Protein AF-0000000084445632 (afdb_homodimer)

Organism: NCBI:txid207340

InterPro domains:
  IPR003439 ABC transporter-like, ATP-binding domain [PF00005] (393-526)
  IPR003439 ABC transporter-like, ATP-binding domain [PS50893] (375-581)
  IPR003593 AAA+ ATPase domain [SM00382] (400-570)
  IPR011527 ABC transporter type 1, transmembrane domain [PF06472] (20-304)
  IPR011527 ABC transporter type 1, transmembrane domain [PS50929] (32-339)
  IPR017871 ABC transporter-like, conserved site [PS00211] (498-512)
  IPR027417 P-loop containing nucleoside triphosphate hydrolase [G3DSA:3.40.50.300] (355-579)
  IPR027417 P-loop containing nucleoside triphosphate hydrolase [SSF52540] (372-574)
  IPR036640 ABC transporter type 1, transmembrane domain superfamily [G3DSA:1.20.1560.10] (24-352)
  IPR036640 ABC transporter type 1, transmembrane domain superfamily [SSF90123] (25-347)
  IPR050835 ATP-binding cassette sub-family D [PTHR11384] (8-571)

Solvent-accessible surface area (backbone atoms only — not comparable to full-atom values): 59400 Å² total; per-residue (Å²): 126,82,52,74,65,54,42,51,51,48,42,46,64,68,50,46,56,58,64,68,37,96,51,19,65,63,49,51,49,50,49,52,51,35,51,49,36,51,51,47,53,49,52,51,53,54,50,47,43,54,45,49,18,53,50,42,39,23,58,72,68,62,35,62,68,58,43,54,24,36,46,47,72,28,39,76,38,91,87,77,40,75,42,69,2,48,52,52,52,47,54,51,46,37,54,42,51,30,49,32,53,41,49,46,50,50,50,42,51,53,50,38,51,52,51,42,51,50,52,52,49,54,36,50,42,85,49,18,52,41,51,46,59,72,65,47,84,75,76,78,56,65,38,47,45,55,60,47,38,43,49,47,47,46,51,43,49,49,50,51,52,51,47,49,50,51,25,51,51,42,34,55,53,41,44,52,50,36,37,71,67,31,59,64,46,61,59,94,78,44,64,40,74,20,48,56,37,53,51,50,50,51,52,30,50,50,51,35,51,52,47,46,67,51,48,60,59,47,52,61,48,50,50,51,42,50,50,36,48,48,52,39,36,49,51,38,43,49,48,64,76,36,23,65,40,36,58,62,54,67,29,50,68,58,51,49,51,52,51,51,51,41,46,48,52,37,52,55,46,48,54,53,46,44,53,46,49,33,53,40,45,41,48,52,45,48,53,55,55,48,57,66,49,48,44,51,65,70,45,40,63,45,36,72,71,64,75,41,57,68,10,54,50,56,30,47,36,53,43,49,46,51,41,38,52,29,46,40,45,62,57,71,39,42,67,56,49,53,53,44,46,51,38,38,50,52,48,49,49,49,52,47,50,41,50,51,35,58,72,44,56,79,39,17,19,39,65,40,77,33,90,51,82,40,39,37,34,44,61,32,25,34,33,43,98,86,62,54,74,47,28,68,51,33,70,45,77,43,50,70,35,38,27,36,32,39,32,60,58,91,87,46,43,67,68,57,49,54,34,31,64,70,32,72,31,53,41,42,36,37,40,28,34,33,31,68,89,59,43,73,43,63,39,49,60,69,60,66,60,61,86,40,26,48,48,46,42,42,36,50,69,50,60,57,84,81,53,55,72,65,52,54,52,49,12,30,46,71,39,68,44,55,88,49,54,90,49,27,81,42,69,47,65,54,69,75,71,39,49,71,40,51,41,30,26,44,53,49,15,26,46,62,56,67,60,36,44,32,39,37,31,40,37,38,52,68,65,40,54,70,70,57,39,49,52,45,53,53,45,46,52,67,76,39,52,62,25,16,32,43,34,36,50,86,57,68,78,62,43,62,77,33,78,41,28,32,34,37,49,96,32,33,63,41,81,42,88,42,84,72,110,126,84,51,73,67,54,43,52,52,48,41,45,66,68,49,46,56,59,62,69,37,97,52,18,66,61,49,52,50,50,48,51,51,36,50,49,37,51,51,46,51,49,50,49,52,55,50,46,44,54,43,49,19,55,48,40,41,22,58,73,67,63,36,62,68,58,43,56,25,36,47,46,72,29,39,78,38,91,88,77,41,75,40,69,3,47,51,51,52,48,52,52,47,37,54,41,52,29,48,34,51,41,49,46,50,51,50,42,51,53,51,37,52,53,52,42,52,50,54,51,48,55,35,50,42,84,48,19,52,39,52,45,60,72,67,49,83,76,76,77,55,66,38,48,45,54,57,48,37,42,49,48,46,46,52,44,48,51,50,51,50,51,48,49,51,51,24,52,52,43,34,55,55,40,45,54,50,37,37,69,68,29,60,65,46,60,58,94,76,44,64,39,74,22,47,57,37,53,50,48,49,50,51,30,50,50,51,34,51,51,48,45,66,50,48,60,59,47,54,61,48,51,50,50,44,52,50,37,48,47,50,40,35,50,51,40,42,49,48,66,76,37,24,64,40,37,59,62,54,66,27,50,69,59,50,50,51,52,52,51,52,41,46,47,52,39,52,55,47,47,54,53,46,44,53,46,49,33,54,39,44,40,50,51,44,47,53,54,56,47,57,65,49,46,43,50,66,71,46,40,63,45,36,73,71,64,76,40,58,68,10,56,50,55,30,48,35,54,44,48,46,50,41,39,50,30,46,39,44,61,56,70,39,42,66,57,49,53,52,44,46,51,37,37,52,54,48,48,49,50,52,47,50,40,52,53,36,56,71,46,56,78,39,16,19,40,66,38,76,32,90,49,81,40,41,36,33,44,60,33,24,36,32,44,98,86,63,52,73,46,27,67,52,32,72,46,78,44,48,71,35,37,26,36,32,39,32,60,59,90,87,48,43,66,68,57,51,53,33,32,66,69,34,73,31,55,42,43,35,37,40,27,34,34,30,68,89,58,42,73,43,64,39,49,60,68,58,64,60,62,84,38,24,47,49,46,41,41,35,51,70,49,60,58,83,81,52,53,71,65,51,53,52,50,13,30,46,72,39,70,43,58,87,48,54,88,48,26,82,42,70,47,64,53,69,75,71,38,50,70,37,50,41,31,27,44,51,48,16,26,47,62,56,67,60,37,45,31,39,38,31,39,39,38,53,68,65,41,55,71,67,58,41,50,51,47,54,52,45,46,51,67,77,38,53,62,25,16,32,41,34,36,50,86,57,68,78,63,42,63,77,33,79,42,28,34,32,38,50,96,34,32,61,41,81,43,88,44,83,72,111

Radius of gyration: 38.07 Å; Cα contacts (8 Å, |Δi|>4): 1724; chains: 2; bounding box: 73×116×87 Å

Nearest PDB structures (foldseek):
  7shm-assembly1_B  TM=7.613E-01  e=1.708E-22  Homo sapiens
  7vgf-assembly1_B  TM=7.224E-01  e=3.796E-18  Homo sapiens
  8rq4-assembly1_A  TM=6.550E-01  e=2.221E-14  Rattus norvegicus
  8rq3-assembly1_A  TM=6.655E-01  e=3.170E-14  Rattus norvegicus
  9dw4-assembly1_A  TM=6.126E-01  e=6.243E-13  Homo sapiens

Secondary structure (DSSP, 8-state):
---HHHHHHHHHHHHHHHHTSTTHHHHHHHHHHHHHHHHHHHHHHHHHHHHHHHHHHHHHTT-HHHHHHHHTTEEEETTTEEEE-HHHHHHHHHHHHHHHHHHHHHHHHHHHHHHHHHHHHHHHGGGHHHHHHHH--S---HHHIIIIIHHHHHHHHHHHHHHHHHHHHHHHHHHHHHHHH---EEETTEEETTHHHHHHHHHHHHHHHHHHHHHTTHHHHHHHHHHHHHHHHHHHHHHHHTHHHHHHHT-HHHHHHHHHHHHHHHHHHHHHHHHHHHHHHHHHHHHHHHHHHHHHHHHHHHHHTTSS-HHHHHHHHHHHHHHHHHHHHHHHTHHHHHHHHHHHHHHHHHHHHHHHHHHTTT-S-EEEEESSSSEEEEEEEEE-TTS-EEEEEEEEEE-TT-EEEEEE-TTSSHHHHHHHHHT---SEEEEEEEETT--EEEE-SS----SEEHHHHHHTTS-GGGS-HHHHHHHHHHTT-GGGGGGTT-EE-HHHHS-HHHHHHHHHHHHHHH--SEEEEESTTTTS-HHHHHHHHHHHHHH-TT-EEEEE-S-GGGGGG-SEEEEEETTEEEEE--TT-/---HHHHHHHHHHHHHHHHTSTTHHHHHHHHHHHHHHHHHHHHHHHHHHHHHHHHHHHHHTT-HHHHHHHHTTEEEETTTEEEE-HHHHHHHHHHHHHHHHHHHHHHHHHHHHHHHHHHHHHHHGGGHHHHHHHH--S---HHHIIIIIHHHHHHHHHHHHHHHHHHHHHHHHHHHHHHHH---EEETTEEETTHHHHHHHHHHHHHHHHHHHHHTTHHHHHHHHHHHHHHHHHHHHHHHHTHHHHHHHT-HHHHHHHHHHHHHHHHHHHHHHHHHHHHHHHHHHHHHHHHHHHHHHHHHHHHHTTSS-HHHHHHHHHHHHHHHHHHHHHHHTHHHHHHHHHHHHHHHHHHHHHHHHHHTTT-S-EEEEESSSSEEEEEEEEE-TTS-EEEEEEEEEE-TT-EEEEEE-TTSSHHHHHHHHHT---SEEEEEEEETT--EEEE-SS----SEEHHHHHHTTS-GGGS-HHHHHHHHHHTT-GGGGGGTT-EE-HHHHS-HHHHHHHHHHHHHHH--SEEEEESTTTTS-HHHHHHHHHHHHHH-TT-EEEEE-S-GGGGGG-SEEEEEETTEEEEE--TT-

Foldseek 3Di:
DPDPVVLVVLLCVLQVDVCVDPCVVVLVVLVVLLLVLLLVLLVLLLLVLVLLLQCVLCVVVVPPVSNVQQAAAWDQDPVPGTRGHPVVSVVVNVVSVVVSVVSLVVSLVSSLVVSLVVLVCLCPPLVLVVVCVQQDPPDADVVCLNPPLSSLLSVLCSCVVSLLSSLVSNQVSLLVVLQVLDDQPCDVPDRDRSVLSVVLVVLLVVLQVVLCVLCVVLVVLVVVLVVLVVVLVVLVVVCVVCVVVCVVVVVVVVSVVVSVVSVVSNVVSVVVNVVSVVVSCVSVVVSVVCLQCVLLVVCVVCVVVVNDDPSSSVSSSSSSVSNNVSSCSCSVCVNSVVVNSVSSVSNSVSVVSSVVSVVLSPAAEAEDEDADQKKKWFQHWFARPVGHTLAGGEIDIWHFLAEEEEEEDPPSCLVVVLCRLVVNRRGTYTYIYDHPPFFEDEAALQGDADFFFLLPRLQPPHDSVVDDLVLLCVLCVLLPNNVCNVRRHPTDPVSVVDDSQRRLSSSSSNCSRVLGREYEEHCSRVPPDLVSLLSNLVSCCVSNSRHYYYYYHHDLSSLLSGDWYWYRPPNYIDTDDRVVD/DPDPVVLVVLLCVLQVDVCVDPCVVVLVVLVVLLLVLLLVLLVLLLLVLVLLLQCVLCVVVVPVVSNVQQAAAWDQDPVPGTRGHPVVSVVVNVVSVVVSVVSLVVSLVSSLVVSLVVLVCLCPPLVLVVVCVQQDPPDADVVCLNPPLSSLLSVLCSCVVSLLSSLVSNQVSLLVVLQVLDDQPCDVPDRDRSVLSVVLVVLLVVLLVVLCVLCVVLVVLVVVLVVLVVVLVVLVVVCVVCVVVCVVVVVVVVSVVVSVVSVVVNVVSVVVNVVSVVVSCVSVVVSVVCLQCVLLVVCVVCVVVVNDDPSSSVSSSSSSVSNNVSSCSCSVCVNSVVVNSVSSVSNSVSVVSSVVSVVLSPAAEAEDEDADQKKKWFQHWFARPVGHTLAGGEIDIWHFLAEEEEEEDPPSCLVVVLCRLVGNRRGTYTYIYDHPPFFEDEAALQDDADFFFLLPRLQPPHDSVVDDLVLLCVLCVLLPNNVCNVRRHPTDPVSVVDDSQRRLSSSSSNCSNVLGREYEEHCSRVPPDPVSLVSNLVSCCVSNSRHYYYYYDHDLSSLLSGDWYWYRPPNYIDTDDNVVD

Sequence (1162 aa):
MRDTRGALRDAWALARPFWFSEERWSARGLLAVVVLLNLALVGMNVILTFWNRAFYNSLQDKNWEAFSQLLFLGRHDPDEGYLPGFCVVAALFILVAVFQLYLRQLLQIRWRRWMTGRITGDWLRDRAYYRIALSDTGTDNPDQRISEDVNSFVSQNLSLGLGLMNSVVTLVSFIAVLWNLSDPVNVLELPIPGYLVWVALLYSALGTWLTHLVGRRLIPVNFQQQRLEADFRYSLIRVRENAEGIALHRGEAGEERSLAGRFAAVVANWRMLMTVTKRLTFFTSAFGQLAVIFPFIVAAPAFFAGRIPLGALTQTSSVFGQVQGAMSWFVDSYGLLADWRATVQRLAGFRQAIAMSEARADEGPKLVTATGSHLVAHDIELKLPDGRVLVGDADLSLAPGEAVVVTGASGSGKSTLFRALSGIWPFGRGRVEVPAGARVLFLPQRPYIPLGTLRHAVCYPMAEGEFSKEQVLDALNSAGLDGFIPQMDESDAWERRLSGGEQQRLALARAFLQKPDWLFLDEATANLDPESEEVLYARLREKLPGTGIVSIAHRPAVARFHDRGLRLGNGHLAPVATAGAMRDTRGALRDAWALARPFWFSEERWSARGLLAVVVLLNLALVGMNVILTFWNRAFYNSLQDKNWEAFSQLLFLGRHDPDEGYLPGFCVVAALFILVAVFQLYLRQLLQIRWRRWMTGRITGDWLRDRAYYRIALSDTGTDNPDQRISEDVNSFVSQNLSLGLGLMNSVVTLVSFIAVLWNLSDPVNVLELPIPGYLVWVALLYSALGTWLTHLVGRRLIPVNFQQQRLEADFRYSLIRVRENAEGIALHRGEAGEERSLAGRFAAVVANWRMLMTVTKRLTFFTSAFGQLAVIFPFIVAAPAFFAGRIPLGALTQTSSVFGQVQGAMSWFVDSYGLLADWRATVQRLAGFRQAIAMSEARADEGPKLVTATGSHLVAHDIELKLPDGRVLVGDADLSLAPGEAVVVTGASGSGKSTLFRALSGIWPFGRGRVEVPAGARVLFLPQRPYIPLGTLRHAVCYPMAEGEFSKEQVLDALNSAGLDGFIPQMDESDAWERRLSGGEQQRLALARAFLQKPDWLFLDEATANLDPESEEVLYARLREKLPGTGIVSIAHRPAVARFHDRGLRLGNGHLAPVATAGA

Structure (mmCIF, N/CA/C/O backbone):
data_AF-0000000084445632-model_v1
#
loop_
_entity.id
_entity.type
_entity.pdbx_description
1 polymer 'ABC transporter ATP-binding protein'
#
loop_
_atom_site.group_PDB
_atom_site.id
_atom_site.type_symbol
_atom_site.label_atom_id
_atom_site.label_alt_id
_atom_site.label_comp_id
_atom_site.label_asym_id
_atom_site.label_entity_id
_atom_site.label_seq_id
_atom_site.pdbx_PDB_ins_code
_atom_site.Cartn_x
_atom_site.Cartn_y
_atom_site.Cartn_z
_atom_site.occupancy
_atom_site.B_iso_or_equiv
_atom_site.auth_seq_id
_atom_site.auth_comp_id
_atom_site.auth_asym_id
_atom_site.auth_atom_id
_atom_site.pdbx_PDB_model_num
ATOM 1 N N . MET A 1 1 ? 0.915 -14.367 21.094 1 39.12 1 MET A N 1
ATOM 2 C CA . MET A 1 1 ? 0.396 -14.82 19.812 1 39.12 1 MET A CA 1
ATOM 3 C C . MET A 1 1 ? -0.875 -15.641 19.984 1 39.12 1 MET A C 1
ATOM 5 O O . MET A 1 1 ? -0.85 -16.688 20.625 1 39.12 1 MET A O 1
ATOM 9 N N . ARG A 1 2 ? -1.938 -15.055 20.125 1 49 2 ARG A N 1
ATOM 10 C CA . ARG A 1 2 ? -3.113 -15.859 20.438 1 49 2 ARG A CA 1
ATOM 11 C C . ARG A 1 2 ? -3.131 -17.141 19.609 1 49 2 ARG A C 1
ATOM 13 O O . ARG A 1 2 ? -2.697 -17.141 18.453 1 49 2 ARG A O 1
ATOM 20 N N . ASP A 1 3 ? -3.371 -18.266 20.078 1 64.62 3 ASP A N 1
ATOM 21 C CA . ASP A 1 3 ? -3.482 -19.656 19.641 1 64.62 3 ASP A CA 1
ATOM 22 C C . ASP A 1 3 ? -4.434 -19.797 18.453 1 64.62 3 ASP A C 1
ATOM 24 O O . ASP A 1 3 ? -5.234 -18.891 18.188 1 64.62 3 ASP A O 1
ATOM 28 N N . THR A 1 4 ? -4.16 -20.641 17.531 1 72.19 4 THR A N 1
ATOM 29 C CA . THR A 1 4 ? -4.969 -21 16.375 1 72.19 4 THR A CA 1
ATOM 30 C C . THR A 1 4 ? -6.434 -21.172 16.766 1 72.19 4 THR A C 1
ATOM 32 O O . THR A 1 4 ? -7.328 -20.781 16.016 1 72.19 4 THR A O 1
ATOM 35 N N . ARG A 1 5 ? -6.668 -21.531 17.984 1 77.06 5 ARG A N 1
ATOM 36 C CA . ARG A 1 5 ? -8.039 -21.703 18.453 1 77.06 5 ARG A CA 1
ATOM 37 C C . ARG A 1 5 ? -8.719 -20.359 18.672 1 77.06 5 ARG A C 1
ATOM 39 O O . ARG A 1 5 ? -9.898 -20.188 18.344 1 77.06 5 ARG A O 1
ATOM 46 N N . GLY A 1 6 ? -7.984 -19.469 19.125 1 83.25 6 GLY A N 1
ATOM 47 C CA . GLY A 1 6 ? -8.523 -18.141 19.312 1 83.25 6 GLY A CA 1
ATOM 48 C C . GLY A 1 6 ? -8.836 -17.438 18 1 83.25 6 GLY A C 1
ATOM 49 O O . GLY A 1 6 ? -9.875 -16.781 17.875 1 83.25 6 GLY A O 1
ATOM 50 N N . ALA A 1 7 ? -8.039 -17.734 17.094 1 86.44 7 ALA A N 1
ATOM 51 C CA . ALA A 1 7 ? -8.242 -17.125 15.789 1 86.44 7 ALA A CA 1
ATOM 52 C C . ALA A 1 7 ? -9.492 -17.688 15.109 1 86.44 7 ALA A C 1
ATOM 54 O O . ALA A 1 7 ? -10.234 -16.953 14.453 1 86.44 7 ALA A O 1
ATOM 55 N N . LEU A 1 8 ? -9.727 -18.984 15.281 1 90.56 8 LEU A N 1
ATOM 56 C CA . LEU A 1 8 ? -10.906 -19.609 14.688 1 90.56 8 LEU A CA 1
ATOM 57 C C . LEU A 1 8 ? -12.18 -19.078 15.336 1 90.56 8 LEU A C 1
ATOM 59 O O . LEU A 1 8 ? -13.188 -18.875 14.656 1 90.56 8 LEU A O 1
ATOM 63 N N . ARG A 1 9 ? -12.109 -18.844 16.609 1 90.06 9 ARG A N 1
ATOM 64 C CA . ARG A 1 9 ? -13.258 -18.297 17.312 1 90.06 9 ARG A CA 1
ATOM 65 C C . ARG A 1 9 ? -13.555 -16.875 16.844 1 90.06 9 ARG A C 1
ATOM 67 O O . ARG A 1 9 ? -14.711 -16.531 16.578 1 90.06 9 ARG A O 1
ATOM 74 N N . ASP A 1 10 ? -12.547 -16.125 16.734 1 92.31 10 ASP A N 1
ATOM 75 C CA . ASP A 1 10 ? -12.703 -14.75 16.266 1 92.31 10 ASP A CA 1
ATOM 76 C C . ASP A 1 10 ? -13.195 -14.703 14.82 1 92.31 10 ASP A C 1
ATOM 78 O O . ASP A 1 10 ? -14.016 -13.859 14.469 1 92.31 10 ASP A O 1
ATOM 82 N N . ALA A 1 11 ? -12.648 -15.609 14.086 1 93.75 11 ALA A N 1
ATOM 83 C CA . ALA A 1 11 ? -13.062 -15.664 12.688 1 93.75 11 ALA A CA 1
ATOM 84 C C . ALA A 1 11 ? -14.539 -16.016 12.562 1 93.75 11 ALA A C 1
ATOM 86 O O . ALA A 1 11 ? -15.258 -15.453 11.734 1 93.75 11 ALA A O 1
ATOM 87 N N . TRP A 1 12 ? -14.938 -16.938 13.352 1 91.75 12 TRP A N 1
ATOM 88 C CA . TRP A 1 12 ? -16.344 -17.344 13.336 1 91.75 12 TRP A CA 1
ATOM 89 C C . TRP A 1 12 ? -17.234 -16.203 13.812 1 91.75 12 TRP A C 1
ATOM 91 O O . TRP A 1 12 ? -18.328 -15.992 13.273 1 91.75 12 TRP A O 1
ATOM 101 N N . ALA A 1 13 ? -16.828 -15.484 14.758 1 92.44 13 ALA A N 1
ATOM 102 C CA . ALA A 1 13 ? -17.594 -14.344 15.258 1 92.44 13 ALA A CA 1
ATOM 103 C C . ALA A 1 13 ? -17.75 -13.273 14.18 1 92.44 13 ALA A C 1
ATOM 105 O O . ALA A 1 13 ? -18.781 -12.617 14.086 1 92.44 13 ALA A O 1
ATOM 106 N N . LEU A 1 14 ? -16.734 -13.164 13.391 1 93 14 LEU A N 1
ATOM 107 C CA . LEU A 1 14 ? -16.75 -12.172 12.328 1 93 14 LEU A CA 1
ATOM 108 C C . LEU A 1 14 ? -17.609 -12.641 11.156 1 93 14 LEU A C 1
ATOM 110 O O . LEU A 1 14 ? -18.281 -11.836 10.508 1 93 14 LEU A O 1
ATOM 114 N N . ALA A 1 15 ? -17.578 -13.961 10.891 1 93.75 15 ALA A N 1
ATOM 115 C CA . ALA A 1 15 ? -18.25 -14.508 9.711 1 93.75 15 ALA A CA 1
ATOM 116 C C . ALA A 1 15 ? -19.703 -14.844 10.008 1 93.75 15 ALA A C 1
ATOM 118 O O . ALA A 1 15 ? -20.562 -14.789 9.117 1 93.75 15 ALA A O 1
ATOM 119 N N . ARG A 1 16 ? -20.094 -15.188 11.156 1 91.31 16 ARG A N 1
ATOM 120 C CA . ARG A 1 16 ? -21.391 -15.734 11.555 1 91.31 16 ARG A CA 1
ATOM 121 C C . ARG A 1 16 ? -22.516 -14.773 11.18 1 91.31 16 ARG A C 1
ATOM 123 O O . ARG A 1 16 ? -23.547 -15.195 10.648 1 91.31 16 ARG A O 1
ATOM 130 N N . PRO A 1 17 ? -22.344 -13.523 11.359 1 90.44 17 PRO A N 1
ATOM 131 C CA . PRO A 1 17 ? -23.469 -12.617 11.086 1 90.44 17 PRO A CA 1
ATOM 132 C C . PRO A 1 17 ? -23.891 -12.633 9.625 1 90.44 17 PRO A C 1
ATOM 134 O O . PRO A 1 17 ? -25.078 -12.461 9.312 1 90.44 17 PRO A O 1
ATOM 137 N N . PHE A 1 18 ? -23.062 -12.805 8.758 1 92 18 PHE A N 1
ATOM 138 C CA . PHE A 1 18 ? -23.391 -12.836 7.336 1 92 18 PHE A CA 1
ATOM 139 C C . PHE A 1 18 ? -24.25 -14.047 7 1 92 18 PHE A C 1
ATOM 141 O O . PHE A 1 18 ? -25.219 -13.945 6.234 1 92 18 PHE A O 1
ATOM 148 N N . TRP A 1 19 ? -23.922 -15.18 7.559 1 91.31 19 TRP A N 1
ATOM 149 C CA . TRP A 1 19 ? -24.609 -16.438 7.262 1 91.31 19 TRP A CA 1
ATOM 150 C C . TRP A 1 19 ? -25.984 -16.469 7.918 1 91.31 19 TRP A C 1
ATOM 152 O O . TRP A 1 19 ? -26.828 -17.281 7.543 1 91.31 19 TRP A O 1
ATOM 162 N N . PHE A 1 20 ? -26.219 -15.547 8.938 1 86.69 20 PHE A N 1
ATOM 163 C CA . PHE A 1 20 ? -27.5 -15.477 9.617 1 86.69 20 PHE A CA 1
ATOM 164 C C . PHE A 1 20 ? -28.172 -14.133 9.367 1 86.69 20 PHE A C 1
ATOM 166 O O . PHE A 1 20 ? -29.094 -13.75 10.094 1 86.69 20 PHE A O 1
ATOM 173 N N . SER A 1 21 ? -27.797 -13.57 8.344 1 87.44 21 SER A N 1
ATOM 174 C CA . SER A 1 21 ? -28.359 -12.266 8.008 1 87.44 21 SER A CA 1
ATOM 175 C C . SER A 1 21 ? -29.578 -12.391 7.102 1 87.44 21 SER A C 1
ATOM 177 O O . SER A 1 21 ? -30.109 -13.492 6.922 1 87.44 21 SER A O 1
ATOM 179 N N . GLU A 1 22 ? -30 -11.188 6.59 1 85.56 22 GLU A N 1
ATOM 180 C CA . GLU A 1 22 ? -31.156 -11.133 5.691 1 85.56 22 GLU A CA 1
ATOM 181 C C . GLU A 1 22 ? -30.859 -11.844 4.375 1 85.56 22 GLU A C 1
ATOM 183 O O . GLU A 1 22 ? -31.766 -12.32 3.703 1 85.56 22 GLU A O 1
ATOM 188 N N . GLU A 1 23 ? -29.578 -11.992 4.059 1 87.81 23 GLU A N 1
ATOM 189 C CA . GLU A 1 23 ? -29.188 -12.664 2.832 1 87.81 23 GLU A CA 1
ATOM 190 C C . GLU A 1 23 ? -28.766 -14.109 3.107 1 87.81 23 GLU A C 1
ATOM 192 O O . GLU A 1 23 ? -28.016 -14.703 2.332 1 87.81 23 GLU A O 1
ATOM 197 N N . ARG A 1 24 ? -29.359 -14.703 4.164 1 85.94 24 ARG A N 1
ATOM 198 C CA . ARG A 1 24 ? -28.891 -16.016 4.629 1 85.94 24 ARG A CA 1
ATOM 199 C C . ARG A 1 24 ? -29.172 -17.094 3.588 1 85.94 24 ARG A C 1
ATOM 201 O O . ARG A 1 24 ? -28.312 -17.938 3.316 1 85.94 24 ARG A O 1
ATOM 208 N N . TRP A 1 25 ? -30.312 -17.031 2.992 1 87.31 25 TRP A N 1
ATOM 209 C CA . TRP A 1 25 ? -30.672 -18.109 2.07 1 87.31 25 TRP A CA 1
ATOM 210 C C . TRP A 1 25 ? -29.859 -18.016 0.782 1 87.31 25 TRP A C 1
ATOM 212 O O . TRP A 1 25 ? -29.406 -19.031 0.252 1 87.31 25 TRP A O 1
ATOM 222 N N . SER A 1 26 ? -29.688 -16.828 0.367 1 90.5 26 SER A N 1
ATOM 223 C CA . SER A 1 26 ? -28.875 -16.656 -0.831 1 90.5 26 SER A CA 1
ATOM 224 C C . SER A 1 26 ? -27.406 -16.984 -0.559 1 90.5 26 SER A C 1
ATOM 226 O O . SER A 1 26 ? -26.734 -17.594 -1.392 1 90.5 26 SER A O 1
ATOM 228 N N . ALA A 1 27 ? -26.953 -16.672 0.582 1 92.06 27 ALA A N 1
ATOM 229 C CA . ALA A 1 27 ? -25.547 -16.906 0.936 1 92.06 27 ALA A CA 1
ATOM 230 C C . ALA A 1 27 ? -25.281 -18.391 1.141 1 92.06 27 ALA A C 1
ATOM 232 O O . ALA A 1 27 ? -24.328 -18.938 0.588 1 92.06 27 ALA A O 1
ATOM 233 N N . ARG A 1 28 ? -26.203 -19.062 1.866 1 93.06 28 ARG A N 1
ATOM 234 C CA . ARG A 1 28 ? -26.047 -20.484 2.123 1 93.06 28 ARG A CA 1
ATOM 235 C C . ARG A 1 28 ? -26.234 -21.297 0.848 1 93.06 28 ARG A C 1
ATOM 237 O O . ARG A 1 28 ? -25.547 -22.281 0.619 1 93.06 28 ARG A O 1
ATOM 244 N N . GLY A 1 29 ? -27.203 -20.828 0.087 1 93.75 29 GLY A N 1
ATOM 245 C CA . GLY A 1 29 ? -27.406 -21.484 -1.19 1 93.75 29 GLY A CA 1
ATOM 246 C C . GLY A 1 29 ? -26.219 -21.391 -2.121 1 93.75 29 GLY A C 1
ATOM 247 O O . GLY A 1 29 ? -25.797 -22.375 -2.725 1 93.75 29 GLY A O 1
ATOM 248 N N . LEU A 1 30 ? -25.703 -20.234 -2.184 1 93.88 30 LEU A N 1
ATOM 249 C CA . LEU A 1 30 ? -24.531 -20.016 -3.035 1 93.88 30 LEU A CA 1
ATOM 250 C C . LEU A 1 30 ? -23.344 -20.812 -2.537 1 93.88 30 LEU A C 1
ATOM 252 O O . LEU A 1 30 ? -22.594 -21.375 -3.336 1 93.88 30 LEU A O 1
ATOM 256 N N . LEU A 1 31 ? -23.156 -20.859 -1.264 1 93.81 31 LEU A N 1
ATOM 257 C CA . LEU A 1 31 ? -22.062 -21.656 -0.704 1 93.81 31 LEU A CA 1
ATOM 258 C C . LEU A 1 31 ? -22.266 -23.141 -1 1 93.81 31 LEU A C 1
ATOM 260 O O . LEU A 1 31 ? -21.312 -23.828 -1.373 1 93.81 31 LEU A O 1
ATOM 264 N N . ALA A 1 32 ? -23.438 -23.609 -0.893 1 94.81 32 ALA A N 1
ATOM 265 C CA . ALA A 1 32 ? -23.734 -25.016 -1.161 1 94.81 32 ALA A CA 1
ATOM 266 C C . ALA A 1 32 ? -23.438 -25.375 -2.613 1 94.81 32 ALA A C 1
ATOM 268 O O . ALA A 1 32 ? -22.859 -26.438 -2.891 1 94.81 32 ALA A O 1
ATOM 269 N N . VAL A 1 33 ? -23.781 -24.469 -3.471 1 95.56 33 VAL A N 1
ATOM 270 C CA . VAL A 1 33 ? -23.547 -24.719 -4.887 1 95.56 33 VAL A CA 1
ATOM 271 C C . VAL A 1 33 ? -22.047 -24.719 -5.168 1 95.56 33 VAL A C 1
ATOM 273 O O . VAL A 1 33 ? -21.547 -25.547 -5.926 1 95.56 33 VAL A O 1
ATOM 276 N N . VAL A 1 34 ? -21.359 -23.828 -4.57 1 93.81 34 VAL A N 1
ATOM 277 C CA . VAL A 1 34 ? -19.922 -23.75 -4.766 1 93.81 34 VAL A CA 1
ATOM 278 C C . VAL A 1 34 ? -19.25 -25 -4.23 1 93.81 34 VAL A C 1
ATOM 280 O O . VAL A 1 34 ? -18.359 -25.562 -4.875 1 93.81 34 VAL A O 1
ATOM 283 N N . VAL A 1 35 ? -19.703 -25.484 -3.107 1 94.19 35 VAL A N 1
ATOM 284 C CA . VAL A 1 35 ? -19.156 -26.703 -2.51 1 94.19 35 VAL A CA 1
ATOM 285 C C . VAL A 1 35 ? -19.469 -27.906 -3.402 1 94.19 35 VAL A C 1
ATOM 287 O O . VAL A 1 35 ? -18.594 -28.734 -3.66 1 94.19 35 VAL A O 1
ATOM 290 N N . LEU A 1 36 ? -20.625 -27.922 -3.904 1 94.69 36 LEU A N 1
ATOM 291 C CA . LEU A 1 36 ? -21.031 -29 -4.781 1 94.69 36 LEU A CA 1
ATOM 292 C C . LEU A 1 36 ? -20.188 -29.016 -6.059 1 94.69 36 LEU A C 1
ATOM 294 O O . LEU A 1 36 ? -19.797 -30.078 -6.531 1 94.69 36 LEU A O 1
ATOM 298 N N . LEU A 1 37 ? -20 -27.891 -6.586 1 94 37 LEU A N 1
ATOM 299 C CA . LEU A 1 37 ? -19.188 -27.797 -7.797 1 94 37 LEU A CA 1
ATOM 300 C C . LEU A 1 37 ? -17.75 -28.188 -7.516 1 94 37 LEU A C 1
ATOM 302 O O . LEU A 1 37 ? -17.094 -28.812 -8.352 1 94 37 LEU A O 1
ATOM 306 N N . ASN A 1 38 ? -17.312 -27.844 -6.367 1 90.94 38 ASN A N 1
ATOM 307 C CA . ASN A 1 38 ? -15.969 -28.25 -5.977 1 90.94 38 ASN A CA 1
ATOM 308 C C . ASN A 1 38 ? -15.867 -29.766 -5.832 1 90.94 38 ASN A C 1
ATOM 310 O O . ASN A 1 38 ? -14.883 -30.375 -6.27 1 90.94 38 ASN A O 1
ATOM 314 N N . LEU A 1 39 ? -16.859 -30.375 -5.27 1 91.94 39 LEU A N 1
ATOM 315 C CA . LEU A 1 39 ? -16.891 -31.812 -5.125 1 91.94 39 LEU A CA 1
ATOM 316 C C . LEU A 1 39 ? -17 -32.5 -6.488 1 91.94 39 LEU A C 1
ATOM 318 O O . LEU A 1 39 ? -16.391 -33.562 -6.703 1 91.94 39 LEU A O 1
ATOM 322 N N . ALA A 1 40 ? -17.688 -31.812 -7.336 1 92.38 40 ALA A N 1
ATOM 323 C CA . ALA A 1 40 ? -17.812 -32.344 -8.695 1 92.38 40 ALA A CA 1
ATOM 324 C C . ALA A 1 40 ? -16.469 -32.344 -9.406 1 92.38 40 ALA A C 1
ATOM 326 O O . ALA A 1 40 ? -16.156 -33.25 -10.164 1 92.38 40 ALA A O 1
ATOM 327 N N . LEU A 1 41 ? -15.734 -31.375 -9.172 1 90.06 41 LEU A N 1
ATOM 328 C CA . LEU A 1 41 ? -14.414 -31.297 -9.789 1 90.06 41 LEU A CA 1
ATOM 329 C C . LEU A 1 41 ? -13.508 -32.406 -9.266 1 90.06 41 LEU A C 1
ATOM 331 O O . LEU A 1 41 ? -12.758 -33.031 -10.039 1 90.06 41 LEU A O 1
ATOM 335 N N . VAL A 1 42 ? -13.609 -32.688 -7.992 1 88.06 42 VAL A N 1
ATOM 336 C CA . VAL A 1 42 ? -12.828 -33.75 -7.41 1 88.06 42 VAL A CA 1
ATOM 337 C C . VAL A 1 42 ? -13.305 -35.094 -7.977 1 88.06 42 VAL A C 1
ATOM 339 O O . VAL A 1 42 ? -12.484 -35.969 -8.32 1 88.06 42 VAL A O 1
ATOM 342 N N . GLY A 1 43 ? -14.586 -35.25 -8.094 1 88.44 43 GLY A N 1
ATOM 343 C CA . GLY A 1 43 ? -15.141 -36.469 -8.688 1 88.44 43 GLY A CA 1
ATOM 344 C C . GLY A 1 43 ? -14.695 -36.688 -10.117 1 88.44 43 GLY A C 1
ATOM 345 O O . GLY A 1 43 ? -14.398 -37.812 -10.523 1 88.44 43 GLY A O 1
ATOM 346 N N . MET A 1 44 ? -14.648 -35.594 -10.797 1 88.75 44 MET A N 1
ATOM 347 C CA . MET A 1 44 ? -14.203 -35.688 -12.188 1 88.75 44 MET A CA 1
ATOM 348 C C . MET A 1 44 ? -12.734 -36.062 -12.258 1 88.75 44 MET A C 1
ATOM 350 O O . MET A 1 44 ? -12.32 -36.781 -13.164 1 88.75 44 MET A O 1
ATOM 354 N N . ASN A 1 45 ? -11.945 -35.656 -11.367 1 87.31 45 ASN A N 1
ATOM 355 C CA . ASN A 1 45 ? -10.539 -36.062 -11.312 1 87.31 45 ASN A CA 1
ATOM 356 C C . ASN A 1 45 ? -10.391 -37.562 -11.031 1 87.31 45 ASN A C 1
ATOM 358 O O . ASN A 1 45 ? -9.516 -38.219 -11.594 1 87.31 45 ASN A O 1
ATOM 362 N N . VAL A 1 46 ? -11.25 -38.062 -10.227 1 85.38 46 VAL A N 1
ATOM 363 C CA . VAL A 1 46 ? -11.242 -39.5 -9.93 1 85.38 46 VAL A CA 1
ATOM 364 C C . VAL A 1 46 ? -11.602 -40.281 -11.18 1 85.38 46 VAL A C 1
ATOM 366 O O . VAL A 1 46 ? -10.938 -41.281 -11.516 1 85.38 46 VAL A O 1
ATOM 369 N N . ILE A 1 47 ? -12.578 -39.781 -11.867 1 85.25 47 ILE A N 1
ATOM 370 C CA . ILE A 1 47 ? -13.008 -40.438 -13.086 1 85.25 47 ILE A CA 1
ATOM 371 C C . ILE A 1 47 ? -11.867 -40.438 -14.109 1 85.25 47 ILE A C 1
ATOM 373 O O . ILE A 1 47 ? -11.664 -41.406 -14.836 1 85.25 47 ILE A O 1
ATOM 377 N N . LEU A 1 48 ? -11.148 -39.406 -14.133 1 85.69 48 LEU A N 1
ATOM 378 C CA . LEU A 1 48 ? -10.062 -39.25 -15.094 1 85.69 48 LEU A CA 1
ATOM 379 C C . LEU A 1 48 ? -8.945 -40.25 -14.797 1 85.69 48 LEU A C 1
ATOM 381 O O . LEU A 1 48 ? -8.25 -40.719 -15.711 1 85.69 48 LEU A O 1
ATOM 385 N N . THR A 1 49 ? -8.797 -40.562 -13.531 1 83.19 49 THR A N 1
ATOM 386 C CA . THR A 1 49 ? -7.789 -41.562 -13.219 1 83.19 49 THR A CA 1
ATOM 387 C C . THR A 1 49 ? -8.195 -42.938 -13.758 1 83.19 49 THR A C 1
ATOM 389 O O . THR A 1 49 ? -7.359 -43.688 -14.25 1 83.19 49 THR A O 1
ATOM 392 N N . PHE A 1 50 ? -9.469 -43.25 -13.703 1 82.06 50 PHE A N 1
ATOM 393 C CA . PHE A 1 50 ? -9.945 -44.5 -14.273 1 82.06 50 PHE A CA 1
ATOM 394 C C . PHE A 1 50 ? -9.898 -44.469 -15.797 1 82.06 50 PHE A C 1
ATOM 396 O O . PHE A 1 50 ? -9.609 -45.469 -16.438 1 82.06 50 PHE A O 1
ATOM 403 N N . TRP A 1 51 ? -10.195 -43.281 -16.219 1 81.88 51 TRP A N 1
ATOM 404 C CA . TRP A 1 51 ? -10.086 -43.094 -17.656 1 81.88 51 TRP A CA 1
ATOM 405 C C . TRP A 1 51 ? -8.648 -43.312 -18.125 1 81.88 51 TRP A C 1
ATOM 407 O O . TRP A 1 51 ? -8.414 -43.969 -19.156 1 81.88 51 TRP A O 1
ATOM 417 N N . ASN A 1 52 ? -7.758 -42.812 -17.438 1 84 52 ASN A N 1
ATOM 418 C CA . ASN A 1 52 ? -6.348 -42.938 -17.781 1 84 52 ASN A CA 1
ATOM 419 C C . ASN A 1 52 ? -5.926 -44.406 -17.781 1 84 52 ASN A C 1
ATOM 421 O O . ASN A 1 52 ? -5.16 -44.844 -18.641 1 84 52 ASN A O 1
ATOM 425 N N . ARG A 1 53 ? -6.375 -45.156 -16.891 1 81.06 53 ARG A N 1
ATOM 426 C CA . ARG A 1 53 ? -6.086 -46.594 -16.828 1 81.06 53 ARG A CA 1
ATOM 427 C C . ARG A 1 53 ? -6.594 -47.281 -18.078 1 81.06 53 ARG A C 1
ATOM 429 O O . ARG A 1 53 ? -5.852 -48.031 -18.734 1 81.06 53 ARG A O 1
ATOM 436 N N . ALA A 1 54 ? -7.852 -47.062 -18.391 1 80.31 54 ALA A N 1
ATOM 437 C CA . ALA A 1 54 ? -8.453 -47.688 -19.547 1 80.31 54 ALA A CA 1
ATOM 438 C C . ALA A 1 54 ? -7.758 -47.25 -20.844 1 80.31 54 ALA A C 1
ATOM 440 O O . ALA A 1 54 ? -7.609 -48.031 -21.781 1 80.31 54 ALA A O 1
ATOM 441 N N . PHE A 1 55 ? -7.398 -46.062 -20.812 1 83.62 55 PHE A N 1
ATOM 442 C CA . PHE A 1 55 ? -6.73 -45.469 -21.984 1 83.62 55 PHE A CA 1
ATOM 443 C C . PHE A 1 55 ? -5.395 -46.156 -22.234 1 83.62 55 PHE A C 1
ATOM 445 O O . PHE A 1 55 ? -5.129 -46.625 -23.344 1 83.62 55 PHE A O 1
ATOM 452 N N . TYR A 1 56 ? -4.598 -46.344 -21.234 1 81.62 56 TYR A N 1
ATOM 453 C CA . TYR A 1 56 ? -3.281 -46.969 -21.406 1 81.62 56 TYR A CA 1
ATOM 454 C C . TYR A 1 56 ? -3.4 -48.469 -21.625 1 81.62 56 TYR A C 1
ATOM 456 O O . TYR A 1 56 ? -2.582 -49.062 -22.328 1 81.62 56 TYR A O 1
ATOM 464 N N . ASN A 1 57 ? -4.422 -49.062 -21.016 1 80.69 57 ASN A N 1
ATOM 465 C CA . ASN A 1 57 ? -4.664 -50.469 -21.312 1 80.69 57 ASN A CA 1
ATOM 466 C C . ASN A 1 57 ? -5.004 -50.688 -22.781 1 80.69 57 ASN A C 1
ATOM 468 O O . ASN A 1 57 ? -4.559 -51.656 -23.391 1 80.69 57 ASN A O 1
ATOM 472 N N . SER A 1 58 ? -5.762 -49.75 -23.281 1 82.12 58 SER A N 1
ATOM 473 C CA . SER A 1 58 ? -6.121 -49.875 -24.688 1 82.12 58 SER A CA 1
ATOM 474 C C . SER A 1 58 ? -4.906 -49.656 -25.594 1 82.12 58 SER A C 1
ATOM 476 O O . SER A 1 58 ? -4.816 -50.281 -26.656 1 82.12 58 SER A O 1
ATOM 478 N N . LEU A 1 59 ? -4.031 -48.875 -25.172 1 80.44 59 LEU A N 1
ATOM 479 C CA . LEU A 1 59 ? -2.805 -48.656 -25.938 1 80.44 59 LEU A CA 1
ATOM 480 C C . LEU A 1 59 ? -1.908 -49.906 -25.875 1 80.44 59 LEU A C 1
ATOM 482 O O . LEU A 1 59 ? -1.308 -50.281 -26.891 1 80.44 59 LEU A O 1
ATOM 486 N N . GLN A 1 60 ? -1.86 -50.406 -24.672 1 77.31 60 GLN A N 1
ATOM 487 C CA . GLN A 1 60 ? -1.051 -51.625 -24.516 1 77.31 60 GLN A CA 1
ATOM 488 C C . GLN A 1 60 ? -1.572 -52.75 -25.375 1 77.31 60 GLN A C 1
ATOM 490 O O . GLN A 1 60 ? -0.791 -53.469 -26 1 77.31 60 GLN A O 1
ATOM 495 N N . ASP A 1 61 ? -2.873 -52.875 -25.422 1 80.5 61 ASP A N 1
ATOM 496 C CA . ASP A 1 61 ? -3.49 -53.969 -26.156 1 80.5 61 ASP A CA 1
ATOM 497 C C . ASP A 1 61 ? -3.648 -53.594 -27.641 1 80.5 61 ASP A C 1
ATOM 499 O O . ASP A 1 61 ? -4.086 -54.438 -28.438 1 80.5 61 ASP A O 1
ATOM 503 N N . LYS A 1 62 ? -3.258 -52.344 -28.094 1 83.62 62 LYS A N 1
ATOM 504 C CA . LYS A 1 62 ? -3.396 -51.844 -29.469 1 83.62 62 LYS A CA 1
ATOM 505 C C . LYS A 1 62 ? -4.84 -51.969 -29.953 1 83.62 62 LYS A C 1
ATOM 507 O O . LYS A 1 62 ? -5.09 -52.438 -31.062 1 83.62 62 LYS A O 1
ATOM 512 N N . ASN A 1 63 ? -5.738 -51.75 -29.109 1 84.12 63 ASN A N 1
ATOM 513 C CA . ASN A 1 63 ? -7.164 -51.781 -29.406 1 84.12 63 ASN A CA 1
ATOM 514 C C . ASN A 1 63 ? -7.66 -50.406 -29.875 1 84.12 63 ASN A C 1
ATOM 516 O O . ASN A 1 63 ? -7.957 -49.531 -29.062 1 84.12 63 ASN A O 1
ATOM 520 N N . TRP A 1 64 ? -7.844 -50.281 -31.172 1 83.56 64 TRP A N 1
ATOM 521 C CA . TRP A 1 64 ? -8.227 -49 -31.766 1 83.56 64 TRP A CA 1
ATOM 522 C C . TRP A 1 64 ? -9.648 -48.625 -31.375 1 83.56 64 TRP A C 1
ATOM 524 O O . TRP A 1 64 ? -9.93 -47.438 -31.125 1 83.56 64 TRP A O 1
ATOM 534 N N . GLU A 1 65 ? -10.531 -49.531 -31.359 1 82.94 65 GLU A N 1
ATOM 535 C CA . GLU A 1 65 ? -11.93 -49.25 -31.031 1 82.94 65 GLU A CA 1
ATOM 536 C C . GLU A 1 65 ? -12.062 -48.688 -29.625 1 82.94 65 GLU A C 1
ATOM 538 O O . GLU A 1 65 ? -12.742 -47.688 -29.406 1 82.94 65 GLU A O 1
ATOM 543 N N . ALA A 1 66 ? -11.375 -49.312 -28.719 1 82.75 66 ALA A N 1
ATOM 544 C CA . ALA A 1 66 ? -11.414 -48.844 -27.344 1 82.75 66 ALA A CA 1
ATOM 545 C C . ALA A 1 66 ? -10.781 -47.438 -27.203 1 82.75 66 ALA A C 1
ATOM 547 O O . ALA A 1 66 ? -11.289 -46.594 -26.484 1 82.75 66 ALA A O 1
ATOM 548 N N . PHE A 1 67 ? -9.781 -47.25 -27.953 1 85.56 67 PHE A N 1
ATOM 549 C CA . PHE A 1 67 ? -9.07 -45.969 -27.922 1 85.56 67 PHE A CA 1
ATOM 550 C C . PHE A 1 67 ? -9.961 -44.844 -28.422 1 85.56 67 PHE A C 1
ATOM 552 O O . PHE A 1 67 ? -10.07 -43.812 -27.766 1 85.56 67 PHE A O 1
ATOM 559 N N . SER A 1 68 ? -10.617 -45.031 -29.531 1 84.56 68 SER A N 1
ATOM 560 C CA . SER A 1 68 ? -11.461 -44 -30.141 1 84.56 68 SER A CA 1
ATOM 561 C C . SER A 1 68 ? -12.695 -43.75 -29.281 1 84.56 68 SER A C 1
ATOM 563 O O . SER A 1 68 ? -13.117 -42.594 -29.141 1 84.56 68 SER A O 1
ATOM 565 N N . GLN A 1 69 ? -13.234 -44.719 -28.641 1 84.38 69 GLN A N 1
ATOM 566 C CA . GLN A 1 69 ? -14.406 -44.531 -27.797 1 84.38 69 GLN A CA 1
ATOM 567 C C . GLN A 1 69 ? -14.039 -43.812 -26.516 1 84.38 69 GLN A C 1
ATOM 569 O O . GLN A 1 69 ? -14.82 -42.969 -26.031 1 84.38 69 GLN A O 1
ATOM 574 N N . LEU A 1 70 ? -12.906 -44.062 -26.047 1 85.06 70 LEU A N 1
ATOM 575 C CA . LEU A 1 70 ? -12.469 -43.438 -24.812 1 85.06 70 LEU A CA 1
ATOM 576 C C . LEU A 1 70 ? -12.133 -41.969 -25.062 1 85.06 70 LEU A C 1
ATOM 578 O O . LEU A 1 70 ? -12.234 -41.125 -24.141 1 85.06 70 LEU A O 1
ATOM 582 N N . LEU A 1 71 ? -11.805 -41.656 -26.219 1 84.19 71 LEU A N 1
ATOM 583 C CA . LEU A 1 71 ? -11.445 -40.281 -26.531 1 84.19 71 LEU A CA 1
ATOM 584 C C . LEU A 1 71 ? -12.695 -39.438 -26.734 1 84.19 71 LEU A C 1
ATOM 586 O O . LEU A 1 71 ? -12.734 -38.281 -26.297 1 84.19 71 LEU A O 1
ATOM 590 N N . PHE A 1 72 ? -13.719 -39.969 -27.359 1 81.69 72 PHE A N 1
ATOM 591 C CA . PHE A 1 72 ? -14.859 -39.125 -27.75 1 81.69 72 PHE A CA 1
ATOM 592 C C . PHE A 1 72 ? -16.047 -39.375 -26.828 1 81.69 72 PHE A C 1
ATOM 594 O O . PHE A 1 72 ? -16.297 -38.594 -25.906 1 81.69 72 PHE A O 1
ATOM 601 N N . LEU A 1 73 ? -16.781 -40.5 -26.891 1 76.31 73 LEU A N 1
ATOM 602 C CA . LEU A 1 73 ? -18.078 -40.625 -26.234 1 76.31 73 LEU A CA 1
ATOM 603 C C . LEU A 1 73 ? -18 -41.562 -25.047 1 76.31 73 LEU A C 1
ATOM 605 O O . LEU A 1 73 ? -18.766 -41.438 -24.094 1 76.31 73 LEU A O 1
ATOM 609 N N . GLY A 1 74 ? -17.188 -42.438 -24.922 1 79.12 74 GLY A N 1
ATOM 610 C CA . GLY A 1 74 ? -17.109 -43.344 -23.781 1 79.12 74 GLY A CA 1
ATOM 611 C C . GLY A 1 74 ? -17.25 -44.812 -24.156 1 79.12 74 GLY A C 1
ATOM 612 O O . GLY A 1 74 ? -17.578 -45.125 -25.297 1 79.12 74 GLY A O 1
ATOM 613 N N . ARG A 1 75 ? -16.688 -45.594 -23.25 1 77.31 75 ARG A N 1
ATOM 614 C CA . ARG A 1 75 ? -16.734 -47.031 -23.469 1 77.31 75 ARG A CA 1
ATOM 615 C C . ARG A 1 75 ? -17.234 -47.75 -22.219 1 77.31 75 ARG A C 1
ATOM 617 O O . ARG A 1 75 ? -17.047 -47.25 -21.109 1 77.31 75 ARG A O 1
ATOM 624 N N . HIS A 1 76 ? -18.016 -48.75 -22.484 1 74.56 76 HIS A N 1
ATOM 625 C CA . HIS A 1 76 ? -18.422 -49.625 -21.391 1 74.56 76 HIS A CA 1
ATOM 626 C C . HIS A 1 76 ? -17.328 -50.656 -21.094 1 74.56 76 HIS A C 1
ATOM 628 O O . HIS A 1 76 ? -16.953 -51.438 -21.953 1 74.56 76 HIS A O 1
ATOM 634 N N . ASP A 1 77 ? -16.562 -50.281 -20.078 1 65.56 77 ASP A N 1
ATOM 635 C CA . ASP A 1 77 ? -15.523 -51.219 -19.656 1 65.56 77 ASP A CA 1
ATOM 636 C C . ASP A 1 77 ? -16.109 -52.344 -18.812 1 65.56 77 ASP A C 1
ATOM 638 O O . ASP A 1 77 ? -16.969 -52.125 -17.969 1 65.56 77 ASP A O 1
ATOM 642 N N . PRO A 1 78 ? -15.852 -53.531 -19.172 1 60.78 78 PRO A N 1
ATOM 643 C CA . PRO A 1 78 ? -16.391 -54.656 -18.422 1 60.78 78 PRO A CA 1
ATOM 644 C C . PRO A 1 78 ? -16.062 -54.594 -16.938 1 60.78 78 PRO A C 1
ATOM 646 O O . PRO A 1 78 ? -16.891 -54.969 -16.094 1 60.78 78 PRO A O 1
ATOM 649 N N . ASP A 1 79 ? -14.914 -54.125 -16.531 1 57.72 79 ASP A N 1
ATOM 650 C CA . ASP A 1 79 ? -14.477 -54.156 -15.141 1 57.72 79 ASP A CA 1
ATOM 651 C C . ASP A 1 79 ? -14.898 -52.875 -14.406 1 57.72 79 ASP A C 1
ATOM 653 O O . ASP A 1 79 ? -15.258 -52.938 -13.227 1 57.72 79 ASP A O 1
ATOM 657 N N . GLU A 1 80 ? -14.914 -51.812 -15.078 1 63.62 80 GLU A N 1
ATOM 658 C CA . GLU A 1 80 ? -15.086 -50.531 -14.352 1 63.62 80 GLU A CA 1
ATOM 659 C C . GLU A 1 80 ? -16.391 -49.875 -14.727 1 63.62 80 GLU A C 1
ATOM 661 O O . GLU A 1 80 ? -16.734 -48.812 -14.188 1 63.62 80 GLU A O 1
ATOM 666 N N . GLY A 1 81 ? -17.25 -50.562 -15.453 1 67.94 81 GLY A N 1
ATOM 667 C CA . GLY A 1 81 ? -18.516 -49.969 -15.852 1 67.94 81 GLY A CA 1
ATOM 668 C C . GLY A 1 81 ? -18.375 -48.938 -16.953 1 67.94 81 GLY A C 1
ATOM 669 O O . GLY A 1 81 ? -17.484 -49.062 -17.797 1 67.94 81 GLY A O 1
ATOM 670 N N . TYR A 1 82 ? -19.25 -47.906 -17.062 1 77.5 82 TYR A N 1
ATOM 671 C CA . TYR A 1 82 ? -19.25 -46.906 -18.109 1 77.5 82 TYR A CA 1
ATOM 672 C C . TYR A 1 82 ? -18.234 -45.812 -17.812 1 77.5 82 TYR A C 1
ATOM 674 O O . TYR A 1 82 ? -18.25 -45.219 -16.719 1 77.5 82 TYR A O 1
ATOM 682 N N . LEU A 1 83 ? -17.312 -45.719 -18.609 1 83.38 83 LEU A N 1
ATOM 683 C CA . LEU A 1 83 ? -16.359 -44.625 -18.516 1 83.38 83 LEU A CA 1
ATOM 684 C C . LEU A 1 83 ? -16.609 -43.594 -19.609 1 83.38 83 LEU A C 1
ATOM 686 O O . LEU A 1 83 ? -16.578 -43.906 -20.797 1 83.38 83 LEU A O 1
ATOM 690 N N . PRO A 1 84 ? -17.016 -42.375 -19.188 1 84.69 84 PRO A N 1
ATOM 691 C CA . PRO A 1 84 ? -17.25 -41.344 -20.188 1 84.69 84 PRO A CA 1
ATOM 692 C C . PRO A 1 84 ? -15.984 -41 -20.984 1 84.69 84 PRO A C 1
ATOM 694 O O . PRO A 1 84 ? -14.875 -41.25 -20.516 1 84.69 84 PRO A O 1
ATOM 697 N N . GLY A 1 85 ? -16.219 -40.625 -22.266 1 85.56 85 GLY A N 1
ATOM 698 C CA . GLY A 1 85 ? -15.102 -40.219 -23.094 1 85.56 85 GLY A CA 1
ATOM 699 C C . GLY A 1 85 ? -14.391 -38.969 -22.578 1 85.56 85 GLY A C 1
ATOM 700 O O . GLY A 1 85 ? -14.945 -38.25 -21.766 1 85.56 85 GLY A O 1
ATOM 701 N N . PHE A 1 86 ? -13.18 -38.844 -22.922 1 86.25 86 PHE A N 1
ATOM 702 C CA . PHE A 1 86 ? -12.367 -37.719 -22.469 1 86.25 86 PHE A CA 1
ATOM 703 C C . PHE A 1 86 ? -13.016 -36.406 -22.859 1 86.25 86 PHE A C 1
ATOM 705 O O . PHE A 1 86 ? -13.047 -35.438 -22.078 1 86.25 86 PHE A O 1
ATOM 712 N N . CYS A 1 87 ? -13.562 -36.25 -24.078 1 85.88 87 CYS A N 1
ATOM 713 C CA . CYS A 1 87 ? -14.18 -35 -24.547 1 85.88 87 CYS A CA 1
ATOM 714 C C . CYS A 1 87 ? -15.375 -34.625 -23.688 1 85.88 87 CYS A C 1
ATOM 716 O O . CYS A 1 87 ? -15.594 -33.438 -23.391 1 85.88 87 CYS A O 1
ATOM 718 N N . VAL A 1 88 ? -16.094 -35.594 -23.266 1 87.19 88 VAL A N 1
ATOM 719 C CA . VAL A 1 88 ? -17.266 -35.344 -22.438 1 87.19 88 VAL A CA 1
ATOM 720 C C . VAL A 1 88 ? -16.828 -34.906 -21.047 1 87.19 88 VAL A C 1
ATOM 722 O O . VAL A 1 88 ? -17.359 -33.938 -20.5 1 87.19 88 VAL A O 1
ATOM 725 N N . VAL A 1 89 ? -15.875 -35.594 -20.484 1 87 89 VAL A N 1
ATOM 726 C CA . VAL A 1 89 ? -15.383 -35.25 -19.156 1 87 89 VAL A CA 1
ATOM 727 C C . VAL A 1 89 ? -14.727 -33.875 -19.172 1 87 89 VAL A C 1
ATOM 729 O O . VAL A 1 89 ? -14.898 -33.062 -18.25 1 87 89 VAL A O 1
ATOM 732 N N . ALA A 1 90 ? -14 -33.625 -20.234 1 86.94 90 ALA A N 1
ATOM 733 C CA . ALA A 1 90 ? -13.328 -32.344 -20.375 1 86.94 90 ALA A CA 1
ATOM 734 C C . ALA A 1 90 ? -14.344 -31.203 -20.484 1 86.94 90 ALA A C 1
ATOM 736 O O . ALA A 1 90 ? -14.172 -30.156 -19.859 1 86.94 90 ALA A O 1
ATOM 737 N N . ALA A 1 91 ? -15.391 -31.406 -21.281 1 88.56 91 ALA A N 1
ATOM 738 C CA . ALA A 1 91 ? -16.422 -30.391 -21.438 1 88.56 91 ALA A CA 1
ATOM 739 C C . ALA A 1 91 ? -17.109 -30.094 -20.109 1 88.56 91 ALA A C 1
ATOM 741 O O . ALA A 1 91 ? -17.328 -28.938 -19.75 1 88.56 91 ALA A O 1
ATOM 742 N N . LEU A 1 92 ? -17.438 -31.125 -19.422 1 89.81 92 LEU A N 1
ATOM 743 C CA . LEU A 1 92 ? -18.078 -30.953 -18.125 1 89.81 92 LEU A CA 1
ATOM 744 C C . LEU A 1 92 ? -17.125 -30.281 -17.141 1 89.81 92 LEU A C 1
ATOM 746 O O . LEU A 1 92 ? -17.562 -29.469 -16.328 1 89.81 92 LEU A O 1
ATOM 750 N N . PHE A 1 93 ? -15.883 -30.641 -17.188 1 89.06 93 PHE A N 1
ATOM 751 C CA . PHE A 1 93 ? -14.883 -30.047 -16.312 1 89.06 93 PHE A CA 1
ATOM 752 C C . PHE A 1 93 ? -14.781 -28.547 -16.547 1 89.06 93 PHE A C 1
ATOM 754 O O . PHE A 1 93 ? -14.727 -27.766 -15.586 1 89.06 93 PHE A O 1
ATOM 761 N N . ILE A 1 94 ? -14.781 -28.188 -17.797 1 89.81 94 ILE A N 1
ATOM 762 C CA . ILE A 1 94 ? -14.656 -26.781 -18.141 1 89.81 94 ILE A CA 1
ATOM 763 C C . ILE A 1 94 ? -15.867 -26.016 -17.609 1 89.81 94 ILE A C 1
ATOM 765 O O . ILE A 1 94 ? -15.711 -24.969 -16.969 1 89.81 94 ILE A O 1
ATOM 769 N N . LEU A 1 95 ? -17.016 -26.562 -17.828 1 92.81 95 LEU A N 1
ATOM 770 C CA . LEU A 1 95 ? -18.25 -25.906 -17.391 1 92.81 95 LEU A CA 1
ATOM 771 C C . LEU A 1 95 ? -18.281 -25.766 -15.875 1 92.81 95 LEU A C 1
ATOM 773 O O . LEU A 1 95 ? -18.578 -24.703 -15.352 1 92.81 95 LEU A O 1
ATOM 777 N N . VAL A 1 96 ? -17.922 -26.812 -15.195 1 92.5 96 VAL A N 1
ATOM 778 C CA . VAL A 1 96 ? -17.953 -26.797 -13.734 1 92.5 96 VAL A CA 1
ATOM 779 C C . VAL A 1 96 ? -16.875 -25.859 -13.195 1 92.5 96 VAL A C 1
ATOM 781 O O . VAL A 1 96 ? -17.125 -25.125 -12.242 1 92.5 96 VAL A O 1
ATOM 784 N N . ALA A 1 97 ? -15.758 -25.891 -13.828 1 89.94 97 ALA A N 1
ATOM 785 C CA . ALA A 1 97 ? -14.656 -25.047 -13.367 1 89.94 97 ALA A CA 1
ATOM 786 C C . ALA A 1 97 ? -15 -23.562 -13.523 1 89.94 97 ALA A C 1
ATOM 788 O O . ALA A 1 97 ? -14.742 -22.766 -12.625 1 89.94 97 ALA A O 1
ATOM 789 N N . VAL A 1 98 ? -15.602 -23.203 -14.617 1 91.44 98 VAL A N 1
ATOM 790 C CA . VAL A 1 98 ? -15.938 -21.812 -14.922 1 91.44 98 VAL A CA 1
ATOM 791 C C . VAL A 1 98 ? -17.031 -21.328 -13.961 1 91.44 98 VAL A C 1
ATOM 793 O O . VAL A 1 98 ? -16.922 -20.234 -13.391 1 91.44 98 VAL A O 1
ATOM 796 N N . PHE A 1 99 ? -17.953 -22.141 -13.773 1 93.31 99 PHE A N 1
ATOM 797 C CA . PHE A 1 99 ? -19.062 -21.719 -12.922 1 93.31 99 PHE A CA 1
ATOM 798 C C . PHE A 1 99 ? -18.656 -21.719 -11.453 1 93.31 99 PHE A C 1
ATOM 800 O O . PHE A 1 99 ? -19.141 -20.922 -10.664 1 93.31 99 PHE A O 1
ATOM 807 N N . GLN A 1 100 ? -17.797 -22.578 -11.133 1 92.62 100 GLN A N 1
ATOM 808 C CA . GLN A 1 100 ? -17.297 -22.578 -9.758 1 92.62 100 GLN A CA 1
ATOM 809 C C . GLN A 1 100 ? -16.547 -21.281 -9.453 1 92.62 100 GLN A C 1
ATOM 811 O O . GLN A 1 100 ? -16.734 -20.688 -8.383 1 92.62 100 GLN A O 1
ATOM 816 N N . LEU A 1 101 ? -15.766 -20.891 -10.383 1 90.25 101 LEU A N 1
ATOM 817 C CA . LEU A 1 101 ? -15.016 -19.656 -10.211 1 90.25 101 LEU A CA 1
ATOM 818 C C . LEU A 1 101 ? -15.945 -18.453 -10.133 1 90.25 101 LEU A C 1
ATOM 820 O O . LEU A 1 101 ? -15.812 -17.609 -9.242 1 90.25 101 LEU A O 1
ATOM 824 N N . TYR A 1 102 ? -16.891 -18.453 -11 1 93.56 102 TYR A N 1
ATOM 825 C CA . TYR A 1 102 ? -17.828 -17.328 -11.078 1 93.56 102 TYR A CA 1
ATOM 826 C C . TYR A 1 102 ? -18.656 -17.234 -9.805 1 93.56 102 TYR A C 1
ATOM 828 O O . TYR A 1 102 ? -18.797 -16.141 -9.242 1 93.56 102 TYR A O 1
ATOM 836 N N . LEU A 1 103 ? -19.172 -18.312 -9.406 1 94.69 103 LEU A N 1
ATOM 837 C CA . LEU A 1 103 ? -20.047 -18.297 -8.242 1 94.69 103 LEU A CA 1
ATOM 838 C C . LEU A 1 103 ? -19.25 -18.047 -6.965 1 94.69 103 LEU A C 1
ATOM 840 O O . LEU A 1 103 ? -19.766 -17.438 -6.023 1 94.69 103 LEU A O 1
ATOM 844 N N . ARG A 1 104 ? -18.031 -18.516 -6.91 1 93.5 104 ARG A N 1
ATOM 845 C CA . ARG A 1 104 ? -17.156 -18.219 -5.777 1 93.5 104 ARG A CA 1
ATOM 846 C C . ARG A 1 104 ? -16.891 -16.719 -5.676 1 93.5 104 ARG A C 1
ATOM 848 O O . ARG A 1 104 ? -16.953 -16.156 -4.582 1 93.5 104 ARG A O 1
ATOM 855 N N . GLN A 1 105 ? -16.688 -16.094 -6.816 1 93.81 105 GLN A N 1
ATOM 856 C CA . GLN A 1 105 ? -16.453 -14.656 -6.848 1 93.81 105 GLN A CA 1
ATOM 857 C C . GLN A 1 105 ? -17.703 -13.891 -6.441 1 93.81 105 GLN A C 1
ATOM 859 O O . GLN A 1 105 ? -17.625 -12.859 -5.773 1 93.81 105 GLN A O 1
ATOM 864 N N . LEU A 1 106 ? -18.844 -14.43 -6.883 1 94.44 106 LEU A N 1
ATOM 865 C CA . LEU A 1 106 ? -20.109 -13.812 -6.52 1 94.44 106 LEU A CA 1
ATOM 866 C C . LEU A 1 106 ? -20.328 -13.859 -5.008 1 94.44 106 LEU A C 1
ATOM 868 O O . LEU A 1 106 ? -20.766 -12.875 -4.406 1 94.44 106 LEU A O 1
ATOM 872 N N . LEU A 1 107 ? -20.016 -14.984 -4.461 1 94.44 107 LEU A N 1
ATOM 873 C CA . LEU A 1 107 ? -20.141 -15.117 -3.012 1 94.44 107 LEU A CA 1
ATOM 874 C C . LEU A 1 107 ? -19.172 -14.18 -2.297 1 94.44 107 LEU A C 1
ATOM 876 O O . LEU A 1 107 ? -19.516 -13.57 -1.285 1 94.44 107 LEU A O 1
ATOM 880 N N . GLN A 1 108 ? -18 -14.07 -2.807 1 95.12 108 GLN A N 1
ATOM 881 C CA . GLN A 1 108 ? -16.969 -13.219 -2.221 1 95.12 108 GLN A CA 1
ATOM 882 C C . GLN A 1 108 ? -17.406 -11.766 -2.186 1 95.12 108 GLN A C 1
ATOM 884 O O . GLN A 1 108 ? -17.312 -11.102 -1.15 1 95.12 108 GLN A O 1
ATOM 889 N N . ILE A 1 109 ? -17.969 -11.312 -3.299 1 94.75 109 ILE A N 1
ATOM 890 C CA . ILE A 1 109 ? -18.312 -9.898 -3.391 1 94.75 109 ILE A CA 1
ATOM 891 C C . ILE A 1 109 ? -19.562 -9.617 -2.566 1 94.75 109 ILE A C 1
ATOM 893 O O . ILE A 1 109 ? -19.703 -8.539 -1.981 1 94.75 109 ILE A O 1
ATOM 897 N N . ARG A 1 110 ? -20.5 -10.539 -2.514 1 94.38 110 ARG A N 1
ATOM 898 C CA . ARG A 1 110 ? -21.688 -10.359 -1.691 1 94.38 110 ARG A CA 1
ATOM 899 C C . ARG A 1 110 ? -21.328 -10.312 -0.21 1 94.38 110 ARG A C 1
ATOM 901 O O . ARG A 1 110 ? -21.875 -9.5 0.54 1 94.38 110 ARG A O 1
ATOM 908 N N . TRP A 1 111 ? -20.438 -11.195 0.148 1 95.12 111 TRP A N 1
ATOM 909 C CA . TRP A 1 111 ? -19.969 -11.219 1.53 1 95.12 111 TRP A CA 1
ATOM 910 C C . TRP A 1 111 ? -19.219 -9.93 1.872 1 95.12 111 TRP A C 1
ATOM 912 O O . TRP A 1 111 ? -19.453 -9.328 2.922 1 95.12 111 TRP A O 1
ATOM 922 N N . ARG A 1 112 ? -18.359 -9.492 0.996 1 95.62 112 ARG A N 1
ATOM 923 C CA . ARG A 1 112 ? -17.594 -8.273 1.22 1 95.62 112 ARG A CA 1
ATOM 924 C C . ARG A 1 112 ? -18.5 -7.059 1.313 1 95.62 112 ARG A C 1
ATOM 926 O O . ARG A 1 112 ? -18.312 -6.191 2.166 1 95.62 112 ARG A O 1
ATOM 933 N N . ARG A 1 113 ? -19.469 -7.02 0.428 1 94.81 113 ARG A N 1
ATOM 934 C CA . ARG A 1 113 ? -20.422 -5.906 0.428 1 94.81 113 ARG A CA 1
ATOM 935 C C . ARG A 1 113 ? -21.172 -5.832 1.751 1 94.81 113 ARG A C 1
ATOM 937 O O . ARG A 1 113 ? -21.297 -4.754 2.338 1 94.81 113 ARG A O 1
ATOM 944 N N . TRP A 1 114 ? -21.641 -6.926 2.162 1 94.75 114 TRP A N 1
ATOM 945 C CA . TRP A 1 114 ? -22.391 -6.984 3.41 1 94.75 114 TRP A CA 1
ATOM 946 C C . TRP A 1 114 ? -21.516 -6.59 4.594 1 94.75 114 TRP A C 1
ATOM 948 O O . TRP A 1 114 ? -21.922 -5.758 5.414 1 94.75 114 TRP A O 1
ATOM 958 N N . MET A 1 115 ? -20.359 -7.168 4.688 1 95.06 115 MET A N 1
ATOM 959 C CA . MET A 1 115 ? -19.469 -6.945 5.824 1 95.06 115 MET A CA 1
ATOM 960 C C . MET A 1 115 ? -18.953 -5.512 5.84 1 95.06 115 MET A C 1
ATOM 962 O O . MET A 1 115 ? -18.875 -4.887 6.898 1 95.06 115 MET A O 1
ATOM 966 N N . THR A 1 116 ? -18.578 -5.016 4.688 1 96 116 THR A N 1
ATOM 967 C CA . THR A 1 116 ? -18.109 -3.637 4.594 1 96 116 THR A CA 1
ATOM 968 C C . THR A 1 116 ? -19.203 -2.66 5.008 1 96 116 THR A C 1
ATOM 970 O O . THR A 1 116 ? -18.953 -1.705 5.742 1 96 116 THR A O 1
ATOM 973 N N . GLY A 1 117 ? -20.406 -2.891 4.547 1 94.56 117 GLY A N 1
ATOM 974 C CA . GLY A 1 117 ? -21.531 -2.045 4.934 1 94.56 117 GLY A CA 1
ATOM 975 C C . GLY A 1 117 ? -21.797 -2.062 6.43 1 94.56 117 GLY A C 1
ATOM 976 O O . GLY A 1 117 ? -22 -1.013 7.039 1 94.56 117 GLY A O 1
ATOM 977 N N . ARG A 1 118 ? -21.703 -3.146 6.992 1 93.62 118 ARG A N 1
ATOM 978 C CA . ARG A 1 118 ? -22 -3.299 8.414 1 93.62 118 ARG A CA 1
ATOM 979 C C . ARG A 1 118 ? -20.906 -2.645 9.266 1 93.62 118 ARG A C 1
ATOM 981 O O . ARG A 1 118 ? -21.219 -1.902 10.203 1 93.62 118 ARG A O 1
ATOM 988 N N . ILE A 1 119 ? -19.672 -2.902 8.961 1 94.38 119 ILE A N 1
ATOM 989 C CA . ILE A 1 119 ? -18.578 -2.396 9.758 1 94.38 119 ILE A CA 1
ATOM 990 C C . ILE A 1 119 ? -18.484 -0.878 9.617 1 94.38 119 ILE A C 1
ATOM 992 O O . ILE A 1 119 ? -18.219 -0.17 10.594 1 94.38 119 ILE A O 1
ATOM 996 N N . THR A 1 120 ? -18.688 -0.45 8.398 1 95.44 120 THR A N 1
ATOM 997 C CA . THR A 1 120 ? -18.688 0.992 8.18 1 95.44 120 THR A CA 1
ATOM 998 C C . THR A 1 120 ? -19.828 1.652 8.953 1 95.44 120 THR A C 1
ATOM 1000 O O . THR A 1 120 ? -19.641 2.709 9.562 1 95.44 120 THR A O 1
ATOM 1003 N N . GLY A 1 121 ? -20.969 1.068 8.922 1 94.25 121 GLY A N 1
ATOM 1004 C CA . GLY A 1 121 ? -22.094 1.573 9.695 1 94.25 121 GLY A CA 1
ATOM 1005 C C . GLY A 1 121 ? -21.828 1.603 11.188 1 94.25 121 GLY A C 1
ATOM 1006 O O . GLY A 1 121 ? -22.125 2.598 11.859 1 94.25 121 GLY A O 1
ATOM 1007 N N . ASP A 1 122 ? -21.25 0.537 11.68 1 92.94 122 ASP A N 1
ATOM 1008 C CA . ASP A 1 122 ? -20.922 0.461 13.094 1 92.94 122 ASP A CA 1
ATOM 1009 C C . ASP A 1 122 ? -19.875 1.509 13.469 1 92.94 122 ASP A C 1
ATOM 1011 O O . ASP A 1 122 ? -19.906 2.064 14.57 1 92.94 122 ASP A O 1
ATOM 1015 N N . TRP A 1 123 ? -18.922 1.726 12.594 1 93.44 123 TRP A N 1
ATOM 1016 C CA . TRP A 1 123 ? -17.828 2.674 12.797 1 93.44 123 TRP A CA 1
ATOM 1017 C C . TRP A 1 123 ? -18.359 4.102 12.867 1 93.44 123 TRP A C 1
ATOM 1019 O O . TRP A 1 123 ? -17.875 4.906 13.672 1 93.44 123 TRP A O 1
ATOM 1029 N N . LEU A 1 124 ? -19.406 4.402 12.094 1 93.25 124 LEU A N 1
ATOM 1030 C CA . LEU A 1 124 ? -19.938 5.758 12.031 1 93.25 124 LEU A CA 1
ATOM 1031 C C . LEU A 1 124 ? -21.047 5.957 13.055 1 93.25 124 LEU A C 1
ATOM 1033 O O . LEU A 1 124 ? -21.312 7.082 13.477 1 93.25 124 LEU A O 1
ATOM 1037 N N . ARG A 1 125 ? -21.547 4.855 13.469 1 88.94 125 ARG A N 1
ATOM 1038 C CA . ARG A 1 125 ? -22.641 4.934 14.422 1 88.94 125 ARG A CA 1
ATOM 1039 C C . ARG A 1 125 ? -22.156 5.414 15.789 1 88.94 125 ARG A C 1
ATOM 1041 O O . ARG A 1 125 ? -21.078 5.02 16.25 1 88.94 125 ARG A O 1
ATOM 1048 N N . ASP A 1 126 ? -22.844 6.262 16.344 1 86 126 ASP A N 1
ATOM 1049 C CA . ASP A 1 126 ? -22.609 6.777 17.688 1 86 126 ASP A CA 1
ATOM 1050 C C . ASP A 1 126 ? -21.219 7.402 17.812 1 86 126 ASP A C 1
ATOM 1052 O O . ASP A 1 126 ? -20.562 7.281 18.844 1 86 126 ASP A O 1
ATOM 1056 N N . ARG A 1 127 ? -20.672 7.805 16.766 1 88.5 127 ARG A N 1
ATOM 1057 C CA . ARG A 1 127 ? -19.422 8.547 16.703 1 88.5 127 ARG A CA 1
ATOM 1058 C C . ARG A 1 127 ? -18.25 7.699 17.188 1 88.5 127 ARG A C 1
ATOM 1060 O O . ARG A 1 127 ? -17.359 8.203 17.875 1 88.5 127 ARG A O 1
ATOM 1067 N N . ALA A 1 128 ? -18.391 6.473 16.938 1 89.88 128 ALA A N 1
ATOM 1068 C CA . ALA A 1 128 ? -17.297 5.586 17.312 1 89.88 128 ALA A CA 1
ATOM 1069 C C . ALA A 1 128 ? -16 5.98 16.609 1 89.88 128 ALA A C 1
ATOM 1071 O O . ALA A 1 128 ? -14.914 5.855 17.172 1 89.88 128 ALA A O 1
ATOM 1072 N N . TYR A 1 129 ? -16.156 6.469 15.344 1 91.19 129 TYR A N 1
ATOM 1073 C CA . TYR A 1 129 ? -14.992 6.883 14.57 1 91.19 129 TYR A CA 1
ATOM 1074 C C . TYR A 1 129 ? -14.219 7.988 15.281 1 91.19 129 TYR A C 1
ATOM 1076 O O . TYR A 1 129 ? -12.984 7.996 15.273 1 91.19 129 TYR A O 1
ATOM 1084 N N . TYR A 1 130 ? -14.906 8.836 15.961 1 90.06 130 TYR A N 1
ATOM 1085 C CA . TYR A 1 130 ? -14.289 9.938 16.688 1 90.06 130 TYR A CA 1
ATOM 1086 C C . TYR A 1 130 ? -13.656 9.453 17.984 1 90.06 130 TYR A C 1
ATOM 1088 O O . TYR A 1 130 ? -12.523 9.812 18.312 1 90.06 130 TYR A O 1
ATOM 1096 N N . ARG A 1 131 ? -14.328 8.688 18.719 1 87.75 131 ARG A N 1
ATOM 1097 C CA . ARG A 1 131 ? -13.852 8.195 20.016 1 87.75 131 ARG A CA 1
ATOM 1098 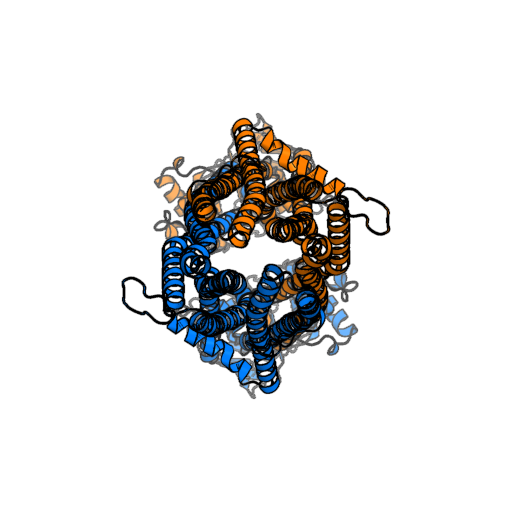C C . ARG A 1 131 ? -12.617 7.316 19.844 1 87.75 131 ARG A C 1
ATOM 1100 O O . ARG A 1 131 ? -11.695 7.359 20.656 1 87.75 131 ARG A O 1
ATOM 1107 N N . ILE A 1 132 ? -12.711 6.516 18.812 1 86.31 132 ILE A N 1
ATOM 1108 C CA . ILE A 1 132 ? -11.562 5.66 18.547 1 86.31 132 ILE A CA 1
ATOM 1109 C C . ILE A 1 132 ? -10.352 6.523 18.188 1 86.31 132 ILE A C 1
ATOM 1111 O O . ILE A 1 132 ? -9.227 6.219 18.594 1 86.31 132 ILE A O 1
ATOM 1115 N N . ALA A 1 133 ? -10.555 7.551 17.422 1 81 133 ALA A N 1
ATOM 1116 C CA . ALA A 1 133 ? -9.469 8.445 17.031 1 81 133 ALA A CA 1
ATOM 1117 C C . ALA A 1 133 ? -8.844 9.125 18.25 1 81 133 ALA A C 1
ATOM 1119 O O . ALA A 1 133 ? -7.645 9.406 18.25 1 81 133 ALA A O 1
ATOM 1120 N N . LEU A 1 134 ? -9.633 9.43 19.25 1 77.31 134 LEU A N 1
ATOM 1121 C CA . LEU A 1 134 ? -9.164 10.102 20.453 1 77.31 134 LEU A CA 1
ATOM 1122 C C . LEU A 1 134 ? -8.336 9.148 21.312 1 77.31 134 LEU A C 1
ATOM 1124 O O . LEU A 1 134 ? -7.375 9.578 21.969 1 77.31 134 LEU A O 1
ATOM 1128 N N . SER A 1 135 ? -8.836 7.953 21.375 1 67.94 135 SER A N 1
ATOM 1129 C CA . SER A 1 135 ? -8.195 6.988 22.266 1 67.94 135 SER A CA 1
ATOM 1130 C C . SER A 1 135 ? -6.926 6.422 21.641 1 67.94 135 SER A C 1
ATOM 1132 O O . SER A 1 135 ? -6.039 5.941 22.344 1 67.94 135 SER A O 1
ATOM 1134 N N . ASP A 1 136 ? -7.008 6.262 20.297 1 57.62 136 ASP A N 1
ATOM 1135 C CA . ASP A 1 136 ? -6.059 5.391 19.609 1 57.62 136 ASP A CA 1
ATOM 1136 C C . ASP A 1 136 ? -4.672 6.027 19.562 1 57.62 136 ASP A C 1
ATOM 1138 O O . ASP A 1 136 ? -4.516 7.16 19.109 1 57.62 136 ASP A O 1
ATOM 1142 N N . THR A 1 137 ? -3.893 5.621 20.516 1 49.06 137 THR A N 1
ATOM 1143 C CA . THR A 1 137 ? -2.443 5.762 20.625 1 49.06 137 THR A CA 1
ATOM 1144 C C . THR A 1 137 ? -1.775 5.414 19.297 1 49.06 137 THR A C 1
ATOM 1146 O O . THR A 1 137 ? -0.637 4.941 19.266 1 49.06 137 THR A O 1
ATOM 1149 N N . GLY A 1 138 ? -2.311 5.809 18.141 1 49.22 138 GLY A N 1
ATOM 1150 C CA . GLY A 1 138 ? -1.494 5.723 16.938 1 49.22 138 GLY A CA 1
ATOM 1151 C C . GLY A 1 138 ? -1.746 4.465 16.125 1 49.22 138 GLY A C 1
ATOM 1152 O O . GLY A 1 138 ? -1.196 4.301 15.039 1 49.22 138 GLY A O 1
ATOM 1153 N N . THR A 1 139 ? -2.219 3.344 16.719 1 48.38 139 THR A N 1
ATOM 1154 C CA . THR A 1 139 ? -1.88 2.053 16.125 1 48.38 139 THR A CA 1
ATOM 1155 C C . THR A 1 139 ? -2.957 1.606 15.141 1 48.38 139 THR A C 1
ATOM 1157 O O . THR A 1 139 ? -2.691 0.809 14.242 1 48.38 139 THR A O 1
ATOM 1160 N N . ASP A 1 140 ? -4.297 2.104 15.133 1 63.31 140 ASP A N 1
ATOM 1161 C CA . ASP A 1 140 ? -5.215 1.351 14.289 1 63.31 140 ASP A CA 1
ATOM 1162 C C . ASP A 1 140 ? -5.719 2.207 13.125 1 63.31 140 ASP A C 1
ATOM 1164 O O . ASP A 1 140 ? -5.918 3.414 13.281 1 63.31 140 ASP A O 1
ATOM 1168 N N . ASN A 1 141 ? -5.508 1.778 11.891 1 79.5 141 ASN A N 1
ATOM 1169 C CA . ASN A 1 141 ? -5.941 2.389 10.641 1 79.5 141 ASN A CA 1
ATOM 1170 C C . ASN A 1 141 ? -7.281 1.829 10.172 1 79.5 141 ASN A C 1
ATOM 1172 O O . ASN A 1 141 ? -7.328 0.903 9.359 1 79.5 141 ASN A O 1
ATOM 1176 N N . PRO A 1 142 ? -8.398 2.49 10.727 1 88.56 142 PRO A N 1
ATOM 1177 C CA . PRO A 1 142 ? -9.727 1.986 10.359 1 88.56 142 PRO A CA 1
ATOM 1178 C C . PRO A 1 142 ? -9.922 1.896 8.844 1 88.56 142 PRO A C 1
ATOM 1180 O O . PRO A 1 142 ? -10.633 1.016 8.359 1 88.56 142 PRO A O 1
ATOM 1183 N N . ASP A 1 143 ? -9.305 2.799 8.125 1 89.75 143 ASP A N 1
ATOM 1184 C CA . ASP A 1 143 ? -9.438 2.789 6.672 1 89.75 143 ASP A CA 1
ATOM 1185 C C . ASP A 1 143 ? -8.875 1.5 6.078 1 89.75 143 ASP A C 1
ATOM 1187 O O . ASP A 1 143 ? -9.461 0.93 5.152 1 89.75 143 ASP A O 1
ATOM 1191 N N . GLN A 1 144 ? -7.824 1.039 6.684 1 86.69 144 GLN A N 1
ATOM 1192 C CA . GLN A 1 144 ? -7.23 -0.207 6.211 1 86.69 144 GLN A CA 1
ATOM 1193 C C . GLN A 1 144 ? -8.062 -1.411 6.641 1 86.69 144 GLN A C 1
ATOM 1195 O O . GLN A 1 144 ? -8.188 -2.383 5.891 1 86.69 144 GLN A O 1
ATOM 1200 N N . ARG A 1 145 ? -8.578 -1.358 7.828 1 91.69 145 ARG A N 1
ATOM 1201 C CA . ARG A 1 145 ? -9.414 -2.453 8.312 1 91.69 145 ARG A CA 1
ATOM 1202 C C . ARG A 1 145 ? -10.633 -2.65 7.426 1 91.69 145 ARG A C 1
ATOM 1204 O O . ARG A 1 145 ? -10.922 -3.768 6.988 1 91.69 145 ARG A O 1
ATOM 1211 N N . ILE A 1 146 ? -11.211 -1.57 7.031 1 93.75 146 ILE A N 1
ATOM 1212 C CA . ILE A 1 146 ? -12.477 -1.624 6.309 1 93.75 146 ILE A CA 1
ATOM 1213 C C . ILE A 1 146 ? -12.219 -1.924 4.836 1 93.75 146 ILE A C 1
ATOM 1215 O O . ILE A 1 146 ? -12.93 -2.721 4.223 1 93.75 146 ILE A O 1
ATOM 1219 N N . SER A 1 147 ? -11.227 -1.336 4.301 1 91.94 147 SER A N 1
ATOM 1220 C CA . SER A 1 147 ? -11.016 -1.446 2.861 1 91.94 147 SER A CA 1
ATOM 1221 C C . SER A 1 147 ? -10.211 -2.697 2.516 1 91.94 147 SER A C 1
ATOM 1223 O O . SER A 1 147 ? -10.586 -3.447 1.61 1 91.94 147 SER A O 1
ATOM 1225 N N . GLU A 1 148 ? -9.172 -3.01 3.26 1 89.5 148 GLU A N 1
ATOM 1226 C CA . GLU A 1 148 ? -8.242 -4.066 2.865 1 89.5 148 GLU A CA 1
ATOM 1227 C C . GLU A 1 148 ? -8.477 -5.336 3.676 1 89.5 148 GLU A C 1
ATOM 1229 O O . GLU A 1 148 ? -8.602 -6.426 3.113 1 89.5 148 GLU A O 1
ATOM 1234 N N . ASP A 1 149 ? -8.57 -5.211 4.914 1 91.31 149 ASP A N 1
ATOM 1235 C CA . ASP A 1 149 ? -8.641 -6.395 5.77 1 91.31 149 ASP A CA 1
ATOM 1236 C C . ASP A 1 149 ? -9.953 -7.145 5.562 1 91.31 149 ASP A C 1
ATOM 1238 O O . ASP A 1 149 ? -9.984 -8.375 5.613 1 91.31 149 ASP A O 1
ATOM 1242 N N . VAL A 1 150 ? -11.008 -6.418 5.406 1 95.5 150 VAL A N 1
ATOM 1243 C CA . VAL A 1 150 ? -12.281 -7.074 5.141 1 95.5 150 VAL A CA 1
ATOM 1244 C C . VAL A 1 150 ? -12.188 -7.875 3.842 1 95.5 150 VAL A C 1
ATOM 1246 O O . VAL A 1 150 ? -12.633 -9.023 3.779 1 95.5 150 VAL A O 1
ATOM 1249 N N . ASN A 1 151 ? -11.633 -7.254 2.84 1 94.81 151 ASN A N 1
ATOM 1250 C CA . ASN A 1 151 ? -11.438 -7.941 1.568 1 94.81 151 ASN A CA 1
ATOM 1251 C C . ASN A 1 151 ? -10.578 -9.195 1.732 1 94.81 151 ASN A C 1
ATOM 1253 O O . ASN A 1 151 ? -10.914 -10.258 1.217 1 94.81 151 ASN A O 1
ATOM 1257 N N . SER A 1 152 ? -9.523 -9.047 2.441 1 93.25 152 SER A N 1
ATOM 1258 C CA . SER A 1 152 ? -8.609 -10.164 2.668 1 93.25 152 SER A CA 1
ATOM 1259 C C . SER A 1 152 ? -9.281 -11.266 3.48 1 93.25 152 SER A C 1
ATOM 1261 O O . SER A 1 152 ? -9.102 -12.453 3.189 1 93.25 152 SER A O 1
ATOM 1263 N N . PHE A 1 153 ? -10.039 -10.875 4.473 1 94.75 153 PHE A N 1
ATOM 1264 C CA . PHE A 1 153 ? -10.727 -11.836 5.324 1 94.75 153 PHE A CA 1
ATOM 1265 C C . PHE A 1 153 ? -11.672 -12.703 4.504 1 94.75 153 PHE A C 1
ATOM 1267 O O . PHE A 1 153 ? -11.648 -13.938 4.613 1 94.75 153 PHE A O 1
ATOM 1274 N N . VAL A 1 154 ? -12.422 -12.086 3.711 1 95.62 154 VAL A N 1
ATOM 1275 C CA . VAL A 1 154 ? -13.43 -12.797 2.928 1 95.62 154 VAL A CA 1
ATOM 1276 C C . VAL A 1 154 ? -12.734 -13.703 1.908 1 95.62 154 VAL A C 1
ATOM 1278 O O . VAL A 1 154 ? -13.055 -14.891 1.804 1 95.62 154 VAL A O 1
ATOM 1281 N N . SER A 1 155 ? -11.773 -13.164 1.201 1 94.75 155 SER A N 1
ATOM 1282 C CA . SER A 1 155 ? -11.078 -13.922 0.165 1 94.75 155 SER A CA 1
ATOM 1283 C C . SER A 1 155 ? -10.281 -15.078 0.763 1 94.75 155 SER A C 1
ATOM 1285 O O . SER A 1 155 ? -10.32 -16.203 0.248 1 94.75 155 SER A O 1
ATOM 1287 N N . GLN A 1 156 ? -9.641 -14.789 1.838 1 93.31 156 GLN A N 1
ATOM 1288 C CA . GLN A 1 156 ? -8.812 -15.812 2.461 1 93.31 156 GLN A CA 1
ATOM 1289 C C . GLN A 1 156 ? -9.672 -16.906 3.109 1 93.31 156 GLN A C 1
ATOM 1291 O O . GLN A 1 156 ? -9.328 -18.078 3.061 1 93.31 156 GLN A O 1
ATOM 1296 N N . ASN A 1 157 ? -10.75 -16.484 3.717 1 94.19 157 ASN A N 1
ATOM 1297 C CA . ASN A 1 157 ? -11.656 -17.469 4.305 1 94.19 157 ASN A CA 1
ATOM 1298 C C . ASN A 1 157 ? -12.195 -18.438 3.256 1 94.19 157 ASN A C 1
ATOM 1300 O O . ASN A 1 157 ? -12.234 -19.641 3.484 1 94.19 157 ASN A O 1
ATOM 1304 N N . LEU A 1 158 ? -12.594 -17.891 2.199 1 92.94 158 LEU A N 1
ATOM 1305 C CA . LEU A 1 158 ? -13.141 -18.734 1.144 1 92.94 158 LEU A CA 1
ATOM 1306 C C . LEU A 1 158 ? -12.055 -19.594 0.518 1 92.94 158 LEU A C 1
ATOM 1308 O O . LEU A 1 158 ? -12.258 -20.797 0.297 1 92.94 158 LEU A O 1
ATOM 1312 N N . SER A 1 159 ? -10.898 -19 0.264 1 92.94 159 SER A N 1
ATOM 1313 C CA . SER A 1 159 ? -9.805 -19.75 -0.349 1 92.94 159 SER A CA 1
ATOM 1314 C C . SER A 1 159 ? -9.32 -20.875 0.565 1 92.94 159 SER A C 1
ATOM 1316 O O . SER A 1 159 ? -9.156 -22.016 0.128 1 92.94 159 SER A O 1
ATOM 1318 N N . LEU A 1 160 ? -9.109 -20.562 1.808 1 91.31 160 LEU A N 1
ATOM 1319 C CA . LEU A 1 160 ? -8.641 -21.547 2.766 1 91.31 160 LEU A CA 1
ATOM 1320 C C . LEU A 1 160 ? -9.711 -22.594 3.041 1 91.31 160 LEU A C 1
ATOM 1322 O O . LEU A 1 160 ? -9.414 -23.797 3.109 1 91.31 160 LEU A O 1
ATOM 1326 N N . GLY A 1 161 ? -10.945 -22.156 3.219 1 92.44 161 GLY A N 1
ATOM 1327 C CA . GLY A 1 161 ? -12.039 -23.078 3.465 1 92.44 161 GLY A CA 1
ATOM 1328 C C . GLY A 1 161 ? -12.258 -24.047 2.322 1 92.44 161 GLY A C 1
ATOM 1329 O O . GLY A 1 161 ? -12.305 -25.266 2.533 1 92.44 161 GLY A O 1
ATOM 1330 N N . LEU A 1 162 ? -12.375 -23.531 1.159 1 91.69 162 LEU A N 1
ATOM 1331 C CA . LEU A 1 162 ? -12.594 -24.359 -0.011 1 91.69 162 LEU A CA 1
ATOM 1332 C C . LEU A 1 162 ? -11.352 -25.188 -0.329 1 91.69 162 LEU A C 1
ATOM 1334 O O . LEU A 1 162 ? -11.461 -26.344 -0.761 1 91.69 162 LEU A O 1
ATOM 1338 N N . GLY A 1 163 ? -10.227 -24.562 -0.138 1 90.31 163 GLY A N 1
ATOM 1339 C CA . GLY A 1 163 ? -8.992 -25.297 -0.352 1 90.31 163 GLY A CA 1
ATOM 1340 C C . GLY A 1 163 ? -8.836 -26.484 0.578 1 90.31 163 GLY A C 1
ATOM 1341 O O . GLY A 1 163 ? -8.453 -27.578 0.145 1 90.31 163 GLY A O 1
ATOM 1342 N N . LEU A 1 164 ? -9.125 -26.266 1.8 1 89.94 164 LEU A N 1
ATOM 1343 C CA . LEU A 1 164 ? -9.062 -27.344 2.777 1 89.94 164 LEU A CA 1
ATOM 1344 C C . LEU A 1 164 ? -10.07 -28.438 2.434 1 89.94 164 LEU A C 1
ATOM 1346 O O . LEU A 1 164 ? -9.734 -29.625 2.475 1 89.94 164 LEU A O 1
ATOM 1350 N N . MET A 1 165 ? -11.211 -28.031 2.146 1 91.44 165 MET A N 1
ATOM 1351 C CA . MET A 1 165 ? -12.234 -29 1.778 1 91.44 165 MET A CA 1
ATOM 1352 C C . MET A 1 165 ? -11.805 -29.812 0.561 1 91.44 165 MET A C 1
ATOM 1354 O O . MET A 1 165 ? -11.93 -31.047 0.552 1 91.44 165 MET A O 1
ATOM 1358 N N . ASN A 1 166 ? -11.305 -29.109 -0.432 1 91.56 166 ASN A N 1
ATOM 1359 C CA . ASN A 1 166 ? -10.82 -29.797 -1.63 1 91.56 166 ASN A CA 1
ATOM 1360 C C . ASN A 1 166 ? -9.711 -30.797 -1.301 1 91.56 166 ASN A C 1
ATOM 1362 O O . ASN A 1 166 ? -9.711 -31.922 -1.803 1 91.56 166 ASN A O 1
ATOM 1366 N N . SER A 1 167 ? -8.844 -30.406 -0.502 1 89.69 167 SER A N 1
ATOM 1367 C CA . SER A 1 167 ? -7.719 -31.25 -0.135 1 89.69 167 SER A CA 1
ATOM 1368 C C . SER A 1 167 ? -8.188 -32.5 0.636 1 89.69 167 SER A C 1
ATOM 1370 O O . SER A 1 167 ? -7.754 -33.594 0.351 1 89.69 167 SER A O 1
ATOM 1372 N N . VAL A 1 168 ? -9.094 -32.344 1.55 1 89.75 168 VAL A N 1
ATOM 1373 C CA . VAL A 1 168 ? -9.594 -33.438 2.369 1 89.75 168 VAL A CA 1
ATOM 1374 C C . VAL A 1 168 ? -10.391 -34.438 1.5 1 89.75 168 VAL A C 1
ATOM 1376 O O . VAL A 1 168 ? -10.188 -35.625 1.565 1 89.75 168 VAL A O 1
ATOM 1379 N N . VAL A 1 169 ? -11.211 -33.875 0.712 1 90.62 169 VAL A N 1
ATOM 1380 C CA . VAL A 1 169 ? -12.039 -34.75 -0.144 1 90.62 169 VAL A CA 1
ATOM 1381 C C . VAL A 1 169 ? -11.156 -35.469 -1.147 1 90.62 169 VAL A C 1
ATOM 1383 O O . VAL A 1 169 ? -11.383 -36.656 -1.435 1 90.62 169 VAL A O 1
ATOM 1386 N N . THR A 1 170 ? -10.211 -34.75 -1.696 1 90.12 170 THR A N 1
ATOM 1387 C CA . THR A 1 170 ? -9.273 -35.406 -2.609 1 90.12 170 THR A CA 1
ATOM 1388 C C . THR A 1 170 ? -8.508 -36.5 -1.903 1 90.12 170 THR A C 1
ATOM 1390 O O . THR A 1 170 ? -8.367 -37.594 -2.439 1 90.12 170 THR A O 1
ATOM 1393 N N . LEU A 1 171 ? -8.086 -36.219 -0.776 1 87.56 171 LEU A N 1
ATOM 1394 C CA . LEU A 1 171 ? -7.328 -37.219 -0.006 1 87.56 171 LEU A CA 1
ATOM 1395 C C . LEU A 1 171 ? -8.172 -38.438 0.264 1 87.56 171 LEU A C 1
ATOM 1397 O O . LEU A 1 171 ? -7.73 -39.562 0.013 1 87.56 171 LEU A O 1
ATOM 1401 N N . VAL A 1 172 ? -9.359 -38.281 0.716 1 87.75 172 VAL A N 1
ATOM 1402 C CA . VAL A 1 172 ? -10.234 -39.406 1.06 1 87.75 172 VAL A CA 1
ATOM 1403 C C . VAL A 1 172 ? -10.586 -40.188 -0.201 1 87.75 172 VAL A C 1
ATOM 1405 O O . VAL A 1 172 ? -10.523 -41.438 -0.207 1 87.75 172 VAL A O 1
ATOM 1408 N N . SER A 1 173 ? -10.906 -39.5 -1.23 1 88.31 173 SER A N 1
ATOM 1409 C CA . SER A 1 173 ? -11.297 -40.156 -2.477 1 88.31 173 SER A CA 1
ATOM 1410 C C . SER A 1 173 ? -10.156 -40.969 -3.061 1 88.31 173 SER A C 1
ATOM 1412 O O . SER A 1 173 ? -10.352 -42.094 -3.484 1 88.31 173 SER A O 1
ATOM 1414 N N . PHE A 1 174 ? -9.039 -40.438 -3.062 1 87.12 174 PHE A N 1
ATOM 1415 C CA . PHE A 1 174 ? -7.93 -41.094 -3.74 1 87.12 174 PHE A CA 1
ATOM 1416 C C . PHE A 1 174 ? -7.293 -42.156 -2.836 1 87.12 174 PHE A C 1
ATOM 1418 O O . PHE A 1 174 ? -6.676 -43.094 -3.32 1 87.12 174 PHE A O 1
ATOM 1425 N N . ILE A 1 175 ? -7.438 -41.969 -1.581 1 84.75 175 ILE A N 1
ATOM 1426 C CA . ILE A 1 175 ? -7.059 -43.062 -0.68 1 84.75 175 ILE A CA 1
ATOM 1427 C C . ILE A 1 175 ? -7.926 -44.281 -0.951 1 84.75 175 ILE A C 1
ATOM 1429 O O . ILE A 1 175 ? -7.43 -45.406 -0.957 1 84.75 175 ILE A O 1
ATOM 1433 N N . ALA A 1 176 ? -9.125 -44.062 -1.202 1 83 176 ALA A N 1
ATOM 1434 C CA . ALA A 1 176 ? -10.047 -45.156 -1.521 1 83 176 ALA A CA 1
ATOM 1435 C C . ALA A 1 176 ? -9.656 -45.812 -2.832 1 83 176 ALA A C 1
ATOM 1437 O O . ALA A 1 176 ? -9.688 -47.062 -2.938 1 83 176 ALA A O 1
ATOM 1438 N N . VAL A 1 177 ? -9.258 -45.062 -3.764 1 82.88 177 VAL A N 1
ATOM 1439 C CA . VAL A 1 177 ? -8.859 -45.594 -5.059 1 82.88 177 VAL A CA 1
ATOM 1440 C C . VAL A 1 177 ? -7.57 -46.406 -4.906 1 82.88 177 VAL A C 1
ATOM 1442 O O . VAL A 1 177 ? -7.441 -47.5 -5.457 1 82.88 177 VAL A O 1
ATOM 1445 N N . LEU A 1 178 ? -6.645 -45.812 -4.211 1 80.94 178 LEU A N 1
ATOM 1446 C CA . LEU A 1 178 ? -5.367 -46.469 -4 1 80.94 178 LEU A CA 1
ATOM 1447 C C . LEU A 1 178 ? -5.559 -47.781 -3.244 1 80.94 178 LEU A C 1
ATOM 1449 O O . LEU A 1 178 ? -4.852 -48.75 -3.502 1 80.94 178 LEU A O 1
ATOM 1453 N N . TRP A 1 179 ? -6.465 -47.781 -2.359 1 78.19 179 TRP A N 1
ATOM 1454 C CA . TRP A 1 179 ? -6.77 -49 -1.59 1 78.19 179 TRP A CA 1
ATOM 1455 C C . TRP A 1 179 ? -7.277 -50.094 -2.5 1 78.19 179 TRP A C 1
ATOM 1457 O O . TRP A 1 179 ? -6.926 -51.281 -2.318 1 78.19 179 TRP A O 1
ATOM 1467 N N . ASN A 1 180 ? -7.977 -49.75 -3.498 1 76.62 180 ASN A N 1
ATOM 1468 C CA . ASN A 1 180 ? -8.531 -50.719 -4.422 1 76.62 180 ASN A CA 1
ATOM 1469 C C . ASN A 1 180 ? -7.484 -51.219 -5.414 1 76.62 180 ASN A C 1
ATOM 1471 O O . ASN A 1 180 ? -7.578 -52.344 -5.918 1 76.62 180 ASN A O 1
ATOM 1475 N N . LEU A 1 181 ? -6.539 -50.406 -5.699 1 72.69 181 LEU A N 1
ATOM 1476 C CA . LEU A 1 181 ? -5.5 -50.781 -6.652 1 72.69 181 LEU A CA 1
ATOM 1477 C C . LEU A 1 181 ? -4.453 -51.688 -6 1 72.69 181 LEU A C 1
ATOM 1479 O O . LEU A 1 181 ? -3.721 -52.375 -6.695 1 72.69 181 LEU A O 1
ATOM 1483 N N . SER A 1 182 ? -4.293 -51.562 -4.711 1 69.12 182 SER A N 1
ATOM 1484 C CA . SER A 1 182 ? -3.215 -52.25 -4.016 1 69.12 182 SER A CA 1
ATOM 1485 C C . SER A 1 182 ? -3.537 -53.75 -3.84 1 69.12 182 SER A C 1
ATOM 1487 O O . SER A 1 182 ? -4.586 -54.094 -3.297 1 69.12 182 SER A O 1
ATOM 1489 N N . ASP A 1 183 ? -2.936 -54.438 -4.84 1 61.09 183 ASP A N 1
ATOM 1490 C CA . ASP A 1 183 ? -2.971 -55.875 -4.594 1 61.09 183 ASP A CA 1
ATOM 1491 C C . ASP A 1 183 ? -2.201 -56.219 -3.324 1 61.09 183 ASP A C 1
ATOM 1493 O O . ASP A 1 183 ? -1.23 -55.562 -2.971 1 61.09 183 ASP A O 1
ATOM 1497 N N . PRO A 1 184 ? -2.861 -57.062 -2.49 1 52.97 184 PRO A N 1
ATOM 1498 C CA . PRO A 1 184 ? -2.154 -57.438 -1.262 1 52.97 184 PRO A CA 1
ATOM 1499 C C . PRO A 1 184 ? -0.723 -57.906 -1.521 1 52.97 184 PRO A C 1
ATOM 1501 O O . PRO A 1 184 ? -0.492 -58.75 -2.387 1 52.97 184 PRO A O 1
ATOM 1504 N N . VAL A 1 185 ? 0.134 -56.969 -1.82 1 52.28 185 VAL A N 1
ATOM 1505 C CA . VAL A 1 185 ? 1.513 -57.406 -2.027 1 52.28 185 VAL A CA 1
ATOM 1506 C C . VAL A 1 185 ? 2.111 -57.875 -0.706 1 52.28 185 VAL A C 1
ATOM 1508 O O . VAL A 1 185 ? 1.777 -57.344 0.358 1 52.28 185 VAL A O 1
ATOM 1511 N N . ASN A 1 186 ? 2.531 -59.125 -0.678 1 46.94 186 ASN A N 1
ATOM 1512 C CA . ASN A 1 186 ? 3.252 -59.688 0.46 1 46.94 186 ASN A CA 1
ATOM 1513 C C . ASN A 1 186 ? 4.582 -58.969 0.688 1 46.94 186 ASN A C 1
ATOM 1515 O O . ASN A 1 186 ? 5.512 -59.125 -0.105 1 46.94 186 ASN A O 1
ATOM 1519 N N . VAL A 1 187 ? 4.523 -57.719 1.094 1 46.12 187 VAL A N 1
ATOM 1520 C CA . VAL A 1 187 ? 5.824 -57.188 1.445 1 46.12 187 VAL A CA 1
ATOM 1521 C C . VAL A 1 187 ? 6.316 -57.781 2.752 1 46.12 187 VAL A C 1
ATOM 1523 O O . VAL A 1 187 ? 5.66 -57.688 3.789 1 46.12 187 VAL A O 1
ATOM 1526 N N . LEU A 1 188 ? 7.516 -58.406 2.756 1 44.94 188 LEU A N 1
ATOM 1527 C CA . LEU A 1 188 ? 8.18 -59.156 3.816 1 44.94 188 LEU A CA 1
ATOM 1528 C C . LEU A 1 188 ? 7.23 -60.188 4.426 1 44.94 188 LEU A C 1
ATOM 1530 O O . LEU A 1 188 ? 7.23 -60.406 5.641 1 44.94 188 LEU A O 1
ATOM 1534 N N . GLU A 1 189 ? 6.383 -60.781 3.705 1 49.16 189 GLU A N 1
ATOM 1535 C CA . GLU A 1 189 ? 5.531 -61.906 4.062 1 49.16 189 GLU A CA 1
ATOM 1536 C C . GLU A 1 189 ? 4.262 -61.438 4.77 1 49.16 189 GLU A C 1
ATOM 1538 O O . GLU A 1 189 ? 3.445 -62.281 5.191 1 49.16 189 GLU A O 1
ATOM 1543 N N . LEU A 1 190 ? 4.227 -60.188 5.16 1 47.53 190 LEU A N 1
ATOM 1544 C CA . LEU A 1 190 ? 3 -59.75 5.828 1 47.53 190 LEU A CA 1
ATOM 1545 C C . LEU A 1 190 ? 2.047 -59.094 4.844 1 47.53 190 LEU A C 1
ATOM 1547 O O . LEU A 1 190 ? 2.434 -58.156 4.137 1 47.53 190 LEU A O 1
ATOM 1551 N N . PRO A 1 191 ? 1.009 -59.625 4.48 1 54.38 191 PRO A N 1
ATOM 1552 C CA . PRO A 1 191 ? 0.008 -59.031 3.572 1 54.38 191 PRO A CA 1
ATOM 1553 C C . PRO A 1 191 ? -0.513 -57.688 4.039 1 54.38 191 PRO A C 1
ATOM 1555 O O . PRO A 1 191 ? -1.139 -57.594 5.098 1 54.38 191 PRO A O 1
ATOM 1558 N N . ILE A 1 192 ? 0.193 -56.75 3.908 1 56.25 192 ILE A N 1
ATOM 1559 C CA . ILE A 1 192 ? -0.355 -55.469 4.324 1 56.25 192 ILE A CA 1
ATOM 1560 C C . ILE A 1 192 ? -1.315 -54.938 3.256 1 56.25 192 ILE A C 1
ATOM 1562 O O . ILE A 1 192 ? -0.892 -54.562 2.16 1 56.25 192 ILE A O 1
ATOM 1566 N N . PRO A 1 193 ? -2.691 -55.094 3.541 1 61.59 193 PRO A N 1
ATOM 1567 C CA . PRO A 1 193 ? -3.67 -54.531 2.615 1 61.59 193 PRO A CA 1
ATOM 1568 C C . PRO A 1 193 ? -3.512 -53.031 2.451 1 61.59 193 PRO A C 1
ATOM 1570 O O . PRO A 1 193 ? -3.191 -52.312 3.416 1 61.59 193 PRO A O 1
ATOM 1573 N N . GLY A 1 194 ? -3.416 -52.688 1.178 1 70.25 194 GLY A N 1
ATOM 1574 C CA . GLY A 1 194 ? -3.377 -51.25 0.871 1 70.25 194 GLY A CA 1
ATOM 1575 C C . GLY A 1 194 ? -2.01 -50.625 1.091 1 70.25 194 GLY A C 1
ATOM 1576 O O . GLY A 1 194 ? -1.904 -49.531 1.603 1 70.25 194 GLY A O 1
ATOM 1577 N N . TYR A 1 195 ? -1.007 -51.469 0.917 1 75.12 195 TYR A N 1
ATOM 1578 C CA . TYR A 1 195 ? 0.349 -51 1.217 1 75.12 195 TYR A CA 1
ATOM 1579 C C . TYR A 1 195 ? 0.653 -49.688 0.528 1 75.12 195 TYR A C 1
ATOM 1581 O O . TYR A 1 195 ? 1.329 -48.812 1.096 1 75.12 195 TYR A O 1
ATOM 1589 N N . LEU A 1 196 ? 0.027 -49.531 -0.601 1 77.62 196 LEU A N 1
ATOM 1590 C CA . LEU A 1 196 ? 0.3 -48.312 -1.335 1 77.62 196 LEU A CA 1
ATOM 1591 C C . LEU A 1 196 ? -0.275 -47.094 -0.603 1 77.62 196 LEU A C 1
ATOM 1593 O O . LEU A 1 196 ? 0.296 -46 -0.654 1 77.62 196 LEU A O 1
ATOM 1597 N N . VAL A 1 197 ? -1.321 -47.312 0.041 1 78.94 197 VAL A N 1
ATOM 1598 C CA . VAL A 1 197 ? -1.964 -46.219 0.775 1 78.94 197 VAL A CA 1
ATOM 1599 C C . VAL A 1 197 ? -1.062 -45.781 1.922 1 78.94 197 VAL A C 1
ATOM 1601 O O . VAL A 1 197 ? -0.857 -44.562 2.121 1 78.94 197 VAL A O 1
ATOM 1604 N N . TRP A 1 198 ? -0.54 -46.688 2.607 1 79.12 198 TRP A N 1
ATOM 1605 C CA . TRP A 1 198 ? 0.291 -46.344 3.764 1 79.12 198 TRP A CA 1
ATOM 1606 C C . TRP A 1 198 ? 1.595 -45.688 3.334 1 79.12 198 TRP A C 1
ATOM 1608 O O . TRP A 1 198 ? 2.072 -44.781 3.99 1 79.12 198 TRP A O 1
ATOM 1618 N N . VAL A 1 199 ? 2.066 -46.156 2.305 1 78.56 199 VAL A N 1
ATOM 1619 C CA . VAL A 1 199 ? 3.307 -45.562 1.806 1 78.56 199 VAL A CA 1
ATOM 1620 C C . VAL A 1 199 ? 3.051 -44.125 1.347 1 78.56 199 VAL A C 1
ATOM 1622 O O . VAL A 1 199 ? 3.859 -43.25 1.605 1 78.56 199 VAL A O 1
ATOM 1625 N N . ALA A 1 200 ? 1.938 -43.969 0.665 1 79.19 200 ALA A N 1
ATOM 1626 C CA . ALA A 1 200 ? 1.588 -42.625 0.197 1 79.19 200 ALA A CA 1
ATOM 1627 C C . ALA A 1 200 ? 1.367 -41.688 1.37 1 79.19 200 ALA A C 1
ATOM 1629 O O . ALA A 1 200 ? 1.818 -40.531 1.341 1 79.19 200 ALA A O 1
ATOM 1630 N N . LEU A 1 201 ? 0.749 -42.156 2.379 1 81.19 201 LEU A N 1
ATOM 1631 C CA . LEU A 1 201 ? 0.46 -41.312 3.549 1 81.19 201 LEU A CA 1
ATOM 1632 C C . LEU A 1 201 ? 1.739 -41 4.309 1 81.19 201 LEU A C 1
ATOM 1634 O O . LEU A 1 201 ? 1.923 -39.844 4.754 1 81.19 201 LEU A O 1
ATOM 1638 N N . LEU A 1 202 ? 2.57 -41.969 4.438 1 82.12 202 LEU A N 1
ATOM 1639 C CA . LEU A 1 202 ? 3.832 -41.75 5.137 1 82.12 202 LEU A CA 1
ATOM 1640 C C . LEU A 1 202 ? 4.715 -40.75 4.371 1 82.12 202 LEU A C 1
ATOM 1642 O O . LEU A 1 202 ? 5.312 -39.844 4.965 1 82.12 202 LEU A O 1
ATOM 1646 N N . TYR A 1 203 ? 4.805 -40.969 3.105 1 80.38 203 TYR A N 1
ATOM 1647 C CA . TYR A 1 203 ? 5.578 -40.062 2.26 1 80.38 203 TYR A CA 1
ATOM 1648 C C . TYR A 1 203 ? 5.051 -38.625 2.355 1 80.38 203 TYR A C 1
ATOM 1650 O O . TYR A 1 203 ? 5.824 -37.688 2.52 1 80.38 203 TYR A O 1
ATOM 1658 N N . SER A 1 204 ? 3.787 -38.531 2.246 1 80.19 204 SER A N 1
ATOM 1659 C CA . SER A 1 204 ? 3.172 -37.219 2.268 1 80.19 204 SER A CA 1
ATOM 1660 C C . SER A 1 204 ? 3.316 -36.562 3.637 1 80.19 204 SER A C 1
ATOM 1662 O O . SER A 1 204 ? 3.566 -35.344 3.732 1 80.19 204 SER A O 1
ATOM 1664 N N . ALA A 1 205 ? 3.141 -37.25 4.645 1 81.12 205 ALA A N 1
ATOM 1665 C CA . ALA A 1 205 ? 3.285 -36.75 6 1 81.12 205 ALA A CA 1
ATOM 1666 C C . ALA A 1 205 ? 4.715 -36.281 6.258 1 81.12 205 ALA A C 1
ATOM 1668 O O . ALA A 1 205 ? 4.934 -35.219 6.855 1 81.12 205 ALA A O 1
ATOM 1669 N N . LEU A 1 206 ? 5.621 -37.094 5.805 1 82.5 206 LEU A N 1
ATOM 1670 C CA . LEU A 1 206 ? 7.027 -36.75 5.973 1 82.5 206 LEU A CA 1
ATOM 1671 C C . LEU A 1 206 ? 7.375 -35.5 5.188 1 82.5 206 LEU A C 1
ATOM 1673 O O . LEU A 1 206 ? 8.07 -34.594 5.695 1 82.5 206 LEU A O 1
ATOM 1677 N N . GLY A 1 207 ? 6.906 -35.438 3.982 1 78.44 207 GLY A N 1
ATOM 1678 C CA . GLY A 1 207 ? 7.148 -34.25 3.172 1 78.44 207 GLY A CA 1
ATOM 1679 C C . GLY A 1 207 ? 6.547 -33 3.764 1 78.44 207 GLY A C 1
ATOM 1680 O O . GLY A 1 207 ? 7.195 -31.953 3.783 1 78.44 207 GLY A O 1
ATOM 1681 N N . THR A 1 208 ? 5.371 -33.125 4.262 1 76.38 208 THR A N 1
ATOM 1682 C CA . THR A 1 208 ? 4.684 -32 4.867 1 76.38 208 THR A CA 1
ATOM 1683 C C . THR A 1 208 ? 5.41 -31.531 6.129 1 76.38 208 THR A C 1
ATOM 1685 O O . THR A 1 208 ? 5.578 -30.344 6.352 1 76.38 208 THR A O 1
ATOM 1688 N N . TRP A 1 209 ? 5.816 -32.469 6.855 1 80.31 209 TRP A N 1
ATOM 1689 C CA . TRP A 1 209 ? 6.516 -32.156 8.102 1 80.31 209 TRP A CA 1
ATOM 1690 C C . TRP A 1 209 ? 7.855 -31.484 7.824 1 80.31 209 TRP A C 1
ATOM 1692 O O . TRP A 1 209 ? 8.211 -30.5 8.477 1 80.31 209 TRP A O 1
ATOM 1702 N N . LEU A 1 210 ? 8.547 -31.969 6.879 1 78.38 210 LEU A N 1
ATOM 1703 C CA . LEU A 1 210 ? 9.844 -31.406 6.516 1 78.38 210 LEU A CA 1
ATOM 1704 C C . LEU A 1 210 ? 9.68 -30 5.938 1 78.38 210 LEU A C 1
ATOM 1706 O O . LEU A 1 210 ? 10.477 -29.109 6.227 1 78.38 210 LEU A O 1
ATOM 1710 N N . THR A 1 211 ? 8.719 -29.812 5.188 1 76 211 THR A N 1
ATOM 1711 C CA . THR A 1 211 ? 8.445 -28.5 4.617 1 76 211 THR A CA 1
ATOM 1712 C C . THR A 1 211 ? 8.07 -27.516 5.711 1 76 211 THR A C 1
ATOM 1714 O O . THR A 1 211 ? 8.453 -26.344 5.652 1 76 211 THR A O 1
ATOM 1717 N N . HIS A 1 212 ? 7.402 -28.016 6.699 1 75.62 212 HIS A N 1
ATOM 1718 C CA . HIS A 1 212 ? 7.027 -27.172 7.82 1 75.62 212 HIS A CA 1
ATOM 1719 C C . HIS A 1 212 ? 8.258 -26.734 8.617 1 75.62 212 HIS A C 1
ATOM 1721 O O . HIS A 1 212 ? 8.352 -25.578 9.039 1 75.62 212 HIS A O 1
ATOM 1727 N N . LEU A 1 213 ? 9.125 -27.594 8.789 1 78.75 213 LEU A N 1
ATOM 1728 C CA . LEU A 1 213 ? 10.32 -27.312 9.578 1 78.75 213 LEU A CA 1
ATOM 1729 C C . LEU A 1 213 ? 11.172 -26.25 8.898 1 78.75 213 LEU A C 1
ATOM 1731 O O . LEU A 1 213 ? 11.727 -25.375 9.562 1 78.75 213 LEU A O 1
ATOM 1735 N N . VAL A 1 214 ? 11.281 -26.266 7.656 1 76.31 214 VAL A N 1
ATOM 1736 C CA . VAL A 1 214 ? 12.109 -25.328 6.918 1 76.31 214 VAL A CA 1
ATOM 1737 C C . VAL A 1 214 ? 11.312 -24.047 6.652 1 76.31 214 VAL A C 1
ATOM 1739 O O . VAL A 1 214 ? 11.859 -22.938 6.734 1 76.31 214 VAL A O 1
ATOM 1742 N N . GLY A 1 215 ? 10.078 -24.219 6.387 1 74.69 215 GLY A N 1
ATOM 1743 C CA . GLY A 1 215 ? 9.211 -23.094 6.023 1 74.69 215 GLY A CA 1
ATOM 1744 C C . GLY A 1 215 ? 8.859 -22.219 7.199 1 74.69 215 GLY A C 1
ATOM 1745 O O . GLY A 1 215 ? 8.609 -21.016 7.031 1 74.69 215 GLY A O 1
ATOM 1746 N N . ARG A 1 216 ? 8.961 -22.703 8.375 1 77.5 216 ARG A N 1
ATOM 1747 C CA . ARG A 1 216 ? 8.57 -21.922 9.547 1 77.5 216 ARG A CA 1
ATOM 1748 C C . ARG A 1 216 ? 9.484 -20.719 9.742 1 77.5 216 ARG A C 1
ATOM 1750 O O . ARG A 1 216 ? 9.07 -19.703 10.305 1 77.5 216 ARG A O 1
ATOM 1757 N N . ARG A 1 217 ? 10.711 -20.797 9.281 1 82.38 217 ARG A N 1
ATOM 1758 C CA . ARG A 1 217 ? 11.664 -19.703 9.438 1 82.38 217 ARG A CA 1
ATOM 1759 C C . ARG A 1 217 ? 11.445 -18.641 8.375 1 82.38 217 ARG A C 1
ATOM 1761 O O . ARG A 1 217 ? 11.906 -17.5 8.523 1 82.38 217 ARG A O 1
ATOM 1768 N N . LEU A 1 218 ? 10.766 -18.969 7.383 1 80.06 218 LEU A N 1
ATOM 1769 C CA . LEU A 1 218 ? 10.555 -18.047 6.273 1 80.06 218 LEU A CA 1
ATOM 1770 C C . LEU A 1 218 ? 9.609 -16.922 6.676 1 80.06 218 LEU A C 1
ATOM 1772 O O . LEU A 1 218 ? 9.805 -15.773 6.281 1 80.06 218 LEU A O 1
ATOM 1776 N N . ILE A 1 219 ? 8.727 -17.219 7.57 1 76.25 219 ILE A N 1
ATOM 1777 C CA . ILE A 1 219 ? 7.664 -16.281 7.902 1 76.25 219 ILE A CA 1
ATOM 1778 C C . ILE A 1 219 ? 8.234 -15.109 8.703 1 76.25 219 ILE A C 1
ATOM 1780 O O . ILE A 1 219 ? 8.078 -13.945 8.312 1 76.25 219 ILE A O 1
ATOM 1784 N N . PRO A 1 220 ? 8.969 -15.406 9.742 1 81.38 220 PRO A N 1
ATOM 1785 C CA . PRO A 1 220 ? 9.508 -14.266 10.484 1 81.38 220 PRO A CA 1
ATOM 1786 C C . PRO A 1 220 ? 10.516 -13.453 9.672 1 81.38 220 PRO A C 1
ATOM 1788 O O . PRO A 1 220 ? 10.586 -12.234 9.82 1 81.38 220 PRO A O 1
ATOM 1791 N N . VAL A 1 221 ? 11.289 -14.086 8.828 1 86.19 221 VA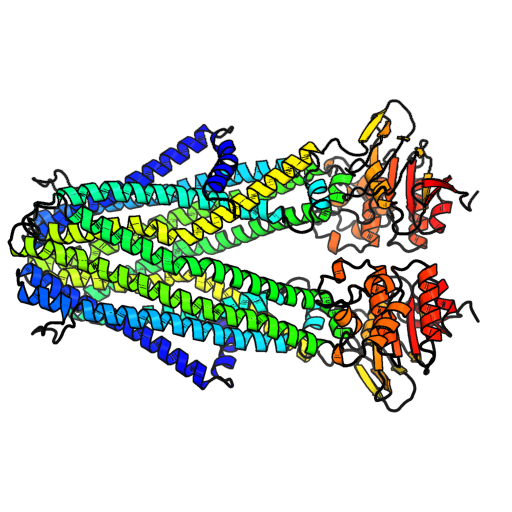L A N 1
ATOM 1792 C CA . VAL A 1 221 ? 12.273 -13.375 8.016 1 86.19 221 VAL A CA 1
ATOM 1793 C C . VAL A 1 221 ? 11.562 -12.484 7.004 1 86.19 221 VAL A C 1
ATOM 1795 O O . VAL A 1 221 ? 12.008 -11.359 6.742 1 86.19 221 VAL A O 1
ATOM 1798 N N . ASN A 1 222 ? 10.469 -12.961 6.504 1 83.88 222 ASN A N 1
ATOM 1799 C CA . ASN A 1 222 ? 9.68 -12.164 5.566 1 83.88 222 ASN A CA 1
ATOM 1800 C C . ASN A 1 222 ? 9.016 -10.977 6.258 1 83.88 222 ASN A C 1
ATOM 1802 O O . ASN A 1 222 ? 8.969 -9.875 5.699 1 83.88 222 ASN A O 1
ATOM 1806 N N . PHE A 1 223 ? 8.594 -11.266 7.461 1 79 223 PHE A N 1
ATOM 1807 C CA . PHE A 1 223 ? 7.992 -10.188 8.234 1 79 223 PHE A CA 1
ATOM 1808 C C . PHE A 1 223 ? 9.016 -9.094 8.523 1 79 223 PHE A C 1
ATOM 1810 O O . PHE A 1 223 ? 8.711 -7.906 8.445 1 79 223 PHE A O 1
ATOM 1817 N N . GLN A 1 224 ? 10.141 -9.547 8.898 1 86.88 224 GLN A N 1
ATOM 1818 C CA . GLN A 1 224 ? 11.211 -8.594 9.164 1 86.88 224 GLN A CA 1
ATOM 1819 C C . GLN A 1 224 ? 11.578 -7.82 7.898 1 86.88 224 GLN A C 1
ATOM 1821 O O . GLN A 1 224 ? 11.859 -6.621 7.961 1 86.88 224 GLN A O 1
ATOM 1826 N N . GLN A 1 225 ? 11.547 -8.469 6.805 1 89.44 225 GLN A N 1
ATOM 1827 C CA . GLN A 1 225 ? 11.836 -7.801 5.535 1 89.44 225 GLN A CA 1
ATOM 1828 C C . GLN A 1 225 ? 10.82 -6.703 5.242 1 89.44 225 GLN A C 1
ATOM 1830 O O . GLN A 1 225 ? 11.188 -5.605 4.824 1 89.44 225 GLN A O 1
ATOM 1835 N N . GLN A 1 226 ? 9.617 -6.977 5.508 1 83.19 226 GLN A N 1
ATOM 1836 C CA . GLN A 1 226 ? 8.555 -6.008 5.266 1 83.19 226 GLN A CA 1
ATOM 1837 C C . GLN A 1 226 ? 8.68 -4.809 6.199 1 83.19 226 GLN A C 1
ATOM 1839 O O . GLN A 1 226 ? 8.477 -3.666 5.781 1 83.19 226 GLN A O 1
ATOM 1844 N N . ARG A 1 227 ? 9.031 -5.148 7.383 1 84.94 227 ARG A N 1
ATOM 1845 C CA . ARG A 1 227 ? 9.211 -4.082 8.359 1 84.94 227 ARG A CA 1
ATOM 1846 C C . ARG A 1 227 ? 10.352 -3.156 7.961 1 84.94 227 ARG A C 1
ATOM 1848 O O . ARG A 1 227 ? 10.219 -1.933 8.023 1 84.94 227 ARG A O 1
ATOM 1855 N N . LEU A 1 228 ? 11.43 -3.721 7.598 1 91.81 228 LEU A N 1
ATOM 1856 C CA . LEU A 1 228 ? 12.594 -2.934 7.207 1 91.81 228 LEU A CA 1
ATOM 1857 C C . LEU A 1 228 ? 12.305 -2.125 5.945 1 91.81 228 LEU A C 1
ATOM 1859 O O . LEU A 1 228 ? 12.758 -0.984 5.816 1 91.81 228 LEU A O 1
ATOM 1863 N N . GLU A 1 229 ? 11.57 -2.705 5.051 1 91.5 229 GLU A N 1
ATOM 1864 C CA . GLU A 1 229 ? 11.164 -1.982 3.852 1 91.5 229 GLU A CA 1
ATOM 1865 C C . GLU A 1 229 ? 10.258 -0.808 4.195 1 91.5 229 GLU A C 1
ATOM 1867 O O . GLU A 1 229 ? 10.383 0.272 3.613 1 91.5 229 GLU A O 1
ATOM 1872 N N . ALA A 1 230 ? 9.414 -1.029 5.109 1 82.62 230 ALA A N 1
ATOM 1873 C CA . ALA A 1 230 ? 8.508 0.023 5.562 1 82.62 230 ALA A CA 1
ATOM 1874 C C . ALA A 1 230 ? 9.281 1.162 6.227 1 82.62 230 ALA A C 1
ATOM 1876 O O . ALA A 1 230 ? 8.969 2.336 6.016 1 82.62 230 ALA A O 1
ATOM 1877 N N . ASP A 1 231 ? 10.195 0.76 7.023 1 87.56 231 ASP A N 1
ATOM 1878 C CA . ASP A 1 231 ? 11.039 1.758 7.672 1 87.56 231 ASP A CA 1
ATOM 1879 C C . ASP A 1 231 ? 11.797 2.592 6.641 1 87.56 231 ASP A C 1
ATOM 1881 O O . ASP A 1 231 ? 11.93 3.809 6.793 1 87.56 231 ASP A O 1
ATOM 1885 N N . PHE A 1 232 ? 12.289 1.948 5.656 1 93.38 232 PHE A N 1
ATOM 1886 C CA . PHE A 1 232 ? 12.984 2.643 4.578 1 93.38 232 PHE A CA 1
ATOM 1887 C C . PHE A 1 232 ? 12.047 3.602 3.857 1 93.38 232 PHE A C 1
ATOM 1889 O O . PHE A 1 232 ? 12.398 4.758 3.617 1 93.38 232 PHE A O 1
ATOM 1896 N N . ARG A 1 233 ? 10.914 3.125 3.602 1 88.12 233 ARG A N 1
ATOM 1897 C CA . ARG A 1 233 ? 9.922 3.959 2.926 1 88.12 233 ARG A CA 1
ATOM 1898 C C . ARG A 1 233 ? 9.523 5.145 3.799 1 88.12 233 ARG A C 1
ATOM 1900 O O . ARG A 1 233 ? 9.352 6.258 3.301 1 88.12 233 ARG A O 1
ATOM 1907 N N . TYR A 1 234 ? 9.375 4.906 4.969 1 84.88 234 TYR A N 1
ATOM 1908 C CA . TYR A 1 234 ? 9.016 5.965 5.906 1 84.88 234 TYR A CA 1
ATOM 1909 C C . TYR A 1 234 ? 10.086 7.055 5.93 1 84.88 234 TYR A C 1
ATOM 1911 O O . TYR A 1 234 ? 9.758 8.242 5.98 1 84.88 234 TYR A O 1
ATOM 1919 N N . SER A 1 235 ? 11.289 6.617 5.945 1 90.44 235 SER A N 1
ATOM 1920 C CA . SER A 1 235 ? 12.391 7.574 5.953 1 90.44 235 SER A CA 1
ATOM 1921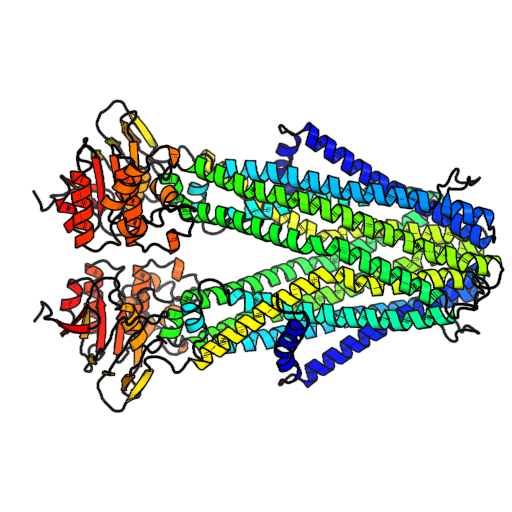 C C . SER A 1 235 ? 12.391 8.422 4.688 1 90.44 235 SER A C 1
ATOM 1923 O O . SER A 1 235 ? 12.695 9.617 4.738 1 90.44 235 SER A O 1
ATOM 1925 N N . LEU A 1 236 ? 12.102 7.809 3.602 1 92.75 236 LEU A N 1
ATOM 1926 C CA . LEU A 1 236 ? 12.023 8.547 2.346 1 92.75 236 LEU A CA 1
ATOM 1927 C C . LEU A 1 236 ? 10.883 9.555 2.379 1 92.75 236 LEU A C 1
ATOM 1929 O O . LEU A 1 236 ? 11.031 10.688 1.904 1 92.75 236 LEU A O 1
ATOM 1933 N N . ILE A 1 237 ? 9.766 9.18 2.904 1 87 237 ILE A N 1
ATOM 1934 C CA . ILE A 1 237 ? 8.609 10.07 3.023 1 87 237 ILE A CA 1
ATOM 1935 C C . ILE A 1 237 ? 8.969 11.266 3.9 1 87 237 ILE A C 1
ATOM 1937 O O . ILE A 1 237 ? 8.602 12.398 3.588 1 87 237 ILE A O 1
ATOM 1941 N N . ARG A 1 238 ? 9.688 10.992 4.926 1 86.56 238 ARG A N 1
ATOM 1942 C CA . ARG A 1 238 ? 10.102 12.062 5.832 1 86.56 238 ARG A CA 1
ATOM 1943 C C . ARG A 1 238 ? 10.984 13.078 5.113 1 86.56 238 ARG A C 1
ATOM 1945 O O . ARG A 1 238 ? 10.836 14.289 5.316 1 86.56 238 ARG A O 1
ATOM 1952 N N . VAL A 1 239 ? 11.859 12.578 4.32 1 90.69 239 VAL A N 1
ATOM 1953 C CA . VAL A 1 239 ? 12.727 13.477 3.568 1 90.69 239 VAL A CA 1
ATOM 1954 C C . VAL A 1 239 ? 11.891 14.305 2.596 1 90.69 239 VAL A C 1
ATOM 1956 O O . VAL A 1 239 ? 12.102 15.516 2.465 1 90.69 239 VAL A O 1
ATOM 1959 N N . ARG A 1 240 ? 10.953 13.672 1.965 1 88.56 240 ARG A N 1
ATOM 1960 C CA . ARG A 1 240 ? 10.102 14.375 1.01 1 88.56 240 ARG A CA 1
ATOM 1961 C C . ARG A 1 240 ? 9.242 15.422 1.711 1 88.56 240 ARG A C 1
ATOM 1963 O O . ARG A 1 240 ? 9.102 16.547 1.221 1 88.56 240 ARG A O 1
ATOM 1970 N N . GLU A 1 241 ? 8.719 15.07 2.865 1 83.12 241 GLU A N 1
ATOM 1971 C CA . GLU A 1 241 ? 7.801 15.945 3.59 1 83.12 241 GLU A CA 1
ATOM 1972 C C . GLU A 1 241 ? 8.555 17.109 4.246 1 83.12 241 GLU A C 1
ATOM 1974 O O . GLU A 1 241 ? 7.965 18.156 4.523 1 83.12 241 GLU A O 1
ATOM 1979 N N . ASN A 1 242 ? 9.828 16.875 4.496 1 89.44 242 ASN A N 1
ATOM 1980 C CA . ASN A 1 242 ? 10.625 17.891 5.156 1 89.44 242 ASN A CA 1
ATOM 1981 C C . ASN A 1 242 ? 11.734 18.422 4.246 1 89.44 242 ASN A C 1
ATOM 1983 O O . ASN A 1 242 ? 12.844 18.703 4.703 1 89.44 242 ASN A O 1
ATOM 1987 N N . ALA A 1 243 ? 11.398 18.5 2.992 1 89.75 243 ALA A N 1
ATOM 1988 C CA . ALA A 1 243 ? 12.398 18.875 1.998 1 89.75 243 ALA A CA 1
ATOM 1989 C C . ALA A 1 243 ? 12.953 20.266 2.283 1 89.75 243 ALA A C 1
ATOM 1991 O O . ALA A 1 243 ? 14.164 20.484 2.207 1 89.75 243 ALA A O 1
ATOM 1992 N N . GLU A 1 244 ? 12.094 21.203 2.662 1 89.5 244 GLU A N 1
ATOM 1993 C CA . GLU A 1 244 ? 12.523 22.562 2.906 1 89.5 244 GLU A CA 1
ATOM 1994 C C . GLU A 1 244 ? 13.477 22.641 4.102 1 89.5 244 GLU A C 1
ATOM 1996 O O . GLU A 1 244 ? 14.539 23.25 4.016 1 89.5 244 GLU A O 1
ATOM 2001 N N . GLY A 1 245 ? 13.07 22 5.152 1 90.38 245 GLY A N 1
ATOM 2002 C CA . GLY A 1 245 ? 13.906 22 6.34 1 90.38 245 GLY A CA 1
ATOM 2003 C C . GLY A 1 245 ? 15.281 21.406 6.098 1 90.38 245 GLY A C 1
ATOM 2004 O O . GLY A 1 245 ? 16.281 21.922 6.59 1 90.38 245 GLY A O 1
ATOM 2005 N N . ILE A 1 246 ? 15.352 20.438 5.352 1 92.56 246 ILE A N 1
ATOM 2006 C CA . ILE A 1 246 ? 16.609 19.75 5.059 1 92.56 246 ILE A CA 1
ATOM 2007 C C . ILE A 1 246 ? 17.469 20.641 4.152 1 92.56 246 ILE A C 1
ATOM 2009 O O . ILE A 1 246 ? 18.672 20.781 4.375 1 92.56 246 ILE A O 1
ATOM 2013 N N . ALA A 1 247 ? 16.828 21.25 3.221 1 91.25 247 ALA A N 1
ATOM 2014 C CA . ALA A 1 247 ? 17.547 22.109 2.285 1 91.25 247 ALA A CA 1
ATOM 2015 C C . ALA A 1 247 ? 18.109 23.344 2.992 1 91.25 247 ALA A C 1
ATOM 2017 O O . ALA A 1 247 ? 19.234 23.75 2.727 1 91.25 247 ALA A O 1
ATOM 2018 N N . LEU A 1 248 ? 17.328 23.875 3.848 1 91.5 248 LEU A N 1
ATOM 2019 C CA . LEU A 1 248 ? 17.75 25.078 4.566 1 91.5 248 LEU A CA 1
ATOM 2020 C C . LEU A 1 248 ? 18.984 24.797 5.43 1 91.5 248 LEU A C 1
ATOM 2022 O O . LEU A 1 248 ? 19.844 25.656 5.582 1 91.5 248 LEU A O 1
ATOM 2026 N N . HIS A 1 249 ? 19.016 23.547 5.898 1 90.75 249 HIS A N 1
ATOM 2027 C CA . HIS A 1 249 ? 20.109 23.172 6.789 1 90.75 249 HIS A CA 1
ATOM 2028 C C . HIS A 1 249 ? 21.25 22.5 6.023 1 90.75 249 HIS A C 1
ATOM 2030 O O . HIS A 1 249 ? 22.266 22.141 6.609 1 90.75 249 HIS A O 1
ATOM 2036 N N . ARG A 1 250 ? 21.125 22.328 4.742 1 87.94 250 ARG A N 1
ATOM 2037 C CA . ARG A 1 250 ? 22.109 21.609 3.93 1 87.94 250 ARG A CA 1
ATOM 2038 C C . ARG A 1 250 ? 22.453 20.266 4.547 1 87.94 250 ARG A C 1
ATOM 2040 O O . ARG A 1 250 ? 23.641 19.922 4.695 1 87.94 250 ARG A O 1
ATOM 2047 N N . GLY A 1 251 ? 21.422 19.594 4.992 1 88.12 251 GLY A N 1
ATOM 2048 C CA . GLY A 1 251 ? 21.609 18.344 5.688 1 88.12 251 GLY A CA 1
ATOM 2049 C C . GLY A 1 251 ? 21.516 17.125 4.773 1 88.12 251 GLY A C 1
ATOM 2050 O O . GLY A 1 251 ? 21.219 16.016 5.223 1 88.12 251 GLY A O 1
ATOM 2051 N N . GLU A 1 252 ? 21.859 17.219 3.449 1 91.75 252 GLU A N 1
ATOM 2052 C CA . GLU A 1 252 ? 21.688 16.141 2.469 1 91.75 252 GLU A CA 1
ATOM 2053 C C . GLU A 1 252 ? 22.625 14.977 2.764 1 91.75 252 GLU A C 1
ATOM 2055 O O . GLU A 1 252 ? 22.219 13.812 2.65 1 91.75 252 GLU A O 1
ATOM 2060 N N . ALA A 1 253 ? 23.828 15.25 3.201 1 89 253 ALA A N 1
ATOM 2061 C CA . ALA A 1 253 ? 24.797 14.195 3.455 1 89 253 ALA A CA 1
ATOM 2062 C C . ALA A 1 253 ? 24.359 13.305 4.613 1 89 253 ALA A C 1
ATOM 2064 O O . ALA A 1 253 ? 24.469 12.078 4.543 1 89 253 ALA A O 1
ATOM 2065 N N . GLY A 1 254 ? 23.859 13.945 5.641 1 87.25 254 GLY A N 1
ATOM 2066 C CA . GLY A 1 254 ? 23.359 13.18 6.77 1 87.25 254 GLY A CA 1
ATOM 2067 C C . GLY A 1 254 ? 22.156 12.328 6.43 1 87.25 254 GLY A C 1
ATOM 2068 O O . GLY A 1 254 ? 22.062 11.18 6.863 1 87.25 254 GLY A O 1
ATOM 2069 N N . GLU A 1 255 ? 21.281 12.922 5.664 1 91.62 255 GLU A N 1
ATOM 2070 C CA . GLU A 1 255 ? 20.094 12.188 5.262 1 91.62 255 GLU A CA 1
ATOM 2071 C C . GLU A 1 255 ? 20.438 11.016 4.352 1 91.62 255 GLU A C 1
ATOM 2073 O O . GLU A 1 255 ? 19.859 9.938 4.453 1 91.62 255 GLU A O 1
ATOM 2078 N N . GLU A 1 256 ? 21.406 11.227 3.457 1 93.12 256 GLU A N 1
ATOM 2079 C CA . GLU A 1 256 ? 21.844 10.164 2.553 1 93.12 256 GLU A CA 1
ATOM 2080 C C . GLU A 1 256 ? 22.438 8.992 3.326 1 93.12 256 GLU A C 1
ATOM 2082 O O . GLU A 1 256 ? 22.188 7.828 3 1 93.12 256 GLU A O 1
ATOM 2087 N N . ARG A 1 257 ? 23.203 9.258 4.316 1 90 257 ARG A N 1
ATOM 2088 C CA . ARG A 1 257 ? 23.812 8.211 5.133 1 90 257 ARG A CA 1
ATOM 2089 C C . ARG A 1 257 ? 22.75 7.426 5.891 1 90 257 ARG A C 1
ATOM 2091 O O . ARG A 1 257 ? 22.828 6.195 5.98 1 90 257 ARG A O 1
ATOM 2098 N N . SER A 1 258 ? 21.859 8.211 6.418 1 89.75 258 SER A N 1
ATOM 2099 C CA . SER A 1 258 ? 20.781 7.566 7.152 1 89.75 258 SER A CA 1
ATOM 2100 C C . SER A 1 258 ? 19.969 6.648 6.242 1 89.75 258 SER A C 1
ATOM 2102 O O . SER A 1 258 ? 19.656 5.516 6.613 1 89.75 258 SER A O 1
ATOM 2104 N N . LEU A 1 259 ? 19.672 7.121 5.062 1 94.06 259 LEU A N 1
ATOM 2105 C CA . LEU A 1 259 ? 18.906 6.332 4.102 1 94.06 259 LEU A CA 1
ATOM 2106 C C . LEU A 1 259 ? 19.688 5.109 3.648 1 94.06 259 LEU A C 1
ATOM 2108 O O . LEU A 1 259 ? 19.141 4.02 3.518 1 94.06 259 LEU A O 1
ATOM 2112 N N . ALA A 1 260 ? 20.969 5.277 3.432 1 94.56 260 ALA A N 1
ATOM 2113 C CA . ALA A 1 260 ? 21.828 4.172 3.021 1 94.56 260 ALA A CA 1
ATOM 2114 C C . ALA A 1 260 ? 21.891 3.094 4.102 1 94.56 260 ALA A C 1
ATOM 2116 O O . ALA A 1 260 ? 21.906 1.899 3.799 1 94.56 260 ALA A O 1
ATOM 2117 N N . GLY A 1 261 ? 21.938 3.582 5.312 1 93.62 261 GLY A N 1
ATOM 2118 C CA . GLY A 1 261 ? 21.953 2.639 6.422 1 93.62 261 GLY A CA 1
ATOM 2119 C C . GLY A 1 261 ? 20.672 1.838 6.535 1 93.62 261 GLY A C 1
ATOM 2120 O O . GLY A 1 261 ? 20.703 0.626 6.762 1 93.62 261 GLY A O 1
ATOM 2121 N N . ARG A 1 262 ? 19.641 2.477 6.375 1 93.25 262 ARG A N 1
ATOM 2122 C CA . ARG A 1 262 ? 18.344 1.803 6.438 1 93.25 262 ARG A CA 1
ATOM 2123 C C . ARG A 1 262 ? 18.188 0.802 5.297 1 93.25 262 ARG A C 1
ATOM 2125 O O . ARG A 1 262 ? 17.656 -0.29 5.492 1 93.25 262 ARG A O 1
ATOM 2132 N N . PHE A 1 263 ? 18.641 1.136 4.164 1 95.75 263 PHE A N 1
ATOM 2133 C CA . PHE A 1 263 ? 18.531 0.221 3.033 1 95.75 263 PHE A CA 1
ATOM 2134 C C . PHE A 1 263 ? 19.5 -0.945 3.186 1 95.75 263 PHE A C 1
ATOM 2136 O O . PHE A 1 263 ? 19.203 -2.062 2.756 1 95.75 263 PHE A O 1
ATOM 2143 N N . ALA A 1 264 ? 20.625 -0.702 3.777 1 96.06 264 ALA A N 1
ATOM 2144 C CA . ALA A 1 264 ? 21.578 -1.784 4.031 1 96.06 264 ALA A CA 1
ATOM 2145 C C . ALA A 1 264 ? 20.953 -2.863 4.91 1 96.06 264 ALA A C 1
ATOM 2147 O O . ALA A 1 264 ? 21.234 -4.051 4.742 1 96.06 264 ALA A O 1
ATOM 2148 N N . ALA A 1 265 ? 20.172 -2.41 5.816 1 95.44 265 ALA A N 1
ATOM 2149 C CA . ALA A 1 265 ? 19.453 -3.369 6.66 1 95.44 265 ALA A CA 1
ATOM 2150 C C . ALA A 1 265 ? 18.484 -4.207 5.84 1 95.44 265 ALA A C 1
ATOM 2152 O O . ALA A 1 265 ? 18.312 -5.402 6.102 1 95.44 265 ALA A O 1
ATOM 2153 N N . VAL A 1 266 ? 17.859 -3.621 4.852 1 94.88 266 VAL A N 1
ATOM 2154 C CA . VAL A 1 266 ? 16.969 -4.324 3.941 1 94.88 266 VAL A CA 1
ATOM 2155 C C . VAL A 1 266 ? 17.734 -5.391 3.17 1 94.88 266 VAL A C 1
ATOM 2157 O O . VAL A 1 266 ? 17.297 -6.531 3.057 1 94.88 266 VAL A O 1
ATOM 2160 N N . VAL A 1 267 ? 18.938 -5.07 2.732 1 96.12 267 VAL A N 1
ATOM 2161 C CA . VAL A 1 267 ? 19.75 -5.977 1.937 1 96.12 267 VAL A CA 1
ATOM 2162 C C . VAL A 1 267 ? 20.25 -7.125 2.811 1 96.12 267 VAL A C 1
ATOM 2164 O O . VAL A 1 267 ? 20.281 -8.281 2.375 1 96.12 267 VAL A O 1
ATOM 2167 N N . ALA A 1 268 ? 20.562 -6.785 4.012 1 95.69 268 ALA A N 1
ATOM 2168 C CA . ALA A 1 268 ? 21.078 -7.805 4.922 1 95.69 268 ALA A CA 1
ATOM 2169 C C . ALA A 1 268 ? 20.031 -8.859 5.227 1 95.69 268 ALA A C 1
ATOM 2171 O O . ALA A 1 268 ? 20.312 -10.055 5.223 1 95.69 268 ALA A O 1
ATOM 2172 N N . ASN A 1 269 ? 18.859 -8.414 5.465 1 94.75 269 ASN A N 1
ATOM 2173 C CA . ASN A 1 269 ? 17.781 -9.359 5.727 1 94.75 269 ASN A CA 1
ATOM 2174 C C . ASN A 1 269 ? 17.422 -10.141 4.473 1 94.75 269 ASN A C 1
ATOM 2176 O O . ASN A 1 269 ? 16.984 -11.297 4.559 1 94.75 269 ASN A O 1
ATOM 2180 N N . TRP A 1 270 ? 17.531 -9.547 3.336 1 93.88 270 TRP A N 1
ATOM 2181 C CA . TRP A 1 270 ? 17.266 -10.234 2.074 1 93.88 270 TRP A CA 1
ATOM 2182 C C . TRP A 1 270 ? 18.219 -11.422 1.895 1 93.88 270 TRP A C 1
ATOM 2184 O O . TRP A 1 270 ? 17.812 -12.461 1.355 1 93.88 270 TRP A O 1
ATOM 2194 N N . ARG A 1 271 ? 19.391 -11.336 2.35 1 93.81 271 ARG A N 1
ATOM 2195 C CA . ARG A 1 271 ? 20.359 -12.438 2.26 1 93.81 271 ARG A CA 1
ATOM 2196 C C . ARG A 1 271 ? 19.906 -13.625 3.104 1 93.81 271 ARG A C 1
ATOM 2198 O O . ARG A 1 271 ? 20.078 -14.773 2.705 1 93.81 271 ARG A O 1
ATOM 2205 N N . MET A 1 272 ? 19.344 -13.289 4.195 1 92.69 272 MET A N 1
ATOM 2206 C CA . MET A 1 272 ? 18.797 -14.359 5.023 1 92.69 272 MET A CA 1
ATOM 2207 C C . MET A 1 272 ? 17.594 -15.008 4.344 1 92.69 272 MET A C 1
ATOM 2209 O O . MET A 1 272 ? 17.438 -16.234 4.383 1 92.69 272 MET A O 1
ATOM 2213 N N . LEU A 1 273 ? 16.875 -14.18 3.752 1 89.5 273 LEU A N 1
ATOM 2214 C CA . LEU A 1 273 ? 15.719 -14.68 3.014 1 89.5 273 LEU A CA 1
ATOM 2215 C C . LEU A 1 273 ? 16.156 -15.594 1.874 1 89.5 273 LEU A C 1
ATOM 2217 O O . LEU A 1 273 ? 15.508 -16.609 1.61 1 89.5 273 LEU A O 1
ATOM 2221 N N . MET A 1 274 ? 17.25 -15.258 1.24 1 92.38 274 MET A N 1
ATOM 2222 C CA . MET A 1 274 ? 17.781 -16.062 0.149 1 92.38 274 MET A CA 1
ATOM 2223 C C . MET A 1 274 ? 18.203 -17.453 0.649 1 92.38 274 MET A C 1
ATOM 2225 O O . MET A 1 274 ? 17.938 -18.453 0.001 1 92.38 274 MET A O 1
ATOM 2229 N N . THR A 1 275 ? 18.75 -17.453 1.79 1 91.25 275 THR A N 1
ATOM 2230 C CA . THR A 1 275 ? 19.25 -18.703 2.338 1 91.25 275 THR A CA 1
ATOM 2231 C C . THR A 1 275 ? 18.109 -19.625 2.748 1 91.25 275 THR A C 1
ATOM 2233 O O . THR A 1 275 ? 18.141 -20.828 2.479 1 91.25 275 THR A O 1
ATOM 2236 N N . VAL A 1 276 ? 17.156 -19.094 3.312 1 88.12 276 VAL A N 1
ATOM 2237 C CA . VAL A 1 276 ? 16.016 -19.891 3.74 1 88.12 276 VAL A CA 1
ATOM 2238 C C . VAL A 1 276 ? 15.242 -20.375 2.52 1 88.12 276 VAL A C 1
ATOM 2240 O O . VAL A 1 276 ? 14.781 -21.516 2.484 1 88.12 276 VAL A O 1
ATOM 2243 N N . THR A 1 277 ? 15.109 -19.547 1.549 1 86.69 277 THR A N 1
ATOM 2244 C CA . THR A 1 277 ? 14.406 -19.922 0.324 1 86.69 277 THR A CA 1
ATOM 2245 C C . THR A 1 277 ? 15.164 -21.016 -0.422 1 86.69 277 THR A C 1
ATOM 2247 O O . THR A 1 277 ? 14.547 -21.922 -0.988 1 86.69 277 THR A O 1
ATOM 2250 N N . LYS A 1 278 ? 16.453 -20.891 -0.418 1 89.69 278 LYS A N 1
ATOM 2251 C CA . LYS A 1 278 ? 17.281 -21.906 -1.04 1 89.69 278 LYS A CA 1
ATOM 2252 C C . LYS A 1 278 ? 17.062 -23.266 -0.388 1 89.69 278 LYS A C 1
ATOM 2254 O O . LYS A 1 278 ? 16.875 -24.281 -1.081 1 89.69 278 LYS A O 1
ATOM 2259 N N . ARG A 1 279 ? 17.031 -23.281 0.89 1 87.81 279 ARG A N 1
ATOM 2260 C CA . ARG A 1 279 ? 16.844 -24.516 1.627 1 87.81 279 ARG A CA 1
ATOM 2261 C C . ARG A 1 279 ? 15.438 -25.078 1.387 1 87.81 279 ARG A C 1
ATOM 2263 O O . ARG A 1 279 ? 15.281 -26.297 1.191 1 87.81 279 ARG A O 1
ATOM 2270 N N . LEU A 1 280 ? 14.562 -24.25 1.399 1 82.81 280 LEU A N 1
ATOM 2271 C CA . LEU A 1 280 ? 13.188 -24.672 1.164 1 82.81 280 LEU A CA 1
ATOM 2272 C C . LEU A 1 280 ? 13.023 -25.219 -0.246 1 82.81 280 LEU A C 1
ATOM 2274 O O . LEU A 1 280 ? 12.391 -26.266 -0.438 1 82.81 280 LEU A O 1
ATOM 2278 N N . THR A 1 281 ? 13.586 -24.547 -1.213 1 83.12 281 THR A N 1
ATOM 2279 C CA . THR A 1 281 ? 13.477 -24.984 -2.598 1 83.12 281 THR A CA 1
ATOM 2280 C C . THR A 1 281 ? 14.203 -26.312 -2.801 1 83.12 281 THR A C 1
ATOM 2282 O O . THR A 1 281 ? 13.734 -27.172 -3.547 1 83.12 281 THR A O 1
ATOM 2285 N N . PHE A 1 282 ? 15.258 -26.453 -2.125 1 87 282 PHE A N 1
ATOM 2286 C CA . PHE A 1 282 ? 15.984 -27.719 -2.184 1 87 282 PHE A CA 1
ATOM 2287 C C . PHE A 1 282 ? 15.117 -28.875 -1.688 1 87 282 PHE A C 1
ATOM 2289 O O . PHE A 1 282 ? 15.008 -29.906 -2.355 1 87 282 PHE A O 1
ATOM 2296 N N . PHE A 1 283 ? 14.531 -28.656 -0.706 1 83.5 283 PHE A N 1
ATOM 2297 C CA . PHE A 1 283 ? 13.719 -29.703 -0.099 1 83.5 283 PHE A CA 1
ATOM 2298 C C . PHE A 1 283 ? 12.453 -29.953 -0.918 1 83.5 283 PHE A C 1
ATOM 2300 O O . PHE A 1 283 ? 12.102 -31.109 -1.185 1 83.5 283 PHE A O 1
ATOM 2307 N N . THR A 1 284 ? 11.82 -28.891 -1.304 1 80.12 284 THR A N 1
ATOM 2308 C CA . THR A 1 284 ? 10.562 -29.062 -2.027 1 80.12 284 THR A CA 1
ATOM 2309 C C . THR A 1 284 ? 10.805 -29.672 -3.402 1 80.12 284 THR A C 1
ATOM 2311 O O . THR A 1 284 ? 10.023 -30.516 -3.861 1 80.12 284 THR A O 1
ATOM 2314 N N . SER A 1 285 ? 11.852 -29.266 -4.035 1 82.88 285 SER A N 1
ATOM 2315 C CA . SER A 1 285 ? 12.18 -29.859 -5.332 1 82.88 285 SER A CA 1
ATOM 2316 C C . SER A 1 285 ? 12.578 -31.328 -5.195 1 82.88 285 SER A C 1
ATOM 2318 O O . SER A 1 285 ? 12.172 -32.156 -6.008 1 82.88 285 SER A O 1
ATOM 2320 N N . ALA A 1 286 ? 13.297 -31.641 -4.188 1 82.44 286 ALA A N 1
ATOM 2321 C CA . ALA A 1 286 ? 13.695 -33.031 -3.939 1 82.44 286 ALA A CA 1
ATOM 2322 C C . ALA A 1 286 ? 12.484 -33.906 -3.629 1 82.44 286 ALA A C 1
ATOM 2324 O O . ALA A 1 286 ? 12.328 -35 -4.191 1 82.44 286 ALA A O 1
ATOM 2325 N N . PHE A 1 287 ? 11.695 -33.406 -2.859 1 78.62 287 PHE A N 1
ATOM 2326 C CA . PHE A 1 287 ? 10.492 -34.125 -2.482 1 78.62 287 PHE A CA 1
ATOM 2327 C C . PHE A 1 287 ? 9.562 -34.312 -3.678 1 78.62 287 PHE A C 1
ATOM 2329 O O . PHE A 1 287 ? 8.945 -35.344 -3.852 1 78.62 287 PHE A O 1
ATOM 2336 N N . GLY A 1 288 ? 9.422 -33.281 -4.473 1 77.31 288 GLY A N 1
ATOM 2337 C CA . GLY A 1 288 ? 8.594 -33.344 -5.664 1 77.31 288 GLY A CA 1
ATOM 2338 C C . GLY A 1 288 ? 9.094 -34.312 -6.695 1 77.31 288 GLY A C 1
ATOM 2339 O O . GLY A 1 288 ? 8.312 -35.062 -7.281 1 77.31 288 GLY A O 1
ATOM 2340 N N . GLN A 1 289 ? 10.391 -34.344 -6.867 1 78.19 289 GLN A N 1
ATOM 2341 C CA . GLN A 1 289 ? 10.977 -35.25 -7.855 1 78.19 289 GLN A CA 1
ATOM 2342 C C . GLN A 1 289 ? 10.891 -36.719 -7.395 1 78.19 289 GLN A C 1
ATOM 2344 O O . GLN A 1 289 ? 10.664 -37.594 -8.203 1 78.19 289 GLN A O 1
ATOM 2349 N N . LEU A 1 290 ? 11.023 -36.938 -6.125 1 78.88 290 LEU A N 1
ATOM 2350 C CA . LEU A 1 290 ? 10.945 -38.281 -5.594 1 78.88 290 LEU A CA 1
ATOM 2351 C C . LEU A 1 290 ? 9.531 -38.812 -5.699 1 78.88 290 LEU A C 1
ATOM 2353 O O . LEU A 1 290 ? 9.328 -40.031 -5.859 1 78.88 290 LEU A O 1
ATOM 2357 N N . ALA A 1 291 ? 8.664 -37.938 -5.625 1 77.56 291 ALA A N 1
ATOM 2358 C CA . ALA A 1 291 ? 7.258 -38.344 -5.676 1 77.56 291 ALA A CA 1
ATOM 2359 C C . ALA A 1 291 ? 6.883 -38.844 -7.066 1 77.56 291 ALA A C 1
ATOM 2361 O O . ALA A 1 291 ? 5.922 -39.625 -7.219 1 77.56 291 ALA A O 1
ATOM 2362 N N . VAL A 1 292 ? 7.59 -38.469 -8.078 1 77.44 292 VAL A N 1
ATOM 2363 C CA . VAL A 1 292 ? 7.289 -38.844 -9.453 1 77.44 292 VAL A CA 1
ATOM 2364 C C . VAL A 1 292 ? 7.691 -40.312 -9.68 1 77.44 292 VAL A C 1
ATOM 2366 O O . VAL A 1 292 ? 6.957 -41.062 -10.312 1 77.44 292 VAL A O 1
ATOM 2369 N N . ILE A 1 293 ? 8.734 -40.75 -9.102 1 79.88 293 ILE A N 1
ATOM 2370 C CA . ILE A 1 293 ? 9.297 -42.031 -9.438 1 79.88 293 ILE A CA 1
ATOM 2371 C C . ILE A 1 293 ? 8.914 -43.062 -8.375 1 79.88 293 ILE A C 1
ATOM 2373 O O . ILE A 1 293 ? 8.883 -44.281 -8.648 1 79.88 293 ILE A O 1
ATOM 2377 N N . PHE A 1 294 ? 8.617 -42.594 -7.266 1 81.12 294 PHE A N 1
ATOM 2378 C CA . PHE A 1 294 ? 8.406 -43.469 -6.121 1 81.12 294 PHE A CA 1
ATOM 2379 C C . PHE A 1 294 ? 7.285 -44.469 -6.402 1 81.12 294 PHE A C 1
ATOM 2381 O O . PHE A 1 294 ? 7.441 -45.688 -6.168 1 81.12 294 PHE A O 1
ATOM 2388 N N . PRO A 1 295 ? 6.164 -44.062 -6.992 1 80.75 295 PRO A N 1
ATOM 2389 C CA . PRO A 1 295 ? 5.086 -45 -7.258 1 80.75 295 PRO A CA 1
ATOM 2390 C C . PRO A 1 295 ? 5.48 -46.062 -8.289 1 80.75 295 PRO A C 1
ATOM 2392 O O . PRO A 1 295 ? 5.031 -47.219 -8.203 1 80.75 295 PRO A O 1
ATOM 2395 N N . PHE A 1 296 ? 6.258 -45.688 -9.266 1 81.94 296 PHE A N 1
ATOM 2396 C CA . PHE A 1 296 ? 6.699 -46.656 -10.266 1 81.94 296 PHE A CA 1
ATOM 2397 C C . PHE A 1 296 ? 7.602 -47.719 -9.641 1 81.94 296 PHE A C 1
ATOM 2399 O O . PHE A 1 296 ? 7.523 -48.906 -10 1 81.94 296 PHE A O 1
ATOM 2406 N N . ILE A 1 297 ? 8.445 -47.281 -8.719 1 80.38 297 ILE A N 1
ATOM 2407 C CA . ILE A 1 297 ? 9.359 -48.219 -8.055 1 80.38 297 ILE A CA 1
ATOM 2408 C C . ILE A 1 297 ? 8.555 -49.219 -7.234 1 80.38 297 ILE A C 1
ATOM 2410 O O . ILE A 1 297 ? 8.844 -50.406 -7.258 1 80.38 297 ILE A O 1
ATOM 2414 N N . VAL A 1 298 ? 7.562 -48.812 -6.621 1 78.75 298 VAL A N 1
ATOM 2415 C CA . VAL A 1 298 ? 6.801 -49.656 -5.699 1 78.75 298 VAL A CA 1
ATOM 2416 C C . VAL A 1 298 ? 5.883 -50.562 -6.488 1 78.75 298 VAL A C 1
ATOM 2418 O O . VAL A 1 298 ? 5.668 -51.719 -6.098 1 78.75 298 VAL A O 1
ATOM 2421 N N . ALA A 1 299 ? 5.34 -50.125 -7.637 1 80.88 299 ALA A N 1
ATOM 2422 C CA . ALA A 1 299 ? 4.355 -50.906 -8.383 1 80.88 299 ALA A CA 1
ATOM 2423 C C . ALA A 1 299 ? 5.035 -51.75 -9.453 1 80.88 299 ALA A C 1
ATOM 2425 O O . ALA A 1 299 ? 4.414 -52.656 -10.016 1 80.88 299 ALA A O 1
ATOM 2426 N N . ALA A 1 300 ? 6.305 -51.531 -9.742 1 82.81 300 ALA A N 1
ATOM 2427 C CA . ALA A 1 300 ? 7.016 -52.156 -10.844 1 82.81 300 ALA A CA 1
ATOM 2428 C C . ALA A 1 300 ? 7.059 -53.688 -10.664 1 82.81 300 ALA A C 1
ATOM 2430 O O . ALA A 1 300 ? 6.812 -54.438 -11.609 1 82.81 300 ALA A O 1
ATOM 2431 N N . PRO A 1 301 ? 7.355 -54.125 -9.422 1 79.31 301 PRO A N 1
ATOM 2432 C CA . PRO A 1 301 ? 7.426 -55.594 -9.266 1 79.31 301 PRO A CA 1
ATOM 2433 C C . PRO A 1 301 ? 6.109 -56.281 -9.609 1 79.31 301 PRO A C 1
ATOM 2435 O O . PRO A 1 301 ? 6.117 -57.344 -10.234 1 79.31 301 PRO A O 1
ATOM 2438 N N . ALA A 1 302 ? 5.031 -55.719 -9.289 1 79.56 302 ALA A N 1
ATOM 2439 C CA . ALA A 1 302 ? 3.729 -56.312 -9.609 1 79.56 302 ALA A CA 1
ATOM 2440 C C . ALA A 1 302 ? 3.467 -56.25 -11.117 1 79.56 302 ALA A C 1
ATOM 2442 O O . ALA A 1 302 ? 2.865 -57.188 -11.68 1 79.56 302 ALA A O 1
ATOM 2443 N N . PHE A 1 303 ? 3.904 -55.312 -11.781 1 83.38 303 PHE A N 1
ATOM 2444 C CA . PHE A 1 303 ? 3.727 -55.156 -13.219 1 83.38 303 PHE A CA 1
ATOM 2445 C C . PHE A 1 303 ? 4.57 -56.188 -13.977 1 83.38 303 PHE A C 1
ATOM 2447 O O . PHE A 1 303 ? 4.074 -56.875 -14.875 1 83.38 303 PHE A O 1
ATOM 2454 N N . PHE A 1 304 ? 5.863 -56.281 -13.609 1 84.19 304 PHE A N 1
ATOM 2455 C CA . PHE A 1 304 ? 6.762 -57.188 -14.336 1 84.19 304 PHE A CA 1
ATOM 2456 C C . PHE A 1 304 ? 6.434 -58.656 -14.023 1 84.19 304 PHE A C 1
ATOM 2458 O O . PHE A 1 304 ? 6.742 -59.531 -14.82 1 84.19 304 PHE A O 1
ATOM 2465 N N . ALA A 1 305 ? 5.766 -58.844 -12.883 1 80.94 305 ALA A N 1
ATOM 2466 C CA . ALA A 1 305 ? 5.297 -60.188 -12.562 1 80.94 305 ALA A CA 1
ATOM 2467 C C . ALA A 1 305 ? 4.004 -60.531 -13.305 1 80.94 305 ALA A C 1
ATOM 2469 O O . ALA A 1 305 ? 3.52 -61.656 -13.258 1 80.94 305 ALA A O 1
ATOM 2470 N N . GLY A 1 306 ? 3.436 -59.469 -14.047 1 79.69 306 GLY A N 1
ATOM 2471 C CA . GLY A 1 306 ? 2.24 -59.656 -14.844 1 79.69 306 GLY A CA 1
ATOM 2472 C C . GLY A 1 306 ? 0.959 -59.594 -14.039 1 79.69 306 GLY A C 1
ATOM 2473 O O . GLY A 1 306 ? -0.105 -60 -14.508 1 79.69 306 GLY A O 1
ATOM 2474 N N . ARG A 1 307 ? 1.023 -59.156 -12.852 1 80.75 307 ARG A N 1
ATOM 2475 C CA . ARG A 1 307 ? -0.148 -59.125 -11.984 1 80.75 307 ARG A CA 1
ATOM 2476 C C . ARG A 1 307 ? -1.009 -57.906 -12.273 1 80.75 307 ARG A C 1
ATOM 2478 O O . ARG A 1 307 ? -2.225 -57.938 -12.07 1 80.75 307 ARG A O 1
ATOM 2485 N N . ILE A 1 308 ? -0.396 -56.781 -12.766 1 79.88 308 ILE A N 1
ATOM 2486 C CA . ILE A 1 308 ? -1.142 -55.562 -13.07 1 79.88 308 ILE A CA 1
ATOM 2487 C C . ILE A 1 308 ? -0.783 -55.062 -14.477 1 79.88 308 ILE A C 1
ATOM 2489 O O . ILE A 1 308 ? 0.37 -55.188 -14.898 1 79.88 308 ILE A O 1
ATOM 2493 N N . PRO A 1 309 ? -1.82 -54.594 -15.133 1 84.88 309 PRO A N 1
ATOM 2494 C CA . PRO A 1 309 ? -1.548 -54.062 -16.469 1 84.88 309 PRO A CA 1
ATOM 2495 C C . PRO A 1 309 ? -0.902 -52.656 -16.422 1 84.88 309 PRO A C 1
ATOM 2497 O O . PRO A 1 309 ? -0.713 -52.125 -15.336 1 84.88 309 PRO A O 1
ATOM 2500 N N . LEU A 1 310 ? -0.479 -52.219 -17.625 1 82.38 310 LEU A N 1
ATOM 2501 C CA . LEU A 1 310 ? 0.193 -50.938 -17.75 1 82.38 310 LEU A CA 1
ATOM 2502 C C . LEU A 1 310 ? -0.694 -49.812 -17.25 1 82.38 310 LEU A C 1
ATOM 2504 O O . LEU A 1 310 ? -0.209 -48.875 -16.594 1 82.38 310 LEU A O 1
ATOM 2508 N N . GLY A 1 311 ? -1.899 -49.844 -17.469 1 79.69 311 GLY A N 1
ATOM 2509 C CA . GLY A 1 311 ? -2.832 -48.844 -17.016 1 79.69 311 GLY A CA 1
ATOM 2510 C C . GLY A 1 311 ? -2.881 -48.688 -15.508 1 79.69 311 GLY A C 1
ATOM 2511 O O . GLY A 1 311 ? -2.961 -47.594 -14.984 1 79.69 311 GLY A O 1
ATOM 2512 N N . ALA A 1 312 ? -2.805 -49.781 -14.852 1 80.56 312 ALA A N 1
ATOM 2513 C CA . ALA A 1 312 ? -2.818 -49.781 -13.398 1 80.56 312 ALA A CA 1
ATOM 2514 C C . ALA A 1 312 ? -1.542 -49.125 -12.844 1 80.56 312 ALA A C 1
ATOM 2516 O O . ALA A 1 312 ? -1.571 -48.469 -11.812 1 80.56 312 ALA A O 1
ATOM 2517 N N . LEU A 1 313 ? -0.508 -49.375 -13.523 1 82.38 313 LEU A N 1
ATOM 2518 C CA . LEU A 1 313 ? 0.765 -48.781 -13.117 1 82.38 313 LEU A CA 1
ATOM 2519 C C . LEU A 1 313 ? 0.728 -47.281 -13.242 1 82.38 313 LEU A C 1
ATOM 2521 O O . LEU A 1 313 ? 1.104 -46.562 -12.312 1 82.38 313 LEU A O 1
ATOM 2525 N N . THR A 1 314 ? 0.283 -46.781 -14.352 1 84.44 314 THR A N 1
ATOM 2526 C CA . THR A 1 314 ? 0.23 -45.312 -14.57 1 84.44 314 THR A CA 1
ATOM 2527 C C . THR A 1 314 ? -0.829 -44.688 -13.68 1 84.44 314 THR A C 1
ATOM 2529 O O . THR A 1 314 ? -0.667 -43.531 -13.234 1 84.44 314 THR A O 1
ATOM 2532 N N . GLN A 1 315 ? -1.883 -45.406 -13.469 1 81.94 315 GLN A N 1
ATOM 2533 C CA . GLN A 1 315 ? -2.92 -44.938 -12.57 1 81.94 315 GLN A CA 1
ATOM 2534 C C . GLN A 1 315 ? -2.379 -44.75 -11.148 1 81.94 315 GLN A C 1
ATOM 2536 O O . GLN A 1 315 ? -2.689 -43.781 -10.477 1 81.94 315 GLN A O 1
ATOM 2541 N N . THR A 1 316 ? -1.615 -45.719 -10.711 1 83.06 316 THR A N 1
ATOM 2542 C CA . THR A 1 316 ? -1.021 -45.656 -9.383 1 83.06 316 THR A CA 1
ATOM 2543 C C . THR A 1 316 ? -0.157 -44.406 -9.242 1 83.06 316 THR A C 1
ATOM 2545 O O . THR A 1 316 ? -0.207 -43.719 -8.219 1 83.06 316 THR A O 1
ATOM 2548 N N . SER A 1 317 ? 0.55 -44.094 -10.234 1 84.06 317 SER A N 1
ATOM 2549 C CA . SER A 1 317 ? 1.389 -42.906 -10.211 1 84.06 317 SER A CA 1
ATOM 2550 C C . SER A 1 317 ? 0.544 -41.625 -10.133 1 84.06 317 SER A C 1
ATOM 2552 O O . SER A 1 317 ? 0.854 -40.719 -9.367 1 84.06 317 SER A O 1
ATOM 2554 N N . SER A 1 318 ? -0.468 -41.562 -10.93 1 86.44 318 SER A N 1
ATOM 2555 C CA . SER A 1 318 ? -1.352 -40.406 -10.945 1 86.44 318 SER A CA 1
ATOM 2556 C C . SER A 1 318 ? -2.041 -40.219 -9.594 1 86.44 318 SER A C 1
ATOM 2558 O O . SER A 1 318 ? -2.104 -39.094 -9.078 1 86.44 318 SER A O 1
ATOM 2560 N N . VAL A 1 319 ? -2.529 -41.312 -9.023 1 84.62 319 VAL A N 1
ATOM 2561 C CA . VAL A 1 319 ? -3.225 -41.281 -7.742 1 84.62 319 VAL A CA 1
ATOM 2562 C C . VAL A 1 319 ? -2.26 -40.812 -6.645 1 84.62 319 VAL A C 1
ATOM 2564 O O . VAL A 1 319 ? -2.619 -40.031 -5.781 1 84.62 319 VAL A O 1
ATOM 2567 N N . PHE A 1 320 ? -1.117 -41.344 -6.715 1 82.81 320 PHE A N 1
ATOM 2568 C CA . PHE A 1 320 ? -0.107 -40.969 -5.742 1 82.81 320 PHE A CA 1
ATOM 2569 C C . PHE A 1 320 ? 0.159 -39.469 -5.828 1 82.81 320 PHE A C 1
ATOM 2571 O O . PHE A 1 320 ? 0.312 -38.781 -4.801 1 82.81 320 PHE A O 1
ATOM 2578 N N . GLY A 1 321 ? 0.228 -38.969 -7.004 1 83.38 321 GLY A N 1
ATOM 2579 C CA . GLY A 1 321 ? 0.419 -37.562 -7.203 1 83.38 321 GLY A CA 1
ATOM 2580 C C . GLY A 1 321 ? -0.694 -36.719 -6.602 1 83.38 321 GLY A C 1
ATOM 2581 O O . GLY A 1 321 ? -0.438 -35.656 -6.016 1 83.38 321 GLY A O 1
ATOM 2582 N N . GLN A 1 322 ? -1.871 -37.156 -6.762 1 85.81 322 GLN A N 1
ATOM 2583 C CA . GLN A 1 322 ? -3.021 -36.438 -6.211 1 85.81 322 GLN A CA 1
ATOM 2584 C C . GLN A 1 322 ? -2.986 -36.438 -4.688 1 85.81 322 GLN A C 1
ATOM 2586 O O . GLN A 1 322 ? -3.285 -35.406 -4.055 1 85.81 322 GLN A O 1
ATOM 2591 N N . VAL A 1 323 ? -2.645 -37.594 -4.117 1 81.5 323 VAL A N 1
ATOM 2592 C CA . VAL A 1 323 ? -2.559 -37.688 -2.664 1 81.5 323 VAL A CA 1
ATOM 2593 C C . VAL A 1 323 ? -1.466 -36.75 -2.139 1 81.5 323 VAL A C 1
ATOM 2595 O O . VAL A 1 323 ? -1.673 -36.031 -1.16 1 81.5 323 VAL A O 1
ATOM 2598 N N . GLN A 1 324 ? -0.407 -36.812 -2.803 1 78.31 324 GLN A N 1
ATOM 2599 C CA . GLN A 1 324 ? 0.692 -35.938 -2.402 1 78.31 324 GLN A CA 1
ATOM 2600 C C . GLN A 1 324 ? 0.295 -34.469 -2.506 1 78.31 324 GLN A C 1
ATOM 2602 O O . GLN A 1 324 ? 0.631 -33.656 -1.634 1 78.31 324 GLN A O 1
ATOM 2607 N N . GLY A 1 325 ? -0.294 -34.094 -3.619 1 81.5 325 GLY A N 1
ATOM 2608 C CA . GLY A 1 325 ? -0.757 -32.719 -3.799 1 81.5 325 GLY A CA 1
ATOM 2609 C C . GLY A 1 325 ? -1.717 -32.281 -2.715 1 81.5 325 GLY A C 1
ATOM 2610 O O . GLY A 1 325 ? -1.606 -31.156 -2.207 1 81.5 325 GLY A O 1
ATOM 2611 N N . ALA A 1 326 ? -2.621 -33.094 -2.402 1 84.81 326 ALA A N 1
ATOM 2612 C CA . ALA A 1 326 ? -3.602 -32.812 -1.363 1 84.81 326 ALA A CA 1
ATOM 2613 C C . ALA A 1 326 ? -2.92 -32.594 -0.015 1 84.81 326 ALA A C 1
ATOM 2615 O O . ALA A 1 326 ? -3.291 -31.672 0.733 1 84.81 326 ALA A O 1
ATOM 2616 N N . MET A 1 327 ? -1.943 -33.281 0.217 1 78.94 327 MET A N 1
ATOM 2617 C CA . MET A 1 327 ? -1.244 -33.156 1.494 1 78.94 327 MET A CA 1
ATOM 2618 C C . MET A 1 327 ? -0.344 -31.938 1.511 1 78.94 327 MET A C 1
ATOM 2620 O O . MET A 1 327 ? -0.103 -31.359 2.568 1 78.94 327 MET A O 1
ATOM 2624 N N . SER A 1 328 ? 0.147 -31.594 0.374 1 77.31 328 SER A N 1
ATOM 2625 C CA . SER A 1 328 ? 1.044 -30.453 0.277 1 77.31 328 SER A CA 1
ATOM 2626 C C . SER A 1 328 ? 0.283 -29.141 0.431 1 77.31 328 SER A C 1
ATOM 2628 O O . SER A 1 328 ? 0.891 -28.078 0.577 1 77.31 328 SER A O 1
ATOM 2630 N N . TRP A 1 329 ? -1.059 -29.203 0.319 1 81.38 329 TRP A N 1
ATOM 2631 C CA . TRP A 1 329 ? -1.885 -28 0.459 1 81.38 329 TRP A CA 1
ATOM 2632 C C . TRP A 1 329 ? -1.585 -27.281 1.771 1 81.38 329 TRP A C 1
ATOM 2634 O O . TRP A 1 329 ? -1.534 -26.047 1.815 1 81.38 329 TRP A O 1
ATOM 2644 N N . PHE A 1 330 ? -1.335 -28 2.799 1 73.56 330 PHE A N 1
ATOM 2645 C CA . PHE A 1 330 ? -1.093 -27.422 4.117 1 73.56 330 PHE A CA 1
ATOM 2646 C C . PHE A 1 330 ? 0.21 -26.641 4.133 1 73.56 330 PHE A C 1
ATOM 2648 O O . PHE A 1 330 ? 0.289 -25.562 4.742 1 73.56 330 PHE A O 1
ATOM 2655 N N . VAL A 1 331 ? 1.079 -27.188 3.42 1 70.06 331 VAL A N 1
ATOM 2656 C CA . VAL A 1 331 ? 2.379 -26.531 3.359 1 70.06 331 VAL A CA 1
ATOM 2657 C C . VAL A 1 331 ? 2.287 -25.297 2.463 1 70.06 331 VAL A C 1
ATOM 2659 O O . VAL A 1 331 ? 2.832 -24.234 2.791 1 70.06 331 VAL A O 1
ATOM 2662 N N . ASP A 1 332 ? 1.558 -25.469 1.402 1 72.75 332 ASP A N 1
ATOM 2663 C CA . ASP A 1 332 ? 1.444 -24.391 0.418 1 72.75 332 ASP A CA 1
ATOM 2664 C C . ASP A 1 332 ? 0.608 -23.234 0.959 1 72.75 332 ASP A C 1
ATOM 2666 O O . ASP A 1 332 ? 0.79 -22.094 0.549 1 72.75 332 ASP A O 1
ATOM 2670 N N . SER A 1 333 ? -0.247 -23.562 1.88 1 80.31 333 SER A N 1
ATOM 2671 C CA . SER A 1 333 ? -1.192 -22.578 2.373 1 80.31 333 SER A CA 1
ATOM 2672 C C . SER A 1 333 ? -0.695 -21.922 3.664 1 80.31 333 SER A C 1
ATOM 2674 O O . SER A 1 333 ? -1.384 -21.094 4.25 1 80.31 333 SER A O 1
ATOM 2676 N N . TYR A 1 334 ? 0.481 -22.25 4.059 1 74.31 334 TYR A N 1
ATOM 2677 C CA . TYR A 1 334 ? 0.979 -21.781 5.348 1 74.31 334 TYR A CA 1
ATOM 2678 C C . TYR A 1 334 ? 1.054 -20.266 5.383 1 74.31 334 TYR A C 1
ATOM 2680 O O . TYR A 1 334 ? 0.635 -19.641 6.359 1 74.31 334 TYR A O 1
ATOM 2688 N N . GLY A 1 335 ? 1.616 -19.703 4.398 1 72.75 335 GLY A N 1
ATOM 2689 C CA . GLY A 1 335 ? 1.679 -18.25 4.336 1 72.75 335 GLY A CA 1
ATOM 2690 C C . GLY A 1 335 ? 0.312 -17.594 4.367 1 72.75 335 GLY A C 1
ATOM 2691 O O . GLY A 1 335 ? 0.113 -16.594 5.07 1 72.75 335 GLY A O 1
ATOM 2692 N N . LEU A 1 336 ? -0.553 -18.156 3.637 1 81.69 336 LEU A N 1
ATOM 2693 C CA . LEU A 1 336 ? -1.914 -17.641 3.594 1 81.69 336 LEU A CA 1
ATOM 2694 C C . LEU A 1 336 ? -2.588 -17.766 4.957 1 81.69 336 LEU A C 1
ATOM 2696 O O . LEU A 1 336 ? -3.344 -16.875 5.367 1 81.69 336 LEU A O 1
ATOM 2700 N N . LEU A 1 337 ? -2.307 -18.844 5.645 1 83.19 337 LEU A N 1
ATOM 2701 C CA . LEU A 1 337 ? -2.889 -19.062 6.965 1 83.19 337 LEU A CA 1
ATOM 2702 C C . LEU A 1 337 ? -2.377 -18.031 7.961 1 83.19 337 LEU A C 1
ATOM 2704 O O . LEU A 1 337 ? -3.141 -17.531 8.789 1 83.19 337 LEU A O 1
ATOM 2708 N N . ALA A 1 338 ? -1.169 -17.766 7.895 1 76.94 338 ALA A N 1
ATOM 2709 C CA . ALA A 1 338 ? -0.591 -16.766 8.781 1 76.94 338 ALA A CA 1
ATOM 2710 C C . ALA A 1 338 ? -1.194 -15.391 8.523 1 76.94 338 ALA A C 1
ATOM 2712 O O . ALA A 1 338 ? -1.521 -14.656 9.453 1 76.94 338 ALA A O 1
ATOM 2713 N N . ASP A 1 339 ? -1.273 -15.07 7.273 1 83.31 339 ASP A N 1
ATOM 2714 C CA . ASP A 1 339 ? -1.881 -13.797 6.898 1 83.31 339 ASP A CA 1
ATOM 2715 C C . ASP A 1 339 ? -3.338 -13.734 7.348 1 83.31 339 ASP A C 1
ATOM 2717 O O . ASP A 1 339 ? -3.816 -12.68 7.773 1 83.31 339 ASP A O 1
ATOM 2721 N N . TRP A 1 340 ? -3.998 -14.82 7.16 1 89.38 340 TRP A N 1
ATOM 2722 C CA . TRP A 1 340 ? -5.387 -14.93 7.59 1 89.38 340 TRP A CA 1
ATOM 2723 C C . TRP A 1 340 ? -5.512 -14.703 9.094 1 89.38 340 TRP A C 1
ATOM 2725 O O . TRP A 1 340 ? -6.383 -13.953 9.547 1 89.38 340 TRP A O 1
ATOM 2735 N N . ARG A 1 341 ? -4.684 -15.328 9.852 1 86.31 341 ARG A N 1
ATOM 2736 C CA . ARG A 1 341 ? -4.707 -15.156 11.297 1 86.31 341 ARG A CA 1
ATOM 2737 C C . ARG A 1 341 ? -4.469 -13.703 11.688 1 86.31 341 ARG A C 1
ATOM 2739 O O . ARG A 1 341 ? -5.137 -13.172 12.578 1 86.31 341 ARG A O 1
ATOM 2746 N N . ALA A 1 342 ? -3.566 -13.07 11.055 1 83.12 342 ALA A N 1
ATOM 2747 C CA . ALA A 1 342 ? -3.27 -11.664 11.32 1 83.12 342 ALA A CA 1
ATOM 2748 C C . ALA A 1 342 ? -4.469 -10.781 10.992 1 83.12 342 ALA A C 1
ATOM 2750 O O . ALA A 1 342 ? -4.805 -9.867 11.75 1 83.12 342 ALA A O 1
ATOM 2751 N N . THR A 1 343 ? -5.07 -11.062 9.891 1 91.12 343 THR A N 1
ATOM 2752 C CA . THR A 1 343 ? -6.23 -10.289 9.461 1 91.12 343 THR A CA 1
ATOM 2753 C C . THR A 1 343 ? -7.379 -10.438 10.453 1 91.12 343 THR A C 1
ATOM 2755 O O . THR A 1 343 ? -8.031 -9.461 10.812 1 91.12 343 THR A O 1
ATOM 2758 N N . VAL A 1 344 ? -7.555 -11.648 10.898 1 93 344 VAL A N 1
ATOM 2759 C CA . VAL A 1 344 ? -8.617 -11.922 11.859 1 93 344 VAL A CA 1
ATOM 2760 C C . VAL A 1 344 ? -8.352 -11.164 13.164 1 93 344 VAL A C 1
ATOM 2762 O O . VAL A 1 344 ? -9.258 -10.562 13.734 1 93 344 VAL A O 1
ATOM 2765 N N . GLN A 1 345 ? -7.164 -11.156 13.531 1 88.19 345 GLN A N 1
ATOM 2766 C CA . GLN A 1 345 ? -6.805 -10.461 14.766 1 88.19 345 GLN A CA 1
ATOM 2767 C C . GLN A 1 345 ? -7.023 -8.961 14.641 1 88.19 345 GLN A C 1
ATOM 2769 O O . GLN A 1 345 ? -7.555 -8.328 15.555 1 88.19 345 GLN A O 1
ATOM 2774 N N . ARG A 1 346 ? -6.621 -8.461 13.531 1 87.62 346 ARG A N 1
ATOM 2775 C CA . ARG A 1 346 ? -6.777 -7.027 13.312 1 87.62 346 ARG A CA 1
ATOM 2776 C C . ARG A 1 346 ? -8.25 -6.637 13.266 1 87.62 346 ARG A C 1
ATOM 2778 O O . ARG A 1 346 ? -8.656 -5.656 13.891 1 87.62 346 ARG A O 1
ATOM 2785 N N . LEU A 1 347 ? -8.992 -7.41 12.594 1 92.5 347 LEU A N 1
ATOM 2786 C CA . LEU A 1 347 ? -10.414 -7.098 12.461 1 92.5 347 LEU A CA 1
ATOM 2787 C C . LEU A 1 347 ? -11.141 -7.305 13.781 1 92.5 347 LEU A C 1
ATOM 2789 O O . LEU A 1 347 ? -12.047 -6.535 14.125 1 92.5 347 LEU A O 1
ATOM 2793 N N . ALA A 1 348 ? -10.781 -8.344 14.453 1 92.31 348 ALA A N 1
ATOM 2794 C CA . ALA A 1 348 ? -11.383 -8.586 15.766 1 92.31 348 ALA A CA 1
ATOM 2795 C C . ALA A 1 348 ? -11.047 -7.461 16.734 1 92.31 348 ALA A C 1
ATOM 2797 O O . ALA A 1 348 ? -11.891 -7.031 17.531 1 92.31 348 ALA A O 1
ATOM 2798 N N . GLY A 1 349 ? -9.844 -7.004 16.672 1 88.81 349 GLY A N 1
ATOM 2799 C CA . GLY A 1 349 ? -9.445 -5.871 17.484 1 88.81 349 GLY A CA 1
ATOM 2800 C C . GLY A 1 349 ? -10.195 -4.598 17.141 1 88.81 349 GLY A C 1
ATOM 2801 O O . GLY A 1 349 ? -10.594 -3.85 18.047 1 88.81 349 GLY A O 1
ATOM 2802 N N . PHE A 1 350 ? -10.383 -4.414 15.922 1 91.19 350 PHE A N 1
ATOM 2803 C CA . PHE A 1 350 ? -11.125 -3.242 15.477 1 91.19 350 PHE A CA 1
ATOM 2804 C C . PHE A 1 350 ? -12.57 -3.301 15.953 1 91.19 350 PHE A C 1
ATOM 2806 O O . PHE A 1 350 ? -13.117 -2.297 16.406 1 91.19 350 PHE A O 1
ATOM 2813 N N . ARG A 1 351 ? -13.164 -4.414 15.828 1 91.31 351 ARG A N 1
ATOM 2814 C CA . ARG A 1 351 ? -14.539 -4.605 16.281 1 91.31 351 ARG A CA 1
ATOM 2815 C C . ARG A 1 351 ? -14.641 -4.402 17.797 1 91.31 351 ARG A C 1
ATOM 2817 O O . ARG A 1 351 ? -15.625 -3.844 18.281 1 91.31 351 ARG A O 1
ATOM 2824 N N . GLN A 1 352 ? -13.688 -4.852 18.438 1 89.94 352 GLN A N 1
ATOM 2825 C CA . GLN A 1 352 ? -13.664 -4.66 19.875 1 89.94 352 GLN A CA 1
ATOM 2826 C C . GLN A 1 352 ? -13.523 -3.186 20.234 1 89.94 352 GLN A C 1
ATOM 2828 O O . GLN A 1 352 ? -14.141 -2.713 21.203 1 89.94 352 GLN A O 1
ATOM 2833 N N . ALA A 1 353 ? -12.711 -2.527 19.5 1 89 353 ALA A N 1
ATOM 2834 C CA . ALA A 1 353 ? -12.547 -1.094 19.734 1 89 353 ALA A CA 1
ATOM 2835 C C . ALA A 1 353 ? -13.859 -0.349 19.516 1 89 353 ALA A C 1
ATOM 2837 O O . ALA A 1 353 ? -14.203 0.557 20.281 1 89 353 ALA A O 1
ATOM 2838 N N . ILE A 1 354 ? -14.562 -0.734 18.531 1 90.88 354 ILE A N 1
ATOM 2839 C CA . ILE A 1 354 ? -15.852 -0.125 18.25 1 90.88 354 ILE A CA 1
ATOM 2840 C C . ILE A 1 354 ? -16.828 -0.432 19.375 1 90.88 354 ILE A C 1
ATOM 2842 O O . ILE A 1 354 ? -17.531 0.46 19.859 1 90.88 354 ILE A O 1
ATOM 2846 N N . ALA A 1 355 ? -16.797 -1.647 19.797 1 89.38 355 ALA A N 1
ATOM 2847 C CA . ALA A 1 355 ? -17.703 -2.061 20.875 1 89.38 355 ALA A CA 1
ATOM 2848 C C . ALA A 1 355 ? -17.391 -1.323 22.172 1 89.38 355 ALA A C 1
ATOM 2850 O O . ALA A 1 355 ? -18.297 -0.898 22.891 1 89.38 355 ALA A O 1
ATOM 2851 N N . MET A 1 356 ? -16.203 -1.166 22.406 1 86.94 356 MET A N 1
ATOM 2852 C CA . MET A 1 356 ? -15.789 -0.457 23.625 1 86.94 356 MET A CA 1
ATOM 2853 C C . MET A 1 356 ? -16.188 1.016 23.547 1 86.94 356 MET A C 1
ATOM 2855 O O . MET A 1 356 ? -16.578 1.606 24.547 1 86.94 356 MET A O 1
ATOM 2859 N N . SER A 1 357 ? -16.016 1.505 22.391 1 86.56 357 SER A N 1
ATOM 2860 C CA . SER A 1 357 ? -16.391 2.9 22.188 1 86.56 357 SER A CA 1
ATOM 2861 C C . SER A 1 357 ? -17.891 3.09 22.328 1 86.56 357 SER A C 1
ATOM 2863 O O . SER A 1 357 ? -18.359 4.098 22.875 1 86.56 357 SER A O 1
ATOM 2865 N N . GLU A 1 358 ? -18.625 2.15 21.859 1 85.44 358 GLU A N 1
ATOM 2866 C CA . GLU A 1 358 ? -20.078 2.199 21.984 1 85.44 358 GLU A CA 1
ATOM 2867 C C . GLU A 1 358 ? -20.516 2.092 23.438 1 85.44 358 GLU A C 1
ATOM 2869 O O . GLU A 1 358 ? -21.484 2.738 23.859 1 85.44 358 GLU A O 1
ATOM 2874 N N . ALA A 1 359 ? -19.781 1.39 24.141 1 84.44 359 ALA A N 1
ATOM 2875 C CA . ALA A 1 359 ? -20.094 1.21 25.562 1 84.44 359 ALA A CA 1
ATOM 2876 C C . ALA A 1 359 ? -19.844 2.494 26.344 1 84.44 359 ALA A C 1
ATOM 2878 O O . ALA A 1 359 ? -20.516 2.76 27.344 1 84.44 359 ALA A O 1
ATOM 2879 N N . ARG A 1 360 ? -19.016 3.299 25.828 1 80.69 360 ARG A N 1
ATOM 2880 C CA . ARG A 1 360 ? -18.656 4.535 26.516 1 80.69 360 ARG A CA 1
ATOM 2881 C C . ARG A 1 360 ? -19.344 5.738 25.875 1 80.69 360 ARG A C 1
ATOM 2883 O O . ARG A 1 360 ? -18.938 6.879 26.094 1 80.69 360 ARG A O 1
ATOM 2890 N N . ALA A 1 361 ? -20.281 5.441 25.062 1 80.44 361 ALA A N 1
ATOM 2891 C CA . ALA A 1 361 ? -20.953 6.496 24.312 1 80.44 361 ALA A CA 1
ATOM 2892 C C . ALA A 1 361 ? -21.672 7.461 25.234 1 80.44 361 ALA A C 1
ATOM 2894 O O . ALA A 1 361 ? -21.828 8.641 24.922 1 80.44 361 ALA A O 1
ATOM 2895 N N . ASP A 1 362 ? -21.984 6.965 26.422 1 79.88 362 ASP A N 1
ATOM 2896 C CA . ASP A 1 362 ? -22.797 7.781 27.312 1 79.88 362 ASP A CA 1
ATOM 2897 C C . ASP A 1 362 ? -21.906 8.531 28.312 1 79.88 362 ASP A C 1
ATOM 2899 O O . ASP A 1 362 ? -22.422 9.297 29.141 1 79.88 362 ASP A O 1
ATOM 2903 N N . GLU A 1 363 ? -20.656 8.414 28.109 1 82.88 363 GLU A N 1
ATOM 2904 C CA . GLU A 1 363 ? -19.734 9.117 29 1 82.88 363 GLU A CA 1
ATOM 2905 C C . GLU A 1 363 ? -19.422 10.516 28.484 1 82.88 363 GLU A C 1
ATOM 2907 O O . GLU A 1 363 ? -19.531 10.781 27.281 1 82.88 363 GLU A O 1
ATOM 2912 N N . GLY A 1 364 ? -19.25 11.43 29.406 1 85.75 364 GLY A N 1
ATOM 2913 C CA . GLY A 1 364 ? -18.906 12.805 29.062 1 85.75 364 GLY A CA 1
ATOM 2914 C C . GLY A 1 364 ? -20.094 13.75 29.188 1 85.75 364 GLY A C 1
ATOM 2915 O O . GLY A 1 364 ? -21.203 13.328 29.484 1 85.75 364 GLY A O 1
ATOM 2916 N N . PRO A 1 365 ? -19.766 15.008 28.938 1 90 365 PRO A N 1
ATOM 2917 C CA . PRO A 1 365 ? -20.859 15.977 28.938 1 90 365 PRO A CA 1
ATOM 2918 C C . PRO A 1 365 ? -21.875 15.734 27.828 1 90 365 PRO A C 1
ATOM 2920 O O . PRO A 1 365 ? -21.5 15.375 26.719 1 90 365 PRO A O 1
ATOM 2923 N N . LYS A 1 366 ? -23.156 15.836 28.156 1 88.5 366 LYS A N 1
ATOM 2924 C CA . LYS A 1 366 ? -24.203 15.555 27.172 1 88.5 366 LYS A CA 1
ATOM 2925 C C . LYS A 1 366 ? -24.984 16.828 26.812 1 88.5 366 LYS A C 1
ATOM 2927 O O . LYS A 1 366 ? -25.188 17.703 27.656 1 88.5 366 LYS A O 1
ATOM 2932 N N . LEU A 1 367 ? -25.219 16.844 25.547 1 86.62 367 LEU A N 1
ATOM 2933 C CA . LEU A 1 367 ? -26.109 17.891 25.062 1 86.62 367 LEU A CA 1
ATOM 2934 C C . LEU A 1 367 ? -27.578 17.453 25.172 1 86.62 367 LEU A C 1
ATOM 2936 O O . LEU A 1 367 ? -27.969 16.453 24.578 1 86.62 367 LEU A O 1
ATOM 2940 N N . VAL A 1 368 ? -28.328 18.156 26 1 89.88 368 VAL A N 1
ATOM 2941 C CA . VAL A 1 368 ? -29.703 17.766 26.234 1 89.88 368 VAL A CA 1
ATOM 2942 C C . VAL A 1 368 ? -30.641 18.922 25.875 1 89.88 368 VAL A C 1
ATOM 2944 O O . VAL A 1 368 ? -30.234 20.094 25.938 1 89.88 368 VAL A O 1
ATOM 2947 N N . THR A 1 369 ? -31.781 18.531 25.422 1 91.19 369 THR A N 1
ATOM 2948 C CA . THR A 1 369 ? -32.812 19.531 25.109 1 91.19 369 THR A CA 1
ATOM 2949 C C . THR A 1 369 ? -33.562 19.938 26.375 1 91.19 369 THR A C 1
ATOM 2951 O O . THR A 1 369 ? -33.906 19.078 27.203 1 91.19 369 THR A O 1
ATOM 2954 N N . ALA A 1 370 ? -33.688 21.234 26.469 1 90.75 370 ALA A N 1
ATOM 2955 C CA . ALA A 1 370 ? -34.406 21.734 27.609 1 90.75 370 ALA A CA 1
ATOM 2956 C C . ALA A 1 370 ? -35.469 22.75 27.188 1 90.75 370 ALA A C 1
ATOM 2958 O O . ALA A 1 370 ? -35.5 23.156 26.031 1 90.75 370 ALA A O 1
ATOM 2959 N N . THR A 1 371 ? -36.375 23.109 28.078 1 88.38 371 THR A N 1
ATOM 2960 C CA . THR A 1 371 ? -37.5 24 27.812 1 88.38 371 THR A CA 1
ATOM 2961 C C . THR A 1 371 ? -37.094 25.453 28 1 88.38 371 THR A C 1
ATOM 2963 O O . THR A 1 371 ? -37.781 26.359 27.516 1 88.38 371 THR A O 1
ATOM 2966 N N . GLY A 1 372 ? -36 25.703 28.391 1 88.06 372 GLY A N 1
ATOM 2967 C CA . GLY A 1 372 ? -35.625 27.078 28.641 1 88.06 372 GLY A CA 1
ATOM 2968 C C . GLY A 1 372 ? -35.188 27.812 27.375 1 88.06 372 GLY A C 1
ATOM 2969 O O . GLY A 1 372 ? -35.125 27.219 26.297 1 88.06 372 GLY A O 1
ATOM 2970 N N . SER A 1 373 ? -35 29.203 27.5 1 90.25 373 SER A N 1
ATOM 2971 C CA . SER A 1 373 ? -34.625 30.031 26.359 1 90.25 373 SER A CA 1
ATOM 2972 C C . SER A 1 373 ? -33.125 30.234 26.312 1 90.25 373 SER A C 1
ATOM 2974 O O . SER A 1 373 ? -32.562 30.656 25.297 1 90.25 373 SER A O 1
ATOM 2976 N N . HIS A 1 374 ? -32.5 29.812 27.438 1 93.06 374 HIS A N 1
ATOM 2977 C CA . HIS A 1 374 ? -31.062 30.047 27.516 1 93.06 374 HIS A CA 1
ATOM 2978 C C . HIS A 1 374 ? -30.297 28.766 27.234 1 93.06 374 HIS A C 1
ATOM 2980 O O . HIS A 1 374 ? -30.844 27.672 27.359 1 93.06 374 HIS A O 1
ATOM 2986 N N . LEU A 1 375 ? -29.141 28.922 26.703 1 93.62 375 LEU A N 1
ATOM 2987 C CA . LEU A 1 375 ? -28.172 27.828 26.703 1 93.62 375 LEU A CA 1
ATOM 2988 C C . LEU A 1 375 ? -27.406 27.781 28.016 1 93.62 375 LEU A C 1
ATOM 2990 O O . LEU A 1 375 ? -26.828 28.797 28.453 1 93.62 375 LEU A O 1
ATOM 2994 N N . VAL A 1 376 ? -27.5 26.672 28.703 1 94.19 376 VAL A N 1
ATOM 2995 C CA . VAL A 1 376 ? -26.891 26.578 30.031 1 94.19 376 VAL A CA 1
ATOM 2996 C C . VAL A 1 376 ? -26 25.344 30.109 1 94.19 376 VAL A C 1
ATOM 2998 O O . VAL A 1 376 ? -26.422 24.234 29.781 1 94.19 376 VAL A O 1
ATOM 3001 N N . ALA A 1 377 ? -24.797 25.547 30.422 1 93.5 377 ALA A N 1
ATOM 3002 C CA . ALA A 1 377 ? -23.875 24.469 30.766 1 93.5 377 ALA A CA 1
ATOM 3003 C C . ALA A 1 377 ? -23.672 24.391 32.281 1 93.5 377 ALA A C 1
ATOM 3005 O O . ALA A 1 377 ? -23.297 25.375 32.906 1 93.5 377 ALA A O 1
ATOM 3006 N N . HIS A 1 378 ? -23.969 23.219 32.781 1 91.06 378 HIS A N 1
ATOM 3007 C CA . HIS A 1 378 ? -23.953 23.047 34.219 1 91.06 378 HIS A CA 1
ATOM 3008 C C . HIS A 1 378 ? -22.922 22 34.656 1 91.06 378 HIS A C 1
ATOM 3010 O O . HIS A 1 378 ? -22.906 20.891 34.125 1 91.06 378 HIS A O 1
ATOM 3016 N N . ASP A 1 379 ? -22.094 22.391 35.594 1 90 379 ASP A N 1
ATOM 3017 C CA . ASP A 1 379 ? -21.188 21.469 36.281 1 90 379 ASP A CA 1
ATOM 3018 C C . ASP A 1 379 ? -20.328 20.703 35.25 1 90 379 ASP A C 1
ATOM 3020 O O . ASP A 1 379 ? -20.281 19.484 35.281 1 90 379 ASP A O 1
ATOM 3024 N N . ILE A 1 380 ? -19.812 21.453 34.344 1 92.19 380 ILE A N 1
ATOM 3025 C CA . ILE A 1 380 ? -18.969 20.828 33.312 1 92.19 380 ILE A CA 1
ATOM 3026 C C . ILE A 1 380 ? -17.609 20.484 33.906 1 92.19 380 ILE A C 1
ATOM 3028 O O . ILE A 1 380 ? -16.875 21.375 34.375 1 92.19 380 ILE A O 1
ATOM 3032 N N . GLU A 1 381 ? -17.297 19.25 33.969 1 93.25 381 GLU A N 1
ATOM 3033 C CA . GLU A 1 381 ? -15.984 18.734 34.344 1 93.25 381 GLU A CA 1
ATOM 3034 C C . GLU A 1 381 ? -15.297 18.094 33.125 1 93.25 381 GLU A C 1
ATOM 3036 O O . GLU A 1 381 ? -15.883 17.234 32.469 1 93.25 381 GLU A O 1
ATOM 3041 N N . LEU A 1 382 ? -14.156 18.547 32.875 1 91.88 382 LEU A N 1
ATOM 3042 C CA . LEU A 1 382 ? -13.414 18.016 31.734 1 91.88 382 LEU A CA 1
ATOM 3043 C C . LEU A 1 382 ? -12.188 17.234 32.188 1 91.88 382 LEU A C 1
ATOM 3045 O O . LEU A 1 382 ? -11.43 17.703 33.031 1 91.88 382 LEU A O 1
ATOM 3049 N N . LYS A 1 383 ? -12.039 16.047 31.672 1 89.19 383 LYS A N 1
ATOM 3050 C CA . LYS A 1 383 ? -10.875 15.211 31.922 1 89.19 383 LYS A CA 1
ATOM 3051 C C . LYS A 1 383 ? -10.156 14.859 30.625 1 89.19 383 LYS A C 1
ATOM 3053 O O . LYS A 1 383 ? -10.758 14.883 29.547 1 89.19 383 LYS A O 1
ATOM 3058 N N . LEU A 1 384 ? -8.914 14.695 30.719 1 83.75 384 LEU A N 1
ATOM 3059 C CA . LEU A 1 384 ? -8.141 14.18 29.594 1 83.75 384 LEU A CA 1
ATOM 3060 C C . LEU A 1 384 ? -8.258 12.664 29.516 1 83.75 384 LEU A C 1
ATOM 3062 O O . LEU A 1 384 ? -8.727 12.016 30.453 1 83.75 384 LEU A O 1
ATOM 3066 N N . PRO A 1 385 ? -7.906 12.062 28.375 1 75.5 385 PRO A N 1
ATOM 3067 C CA . PRO A 1 385 ? -8 10.609 28.219 1 75.5 385 PRO A CA 1
ATOM 3068 C C . PRO A 1 385 ? -7.223 9.852 29.297 1 75.5 385 PRO A C 1
ATOM 3070 O O . PRO A 1 385 ? -7.59 8.734 29.656 1 75.5 385 PRO A O 1
ATOM 3073 N N . ASP A 1 386 ? -6.195 10.547 29.828 1 76.56 386 ASP A N 1
ATOM 3074 C CA . ASP A 1 386 ? -5.375 9.891 30.844 1 76.56 386 ASP A CA 1
ATOM 3075 C C . ASP A 1 386 ? -5.977 10.062 32.25 1 76.56 386 ASP A C 1
ATOM 3077 O O . ASP A 1 386 ? -5.426 9.562 33.219 1 76.56 386 ASP A O 1
ATOM 3081 N N . GLY A 1 387 ? -6.988 10.742 32.406 1 81.12 387 GLY A N 1
ATOM 3082 C CA . GLY A 1 387 ? -7.699 10.859 33.656 1 81.12 387 GLY A CA 1
ATOM 3083 C C . GLY A 1 387 ? -7.449 12.18 34.375 1 81.12 387 GLY A C 1
ATOM 3084 O O . GLY A 1 387 ? -8.164 12.531 35.312 1 81.12 387 GLY A O 1
ATOM 3085 N N . ARG A 1 388 ? -6.5 12.945 34 1 83.44 388 ARG A N 1
ATOM 3086 C CA . ARG A 1 388 ? -6.195 14.227 34.625 1 83.44 388 ARG A CA 1
ATOM 3087 C C . ARG A 1 388 ? -7.324 15.227 34.406 1 83.44 388 ARG A C 1
ATOM 3089 O O . ARG A 1 388 ? -7.855 15.328 33.281 1 83.44 388 ARG A O 1
ATOM 3096 N N . VAL A 1 389 ? -7.645 16 35.344 1 87.12 389 VAL A N 1
ATOM 3097 C CA . VAL A 1 389 ? -8.727 16.984 35.25 1 87.12 389 VAL A CA 1
ATOM 3098 C C . VAL A 1 389 ? -8.203 18.281 34.656 1 87.12 389 VAL A C 1
ATOM 3100 O O . VAL A 1 389 ? -7.23 18.859 35.156 1 87.12 389 VAL A O 1
ATOM 3103 N N . LEU A 1 390 ? -8.773 18.656 33.594 1 86.19 390 LEU A N 1
ATOM 3104 C CA . LEU A 1 390 ? -8.398 19.875 32.906 1 86.19 390 LEU A CA 1
ATOM 3105 C C . LEU A 1 390 ? -9.211 21.062 33.438 1 86.19 390 LEU A C 1
ATOM 3107 O O . LEU A 1 390 ? -8.672 22.141 33.625 1 86.19 390 LEU A O 1
ATOM 3111 N N . VAL A 1 391 ? -10.516 20.844 33.531 1 88.44 391 VAL A N 1
ATOM 3112 C CA . VAL A 1 391 ? -11.445 21.828 34.062 1 88.44 391 VAL A CA 1
ATOM 3113 C C . VAL A 1 391 ? -12.32 21.172 35.156 1 88.44 391 VAL A C 1
ATOM 3115 O O . VAL A 1 391 ? -12.953 20.141 34.906 1 88.44 391 VAL A O 1
ATOM 3118 N N . GLY A 1 392 ? -12.305 21.734 36.312 1 86.88 392 GLY A N 1
ATOM 3119 C CA . GLY A 1 392 ? -13.008 21.109 37.438 1 86.88 392 GLY A CA 1
ATOM 3120 C C . GLY A 1 392 ? -14.492 21.391 37.438 1 86.88 392 GLY A C 1
ATOM 3121 O O . GLY A 1 392 ? -15.297 20.516 37.75 1 86.88 392 GLY A O 1
ATOM 3122 N N . ASP A 1 393 ? -14.797 22.594 37.344 1 85.94 393 ASP A N 1
ATOM 3123 C CA . ASP A 1 393 ? -16.188 23.031 37.344 1 85.94 393 ASP A CA 1
ATOM 3124 C C . ASP A 1 393 ? -16.375 24.312 36.531 1 85.94 393 ASP A C 1
ATOM 3126 O O . ASP A 1 393 ? -15.805 25.344 36.875 1 85.94 393 ASP A O 1
ATOM 3130 N N . ALA A 1 394 ? -17.109 24.109 35.469 1 89.31 394 ALA A N 1
ATOM 3131 C CA . ALA A 1 394 ? -17.391 25.281 34.656 1 89.31 394 ALA A CA 1
ATOM 3132 C C . ALA A 1 394 ? -18.875 25.422 34.375 1 89.31 394 ALA A C 1
ATOM 3134 O O . ALA A 1 394 ? -19.562 24.438 34.125 1 89.31 394 ALA A O 1
ATOM 3135 N N . ASP A 1 395 ? -19.344 26.609 34.656 1 91.56 395 ASP A N 1
ATOM 3136 C CA . ASP A 1 395 ? -20.719 26.953 34.344 1 91.56 395 ASP A CA 1
ATOM 3137 C C . ASP A 1 395 ? -20.797 28.094 33.344 1 91.56 395 ASP A C 1
ATOM 3139 O O . ASP A 1 395 ? -19.969 29 33.344 1 91.56 395 ASP A O 1
ATOM 3143 N N . LEU A 1 396 ? -21.703 27.906 32.438 1 91.75 396 LEU A N 1
ATOM 3144 C CA . LEU A 1 396 ? -21.891 28.922 31.422 1 91.75 396 LEU A CA 1
ATOM 3145 C C . LEU A 1 396 ? -23.375 29.094 31.094 1 91.75 396 LEU A C 1
ATOM 3147 O O . LEU A 1 396 ? -24.109 28.109 31 1 91.75 396 LEU A O 1
ATOM 3151 N N . SER A 1 397 ? -23.797 30.328 31.141 1 92.62 397 SER A N 1
ATOM 3152 C CA . SER A 1 397 ? -25.141 30.656 30.703 1 92.62 397 SER A CA 1
ATOM 3153 C C . SER A 1 397 ? -25.125 31.734 29.625 1 92.62 397 SER A C 1
ATOM 3155 O O . SER A 1 397 ? -24.438 32.75 29.766 1 92.62 397 SER A O 1
ATOM 3157 N N . LEU A 1 398 ? -25.828 31.484 28.594 1 94 398 LEU A N 1
ATOM 3158 C CA . LEU A 1 398 ? -25.891 32.406 27.469 1 94 398 LEU A CA 1
ATOM 3159 C C . LEU A 1 398 ? -27.344 32.719 27.109 1 94 398 LEU A C 1
ATOM 3161 O O . LEU A 1 398 ? -28.141 31.812 26.891 1 94 398 LEU A O 1
ATOM 3165 N N . ALA A 1 399 ? -27.625 34.062 27.016 1 94.81 399 ALA A N 1
ATOM 3166 C CA . ALA A 1 399 ? -28.953 34.5 26.562 1 94.81 399 ALA A CA 1
ATOM 3167 C C . ALA A 1 399 ? -29.016 34.562 25.047 1 94.81 399 ALA A C 1
ATOM 3169 O O . ALA A 1 399 ? -27.969 34.688 24.391 1 94.81 399 ALA A O 1
ATOM 3170 N N . PRO A 1 400 ? -30.266 34.469 24.516 1 94.94 400 PRO A N 1
ATOM 3171 C CA . PRO A 1 400 ? -30.375 34.656 23.062 1 94.94 400 PRO A CA 1
ATOM 3172 C C . PRO A 1 400 ? -29.797 36 22.625 1 94.94 400 PRO A C 1
ATOM 3174 O O . PRO A 1 400 ? -30.031 37.031 23.266 1 94.94 400 PRO A O 1
ATOM 3177 N N . GLY A 1 401 ? -28.938 35.938 21.609 1 94.94 401 GLY A N 1
ATOM 3178 C CA . GLY A 1 401 ? -28.391 37.156 21.047 1 94.94 401 GLY A CA 1
ATOM 3179 C C . GLY A 1 401 ? -27.141 37.625 21.766 1 94.94 401 GLY A C 1
ATOM 3180 O O . GLY A 1 401 ? -26.469 38.562 21.312 1 94.94 401 GLY A O 1
ATOM 3181 N N . GLU A 1 402 ? -26.875 37 22.891 1 95.44 402 GLU A N 1
ATOM 3182 C CA . GLU A 1 402 ? -25.703 37.406 23.672 1 95.44 402 GLU A CA 1
ATOM 3183 C C . GLU A 1 402 ? -24.422 36.844 23.047 1 95.44 402 GLU A C 1
ATOM 3185 O O . GLU A 1 402 ? -24.406 35.719 22.547 1 95.44 402 GLU A O 1
ATOM 3190 N N . ALA A 1 403 ? -23.422 37.656 23.047 1 95.75 403 ALA A N 1
ATOM 3191 C CA . ALA A 1 403 ? -22.109 37.25 22.562 1 95.75 403 ALA A CA 1
ATOM 3192 C C . ALA A 1 403 ? -21.094 37.219 23.703 1 95.75 403 ALA A C 1
ATOM 3194 O O . ALA A 1 403 ? -20.922 38.188 24.422 1 95.75 403 ALA A O 1
ATOM 3195 N N . VAL A 1 404 ? -20.516 36.062 23.906 1 94.62 404 VAL A N 1
ATOM 3196 C CA . VAL A 1 404 ? -19.547 35.875 24.969 1 94.62 404 VAL A CA 1
ATOM 3197 C C . VAL A 1 404 ? -18.203 35.438 24.391 1 94.62 404 VAL A C 1
ATOM 3199 O O . VAL A 1 404 ? -18.156 34.594 23.469 1 94.62 404 VAL A O 1
ATOM 3202 N N . VAL A 1 405 ? -17.156 36.031 24.828 1 93.81 405 VAL A N 1
ATOM 3203 C CA . VAL A 1 405 ? -15.812 35.656 24.391 1 93.81 405 VAL A CA 1
ATOM 3204 C C . VAL A 1 405 ? -15.078 34.938 25.531 1 93.81 405 VAL A C 1
ATOM 3206 O O . VAL A 1 405 ? -15.156 35.344 26.688 1 93.81 405 VAL A O 1
ATOM 3209 N N . VAL A 1 406 ? -14.516 33.844 25.25 1 90.62 406 VAL A N 1
ATOM 3210 C CA . VAL A 1 406 ? -13.734 33.062 26.203 1 90.62 406 VAL A CA 1
ATOM 3211 C C . VAL A 1 406 ? -12.25 33.156 25.859 1 90.62 406 VAL A C 1
ATOM 3213 O O . VAL A 1 406 ? -11.836 32.875 24.734 1 90.62 406 VAL A O 1
ATOM 3216 N N . THR A 1 407 ? -11.445 33.594 26.75 1 86.38 407 THR A N 1
ATOM 3217 C CA . THR A 1 407 ? -10.008 33.719 26.578 1 86.38 407 THR A CA 1
ATOM 3218 C C . THR A 1 407 ? -9.25 32.875 27.594 1 86.38 407 THR A C 1
ATOM 3220 O O . THR A 1 407 ? -9.844 32.375 28.562 1 86.38 407 THR A O 1
ATOM 3223 N N . GLY A 1 408 ? -8.023 32.594 27.344 1 80.12 408 GLY A N 1
ATOM 3224 C CA . GLY A 1 408 ? -7.176 31.812 28.219 1 80.12 408 GLY A CA 1
ATOM 3225 C C . GLY A 1 408 ? -5.824 31.484 27.609 1 80.12 408 GLY A C 1
ATOM 3226 O O . GLY A 1 408 ? -5.625 31.656 26.406 1 80.12 408 GLY A O 1
ATOM 3227 N N . ALA A 1 409 ? -5.004 31.016 28.453 1 71.75 409 ALA A N 1
ATOM 3228 C CA . ALA A 1 409 ? -3.656 30.656 28.016 1 71.75 409 ALA A CA 1
ATOM 3229 C C . ALA A 1 409 ? -3.68 29.422 27.125 1 71.75 409 ALA A C 1
ATOM 3231 O O . ALA A 1 409 ? -4.656 28.672 27.109 1 71.75 409 ALA A O 1
ATOM 3232 N N . SER A 1 410 ? -2.635 29.328 26.281 1 68 410 SER A N 1
ATOM 3233 C CA . SER A 1 410 ? -2.512 28.125 25.469 1 68 410 SER A CA 1
ATOM 3234 C C . SER A 1 410 ? -2.451 26.875 26.328 1 68 410 SER A C 1
ATOM 3236 O O . SER A 1 410 ? -1.771 26.844 27.359 1 68 410 SER A O 1
ATOM 3238 N N . GLY A 1 411 ? -3.213 25.859 26 1 70.81 411 GLY A N 1
ATOM 3239 C CA . GLY A 1 411 ? -3.209 24.609 26.734 1 70.81 411 GLY A CA 1
ATOM 3240 C C . GLY A 1 411 ? -4.148 24.609 27.938 1 70.81 411 GLY A C 1
ATOM 3241 O O . GLY A 1 411 ? -4.234 23.625 28.672 1 70.81 411 GLY A O 1
ATOM 3242 N N . SER A 1 412 ? -4.82 25.734 28.062 1 75.25 412 SER A N 1
ATOM 3243 C CA . SER A 1 412 ? -5.688 25.859 29.234 1 75.25 412 SER A CA 1
ATOM 3244 C C . SER A 1 412 ? -6.922 24.969 29.109 1 75.25 412 SER A C 1
ATOM 3246 O O . SER A 1 412 ? -7.625 24.734 30.094 1 75.25 412 SER A O 1
ATOM 3248 N N . GLY A 1 413 ? -7.195 24.422 27.891 1 81.94 413 GLY A N 1
ATOM 3249 C CA . GLY A 1 413 ? -8.336 23.531 27.703 1 81.94 413 GLY A CA 1
ATOM 3250 C C . GLY A 1 413 ? -9.477 24.188 26.938 1 81.94 413 GLY A C 1
ATOM 3251 O O . GLY A 1 413 ? -10.586 23.641 26.906 1 81.94 413 GLY A O 1
ATOM 3252 N N . LYS A 1 414 ? -9.336 25.297 26.344 1 85.31 414 LYS A N 1
ATOM 3253 C CA . LYS A 1 414 ? -10.367 26.031 25.625 1 85.31 414 LYS A CA 1
ATOM 3254 C C . LYS A 1 414 ? -11 25.172 24.531 1 85.31 414 LYS A C 1
ATOM 3256 O O . LYS A 1 414 ? -12.227 25.078 24.438 1 85.31 414 LYS A O 1
ATOM 3261 N N . SER A 1 415 ? -10.164 24.453 23.766 1 85.12 415 SER A N 1
ATOM 3262 C CA . SER A 1 415 ? -10.664 23.625 22.688 1 85.12 415 SER A CA 1
ATOM 3263 C C . SER A 1 415 ? -11.406 22.406 23.219 1 85.12 415 SER A C 1
ATOM 3265 O O . SER A 1 415 ? -12.391 21.953 22.625 1 85.12 415 SER A O 1
ATOM 3267 N N . THR A 1 416 ? -10.938 21.891 24.359 1 87.44 416 THR A N 1
ATOM 3268 C CA . THR A 1 416 ? -11.633 20.781 25 1 87.44 416 THR A CA 1
ATOM 3269 C C . THR A 1 416 ? -13 21.203 25.516 1 87.44 416 THR A C 1
ATOM 3271 O O . THR A 1 416 ? -13.977 20.453 25.422 1 87.44 416 THR A O 1
ATOM 3274 N N . LEU A 1 417 ? -12.984 22.422 26.062 1 89.25 417 LEU A N 1
ATOM 3275 C CA . LEU A 1 417 ? -14.266 22.984 26.5 1 89.25 417 LEU A CA 1
ATOM 3276 C C . LEU A 1 417 ? -15.219 23.125 25.312 1 89.25 417 LEU A C 1
ATOM 3278 O O . LEU A 1 417 ? -16.406 22.781 25.422 1 89.25 417 LEU A O 1
ATOM 3282 N N . PHE A 1 418 ? -14.719 23.578 24.25 1 91 418 PHE A N 1
ATOM 3283 C CA . PHE A 1 418 ? -15.477 23.703 23.016 1 91 418 PHE A CA 1
ATOM 3284 C C . PHE A 1 418 ? -16.062 22.359 22.609 1 91 418 PHE A C 1
ATOM 3286 O O . PHE A 1 418 ? -17.25 22.266 22.297 1 91 418 PHE A O 1
ATOM 3293 N N . ARG A 1 419 ? -15.32 21.312 22.719 1 91.12 419 ARG 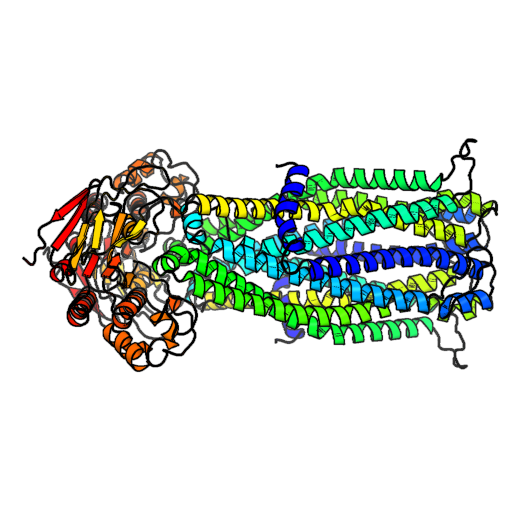A N 1
ATOM 3294 C CA . ARG A 1 419 ? -15.758 19.969 22.375 1 91.12 419 ARG A CA 1
ATOM 3295 C C . ARG A 1 419 ? -16.797 19.453 23.375 1 91.12 419 ARG A C 1
ATOM 3297 O O . ARG A 1 419 ? -17.75 18.781 22.984 1 91.12 419 ARG A O 1
ATOM 3304 N N . ALA A 1 420 ? -16.594 19.766 24.562 1 90.38 420 ALA A N 1
ATOM 3305 C CA . ALA A 1 420 ? -17.516 19.344 25.594 1 90.38 420 ALA A CA 1
ATOM 3306 C C . ALA A 1 420 ? -18.891 20.016 25.422 1 90.38 420 ALA A C 1
ATOM 3308 O O . ALA A 1 420 ? -19.922 19.359 25.594 1 90.38 420 ALA A O 1
ATOM 3309 N N . LEU A 1 421 ? -18.828 21.25 25.078 1 91.38 421 LEU A N 1
ATOM 3310 C CA . LEU A 1 421 ? -20.062 21.984 24.875 1 91.38 421 LEU A CA 1
ATOM 3311 C C . LEU A 1 421 ? -20.859 21.391 23.703 1 91.38 421 LEU A C 1
ATOM 3313 O O . LEU A 1 421 ? -22.094 21.469 23.688 1 91.38 421 LEU A O 1
ATOM 3317 N N . SER A 1 422 ? -20.125 20.844 22.781 1 91.62 422 SER A N 1
ATOM 3318 C CA . SER A 1 422 ? -20.766 20.25 21.609 1 91.62 422 SER A CA 1
ATOM 3319 C C . SER A 1 422 ? -21.281 18.844 21.906 1 91.62 422 SER A C 1
ATOM 3321 O O . SER A 1 422 ? -22.062 18.281 21.125 1 91.62 422 SER A O 1
ATOM 3323 N N . GLY A 1 423 ? -20.781 18.25 22.953 1 89.56 423 GLY A N 1
ATOM 3324 C CA . GLY A 1 423 ? -21.219 16.922 23.359 1 89.56 423 GLY A CA 1
ATOM 3325 C C . GLY A 1 423 ? -20.375 15.805 22.781 1 89.56 423 GLY A C 1
ATOM 3326 O O . GLY A 1 423 ? -20.703 14.633 22.938 1 89.56 423 GLY A O 1
ATOM 3327 N N . ILE A 1 424 ? -19.281 16.141 22.156 1 89.62 424 ILE A N 1
ATOM 3328 C CA . ILE A 1 424 ? -18.547 15.07 21.484 1 89.62 424 ILE A CA 1
ATOM 3329 C C . ILE A 1 424 ? -17.359 14.633 22.344 1 89.62 424 ILE A C 1
ATOM 3331 O O . ILE A 1 424 ? -16.734 13.609 22.078 1 89.62 424 ILE A O 1
ATOM 3335 N N . TRP A 1 425 ? -17.047 15.406 23.422 1 90.19 425 TRP A N 1
ATOM 3336 C CA . TRP A 1 425 ? -15.938 15.023 24.297 1 90.19 425 TRP A CA 1
ATOM 3337 C C . TRP A 1 425 ? -16.359 13.938 25.281 1 90.19 425 TRP A C 1
ATOM 3339 O O . TRP A 1 425 ? -17.25 14.156 26.109 1 90.19 425 TRP A O 1
ATOM 3349 N N . PRO A 1 426 ? -15.68 12.797 25.266 1 88.69 426 PRO A N 1
ATOM 3350 C CA . PRO A 1 426 ? -16.203 11.664 26.031 1 88.69 426 PRO A CA 1
ATOM 3351 C C . PRO A 1 426 ? -15.641 11.609 27.453 1 88.69 426 PRO A C 1
ATOM 3353 O O . PRO A 1 426 ? -16.031 10.75 28.234 1 88.69 426 PRO A O 1
ATOM 3356 N N . PHE A 1 427 ? -14.797 12.508 27.891 1 88.62 427 PHE A N 1
ATOM 3357 C CA . PHE A 1 427 ? -14.148 12.391 29.188 1 88.62 427 PHE A CA 1
ATOM 3358 C C . PHE A 1 427 ? -14.594 13.508 30.125 1 88.62 427 PHE A C 1
ATOM 3360 O O . PHE A 1 427 ? -14.188 14.664 29.969 1 88.62 427 PHE A O 1
ATOM 3367 N N . GLY A 1 428 ? -15.352 13.125 31.047 1 89.75 428 GLY A N 1
ATOM 3368 C CA . GLY A 1 428 ? -15.852 14.109 31.984 1 89.75 428 GLY A CA 1
ATOM 3369 C C . GLY A 1 428 ? -17.312 13.93 32.312 1 89.75 428 GLY A C 1
ATOM 3370 O O . GLY A 1 428 ? -17.844 12.82 32.219 1 89.75 428 GLY A O 1
ATOM 3371 N N . ARG A 1 429 ? -17.859 14.961 32.969 1 91.38 429 ARG A N 1
ATOM 3372 C CA . ARG A 1 429 ? -19.266 14.961 33.312 1 91.38 429 ARG A CA 1
ATOM 3373 C C . ARG A 1 429 ? -19.859 16.359 33.188 1 91.38 429 ARG A C 1
ATOM 3375 O O . ARG A 1 429 ? -19.125 17.344 33.062 1 91.38 429 ARG A O 1
ATOM 3382 N N . GLY A 1 430 ? -21.172 16.359 33.125 1 92.31 430 GLY A N 1
ATOM 3383 C CA . GLY A 1 430 ? -21.906 17.609 33.031 1 92.31 430 GLY A CA 1
ATOM 3384 C C . GLY A 1 430 ? -23.016 17.562 31.984 1 92.31 430 GLY A C 1
ATOM 3385 O O . GLY A 1 430 ? -23.281 16.516 31.406 1 92.31 430 GLY A O 1
ATOM 3386 N N . ARG A 1 431 ? -23.688 18.688 31.969 1 92.62 431 ARG A N 1
ATOM 3387 C CA . ARG A 1 431 ? -24.797 18.766 31.016 1 92.62 431 ARG A CA 1
ATOM 3388 C C . ARG A 1 431 ? -24.859 20.125 30.344 1 92.62 431 ARG A C 1
ATOM 3390 O O . ARG A 1 431 ? -24.625 21.156 31 1 92.62 431 ARG A O 1
ATOM 3397 N N . VAL A 1 432 ? -25.078 20.078 29.125 1 92.88 432 VAL A N 1
ATOM 3398 C CA . VAL A 1 432 ? -25.344 21.281 28.344 1 92.88 432 VAL A CA 1
ATOM 3399 C C . VAL A 1 432 ? -26.781 21.297 27.875 1 92.88 432 VAL A C 1
ATOM 3401 O O . VAL A 1 432 ? -27.188 20.438 27.078 1 92.88 432 VAL A O 1
ATOM 3404 N N . GLU A 1 433 ? -27.484 22.25 28.344 1 94.69 433 GLU A N 1
ATOM 3405 C CA . GLU A 1 433 ? -28.906 22.344 28 1 94.69 433 GLU A CA 1
ATOM 3406 C C . GLU A 1 433 ? -29.125 23.375 26.891 1 94.69 433 GLU A C 1
ATOM 3408 O O . GLU A 1 433 ? -28.734 24.531 27.016 1 94.69 433 GLU A O 1
ATOM 3413 N N . VAL A 1 434 ? -29.734 22.859 25.844 1 93.5 434 VAL A N 1
ATOM 3414 C CA . VAL A 1 434 ? -30.094 23.719 24.719 1 93.5 434 VAL A CA 1
ATOM 3415 C C . VAL A 1 434 ? -31.609 23.75 24.562 1 93.5 434 VAL A C 1
ATOM 3417 O O . VAL A 1 434 ? -32.281 22.734 24.75 1 93.5 434 VAL A O 1
ATOM 3420 N N . PRO A 1 435 ? -32.094 24.906 24.203 1 92.94 435 PRO A N 1
ATOM 3421 C CA . PRO A 1 435 ? -33.562 24.984 24 1 92.94 435 PRO A CA 1
ATOM 3422 C C . PRO A 1 435 ? -34.062 24.031 22.922 1 92.94 435 PRO A C 1
ATOM 3424 O O . PRO A 1 435 ? -33.375 23.812 21.922 1 92.94 435 PRO A O 1
ATOM 3427 N N . ALA A 1 436 ? -35.25 23.547 23.078 1 91.31 436 ALA A N 1
ATOM 3428 C CA . ALA A 1 436 ? -35.844 22.578 22.156 1 91.31 436 ALA A CA 1
ATOM 3429 C C . ALA A 1 436 ? -36 23.172 20.766 1 91.31 436 ALA A C 1
ATOM 3431 O O . ALA A 1 436 ? -36.5 24.297 20.625 1 91.31 436 ALA A O 1
ATOM 3432 N N . GLY A 1 437 ? -35.531 22.484 19.797 1 88.75 437 GLY A N 1
ATOM 3433 C CA . GLY A 1 437 ? -35.688 22.906 18.406 1 88.75 437 GLY A CA 1
ATOM 3434 C C . GLY A 1 437 ? -34.656 23.906 17.953 1 88.75 437 GLY A C 1
ATOM 3435 O O . GLY A 1 437 ? -34.656 24.344 16.812 1 88.75 437 GLY A O 1
ATOM 3436 N N . ALA A 1 438 ? -33.812 24.281 18.891 1 91.94 438 ALA A N 1
ATOM 3437 C CA . ALA A 1 438 ? -32.812 25.266 18.547 1 91.94 438 ALA A CA 1
ATOM 3438 C C . ALA A 1 438 ? -31.75 24.672 17.625 1 91.94 438 ALA A C 1
ATOM 3440 O O . ALA A 1 438 ? -31.406 23.484 17.75 1 91.94 438 ALA A O 1
ATOM 3441 N N . ARG A 1 439 ? -31.281 25.422 16.672 1 91.06 439 ARG A N 1
ATOM 3442 C CA . ARG A 1 439 ? -30.188 25.047 15.781 1 91.06 439 ARG A CA 1
ATOM 3443 C C . ARG A 1 439 ? -28.844 25.5 16.344 1 91.06 439 ARG A C 1
ATOM 3445 O O . ARG A 1 439 ? -28.641 26.688 16.594 1 91.06 439 ARG A O 1
ATOM 3452 N N . VAL A 1 440 ? -28.047 24.562 16.594 1 93.62 440 VAL A N 1
ATOM 3453 C CA . VAL A 1 440 ? -26.734 24.859 17.141 1 93.62 440 VAL A CA 1
ATOM 3454 C C . VAL A 1 440 ? -25.656 24.562 16.094 1 93.62 440 VAL A C 1
ATOM 3456 O O . VAL A 1 440 ? -25.703 23.531 15.414 1 93.62 440 VAL A O 1
ATOM 3459 N N . LEU A 1 441 ? -24.75 25.5 15.906 1 95.25 441 LEU A N 1
ATOM 3460 C CA . LEU A 1 441 ? -23.656 25.312 14.953 1 95.25 441 LEU A CA 1
ATOM 3461 C C . LEU A 1 441 ? -22.297 25.5 15.633 1 95.25 441 LEU A C 1
ATOM 3463 O O . LEU A 1 441 ? -22.109 26.453 16.406 1 95.25 441 LEU A O 1
ATOM 3467 N N . PHE A 1 442 ? -21.453 24.531 15.461 1 95.31 442 PHE A N 1
ATOM 3468 C CA . PHE A 1 442 ? -20.094 24.578 16 1 95.31 442 PHE A CA 1
ATOM 3469 C C . PHE A 1 442 ? -19.078 24.75 14.883 1 95.31 442 PHE A C 1
ATOM 3471 O O . PHE A 1 442 ? -19.047 23.953 13.938 1 95.31 442 PHE A O 1
ATOM 3478 N N . LEU A 1 443 ? -18.25 25.734 14.953 1 95.25 443 LEU A N 1
ATOM 3479 C CA . LEU A 1 443 ? -17.188 25.969 13.977 1 95.25 443 LEU A CA 1
ATOM 3480 C C . LEU A 1 443 ? -15.812 25.828 14.617 1 95.25 443 LEU A C 1
ATOM 3482 O O . LEU A 1 443 ? -15.367 26.719 15.344 1 95.25 443 LEU A O 1
ATOM 3486 N N . PRO A 1 444 ? -15.086 24.75 14.266 1 92.06 444 PRO A N 1
ATOM 3487 C CA . PRO A 1 444 ? -13.773 24.516 14.859 1 92.06 444 PRO A CA 1
ATOM 3488 C C . PRO A 1 444 ? -12.672 25.344 14.203 1 92.06 444 PRO A C 1
ATOM 3490 O O . PRO A 1 444 ? -12.93 26.062 13.227 1 92.06 444 PRO A O 1
ATOM 3493 N N . GLN A 1 445 ? -11.547 25.219 14.828 1 82.44 445 GLN A N 1
ATOM 3494 C CA . GLN A 1 445 ? -10.375 25.938 14.328 1 82.44 445 GLN A CA 1
ATOM 3495 C C . GLN A 1 445 ? -10.016 25.484 12.914 1 82.44 445 GLN A C 1
ATOM 3497 O O . GLN A 1 445 ? -9.703 26.312 12.055 1 82.44 445 GLN A O 1
ATOM 3502 N N . ARG A 1 446 ? -10.109 24.172 12.734 1 83.5 446 ARG A N 1
ATOM 3503 C CA . ARG A 1 446 ? -9.914 23.594 11.406 1 83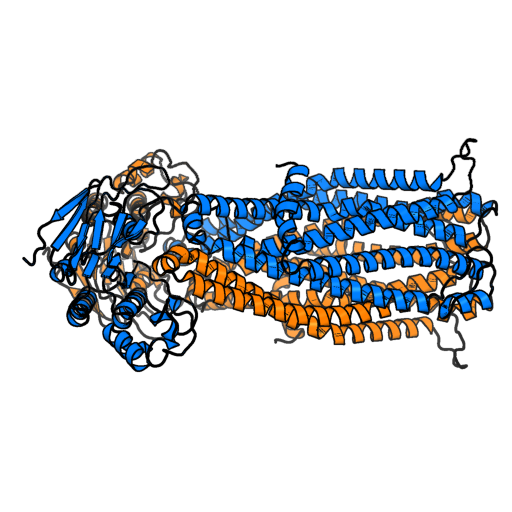.5 446 ARG A CA 1
ATOM 3504 C C . ARG A 1 446 ? -11.227 23.078 10.836 1 83.5 446 ARG A C 1
ATOM 3506 O O . ARG A 1 446 ? -11.648 21.969 11.156 1 83.5 446 ARG A O 1
ATOM 3513 N N . PRO A 1 447 ? -11.75 23.875 9.898 1 90.88 447 PRO A N 1
ATOM 3514 C CA . PRO A 1 447 ? -13.055 23.469 9.375 1 90.88 447 PRO A CA 1
ATOM 3515 C C . PRO A 1 447 ? -12.977 22.203 8.508 1 90.88 447 PRO A C 1
ATOM 3517 O O . PRO A 1 447 ? -11.977 22 7.812 1 90.88 447 PRO A O 1
ATOM 3520 N N . TYR A 1 448 ? -14.023 21.438 8.633 1 92.12 448 TYR A N 1
ATOM 3521 C CA . TYR A 1 448 ? -14.148 20.281 7.758 1 92.12 448 TYR A CA 1
ATOM 3522 C C . TYR A 1 448 ? -14.758 20.672 6.418 1 92.12 448 TYR A C 1
ATOM 3524 O O . TYR A 1 448 ? -15.836 21.281 6.371 1 92.12 448 TYR A O 1
ATOM 3532 N N . ILE A 1 449 ? -14.086 20.359 5.34 1 92.06 449 ILE A N 1
ATOM 3533 C CA . ILE A 1 449 ? -14.586 20.609 3.994 1 92.06 449 ILE A CA 1
ATOM 3534 C C . ILE A 1 449 ? -14.781 19.297 3.256 1 92.06 449 ILE A C 1
ATOM 3536 O O . ILE A 1 449 ? -13.805 18.641 2.879 1 92.06 449 ILE A O 1
ATOM 3540 N N . PRO A 1 450 ? -16.016 18.906 3.014 1 89.25 450 PRO A N 1
ATOM 3541 C CA . PRO A 1 450 ? -16.281 17.625 2.338 1 89.25 450 PRO A CA 1
ATOM 3542 C C . PRO A 1 450 ? -15.867 17.641 0.867 1 89.25 450 PRO A C 1
ATOM 3544 O O . PRO A 1 450 ? -15.68 18.719 0.288 1 89.25 450 PRO A O 1
ATOM 3547 N N . LEU A 1 451 ? -15.758 16.5 0.324 1 84.12 451 LEU A N 1
ATOM 3548 C CA . LEU A 1 451 ? -15.492 16.406 -1.107 1 84.12 451 LEU A CA 1
ATOM 3549 C C . LEU A 1 451 ? -16.734 16.781 -1.916 1 84.12 451 LEU A C 1
ATOM 3551 O O . LEU A 1 451 ? -17.859 16.562 -1.468 1 84.12 451 LEU A O 1
ATOM 3555 N N . GLY A 1 452 ? -16.391 17.328 -3.08 1 87.25 452 GLY A N 1
ATOM 3556 C CA . GLY A 1 452 ? -17.516 17.719 -3.938 1 87.25 452 GLY A CA 1
ATOM 3557 C C . GLY A 1 452 ? -17.438 19.156 -4.41 1 87.25 452 GLY A C 1
ATOM 3558 O O . GLY A 1 452 ? -16.344 19.672 -4.668 1 87.25 452 GLY A O 1
ATOM 3559 N N . THR A 1 453 ? -18.672 19.734 -4.543 1 93.12 453 THR A N 1
ATOM 3560 C CA . THR A 1 453 ? -18.75 21.109 -5.027 1 93.12 453 THR A CA 1
ATOM 3561 C C . THR A 1 453 ? -18.609 22.109 -3.873 1 93.12 453 THR A C 1
ATOM 3563 O O . THR A 1 453 ? -18.734 21.734 -2.707 1 93.12 453 THR A O 1
ATOM 3566 N N . LEU A 1 454 ? -18.312 23.281 -4.242 1 94.5 454 LEU A N 1
ATOM 3567 C CA . LEU A 1 454 ? -18.266 24.344 -3.236 1 94.5 454 LEU A CA 1
ATOM 3568 C C . LEU A 1 454 ? -19.641 24.547 -2.6 1 94.5 454 LEU A C 1
ATOM 3570 O O . LEU A 1 454 ? -19.734 24.812 -1.399 1 94.5 454 LEU A O 1
ATOM 3574 N N . ARG A 1 455 ? -20.641 24.406 -3.449 1 94.94 455 ARG A N 1
ATOM 3575 C CA . ARG A 1 455 ? -22.016 24.5 -2.953 1 94.94 455 ARG A CA 1
ATOM 3576 C C . ARG A 1 455 ? -22.297 23.453 -1.881 1 94.94 455 ARG A C 1
ATOM 3578 O O . ARG A 1 455 ? -22.875 23.766 -0.835 1 94.94 455 ARG A O 1
ATOM 3585 N N . HIS A 1 456 ? -21.844 22.297 -2.135 1 92.44 456 HIS A N 1
ATOM 3586 C CA . HIS A 1 456 ? -22 21.219 -1.164 1 92.44 456 HIS A CA 1
ATOM 3587 C C . HIS A 1 456 ? -21.25 21.531 0.125 1 92.44 456 HIS A C 1
ATOM 3589 O O . HIS A 1 456 ? -21.75 21.25 1.22 1 92.44 456 HIS A O 1
ATOM 3595 N N . ALA A 1 457 ? -20.109 22.109 -0.025 1 93.88 457 ALA A N 1
ATOM 3596 C CA . ALA A 1 457 ? -19.266 22.422 1.13 1 93.88 457 ALA A CA 1
ATOM 3597 C C . ALA A 1 457 ? -19.922 23.484 2.014 1 93.88 457 ALA A C 1
ATOM 3599 O O . ALA A 1 457 ? -19.844 23.406 3.242 1 93.88 457 ALA A O 1
ATOM 3600 N N . VAL A 1 458 ? -20.594 24.422 1.415 1 95 458 VAL A N 1
ATOM 3601 C CA . VAL A 1 458 ? -21.234 25.5 2.146 1 95 458 VAL A CA 1
ATOM 3602 C C . VAL A 1 458 ? -22.516 25 2.814 1 95 458 VAL A C 1
ATOM 3604 O O . VAL A 1 458 ? -22.875 25.438 3.91 1 95 458 VAL A O 1
ATOM 3607 N N . CYS A 1 459 ? -23.156 24.078 2.182 1 93.75 459 CYS A N 1
ATOM 3608 C CA . CYS A 1 459 ? -24.438 23.578 2.68 1 93.75 459 CYS A CA 1
ATOM 3609 C C . CYS A 1 459 ? -24.219 22.484 3.73 1 93.75 459 CYS A C 1
ATOM 3611 O O . CYS A 1 459 ? -25.156 22.141 4.461 1 93.75 459 CYS A O 1
ATOM 3613 N N . TYR A 1 460 ? -23.062 22.062 3.822 1 91.69 460 TYR A N 1
ATOM 3614 C CA . TYR A 1 460 ? -22.766 20.969 4.73 1 91.69 460 TYR A CA 1
ATOM 3615 C C . TYR A 1 460 ? -23.141 21.328 6.164 1 91.69 460 TYR A C 1
ATOM 3617 O O . TYR A 1 460 ? -22.875 22.438 6.617 1 91.69 460 TYR A O 1
ATOM 3625 N N . PRO A 1 461 ? -23.766 20.375 6.887 1 88.31 461 PRO A N 1
ATOM 3626 C CA . PRO A 1 461 ? -24.047 18.953 6.648 1 88.31 461 PRO A CA 1
ATOM 3627 C C . PRO A 1 461 ? -25.406 18.734 6.004 1 88.31 461 PRO A C 1
ATOM 3629 O O . PRO A 1 461 ? -25.828 17.578 5.805 1 88.31 461 PRO A O 1
ATOM 3632 N N . MET A 1 462 ? -26.047 19.844 5.754 1 87.06 462 MET A N 1
ATOM 3633 C CA . MET A 1 462 ? -27.359 19.734 5.137 1 87.06 462 MET A CA 1
ATOM 3634 C C . MET A 1 462 ? -27.25 19.469 3.641 1 87.06 462 MET A C 1
ATOM 3636 O O . MET A 1 462 ? -26.172 19.656 3.053 1 87.06 462 MET A O 1
ATOM 3640 N N . ALA A 1 463 ? -28.328 19.047 3.082 1 87.56 463 ALA A N 1
ATOM 3641 C CA . ALA A 1 463 ? -28.344 18.766 1.648 1 87.56 463 ALA A CA 1
ATOM 3642 C C . ALA A 1 463 ? -28.391 20.047 0.836 1 87.56 463 ALA A C 1
ATOM 3644 O O . ALA A 1 463 ? -28.969 21.047 1.275 1 87.56 463 ALA A O 1
ATOM 3645 N N . GLU A 1 464 ? -27.844 20 -0.305 1 87.06 464 GLU A N 1
ATOM 3646 C CA . GLU A 1 464 ? -27.812 21.156 -1.192 1 87.06 464 GLU A CA 1
ATOM 3647 C C . GLU A 1 464 ? -29.219 21.641 -1.534 1 87.06 464 GLU A C 1
ATOM 3649 O O . GLU A 1 464 ? -29.438 22.844 -1.68 1 87.06 464 GLU A O 1
ATOM 3654 N N . GLY A 1 465 ? -30.094 20.688 -1.609 1 86.94 465 GLY A N 1
ATOM 3655 C CA . GLY A 1 465 ? -31.453 21 -2.037 1 86.94 465 GLY A CA 1
ATOM 3656 C C . GLY A 1 465 ? -32.25 21.766 -0.993 1 86.94 465 GLY A C 1
ATOM 3657 O O . GLY A 1 465 ? -33.281 22.344 -1.299 1 86.94 465 GLY A O 1
ATOM 3658 N N . GLU A 1 466 ? -31.734 21.859 0.166 1 91.19 466 GLU A N 1
ATOM 3659 C CA . GLU A 1 466 ? -32.469 22.531 1.247 1 91.19 466 GLU A CA 1
ATOM 3660 C C . GLU A 1 466 ? -32.344 24.047 1.131 1 91.19 466 GLU A C 1
ATOM 3662 O O . GLU A 1 466 ? -33.094 24.797 1.765 1 91.19 466 GLU A O 1
ATOM 3667 N N . PHE A 1 467 ? -31.406 24.547 0.35 1 94.5 467 PHE A N 1
ATOM 3668 C CA . PHE A 1 467 ? -31.172 25.969 0.217 1 94.5 467 PHE A CA 1
ATOM 3669 C C . PHE A 1 467 ? -31.312 26.406 -1.238 1 94.5 467 PHE A C 1
ATOM 3671 O O . PHE A 1 467 ? -30.984 25.641 -2.15 1 94.5 467 PHE A O 1
ATOM 3678 N N . SER A 1 468 ? -31.797 27.609 -1.45 1 94.75 468 SER A N 1
ATOM 3679 C CA . SER A 1 468 ? -31.844 28.188 -2.791 1 94.75 468 SER A CA 1
ATOM 3680 C C . SER A 1 468 ? -30.469 28.688 -3.232 1 94.75 468 SER A C 1
ATOM 3682 O O . SER A 1 468 ? -29.594 28.891 -2.404 1 94.75 468 SER A O 1
ATOM 3684 N N . LYS A 1 469 ? -30.344 28.812 -4.492 1 94.38 469 LYS A N 1
ATOM 3685 C CA . LYS A 1 469 ? -29.094 29.312 -5.043 1 94.38 469 LYS A CA 1
ATOM 3686 C C . LYS A 1 469 ? -28.797 30.719 -4.516 1 94.38 469 LYS A C 1
ATOM 3688 O O . LYS A 1 469 ? -27.641 31.047 -4.234 1 94.38 469 LYS A O 1
ATOM 3693 N N . GLU A 1 470 ? -29.797 31.453 -4.344 1 95 470 GLU A N 1
ATOM 3694 C CA . GLU A 1 470 ? -29.641 32.844 -3.873 1 95 470 GLU A CA 1
ATOM 3695 C C . GLU A 1 470 ? -29.141 32.875 -2.432 1 95 470 GLU A C 1
ATOM 3697 O O . GLU A 1 470 ? -28.328 33.719 -2.072 1 95 470 GLU A O 1
ATOM 3702 N N . GLN A 1 471 ? -29.625 32 -1.671 1 96 471 GLN A N 1
ATOM 3703 C CA . GLN A 1 471 ? -29.188 31.938 -0.277 1 96 471 GLN A CA 1
ATOM 3704 C C . GLN A 1 471 ? -27.703 31.578 -0.17 1 96 471 GLN A C 1
ATOM 3706 O O . GLN A 1 471 ? -26.984 32.156 0.653 1 96 471 GLN A O 1
ATOM 3711 N N . VAL A 1 472 ? -27.344 30.672 -1.004 1 96.62 472 VAL A N 1
ATOM 3712 C CA . VAL A 1 472 ? -25.953 30.234 -0.997 1 96.62 472 VAL A CA 1
ATOM 3713 C C . VAL A 1 472 ? -25.047 31.375 -1.475 1 96.62 472 VAL A C 1
ATOM 3715 O O . VAL A 1 472 ? -23.984 31.609 -0.908 1 96.62 472 VAL A O 1
ATOM 3718 N N . LEU A 1 473 ? -25.5 32.125 -2.473 1 96.56 473 LEU A N 1
ATOM 3719 C CA . LEU A 1 473 ? -24.75 33.281 -2.99 1 96.56 473 LEU A CA 1
ATOM 3720 C C . LEU A 1 473 ? -24.578 34.344 -1.919 1 96.56 473 LEU A C 1
ATOM 3722 O O . LEU A 1 473 ? -23.484 34.906 -1.755 1 96.56 473 LEU A O 1
ATOM 3726 N N . ASP A 1 474 ? -25.609 34.562 -1.241 1 96.19 474 ASP A N 1
ATOM 3727 C CA . ASP A 1 474 ? -25.594 35.562 -0.184 1 96.19 474 ASP A CA 1
ATOM 3728 C C . ASP A 1 474 ? -24.641 35.156 0.937 1 96.19 474 ASP A C 1
ATOM 3730 O O . ASP A 1 474 ? -23.922 36 1.479 1 96.19 474 ASP A O 1
ATOM 3734 N N . ALA A 1 475 ? -24.672 33.938 1.315 1 96.88 475 ALA A N 1
ATOM 3735 C CA . ALA A 1 475 ? -23.797 33.438 2.375 1 96.88 475 ALA A CA 1
ATOM 3736 C C . ALA A 1 475 ? -22.328 33.594 1.981 1 96.88 475 ALA A C 1
ATOM 3738 O O . ALA A 1 475 ? -21.5 34.031 2.785 1 96.88 475 ALA A O 1
ATOM 3739 N N . LEU A 1 476 ? -22.016 33.25 0.717 1 96.94 476 LEU A N 1
ATOM 3740 C CA . LEU A 1 476 ? -20.641 33.375 0.226 1 96.94 476 LEU A CA 1
ATOM 3741 C C . LEU A 1 476 ? -20.188 34.812 0.179 1 96.94 476 LEU A C 1
ATOM 3743 O O . LEU A 1 476 ? -19.062 35.125 0.545 1 96.94 476 LEU A O 1
ATOM 3747 N N . ASN A 1 477 ? -21.047 35.625 -0.184 1 96.19 477 ASN A N 1
ATOM 3748 C CA . ASN A 1 477 ? -20.75 37.062 -0.219 1 96.19 477 ASN A CA 1
ATOM 3749 C C . ASN A 1 477 ? -20.516 37.625 1.182 1 96.19 477 ASN A C 1
ATOM 3751 O O . ASN A 1 477 ? -19.578 38.406 1.396 1 96.19 477 ASN A O 1
ATOM 3755 N N . SER A 1 478 ? -21.344 37.219 2.045 1 96.06 478 SER A N 1
ATOM 3756 C CA . SER A 1 478 ? -21.25 37.719 3.418 1 96.06 478 SER A CA 1
ATOM 3757 C C . SER A 1 478 ? -19.938 37.25 4.066 1 96.06 478 SER A C 1
ATOM 3759 O O . SER A 1 478 ? -19.391 37.969 4.926 1 96.06 478 SER A O 1
ATOM 3761 N N . ALA A 1 479 ? -19.484 36.094 3.668 1 95.88 479 ALA A N 1
ATOM 3762 C CA . ALA A 1 479 ? -18.25 35.562 4.254 1 95.88 479 ALA A CA 1
ATOM 3763 C C . ALA A 1 479 ? -17.031 36.062 3.5 1 95.88 479 ALA A C 1
ATOM 3765 O O . ALA A 1 479 ? -15.891 35.75 3.871 1 95.88 479 ALA A O 1
ATOM 3766 N N . GLY A 1 480 ? -17.219 36.812 2.451 1 93.44 480 GLY A N 1
ATOM 3767 C CA . GLY A 1 480 ? -16.109 37.344 1.683 1 93.44 480 GLY A CA 1
ATOM 3768 C C . GLY A 1 480 ? -15.516 36.344 0.706 1 93.44 480 GLY A C 1
ATOM 3769 O O . GLY A 1 480 ? -14.305 36.344 0.475 1 93.44 480 GLY A O 1
ATOM 3770 N N . LEU A 1 481 ? -16.328 35.438 0.209 1 94.81 481 LEU A N 1
ATOM 3771 C CA . LEU A 1 481 ? -15.867 34.406 -0.735 1 94.81 481 LEU A CA 1
ATOM 3772 C C . LEU A 1 481 ? -16.5 34.625 -2.105 1 94.81 481 LEU A C 1
ATOM 3774 O O . LEU A 1 481 ? -16.797 33.656 -2.807 1 94.81 481 LEU A O 1
ATOM 3778 N N . ASP A 1 482 ? -16.719 35.844 -2.41 1 92.94 482 ASP A N 1
ATOM 3779 C CA . ASP A 1 482 ? -17.391 36.188 -3.658 1 92.94 482 ASP A CA 1
ATOM 3780 C C . ASP A 1 482 ? -16.562 35.75 -4.867 1 92.94 482 ASP A C 1
ATOM 3782 O O . ASP A 1 482 ? -17.125 35.406 -5.91 1 92.94 482 ASP A O 1
ATOM 3786 N N . GLY A 1 483 ? -15.352 35.688 -4.82 1 91.5 483 GLY A N 1
ATOM 3787 C CA . GLY A 1 483 ? -14.469 35.281 -5.906 1 91.5 483 GLY A CA 1
ATOM 3788 C C . GLY A 1 483 ? -14.633 33.844 -6.328 1 91.5 483 GLY A C 1
ATOM 3789 O O . GLY A 1 483 ? -14.266 33.469 -7.441 1 91.5 483 GLY A O 1
ATOM 3790 N N . PHE A 1 484 ? -15.211 33.031 -5.477 1 93.62 484 PHE A N 1
ATOM 3791 C CA . PHE A 1 484 ? -15.312 31.609 -5.758 1 93.62 484 PHE A CA 1
ATOM 3792 C C . PHE A 1 484 ? -16.703 31.266 -6.266 1 93.62 484 PHE A C 1
ATOM 3794 O O . PHE A 1 484 ? -16.984 30.109 -6.602 1 93.62 484 PHE A O 1
ATOM 3801 N N . ILE A 1 485 ? -17.547 32.25 -6.363 1 94.19 485 ILE A N 1
ATOM 3802 C CA . ILE A 1 485 ? -18.938 32.031 -6.715 1 94.19 485 ILE A CA 1
ATOM 3803 C C . ILE A 1 485 ? -19.031 31.422 -8.109 1 94.19 485 ILE A C 1
ATOM 3805 O O . ILE A 1 485 ? -19.812 30.484 -8.336 1 94.19 485 ILE A O 1
ATOM 3809 N N . PRO A 1 486 ? -18.219 31.812 -9.102 1 93.06 486 PRO A N 1
ATOM 3810 C CA . PRO A 1 486 ? -18.312 31.203 -10.438 1 93.06 486 PRO A CA 1
ATOM 3811 C C . PRO A 1 486 ? -17.953 29.719 -10.43 1 93.06 486 PRO A C 1
ATOM 3813 O O . PRO A 1 486 ? -18.391 28.984 -11.312 1 93.06 486 PRO A O 1
ATOM 3816 N N . GLN A 1 487 ? -17.297 29.328 -9.445 1 93.56 487 GLN A N 1
ATOM 3817 C CA . GLN A 1 487 ? -16.859 27.938 -9.367 1 93.56 487 GLN A CA 1
ATOM 3818 C C . GLN A 1 487 ? -17.672 27.156 -8.336 1 93.56 487 GLN A C 1
ATOM 3820 O O . GLN A 1 487 ? -17.266 26.078 -7.91 1 93.56 487 GLN A O 1
ATOM 3825 N N . MET A 1 488 ? -18.766 27.688 -7.965 1 93.12 488 MET A N 1
ATOM 3826 C CA . MET A 1 488 ? -19.5 27.125 -6.836 1 93.12 488 MET A CA 1
ATOM 3827 C C . MET A 1 488 ? -20.016 25.734 -7.164 1 93.12 488 MET A C 1
ATOM 3829 O O . MET A 1 488 ? -20.125 24.875 -6.281 1 93.12 488 MET A O 1
ATOM 3833 N N . ASP A 1 489 ? -20.172 25.422 -8.461 1 93.12 489 ASP A N 1
ATOM 3834 C CA . ASP A 1 489 ? -20.75 24.141 -8.852 1 93.12 489 ASP A CA 1
ATOM 3835 C C . ASP A 1 489 ? -19.688 23.188 -9.375 1 93.12 489 ASP A C 1
ATOM 3837 O O . ASP A 1 489 ? -20 22.109 -9.875 1 93.12 489 ASP A O 1
ATOM 3841 N N . GLU A 1 490 ? -18.547 23.562 -9.188 1 92 490 GLU A N 1
ATOM 3842 C CA . GLU A 1 490 ? -17.438 22.719 -9.617 1 92 490 GLU A CA 1
ATOM 3843 C C . GLU A 1 490 ? -17 21.781 -8.5 1 92 490 GLU A C 1
ATOM 3845 O O . GLU A 1 490 ? -16.938 22.188 -7.336 1 92 490 GLU A O 1
ATOM 3850 N N . SER A 1 491 ? -16.797 20.547 -8.883 1 89.56 491 SER A N 1
ATOM 3851 C CA . SER A 1 491 ? -16.234 19.594 -7.938 1 89.56 491 SER A CA 1
ATOM 3852 C C . SER A 1 491 ? -14.711 19.672 -7.922 1 89.56 491 SER A C 1
ATOM 3854 O O . SER A 1 491 ? -14.07 19.562 -8.969 1 89.56 491 SER A O 1
ATOM 3856 N N . ASP A 1 492 ? -14.133 19.938 -6.723 1 82.5 492 ASP A N 1
ATOM 3857 C CA . ASP A 1 492 ? -12.688 20.062 -6.555 1 82.5 492 ASP A CA 1
ATOM 3858 C C . ASP A 1 492 ? -12.273 19.703 -5.133 1 82.5 492 ASP A C 1
ATOM 3860 O O . ASP A 1 492 ? -13.117 19.453 -4.273 1 82.5 492 ASP A O 1
ATOM 3864 N N . ALA A 1 493 ? -10.969 19.641 -4.953 1 80.12 493 ALA A N 1
ATOM 3865 C CA . ALA A 1 493 ? -10.43 19.484 -3.605 1 80.12 493 ALA A CA 1
ATOM 3866 C C . ALA A 1 493 ? -10.32 20.844 -2.906 1 80.12 493 ALA A C 1
ATOM 3868 O O . ALA A 1 493 ? -9.219 21.344 -2.689 1 80.12 493 ALA A O 1
ATOM 3869 N N . TRP A 1 494 ? -11.406 21.297 -2.486 1 86.5 494 TRP A N 1
ATOM 3870 C CA . TRP A 1 494 ? -11.516 22.656 -1.968 1 86.5 494 TRP A CA 1
ATOM 3871 C C . TRP A 1 494 ? -10.656 22.828 -0.722 1 86.5 494 TRP A C 1
ATOM 3873 O O . TRP A 1 494 ? -10.172 23.938 -0.444 1 86.5 494 TRP A O 1
ATOM 3883 N N . GLU A 1 495 ? -10.445 21.719 0.093 1 84.75 495 GLU A N 1
ATOM 3884 C CA . GLU A 1 495 ? -9.578 21.797 1.267 1 84.75 495 GLU A CA 1
ATOM 3885 C C . GLU A 1 495 ? -8.156 22.188 0.879 1 84.75 495 GLU A C 1
ATOM 3887 O O . GLU A 1 495 ? -7.477 22.906 1.625 1 84.75 495 GLU A O 1
ATOM 3892 N N . ARG A 1 496 ? -7.777 21.797 -0.268 1 72.19 496 ARG A N 1
ATOM 3893 C CA . ARG A 1 496 ? -6.43 22.094 -0.743 1 72.19 496 ARG A CA 1
ATOM 3894 C C . ARG A 1 496 ? -6.395 23.422 -1.507 1 72.19 496 ARG A C 1
ATOM 3896 O O . ARG A 1 496 ? -5.387 24.125 -1.486 1 72.19 496 ARG A O 1
ATOM 3903 N N . ARG A 1 497 ? -7.469 23.734 -2.135 1 77 497 ARG A N 1
ATOM 3904 C CA . ARG A 1 497 ? -7.547 24.906 -2.99 1 77 497 ARG A CA 1
ATOM 3905 C C . ARG A 1 497 ? -7.676 26.188 -2.158 1 77 497 ARG A C 1
ATOM 3907 O O . ARG A 1 497 ? -7.125 27.219 -2.52 1 77 497 ARG A O 1
ATOM 3914 N N . LEU A 1 498 ? -8.391 26.047 -1.063 1 82.44 498 LEU A N 1
ATOM 3915 C CA . LEU A 1 498 ? -8.648 27.219 -0.224 1 82.44 498 LEU A CA 1
ATOM 3916 C C . LEU A 1 498 ? -7.52 27.422 0.786 1 82.44 498 LEU A C 1
ATOM 3918 O O . LEU A 1 498 ? -6.996 26.453 1.338 1 82.44 498 LEU A O 1
ATOM 3922 N N . SER A 1 499 ? -7.172 28.656 0.968 1 73.94 499 SER A N 1
ATOM 3923 C CA . SER A 1 499 ? -6.23 28.984 2.033 1 73.94 499 SER A CA 1
ATOM 3924 C C . SER A 1 499 ? -6.859 28.781 3.408 1 73.94 499 SER A C 1
ATOM 3926 O O . SER A 1 499 ? -8.07 28.562 3.518 1 73.94 499 SER A O 1
ATOM 3928 N N . GLY A 1 500 ? -6.055 28.766 4.406 1 77.94 500 GLY A N 1
ATOM 3929 C CA . GLY A 1 500 ? -6.562 28.625 5.762 1 77.94 500 GLY A CA 1
ATOM 3930 C C . GLY A 1 500 ? -7.637 29.656 6.098 1 77.94 500 GLY A C 1
ATOM 3931 O O . GLY A 1 500 ? -8.672 29.297 6.676 1 77.94 500 GLY A O 1
ATOM 3932 N N . GLY A 1 501 ? -7.348 30.891 5.754 1 82.25 501 GLY A N 1
ATOM 3933 C CA . GLY A 1 501 ? -8.336 31.922 5.977 1 82.25 501 GLY A CA 1
ATOM 3934 C C . GLY A 1 501 ? -9.609 31.719 5.176 1 82.25 501 GLY A C 1
ATOM 3935 O O . GLY A 1 501 ? -10.703 31.969 5.68 1 82.25 501 GLY A O 1
ATOM 3936 N N . GLU A 1 502 ? -9.43 31.281 3.965 1 86.12 502 GLU A N 1
ATOM 3937 C CA . GLU A 1 502 ? -10.586 31.031 3.107 1 86.12 502 GLU A CA 1
ATOM 3938 C C . GLU A 1 502 ? -11.422 29.859 3.629 1 86.12 502 GLU A C 1
ATOM 3940 O O . GLU A 1 502 ? -12.648 29.875 3.51 1 86.12 502 GLU A O 1
ATOM 3945 N N . GLN A 1 503 ? -10.781 28.906 4.172 1 91.44 503 GLN A N 1
ATOM 3946 C CA . GLN A 1 503 ? -11.492 27.797 4.781 1 91.44 503 GLN A CA 1
ATOM 3947 C C . GLN A 1 503 ? -12.328 28.25 5.973 1 91.44 503 GLN A C 1
ATOM 3949 O O . GLN A 1 503 ? -13.461 27.797 6.156 1 91.44 503 GLN A O 1
ATOM 3954 N N . GLN A 1 504 ? -11.75 29.125 6.746 1 90.88 504 GLN A N 1
ATOM 3955 C CA . GLN A 1 504 ? -12.477 29.688 7.887 1 90.88 504 GLN A CA 1
ATOM 3956 C C . GLN A 1 504 ? -13.648 30.531 7.43 1 90.88 504 GLN A C 1
ATOM 3958 O O . GLN A 1 504 ? -14.727 30.5 8.031 1 90.88 504 GLN A O 1
ATOM 3963 N N . ARG A 1 505 ? -13.445 31.266 6.352 1 94.44 505 ARG A N 1
ATOM 3964 C CA . ARG A 1 505 ? -14.539 32.031 5.773 1 94.44 505 ARG A CA 1
ATOM 3965 C C . ARG A 1 505 ? -15.664 31.125 5.301 1 94.44 505 ARG A C 1
ATOM 3967 O O . ARG A 1 505 ? -16.844 31.453 5.457 1 94.44 505 ARG A O 1
ATOM 3974 N N . LEU A 1 506 ? -15.266 30.062 4.734 1 95.19 506 LEU A N 1
ATOM 3975 C CA . LEU A 1 506 ? -16.266 29.109 4.277 1 95.19 506 LEU A CA 1
ATOM 3976 C C . LEU A 1 506 ? -17.078 28.578 5.453 1 95.19 506 LEU A C 1
ATOM 3978 O O . LEU A 1 506 ? -18.297 28.391 5.34 1 95.19 506 LEU A O 1
ATOM 3982 N N . ALA A 1 507 ? -16.422 28.25 6.504 1 95.44 507 ALA A N 1
ATOM 3983 C CA . ALA A 1 507 ? -17.109 27.812 7.711 1 95.44 507 ALA A CA 1
ATOM 3984 C C . ALA A 1 507 ? -18.094 28.859 8.195 1 95.44 507 ALA A C 1
ATOM 3986 O O . ALA A 1 507 ? -19.219 28.531 8.602 1 95.44 507 ALA A O 1
ATOM 3987 N N . LEU A 1 508 ? -17.688 30.078 8.141 1 96.44 508 LEU A N 1
ATOM 3988 C CA . LEU A 1 508 ? -18.562 31.172 8.57 1 96.44 508 LEU A CA 1
ATOM 3989 C C . LEU A 1 508 ? -19.734 31.344 7.602 1 96.44 508 LEU A C 1
ATOM 3991 O O . LEU A 1 508 ? -20.828 31.734 8.008 1 96.44 508 LEU A O 1
ATOM 3995 N N . ALA A 1 509 ? -19.484 31.062 6.34 1 96.94 509 ALA A N 1
ATOM 3996 C CA . ALA A 1 509 ? -20.578 31.078 5.367 1 96.94 509 ALA A CA 1
ATOM 3997 C C . ALA A 1 509 ? -21.688 30.125 5.773 1 96.94 509 ALA A C 1
ATOM 3999 O O . ALA A 1 509 ? -22.875 30.391 5.531 1 96.94 509 ALA A O 1
ATOM 4000 N N . ARG A 1 510 ? -21.344 29.078 6.387 1 96.5 510 ARG A N 1
ATOM 4001 C CA . ARG A 1 510 ? -22.328 28.125 6.883 1 96.5 510 ARG A CA 1
ATOM 4002 C C . ARG A 1 510 ? -23.234 28.781 7.934 1 96.5 510 ARG A C 1
ATOM 4004 O O . ARG A 1 510 ? -24.438 28.5 7.984 1 96.5 510 ARG A O 1
ATOM 4011 N N . ALA A 1 511 ? -22.594 29.531 8.758 1 96.69 511 ALA A N 1
ATOM 4012 C CA . ALA A 1 511 ? -23.359 30.234 9.781 1 96.69 511 ALA A CA 1
ATOM 4013 C C . ALA A 1 511 ? -24.344 31.219 9.156 1 96.69 511 ALA A C 1
ATOM 4015 O O . ALA A 1 511 ? -25.516 31.281 9.57 1 96.69 511 ALA A O 1
ATOM 4016 N N . PHE A 1 512 ? -23.875 31.953 8.156 1 97.31 512 PHE A N 1
ATOM 4017 C CA . PHE A 1 512 ? -24.75 32.906 7.469 1 97.31 512 PHE A CA 1
ATOM 4018 C C . PHE A 1 512 ? -25.891 32.188 6.762 1 97.31 512 PHE A C 1
ATOM 4020 O O . PHE A 1 512 ? -26.984 32.75 6.645 1 97.31 512 PHE A O 1
ATOM 4027 N N . LEU A 1 513 ? -25.594 31.016 6.309 1 96.62 513 LEU A N 1
ATOM 4028 C CA . LEU A 1 513 ? -26.578 30.25 5.547 1 96.62 513 LEU A CA 1
ATOM 4029 C C . LEU A 1 513 ? -27.594 29.594 6.473 1 96.62 513 LEU A C 1
ATOM 4031 O O . LEU A 1 513 ? -28.812 29.688 6.238 1 96.62 513 LEU A O 1
ATOM 4035 N N . GLN A 1 514 ? -27.188 28.953 7.527 1 94.94 514 GLN A N 1
ATOM 4036 C CA . GLN A 1 514 ? -28.031 28.141 8.398 1 94.94 514 GLN A CA 1
ATOM 4037 C C . GLN A 1 514 ? -28.75 29 9.43 1 94.94 514 GLN A C 1
ATOM 4039 O O . GLN A 1 514 ? -29.781 28.609 9.969 1 94.94 514 GLN A O 1
ATOM 4044 N N . LYS A 1 515 ? -28.188 30.156 9.766 1 95.38 515 LYS A N 1
ATOM 4045 C CA . LYS A 1 515 ? -28.75 31.094 10.734 1 95.38 515 LYS A CA 1
ATOM 4046 C C . LYS A 1 515 ? -29.078 30.391 12.047 1 95.38 515 LYS A C 1
ATOM 4048 O O . LYS A 1 515 ? -30.219 30.391 12.484 1 95.38 515 LYS A O 1
ATOM 4053 N N . PRO A 1 516 ? -28.047 29.859 12.695 1 96.19 516 PRO A N 1
ATOM 4054 C CA . PRO A 1 516 ? -28.266 29.109 13.938 1 96.19 516 PRO A CA 1
ATOM 4055 C C . PRO A 1 516 ? -28.75 30 15.086 1 96.19 516 PRO A C 1
ATOM 4057 O O . PRO A 1 516 ? -28.547 31.219 15.055 1 96.19 516 PRO A O 1
ATOM 4060 N N . ASP A 1 517 ? -29.359 29.375 16.078 1 96.19 517 ASP A N 1
ATOM 4061 C CA . ASP A 1 517 ? -29.734 30.062 17.312 1 96.19 517 ASP A CA 1
ATOM 4062 C C . ASP A 1 517 ? -28.531 30.266 18.219 1 96.19 517 ASP A C 1
ATOM 4064 O O . ASP A 1 517 ? -28.453 31.25 18.953 1 96.19 517 ASP A O 1
ATOM 4068 N N . TRP A 1 518 ? -27.688 29.328 18.141 1 96.12 518 TRP A N 1
ATOM 4069 C CA . TRP A 1 518 ? -26.469 29.359 18.938 1 96.12 518 TRP A CA 1
ATOM 4070 C C . TRP A 1 518 ? -25.25 29.031 18.078 1 96.12 518 TRP A C 1
ATOM 4072 O O . TRP A 1 518 ? -25.25 28.031 17.359 1 96.12 518 TRP A O 1
ATOM 4082 N N . LEU A 1 519 ? -24.234 29.859 18.141 1 96.94 519 LEU A N 1
ATOM 4083 C CA . LEU A 1 519 ? -23.031 29.719 17.328 1 96.94 519 LEU A CA 1
ATOM 4084 C C . LEU A 1 519 ? -21.797 29.672 18.203 1 96.94 519 LEU A C 1
ATOM 4086 O O . LEU A 1 519 ? -21.562 30.578 19 1 96.94 519 LEU A O 1
ATOM 4090 N N . PHE A 1 520 ? -21.078 28.578 18.125 1 96.06 520 PHE A N 1
ATOM 4091 C CA . PHE A 1 520 ? -19.844 28.406 18.859 1 96.06 520 PHE A CA 1
ATOM 4092 C C . PHE A 1 520 ? -18.641 28.516 17.922 1 96.06 520 PHE A C 1
ATOM 4094 O O . PHE A 1 520 ? -18.594 27.812 16.906 1 96.06 520 PHE A O 1
ATOM 4101 N N . LEU A 1 521 ? -17.688 29.344 18.266 1 95.31 521 LEU A N 1
ATOM 4102 C CA . LEU A 1 521 ? -16.5 29.562 17.422 1 95.31 521 LEU A CA 1
ATOM 4103 C C . LEU A 1 521 ? -15.227 29.234 18.203 1 95.31 521 LEU A C 1
ATOM 4105 O O . LEU A 1 521 ? -14.93 29.875 19.203 1 95.31 521 LEU A O 1
ATOM 4109 N N . ASP A 1 522 ? -14.508 28.25 17.766 1 92.62 522 ASP A N 1
ATOM 4110 C CA . ASP A 1 522 ? -13.211 27.922 18.344 1 92.62 522 ASP A CA 1
ATOM 4111 C C . ASP A 1 522 ? -12.078 28.422 17.453 1 92.62 522 ASP A C 1
ATOM 4113 O O . ASP A 1 522 ? -11.602 27.703 16.578 1 92.62 522 ASP A O 1
ATOM 4117 N N . GLU A 1 523 ? -11.609 29.562 17.688 1 85.88 523 GLU A N 1
ATOM 4118 C CA . GLU A 1 523 ? -10.555 30.203 16.906 1 85.88 523 GLU A CA 1
ATOM 4119 C C . GLU A 1 523 ? -10.875 30.141 15.406 1 85.88 523 GLU A C 1
ATOM 4121 O O . GLU A 1 523 ? -10.016 29.797 14.602 1 85.88 523 GLU A O 1
ATOM 4126 N N . ALA A 1 524 ? -12.102 30.406 15.141 1 89.12 524 ALA A N 1
ATOM 4127 C CA . ALA A 1 524 ? -12.641 30.219 13.797 1 89.12 524 ALA A CA 1
ATOM 4128 C C . ALA A 1 524 ? -12.164 31.328 12.852 1 89.12 524 ALA A C 1
ATOM 4130 O O . ALA A 1 524 ? -12.438 31.281 11.648 1 89.12 524 ALA A O 1
ATOM 4131 N N . THR A 1 525 ? -11.445 32.344 13.367 1 86.94 525 THR A N 1
ATOM 4132 C CA . THR A 1 525 ? -10.938 33.438 12.539 1 86.94 525 THR A CA 1
ATOM 4133 C C . THR A 1 525 ? -9.445 33.625 12.789 1 86.94 525 THR A C 1
ATOM 4135 O O . THR A 1 525 ? -8.914 34.719 12.547 1 86.94 525 THR A O 1
ATOM 4138 N N . ALA A 1 526 ? -8.859 32.625 13.328 1 75.12 526 ALA A N 1
ATOM 4139 C CA . ALA A 1 526 ? -7.465 32.75 13.766 1 75.12 526 ALA A CA 1
ATOM 4140 C C . ALA A 1 526 ? -6.535 32.938 12.57 1 75.12 526 ALA A C 1
ATOM 4142 O O . ALA A 1 526 ? -5.449 33.5 12.703 1 75.12 526 ALA A O 1
ATOM 4143 N N . ASN A 1 527 ? -6.934 32.469 11.414 1 73.56 527 ASN A N 1
ATOM 4144 C CA . ASN A 1 527 ? -6.074 32.531 10.234 1 73.56 527 ASN A CA 1
ATOM 4145 C C . ASN A 1 527 ? -6.363 33.75 9.398 1 73.56 527 ASN A C 1
ATOM 4147 O O . ASN A 1 527 ? -5.754 33.969 8.352 1 73.56 527 ASN A O 1
ATOM 4151 N N . LEU A 1 528 ? -7.223 34.625 9.906 1 77.31 528 LEU A N 1
ATOM 4152 C CA . LEU A 1 528 ? -7.551 35.844 9.195 1 77.31 528 LEU A CA 1
ATOM 4153 C C . LEU A 1 528 ? -6.707 37 9.711 1 77.31 528 LEU A C 1
ATOM 4155 O O . LEU A 1 528 ? -6.246 37 10.859 1 77.31 528 LEU A O 1
ATOM 4159 N N . ASP A 1 529 ? -6.496 37.969 8.836 1 72.44 529 ASP A N 1
ATOM 4160 C CA . ASP A 1 529 ? -5.883 39.219 9.297 1 72.44 529 ASP A CA 1
ATOM 4161 C C . ASP A 1 529 ? -6.836 40 10.195 1 72.44 529 ASP A C 1
ATOM 4163 O O . ASP A 1 529 ? -8.055 39.812 10.117 1 72.44 529 ASP A O 1
ATOM 4167 N N . PRO A 1 530 ? -6.305 40.844 11.039 1 76.88 530 PRO A N 1
ATOM 4168 C CA . PRO A 1 530 ? -7.117 41.562 12.023 1 76.88 530 PRO A CA 1
ATOM 4169 C C . PRO A 1 530 ? -8.266 42.344 11.383 1 76.88 530 PRO A C 1
ATOM 4171 O O . PRO A 1 530 ? -9.375 42.344 11.914 1 76.88 530 PRO A O 1
ATOM 4174 N N . GLU A 1 531 ? -7.957 42.969 10.281 1 80 531 GLU A N 1
ATOM 4175 C CA . GLU A 1 531 ? -8.992 43.75 9.617 1 80 531 GLU A CA 1
ATOM 4176 C C . GLU A 1 531 ? -10.141 42.844 9.141 1 80 531 GLU A C 1
ATOM 4178 O O . GLU A 1 531 ? -11.312 43.188 9.344 1 80 531 GLU A O 1
ATOM 4183 N N . SER A 1 532 ? -9.836 41.812 8.547 1 84.62 532 SER A N 1
ATOM 4184 C CA . SER A 1 532 ? -10.844 40.875 8.047 1 84.62 532 SER A CA 1
ATOM 4185 C C . SER A 1 532 ? -11.641 40.25 9.188 1 84.62 532 SER A C 1
ATOM 4187 O O . SER A 1 532 ? -12.844 40.031 9.062 1 84.62 532 SER A O 1
ATOM 4189 N N . GLU A 1 533 ? -10.93 39.969 10.203 1 88.06 533 GLU A N 1
ATOM 4190 C CA . GLU A 1 533 ? -11.578 39.406 11.383 1 88.06 533 GLU A CA 1
ATOM 4191 C C . GLU A 1 533 ? -12.641 40.344 11.93 1 88.06 533 GLU A C 1
ATOM 4193 O O . GLU A 1 533 ? -13.75 39.938 12.258 1 88.06 533 GLU A O 1
ATOM 4198 N N . GLU A 1 534 ? -12.281 41.594 11.977 1 88.44 534 GLU A N 1
ATOM 4199 C CA . GLU A 1 534 ? -13.211 42.594 12.492 1 88.44 534 GLU A CA 1
ATOM 4200 C C . GLU A 1 534 ? -14.438 42.719 11.602 1 88.44 534 GLU A C 1
ATOM 4202 O O . GLU A 1 534 ? -15.562 42.812 12.094 1 88.44 534 GLU A O 1
ATOM 4207 N N . VAL A 1 535 ? -14.195 42.719 10.367 1 91 535 VAL A N 1
ATOM 4208 C CA . VAL A 1 535 ? -15.281 42.844 9.406 1 91 535 VAL A CA 1
ATOM 4209 C C . VAL A 1 535 ? -16.234 41.656 9.547 1 91 535 VAL A C 1
ATOM 4211 O O . VAL A 1 535 ? -17.453 41.844 9.516 1 91 535 VAL A O 1
ATOM 4214 N N . LEU A 1 536 ? -15.773 40.562 9.672 1 93.62 536 LEU A N 1
ATOM 4215 C CA . LEU A 1 536 ? -16.594 39.344 9.727 1 93.62 536 LEU A CA 1
ATOM 4216 C C . LEU A 1 536 ? -17.391 39.281 11.023 1 93.62 536 LEU A C 1
ATOM 4218 O O . LEU A 1 536 ? -18.562 38.906 11.023 1 93.62 536 LEU A O 1
ATOM 4222 N N . TYR A 1 537 ? -16.797 39.625 12.109 1 94.06 537 TYR A N 1
ATOM 4223 C CA . TYR A 1 537 ? -17.531 39.656 13.375 1 94.06 537 TYR A CA 1
ATOM 4224 C C . TYR A 1 537 ? -18.625 40.719 13.344 1 94.06 537 TYR A C 1
ATOM 4226 O O . TYR A 1 537 ? -19.719 40.5 13.859 1 94.06 537 TYR A O 1
ATOM 4234 N N . ALA A 1 538 ? -18.25 41.844 12.766 1 94.38 538 ALA A N 1
ATOM 4235 C CA . ALA A 1 538 ? -19.266 42.906 12.625 1 94.38 538 ALA A CA 1
ATOM 4236 C C . ALA A 1 538 ? -20.438 42.406 11.797 1 94.38 538 ALA A C 1
ATOM 4238 O O . ALA A 1 538 ? -21.594 42.625 12.148 1 94.38 538 ALA A O 1
ATOM 4239 N N . ARG A 1 539 ? -20.141 41.75 10.789 1 95.31 539 ARG A N 1
ATOM 4240 C CA . ARG A 1 539 ? -21.172 41.188 9.914 1 95.31 539 ARG A CA 1
ATOM 4241 C C . ARG A 1 539 ? -22 40.125 10.633 1 95.31 539 ARG A C 1
ATOM 4243 O O . ARG A 1 539 ? -23.203 40.031 10.438 1 95.31 539 ARG A O 1
ATOM 4250 N N . LEU A 1 540 ? -21.406 39.312 11.359 1 95.56 540 LEU A N 1
ATOM 4251 C CA . LEU A 1 540 ? -22.094 38.281 12.125 1 95.56 540 LEU A CA 1
ATOM 4252 C C . LEU A 1 540 ? -23.125 38.875 13.055 1 95.56 540 LEU A C 1
ATOM 4254 O O . LEU A 1 540 ? -24.266 38.406 13.125 1 95.56 540 LEU A O 1
ATOM 4258 N N . ARG A 1 541 ? -22.703 39.938 13.727 1 95.31 541 ARG A N 1
ATOM 4259 C CA . ARG A 1 541 ? -23.594 40.594 14.68 1 95.31 541 ARG A CA 1
ATOM 4260 C C . ARG A 1 541 ? -24.734 41.312 13.953 1 95.31 541 ARG A C 1
ATOM 4262 O O . ARG A 1 541 ? -25.844 41.375 14.469 1 95.31 541 ARG A O 1
ATOM 4269 N N . GLU A 1 542 ? -24.406 41.781 12.773 1 95.5 542 GLU A N 1
ATOM 4270 C CA . GLU A 1 542 ? -25.391 42.531 11.984 1 95.5 542 GLU A CA 1
ATOM 4271 C C . GLU A 1 542 ? -26.406 41.562 11.352 1 95.5 542 GLU A C 1
ATOM 4273 O O . GLU A 1 542 ? -27.625 41.812 11.422 1 95.5 542 GLU A O 1
ATOM 4278 N N . LYS A 1 543 ? -25.938 40.531 10.828 1 95.94 543 LYS A N 1
ATOM 4279 C CA . LYS A 1 543 ? -26.797 39.656 10.039 1 95.94 543 LYS A CA 1
ATOM 4280 C C . LYS A 1 543 ? -27.469 38.625 10.922 1 95.94 543 LYS A C 1
ATOM 4282 O O . LYS A 1 543 ? -28.531 38.094 10.562 1 95.94 543 LYS A O 1
ATOM 4287 N N . LEU A 1 544 ? -26.891 38.312 12.039 1 96.44 544 LEU A N 1
ATOM 4288 C CA . LEU A 1 544 ? -27.438 37.344 12.953 1 96.44 544 LEU A CA 1
ATOM 4289 C C . LEU A 1 544 ? -27.641 37.906 14.344 1 96.44 544 LEU A C 1
ATOM 4291 O O . LEU A 1 544 ? -27.094 37.406 15.328 1 96.44 544 LEU A O 1
ATOM 4295 N N . PRO A 1 545 ? -28.438 38.875 14.445 1 94.5 545 PRO A N 1
ATOM 4296 C CA . PRO A 1 545 ? -28.594 39.562 15.727 1 94.5 545 PRO A CA 1
ATOM 4297 C C . PRO A 1 545 ? -29.219 38.656 16.797 1 94.5 545 PRO A C 1
ATOM 4299 O O . PRO A 1 545 ? -28.984 38.875 18 1 94.5 545 PRO A O 1
ATOM 4302 N N . GLY A 1 546 ? -29.969 37.719 16.453 1 94.94 546 GLY A N 1
ATOM 4303 C CA . GLY A 1 546 ? -30.625 36.875 17.422 1 94.94 546 GLY A CA 1
ATOM 4304 C C . GLY A 1 546 ? -29.797 35.656 17.812 1 94.94 546 GLY A C 1
ATOM 4305 O O . GLY A 1 546 ? -30.188 34.875 18.703 1 94.94 546 GLY A O 1
ATOM 4306 N N . THR A 1 547 ? -28.719 35.438 17.234 1 96.5 547 THR A N 1
ATOM 4307 C CA . THR A 1 547 ? -27.875 34.281 17.484 1 96.5 547 THR A CA 1
ATOM 4308 C C . THR A 1 547 ? -27 34.5 18.719 1 96.5 547 THR A C 1
ATOM 4310 O O . THR A 1 547 ? -26.328 35.531 18.828 1 96.5 547 THR A O 1
ATOM 4313 N N . GLY A 1 548 ? -27.094 33.594 19.719 1 96.5 548 GLY A N 1
ATOM 4314 C CA . GLY A 1 548 ? -26.094 33.562 20.781 1 96.5 548 GLY A CA 1
ATOM 4315 C C . GLY A 1 548 ? -24.734 33.094 20.312 1 96.5 548 GLY A C 1
ATOM 4316 O O . GLY A 1 548 ? -24.625 32.094 19.594 1 96.5 548 GLY A O 1
ATOM 4317 N N . ILE A 1 549 ? -23.719 33.875 20.656 1 96.56 549 ILE A N 1
ATOM 4318 C CA . ILE A 1 549 ? -22.391 33.562 20.125 1 96.56 549 ILE A CA 1
ATOM 4319 C C . ILE A 1 549 ? -21.422 33.344 21.281 1 96.56 549 ILE A C 1
ATOM 4321 O O . ILE A 1 549 ? -21.359 34.125 22.219 1 96.56 549 ILE A O 1
ATOM 4325 N N . VAL A 1 550 ? -20.766 32.219 21.25 1 95.06 550 VAL A N 1
ATOM 4326 C CA . VAL A 1 550 ? -19.625 31.969 22.125 1 95.06 550 VAL A CA 1
ATOM 4327 C C . VAL A 1 550 ? -18.344 31.859 21.297 1 95.06 550 VAL A C 1
ATOM 4329 O O . VAL A 1 550 ? -18.219 30.938 20.484 1 95.06 550 VAL A O 1
ATOM 4332 N N . SER A 1 551 ? -17.438 32.719 21.516 1 94.31 551 SER A N 1
ATOM 4333 C CA . SER A 1 551 ? -16.188 32.719 20.75 1 94.31 551 SER A CA 1
ATOM 4334 C C . SER A 1 551 ? -14.984 32.469 21.656 1 94.31 551 SER A C 1
ATOM 4336 O O . SER A 1 551 ? -14.844 33.062 22.719 1 94.31 551 SER A O 1
ATOM 4338 N N . ILE A 1 552 ? -14.203 31.484 21.25 1 89.19 552 ILE A N 1
ATOM 4339 C CA . ILE A 1 552 ? -12.883 31.312 21.828 1 89.19 552 ILE A CA 1
ATOM 4340 C C . ILE A 1 552 ? -11.844 32.031 20.969 1 89.19 552 ILE A C 1
ATOM 4342 O O . ILE A 1 552 ? -11.68 31.719 19.781 1 89.19 552 ILE A O 1
ATOM 4346 N N . ALA A 1 553 ? -11.172 33.062 21.469 1 81.56 553 ALA A N 1
ATOM 4347 C CA . ALA A 1 553 ? -10.227 33.844 20.672 1 81.56 553 ALA A CA 1
ATOM 4348 C C . ALA A 1 553 ? -9.031 34.281 21.516 1 81.56 553 ALA A C 1
ATOM 4350 O O . ALA A 1 553 ? -9.117 34.344 22.75 1 81.56 553 ALA A O 1
ATOM 4351 N N . HIS A 1 554 ? -7.953 34.5 20.875 1 69.44 554 HIS A N 1
ATOM 4352 C CA . HIS A 1 554 ? -6.742 35 21.531 1 69.44 554 HIS A CA 1
ATOM 4353 C C . HIS A 1 554 ? -6.582 36.5 21.359 1 69.44 554 HIS A C 1
ATOM 4355 O O . HIS A 1 554 ? -5.953 37.156 22.172 1 69.44 554 HIS A O 1
ATOM 4361 N N . ARG A 1 555 ? -7.141 37 20.297 1 68.44 555 ARG A N 1
ATOM 4362 C CA . ARG A 1 555 ? -6.898 38.375 19.953 1 68.44 555 ARG A CA 1
ATOM 4363 C C . ARG A 1 555 ? -7.848 39.312 20.703 1 68.44 555 ARG A C 1
ATOM 4365 O O . ARG A 1 555 ? -9.062 39.125 20.641 1 68.44 555 ARG A O 1
ATOM 4372 N N . PRO A 1 556 ? -7.352 40.281 21.25 1 69.44 556 PRO A N 1
ATOM 4373 C CA . PRO A 1 556 ? -8.18 41.25 22.016 1 69.44 556 PRO A CA 1
ATOM 4374 C C . PRO A 1 556 ? -9.18 41.969 21.141 1 69.44 556 PRO A C 1
ATOM 4376 O O . PRO A 1 556 ? -10.273 42.312 21.594 1 69.44 556 PRO A O 1
ATOM 4379 N N . ALA A 1 557 ? -8.828 42.156 19.906 1 70.56 557 ALA A N 1
ATOM 4380 C CA . ALA A 1 557 ? -9.688 42.938 19.016 1 70.56 557 ALA A CA 1
ATOM 4381 C C . ALA A 1 557 ? -11.047 42.281 18.844 1 70.56 557 ALA A C 1
ATOM 4383 O O . ALA A 1 557 ? -12.047 42.938 18.578 1 70.56 557 ALA A O 1
ATOM 4384 N N . VAL A 1 558 ? -11.133 41.062 19.062 1 81.31 558 VAL A N 1
ATOM 4385 C CA . VAL A 1 558 ? -12.359 40.281 18.906 1 81.31 558 VAL A CA 1
ATOM 4386 C C . VAL A 1 558 ? -13.297 40.562 20.078 1 81.31 558 VAL A C 1
ATOM 4388 O O . VAL A 1 558 ? -14.523 40.438 19.938 1 81.31 558 VAL A O 1
ATOM 4391 N N . ALA A 1 559 ? -12.742 40.969 21.125 1 84.88 559 ALA A N 1
ATOM 4392 C CA . ALA A 1 559 ? -13.5 41.156 22.359 1 84.88 559 ALA A CA 1
ATOM 4393 C C . ALA A 1 559 ? -14.516 42.281 22.203 1 84.88 559 ALA A C 1
ATOM 4395 O O . ALA A 1 559 ? -15.586 42.25 22.812 1 84.88 559 ALA A O 1
ATOM 4396 N N . ARG A 1 560 ? -14.242 43.281 21.391 1 87.38 560 ARG A N 1
ATOM 4397 C CA . ARG A 1 560 ? -15.109 44.438 21.25 1 87.38 560 ARG A CA 1
ATOM 4398 C C . ARG A 1 560 ? -16.453 44.062 20.656 1 87.38 560 ARG A C 1
ATOM 4400 O O . ARG A 1 560 ? -17.438 44.781 20.812 1 87.38 560 ARG A O 1
ATOM 4407 N N . PHE A 1 561 ? -16.562 42.906 20.078 1 92 561 PHE A N 1
ATOM 4408 C CA . PHE A 1 561 ? -17.797 42.469 19.438 1 92 561 PHE A CA 1
ATOM 4409 C C . PHE A 1 561 ? -18.578 41.531 20.359 1 92 561 PHE A C 1
ATOM 4411 O O . PHE A 1 561 ? -19.5 40.844 19.922 1 92 561 PHE A O 1
ATOM 4418 N N . HIS A 1 562 ? -18.219 41.469 21.562 1 94.19 562 HIS A N 1
ATOM 4419 C CA . HIS A 1 562 ? -18.875 40.594 22.547 1 94.19 562 HIS A CA 1
ATOM 4420 C C . HIS A 1 562 ? -19.375 41.406 23.75 1 94.19 562 HIS A C 1
ATOM 4422 O O . HIS A 1 562 ? -18.828 42.469 24.062 1 94.19 562 HIS A O 1
ATOM 4428 N N . ASP A 1 563 ? -20.344 40.875 24.406 1 92.94 563 ASP A N 1
ATOM 4429 C CA . ASP A 1 563 ? -21 41.562 25.516 1 92.94 563 ASP A CA 1
ATOM 4430 C C . ASP A 1 563 ? -20.312 41.25 26.844 1 92.94 563 ASP A C 1
ATOM 4432 O O . ASP A 1 563 ? -20.312 42.062 27.766 1 92.94 563 ASP A O 1
ATOM 4436 N N . ARG A 1 564 ? -19.844 40.094 26.875 1 91.94 564 ARG A N 1
ATOM 4437 C CA . ARG A 1 564 ? -19.203 39.625 28.109 1 91.94 564 ARG A CA 1
ATOM 4438 C C . ARG A 1 564 ? -17.969 38.781 27.797 1 91.94 564 ARG A C 1
ATOM 4440 O O . ARG A 1 564 ? -17.875 38.188 26.719 1 91.94 564 ARG A O 1
ATOM 4447 N N . GLY A 1 565 ? -17.078 38.812 28.797 1 92.06 565 GLY A N 1
ATOM 4448 C CA . GLY A 1 565 ? -15.859 38 28.672 1 92.06 565 GLY A CA 1
ATOM 4449 C C . GLY A 1 565 ? -15.68 37 29.781 1 92.06 565 GLY A C 1
ATOM 4450 O O . GLY A 1 565 ? -16.062 37.25 30.938 1 92.06 565 GLY A O 1
ATOM 4451 N N . LEU A 1 566 ? -15.188 35.875 29.344 1 91.81 566 LEU A N 1
ATOM 4452 C CA . LEU A 1 566 ? -14.812 34.844 30.297 1 91.81 566 LEU A CA 1
ATOM 4453 C C . LEU A 1 566 ? -13.359 34.438 30.094 1 91.81 566 LEU A C 1
ATOM 4455 O O . LEU A 1 566 ? -12.836 34.5 28.984 1 91.81 566 LEU A O 1
ATOM 4459 N N . ARG A 1 567 ? -12.742 34.062 31.188 1 90.31 567 ARG A N 1
ATOM 4460 C CA . ARG A 1 567 ? -11.367 33.594 31.109 1 90.31 567 ARG A CA 1
ATOM 4461 C C . ARG A 1 567 ? -11.227 32.188 31.719 1 90.31 567 ARG A C 1
ATOM 4463 O O . ARG A 1 567 ? -11.703 31.953 32.844 1 90.31 567 ARG A O 1
ATOM 4470 N N . LEU A 1 568 ? -10.68 31.312 30.906 1 88.31 568 LEU A N 1
ATOM 4471 C CA . LEU A 1 568 ? -10.367 29.984 31.391 1 88.31 568 LEU A CA 1
ATOM 4472 C C . LEU A 1 568 ? -8.938 29.906 31.922 1 88.31 568 LEU A C 1
ATOM 4474 O O . LEU A 1 568 ? -7.98 30.078 31.156 1 88.31 568 LEU A O 1
ATOM 4478 N N . GLY A 1 569 ? -8.812 29.734 33.156 1 83.31 569 GLY A N 1
ATOM 4479 C CA . GLY A 1 569 ? -7.512 29.641 33.812 1 83.31 569 GLY A CA 1
ATOM 4480 C C . GLY A 1 569 ? -7.52 28.766 35.031 1 83.31 569 GLY A C 1
ATOM 4481 O O . GLY A 1 569 ? -8.5 28.75 35.781 1 83.31 569 GLY A O 1
ATOM 4482 N N . ASN A 1 570 ? -6.422 28.062 35.188 1 81.75 570 ASN A N 1
ATOM 4483 C CA . ASN A 1 570 ? -6.215 27.219 36.344 1 81.75 570 ASN A CA 1
ATOM 4484 C C . ASN A 1 570 ? -7.398 26.281 36.594 1 81.75 570 ASN A C 1
ATOM 4486 O O . ASN A 1 570 ? -7.859 26.125 37.719 1 81.75 570 ASN A O 1
ATOM 4490 N N . GLY A 1 571 ? -8.062 25.859 35.562 1 84.38 571 GLY A N 1
ATOM 4491 C CA . GLY A 1 571 ? -9.117 24.875 35.625 1 84.38 571 GLY A CA 1
ATOM 4492 C C . GLY A 1 571 ? -10.477 25.469 35.938 1 84.38 571 GLY A C 1
ATOM 4493 O O . GLY A 1 571 ? -11.438 24.75 36.219 1 84.38 571 GLY A O 1
ATOM 4494 N N . HIS A 1 572 ? -10.508 26.828 36 1 89.25 572 HIS A N 1
ATOM 4495 C CA . HIS A 1 572 ? -11.766 27.5 36.312 1 89.25 572 HIS A CA 1
ATOM 4496 C C . HIS A 1 572 ? -12.125 28.531 35.219 1 89.25 572 HIS A C 1
ATOM 4498 O O . HIS A 1 572 ? -11.242 29.094 34.594 1 89.25 572 HIS A O 1
ATOM 4504 N N . LEU A 1 573 ? -13.398 28.656 35.094 1 90.06 573 LEU A N 1
ATOM 4505 C CA . LEU A 1 573 ? -13.93 29.672 34.188 1 90.06 573 LEU A CA 1
ATOM 4506 C C . LEU A 1 573 ? -14.469 30.859 35 1 90.06 573 LEU A C 1
ATOM 4508 O O . LEU A 1 573 ? -15.406 30.719 35.781 1 90.06 573 LEU A O 1
ATOM 4512 N N . ALA A 1 574 ? -13.828 32.031 34.781 1 89.81 574 ALA A N 1
ATOM 4513 C CA . ALA A 1 574 ? -14.203 33.188 35.594 1 89.81 574 ALA A CA 1
ATOM 4514 C C . ALA A 1 574 ? -14.531 34.375 34.688 1 89.81 574 ALA A C 1
ATOM 4516 O O . ALA A 1 574 ? -13.984 34.5 33.594 1 89.81 574 ALA A O 1
ATOM 4517 N N . PRO A 1 575 ? -15.438 35.25 35.094 1 89.62 575 PRO A N 1
ATOM 4518 C CA . PRO A 1 575 ? -15.766 36.438 34.312 1 89.62 575 PRO A CA 1
ATOM 4519 C C . PRO A 1 575 ? -14.633 37.469 34.312 1 89.62 575 PRO A C 1
ATOM 4521 O O . PRO A 1 575 ? -13.922 37.594 35.312 1 89.62 575 PRO A O 1
ATOM 4524 N N . VAL A 1 576 ? -14.453 38.031 33.125 1 82.94 576 VAL A N 1
ATOM 4525 C CA . VAL A 1 576 ? -13.477 39.094 33.031 1 82.94 576 VAL A CA 1
ATOM 4526 C C . VAL A 1 576 ? -14.109 40.312 32.344 1 82.94 576 VAL A C 1
ATOM 4528 O O . VAL A 1 576 ? -15.086 40.188 31.609 1 82.94 576 VAL A O 1
ATOM 4531 N N . ALA A 1 577 ? -13.562 41.562 32.719 1 73.31 577 ALA A N 1
ATOM 4532 C CA . ALA A 1 577 ? -14.062 42.812 32.125 1 73.31 577 ALA A CA 1
ATOM 4533 C C . ALA A 1 577 ? -13.664 42.906 30.641 1 73.31 577 ALA A C 1
ATOM 4535 O O . ALA A 1 577 ? -12.547 42.562 30.266 1 73.31 577 ALA A O 1
ATOM 4536 N N . THR A 1 578 ? -14.562 42.938 29.734 1 65.12 578 THR A N 1
ATOM 4537 C CA . THR A 1 578 ? -14.25 43.156 28.328 1 65.12 578 THR A CA 1
ATOM 4538 C C . THR A 1 578 ? -13.938 44.625 28.047 1 65.12 578 THR A C 1
ATOM 4540 O O . THR A 1 578 ? -14.438 45.5 28.734 1 65.12 578 THR A O 1
ATOM 4543 N N . ALA A 1 579 ? -12.734 45.125 27.562 1 53.5 579 ALA A N 1
ATOM 4544 C CA . ALA A 1 579 ? -12.453 46.531 27.297 1 53.5 579 ALA A CA 1
ATOM 4545 C C . ALA A 1 579 ? -13.656 47.219 26.672 1 53.5 579 ALA A C 1
ATOM 4547 O O . ALA A 1 579 ? -13.719 48.438 26.625 1 53.5 579 ALA A O 1
ATOM 4548 N N . GLY A 1 580 ? -14.539 46.812 25.875 1 42.88 580 GLY A N 1
ATOM 4549 C CA . GLY A 1 580 ? -15.562 47.75 25.438 1 42.88 580 GLY A CA 1
ATOM 4550 C C . GLY A 1 580 ? -16.578 48.062 26.516 1 42.88 580 GLY A C 1
ATOM 4551 O O . GLY A 1 580 ? -17.547 48.781 26.266 1 42.88 580 GLY A O 1
ATOM 4552 N N . ALA A 1 581 ? -16.672 47.625 27.625 1 36.94 581 ALA A N 1
ATOM 4553 C CA . ALA A 1 581 ? -17.688 48.25 28.453 1 36.94 581 ALA A CA 1
ATOM 4554 C C . ALA A 1 581 ? -17.141 49.5 29.156 1 36.94 581 ALA A C 1
ATOM 4556 O O . ALA A 1 581 ? -15.953 49.531 29.516 1 36.94 581 ALA A O 1
ATOM 4557 N N . MET B 1 1 ? -0.206 6.664 -24.734 1 38.75 1 MET B N 1
ATOM 4558 C CA . MET B 1 1 ? 0.363 5.418 -24.234 1 38.75 1 MET B CA 1
ATOM 4559 C C . MET B 1 1 ? 1.687 5.105 -24.922 1 38.75 1 MET B C 1
ATOM 4561 O O . MET B 1 1 ? 1.728 4.91 -26.141 1 38.75 1 MET B O 1
ATOM 4565 N N . ARG B 1 2 ? 2.703 5.676 -24.516 1 48.91 2 ARG B N 1
ATOM 4566 C CA . ARG B 1 2 ? 3.93 5.473 -25.281 1 48.91 2 ARG B CA 1
ATOM 4567 C C . ARG B 1 2 ? 4.074 4.012 -25.719 1 48.91 2 ARG B C 1
ATOM 4569 O O . ARG B 1 2 ? 3.682 3.105 -24.969 1 48.91 2 ARG B O 1
ATOM 4576 N N . ASP B 1 3 ? 4.375 3.648 -26.859 1 64.56 3 ASP B N 1
ATOM 4577 C CA . ASP B 1 3 ? 4.602 2.432 -27.625 1 64.56 3 ASP B CA 1
ATOM 4578 C C . ASP B 1 3 ? 5.598 1.513 -26.922 1 64.56 3 ASP B C 1
ATOM 4580 O O . ASP B 1 3 ? 6.348 1.953 -26.047 1 64.56 3 ASP B O 1
ATOM 4584 N N . THR B 1 4 ? 5.426 0.235 -26.984 1 71.94 4 THR B N 1
ATOM 4585 C CA . THR B 1 4 ? 6.297 -0.818 -26.484 1 71.94 4 THR B CA 1
ATOM 4586 C C . THR B 1 4 ? 7.758 -0.526 -26.812 1 71.94 4 THR B C 1
ATOM 4588 O O . THR B 1 4 ? 8.648 -0.786 -26 1 71.94 4 THR B O 1
ATOM 4591 N N . ARG B 1 5 ? 7.977 0.176 -27.891 1 76.62 5 ARG B N 1
ATOM 4592 C CA . ARG B 1 5 ? 9.336 0.524 -28.281 1 76.62 5 ARG B CA 1
ATOM 4593 C C . ARG B 1 5 ? 9.914 1.608 -27.375 1 76.62 5 ARG B C 1
ATOM 4595 O O . ARG B 1 5 ? 11.086 1.555 -27 1 76.62 5 ARG B O 1
ATOM 4602 N N . GLY B 1 6 ? 9.094 2.475 -27.031 1 82.88 6 GLY B N 1
ATOM 4603 C CA . GLY B 1 6 ? 9.523 3.52 -26.109 1 82.88 6 GLY B CA 1
ATOM 4604 C C . GLY B 1 6 ? 9.828 3.006 -24.719 1 82.88 6 GLY B C 1
ATOM 4605 O O . GLY B 1 6 ? 10.82 3.406 -24.109 1 82.88 6 GLY B O 1
ATOM 4606 N N . ALA B 1 7 ? 9.102 2.068 -24.391 1 86.38 7 ALA B N 1
ATOM 4607 C CA . ALA B 1 7 ? 9.297 1.48 -23.062 1 86.38 7 ALA B CA 1
ATOM 4608 C C . ALA B 1 7 ? 10.602 0.695 -23 1 86.38 7 ALA B C 1
ATOM 4610 O O . ALA B 1 7 ? 11.312 0.732 -22 1 86.38 7 ALA B O 1
ATOM 4611 N N . LEU B 1 8 ? 10.922 0.01 -24.094 1 90.44 8 LEU B N 1
ATOM 4612 C CA . LEU B 1 8 ? 12.164 -0.759 -24.141 1 90.44 8 LEU B CA 1
ATOM 4613 C C . LEU B 1 8 ? 13.375 0.165 -24.125 1 90.44 8 LEU B C 1
ATOM 4615 O O . LEU B 1 8 ? 14.383 -0.141 -23.484 1 90.44 8 LEU B O 1
ATOM 4619 N N . ARG B 1 9 ? 13.242 1.26 -24.781 1 89.94 9 ARG B N 1
ATOM 4620 C CA . ARG B 1 9 ? 14.32 2.238 -24.781 1 89.94 9 ARG B CA 1
ATOM 4621 C C . ARG B 1 9 ? 14.531 2.828 -23.391 1 89.94 9 ARG B C 1
ATOM 4623 O O . ARG B 1 9 ? 15.664 2.945 -22.922 1 89.94 9 ARG B O 1
ATOM 4630 N N . ASP B 1 10 ? 13.477 3.156 -22.781 1 92.12 10 ASP B N 1
ATOM 4631 C CA . ASP B 1 10 ? 13.555 3.713 -21.422 1 92.12 10 ASP B CA 1
ATOM 4632 C C . ASP B 1 10 ? 14.086 2.682 -20.438 1 92.12 10 ASP B C 1
ATOM 4634 O O . ASP B 1 10 ? 14.852 3.02 -19.531 1 92.12 10 ASP B O 1
ATOM 4638 N N . ALA B 1 11 ? 13.633 1.501 -20.656 1 93.62 11 ALA B N 1
ATOM 4639 C CA . ALA B 1 11 ? 14.094 0.43 -19.766 1 93.62 11 ALA B CA 1
ATOM 4640 C C . ALA B 1 11 ? 15.594 0.215 -19.922 1 93.62 11 ALA B C 1
ATOM 4642 O O . ALA B 1 11 ? 16.297 0.002 -18.922 1 93.62 11 ALA B O 1
ATOM 4643 N N . TRP B 1 12 ? 16.031 0.244 -21.109 1 91.56 12 TRP B N 1
ATOM 4644 C CA . TRP B 1 12 ? 17.453 0.077 -21.359 1 91.56 12 TRP B CA 1
ATOM 4645 C C . TRP B 1 12 ? 18.25 1.238 -20.766 1 91.56 12 TRP B C 1
ATOM 4647 O O . TRP B 1 12 ? 19.344 1.041 -20.234 1 91.56 12 TRP B O 1
ATOM 4657 N N . ALA B 1 13 ? 17.766 2.393 -20.859 1 92.31 13 ALA B N 1
ATOM 4658 C CA . ALA B 1 13 ? 18.422 3.561 -20.297 1 92.31 13 ALA B CA 1
ATOM 4659 C C . ALA B 1 13 ? 18.531 3.447 -18.781 1 92.31 13 ALA B C 1
ATOM 4661 O O . ALA B 1 13 ? 19.531 3.879 -18.188 1 92.31 13 ALA B O 1
ATOM 4662 N N . LEU B 1 14 ? 17.547 2.846 -18.219 1 92.94 14 LEU B N 1
ATOM 4663 C CA . LEU B 1 14 ? 17.531 2.68 -16.766 1 92.94 14 LEU B CA 1
ATOM 4664 C C . LEU B 1 14 ? 18.453 1.55 -16.328 1 92.94 14 LEU B C 1
ATOM 4666 O O . LEU B 1 14 ? 19.078 1.624 -15.273 1 92.94 14 LEU B O 1
ATOM 4670 N N . ALA B 1 15 ? 18.531 0.5 -17.156 1 93.62 15 ALA B N 1
ATOM 4671 C CA . ALA B 1 15 ? 19.266 -0.706 -16.781 1 93.62 15 ALA B CA 1
ATOM 4672 C C . ALA B 1 15 ? 20.734 -0.597 -17.188 1 93.62 15 ALA B C 1
ATOM 4674 O O . ALA B 1 15 ? 21.609 -1.176 -16.531 1 93.62 15 ALA B O 1
ATOM 4675 N N . ARG B 1 16 ? 21.094 0.081 -18.188 1 91.31 16 ARG B N 1
ATOM 4676 C CA . ARG B 1 16 ? 22.406 0.119 -18.812 1 91.31 16 ARG B CA 1
ATOM 4677 C C . ARG B 1 16 ? 23.484 0.54 -17.812 1 91.31 16 ARG B C 1
ATOM 4679 O O . ARG B 1 16 ? 24.547 -0.064 -17.734 1 91.31 16 ARG B O 1
ATOM 4686 N N . PRO B 1 17 ? 23.219 1.478 -16.984 1 90.25 17 PRO B N 1
ATOM 4687 C CA . PRO B 1 17 ? 24.281 1.937 -16.078 1 90.25 17 PRO B CA 1
ATOM 4688 C C . PRO B 1 17 ? 24.75 0.849 -15.117 1 90.25 17 PRO B C 1
ATOM 4690 O O . PRO B 1 17 ? 25.922 0.807 -14.75 1 90.25 17 PRO B O 1
ATOM 4693 N N . PHE B 1 18 ? 23.969 0.02 -14.719 1 91.88 18 PHE B N 1
ATOM 4694 C CA . PHE B 1 18 ? 24.344 -1.051 -13.797 1 91.88 18 PHE B CA 1
ATOM 4695 C C . PHE B 1 18 ? 25.297 -2.033 -14.477 1 91.88 18 PHE B C 1
ATOM 4697 O O . PHE B 1 18 ? 26.266 -2.482 -13.859 1 91.88 18 PHE B O 1
ATOM 4704 N N . TRP B 1 19 ? 25.031 -2.371 -15.703 1 91.19 19 TRP B N 1
ATOM 4705 C CA . TRP B 1 19 ? 25.812 -3.361 -16.438 1 91.19 19 TRP B CA 1
ATOM 4706 C C . TRP B 1 19 ? 27.156 -2.791 -16.844 1 91.19 19 TRP B C 1
ATOM 4708 O O . TRP B 1 19 ? 28.078 -3.539 -17.203 1 91.19 19 TRP B O 1
ATOM 4718 N N . PHE B 1 20 ? 27.297 -1.408 -16.812 1 86.62 20 PHE B N 1
ATOM 4719 C CA . PHE B 1 20 ? 28.547 -0.756 -17.156 1 86.62 20 PHE B CA 1
ATOM 4720 C C . PHE B 1 20 ? 29.125 -0.019 -15.961 1 86.62 20 PHE B C 1
ATOM 4722 O O . PHE B 1 20 ? 29.984 0.85 -16.109 1 86.62 20 PHE B O 1
ATOM 4729 N N . SER B 1 21 ? 28.75 -0.443 -14.867 1 87.12 21 SER B N 1
ATOM 4730 C CA . SER B 1 21 ? 29.203 0.195 -13.641 1 87.12 21 SER B CA 1
ATOM 4731 C C . SER B 1 21 ? 30.469 -0.485 -13.102 1 87.12 21 SER B C 1
ATOM 4733 O O . SER B 1 21 ? 31.078 -1.293 -13.797 1 87.12 21 SER B O 1
ATOM 4735 N N . GLU B 1 22 ? 30.812 -0.053 -11.844 1 85.5 22 GLU B N 1
ATOM 4736 C CA . GLU B 1 22 ? 31.984 -0.615 -11.18 1 85.5 22 GLU B CA 1
ATOM 4737 C C . GLU B 1 22 ? 31.781 -2.096 -10.867 1 85.5 22 GLU B C 1
ATOM 4739 O O . GLU B 1 22 ? 32.75 -2.848 -10.75 1 85.5 22 GLU B O 1
ATOM 4744 N N . GLU B 1 23 ? 30.547 -2.523 -10.82 1 87.75 23 GLU B N 1
ATOM 4745 C CA . GLU B 1 23 ? 30.234 -3.924 -10.547 1 87.75 23 GLU B CA 1
ATOM 4746 C C . GLU B 1 23 ? 29.922 -4.688 -11.836 1 87.75 23 GLU B C 1
ATOM 4748 O O . GLU B 1 23 ? 29.25 -5.719 -11.805 1 87.75 23 GLU B O 1
ATOM 4753 N N . ARG B 1 24 ? 30.516 -4.223 -12.961 1 85.88 24 ARG B N 1
ATOM 4754 C CA . ARG B 1 24 ? 30.141 -4.754 -14.266 1 85.88 24 ARG B CA 1
ATOM 4755 C C . ARG B 1 24 ? 30.531 -6.223 -14.391 1 85.88 24 ARG B C 1
ATOM 4757 O O . ARG B 1 24 ? 29.75 -7.039 -14.883 1 85.88 24 ARG B O 1
ATOM 4764 N N . TRP B 1 25 ? 31.688 -6.562 -13.922 1 87.31 25 TRP B N 1
ATOM 4765 C CA . TRP B 1 25 ? 32.156 -7.93 -14.125 1 87.31 25 TRP B CA 1
ATOM 4766 C C . TRP B 1 25 ? 31.391 -8.906 -13.234 1 87.31 25 TRP B C 1
ATOM 4768 O O . TRP B 1 25 ? 31.031 -10 -13.672 1 87.31 25 TRP B O 1
ATOM 4778 N N . SER B 1 26 ? 31.141 -8.461 -12.07 1 90.5 26 SER B N 1
ATOM 4779 C CA . SER B 1 26 ? 30.359 -9.305 -11.172 1 90.5 26 SER B CA 1
ATOM 4780 C C . SER B 1 26 ? 28.922 -9.422 -11.641 1 90.5 26 SER B C 1
ATOM 4782 O O . SER B 1 26 ? 28.312 -10.5 -11.578 1 90.5 26 SER B O 1
ATOM 4784 N N . ALA B 1 27 ? 28.406 -8.383 -12.164 1 91.94 27 ALA B N 1
ATOM 4785 C CA . ALA B 1 27 ? 27.016 -8.375 -12.617 1 91.94 27 ALA B CA 1
ATOM 4786 C C . ALA B 1 27 ? 26.844 -9.211 -13.891 1 91.94 27 ALA B C 1
ATOM 4788 O O . ALA B 1 27 ? 25.953 -10.055 -13.969 1 91.94 27 ALA B O 1
ATOM 4789 N N . ARG B 1 28 ? 27.781 -9.023 -14.844 1 93.12 28 ARG B N 1
ATOM 4790 C CA . ARG B 1 28 ? 27.703 -9.766 -16.094 1 93.12 28 ARG B CA 1
ATOM 4791 C C . ARG B 1 28 ? 28.016 -11.242 -15.867 1 93.12 28 ARG B C 1
ATOM 4793 O O . ARG B 1 28 ? 27.391 -12.109 -16.484 1 93.12 28 ARG B O 1
ATOM 4800 N N . GLY B 1 29 ? 28.953 -11.453 -14.984 1 93.81 29 GLY B N 1
ATOM 4801 C CA . GLY B 1 29 ? 29.266 -12.836 -14.648 1 93.81 29 GLY B CA 1
ATOM 4802 C C . GLY B 1 29 ? 28.094 -13.555 -14 1 93.81 29 GLY B C 1
ATOM 4803 O O . GLY B 1 29 ? 27.766 -14.688 -14.367 1 93.81 29 GLY B O 1
ATOM 4804 N N . LEU B 1 30 ? 27.5 -12.891 -13.102 1 93.88 30 LEU B N 1
ATOM 4805 C CA . LEU B 1 30 ? 26.359 -13.477 -12.414 1 93.88 30 LEU B CA 1
ATOM 4806 C C . LEU B 1 30 ? 25.203 -13.703 -13.391 1 93.88 30 LEU B C 1
ATOM 4808 O O . LEU B 1 30 ? 24.516 -14.734 -13.32 1 93.88 30 LEU B O 1
ATOM 4812 N N . LEU B 1 31 ? 24.984 -12.789 -14.266 1 93.88 31 LEU B N 1
ATOM 4813 C CA . LEU B 1 31 ? 23.938 -12.953 -15.266 1 93.88 31 LEU B CA 1
ATOM 4814 C C . LEU B 1 31 ? 24.25 -14.133 -16.188 1 93.88 31 LEU B C 1
ATOM 4816 O O . LEU B 1 31 ? 23.359 -14.93 -16.5 1 93.88 31 LEU B O 1
ATOM 4820 N N . ALA B 1 32 ? 25.453 -14.273 -16.578 1 94.88 32 ALA B N 1
ATOM 4821 C CA . ALA B 1 32 ? 25.859 -15.367 -17.453 1 94.88 32 ALA B CA 1
ATOM 4822 C C . ALA B 1 32 ? 25.641 -16.719 -16.797 1 94.88 32 ALA B C 1
ATOM 4824 O O . ALA B 1 32 ? 25.141 -17.656 -17.422 1 94.88 32 ALA B O 1
ATOM 4825 N N . VAL B 1 33 ? 25.938 -16.75 -15.531 1 95.62 33 VAL B N 1
ATOM 4826 C CA . VAL B 1 33 ? 25.766 -18.016 -14.805 1 95.62 33 VAL B CA 1
ATOM 4827 C C . VAL B 1 33 ? 24.281 -18.328 -14.672 1 95.62 33 VAL B C 1
ATOM 4829 O O . VAL B 1 33 ? 23.875 -19.484 -14.82 1 95.62 33 VAL B O 1
ATOM 4832 N N . VAL B 1 34 ? 23.516 -17.344 -14.414 1 93.88 34 VAL B N 1
ATOM 4833 C CA . VAL B 1 34 ? 22.078 -17.531 -14.266 1 93.88 34 VAL B CA 1
ATOM 4834 C C . VAL B 1 34 ? 21.484 -18 -15.594 1 93.88 34 VAL B C 1
ATOM 4836 O O . VAL B 1 34 ? 20.656 -18.922 -15.633 1 93.88 34 VAL B O 1
ATOM 4839 N N . VAL B 1 35 ? 21.922 -17.438 -16.672 1 94.19 35 VAL B N 1
ATOM 4840 C CA . VAL B 1 35 ? 21.453 -17.812 -18 1 94.19 35 VAL B CA 1
ATOM 4841 C C . VAL B 1 35 ? 21.891 -19.25 -18.312 1 94.19 35 VAL B C 1
ATOM 4843 O O . VAL B 1 35 ? 21.078 -20.047 -18.812 1 94.19 35 VAL B O 1
ATOM 4846 N N . LEU B 1 36 ? 23.047 -19.547 -17.969 1 94.81 36 LEU B N 1
ATOM 4847 C CA . LEU B 1 36 ? 23.562 -20.891 -18.203 1 94.81 36 LEU B CA 1
ATOM 4848 C C . LEU B 1 36 ? 22.781 -21.922 -17.406 1 94.81 36 LEU B C 1
ATOM 4850 O O . LEU B 1 36 ? 22.469 -23 -17.922 1 94.81 36 LEU B O 1
ATOM 4854 N N . LEU B 1 37 ? 22.516 -21.609 -16.219 1 94.06 37 LEU B N 1
ATOM 4855 C CA . LEU B 1 37 ? 21.75 -22.516 -15.383 1 94.06 37 LEU B CA 1
ATOM 4856 C C . LEU B 1 37 ? 20.312 -22.656 -15.914 1 94.06 37 LEU B C 1
ATOM 4858 O O . LEU B 1 37 ? 19.75 -23.75 -15.867 1 94.06 37 LEU B O 1
ATOM 4862 N N . ASN B 1 38 ? 19.828 -21.609 -16.406 1 91.06 38 ASN B N 1
ATOM 4863 C CA . ASN B 1 38 ? 18.516 -21.672 -17.016 1 91.06 38 ASN B CA 1
ATOM 4864 C C . ASN B 1 38 ? 18.516 -22.547 -18.266 1 91.06 38 ASN B C 1
ATOM 4866 O O . ASN B 1 38 ? 17.594 -23.344 -18.469 1 91.06 38 ASN B O 1
ATOM 4870 N N . LEU B 1 39 ? 19.516 -22.438 -19.062 1 92.19 39 LEU B N 1
ATOM 4871 C CA . LEU B 1 39 ? 19.656 -23.266 -20.25 1 92.19 39 LEU B CA 1
ATOM 4872 C C . LEU B 1 39 ? 19.844 -24.734 -19.875 1 92.19 39 LEU B C 1
ATOM 4874 O O . LEU B 1 39 ? 19.344 -25.625 -20.562 1 92.19 39 LEU B O 1
ATOM 4878 N N . ALA B 1 40 ? 20.516 -24.891 -18.781 1 92.5 40 ALA B N 1
ATOM 4879 C CA . ALA B 1 40 ? 20.719 -26.25 -18.281 1 92.5 40 ALA B CA 1
ATOM 4880 C C . ALA B 1 40 ? 19.406 -26.875 -17.875 1 92.5 40 ALA B C 1
ATOM 4882 O O . ALA B 1 40 ? 19.188 -28.078 -18.078 1 92.5 40 ALA B O 1
ATOM 4883 N N . LEU B 1 41 ? 18.594 -26.141 -17.312 1 90.25 41 LEU B N 1
ATOM 4884 C CA . LEU B 1 41 ? 17.297 -26.641 -16.906 1 90.25 41 LEU B CA 1
ATOM 4885 C C . LEU B 1 41 ? 16.469 -27.047 -18.125 1 90.25 41 LEU B C 1
ATOM 4887 O O . LEU B 1 41 ? 15.789 -28.078 -18.109 1 90.25 41 LEU B O 1
ATOM 4891 N N . VAL B 1 42 ? 16.531 -26.234 -19.156 1 88.31 42 VAL B N 1
ATOM 4892 C CA . VAL B 1 42 ? 15.82 -26.562 -20.375 1 88.31 42 VAL B CA 1
ATOM 4893 C C . VAL B 1 42 ? 16.406 -27.828 -21 1 88.31 42 VAL B C 1
ATOM 4895 O O . VAL B 1 42 ? 15.672 -28.703 -21.453 1 88.31 42 VAL B O 1
ATOM 4898 N N . GLY B 1 43 ? 17.703 -27.922 -21 1 88.56 43 GLY B N 1
ATOM 4899 C CA . GLY B 1 43 ? 18.359 -29.109 -21.516 1 88.56 43 GLY B CA 1
ATOM 4900 C C . GLY B 1 43 ? 17.984 -30.375 -20.75 1 88.56 43 GLY B C 1
ATOM 4901 O O . GLY B 1 43 ? 17.781 -31.422 -21.359 1 88.56 43 GLY B O 1
ATOM 4902 N N . MET B 1 44 ? 17.891 -30.172 -19.484 1 88.81 44 MET B N 1
ATOM 4903 C CA . MET B 1 44 ? 17.484 -31.312 -18.672 1 88.81 44 MET B CA 1
ATOM 4904 C C . MET B 1 44 ? 16.047 -31.734 -18.969 1 88.81 44 MET B C 1
ATOM 4906 O O . MET B 1 44 ? 15.719 -32.906 -18.938 1 88.81 44 MET B O 1
ATOM 4910 N N . ASN B 1 45 ? 15.195 -30.859 -19.25 1 87.38 45 ASN B N 1
ATOM 4911 C CA . ASN B 1 45 ? 13.828 -31.172 -19.641 1 87.38 45 ASN B CA 1
ATOM 4912 C C . ASN B 1 45 ? 13.789 -31.938 -20.969 1 87.38 45 ASN B C 1
ATOM 4914 O O . ASN B 1 45 ? 12.977 -32.844 -21.125 1 87.38 45 ASN B O 1
ATOM 4918 N N . VAL B 1 46 ? 14.648 -31.594 -21.859 1 85.5 46 VAL B N 1
ATOM 4919 C CA . VAL B 1 46 ? 14.734 -32.312 -23.141 1 85.5 46 VAL B CA 1
ATOM 4920 C C . VAL B 1 46 ? 15.195 -33.75 -22.906 1 85.5 46 VAL B C 1
ATOM 4922 O O . VAL B 1 46 ? 14.609 -34.688 -23.453 1 85.5 46 VAL B O 1
ATOM 4925 N N . ILE B 1 47 ? 16.156 -33.875 -22.031 1 85.44 47 ILE B N 1
ATOM 4926 C CA . ILE B 1 47 ? 16.672 -35.188 -21.719 1 85.44 47 ILE B CA 1
ATOM 4927 C C . ILE B 1 47 ? 15.562 -36.031 -21.078 1 85.44 47 ILE B C 1
ATOM 4929 O O . ILE B 1 47 ? 15.445 -37.219 -21.359 1 85.44 47 ILE B O 1
ATOM 4933 N N . LEU B 1 48 ? 14.766 -35.438 -20.312 1 85.81 48 LEU B N 1
ATOM 4934 C CA . LEU B 1 48 ? 13.703 -36.156 -19.625 1 85.81 48 LEU B CA 1
ATOM 4935 C C . LEU B 1 48 ? 12.656 -36.656 -20.609 1 85.81 48 LEU B C 1
ATOM 4937 O O . LEU B 1 48 ? 12.023 -37.688 -20.359 1 85.81 48 LEU B O 1
ATOM 4941 N N . THR B 1 49 ? 12.492 -35.906 -21.672 1 83.44 49 THR B N 1
ATOM 4942 C CA . THR B 1 49 ? 11.547 -36.406 -22.672 1 83.44 49 THR B CA 1
ATOM 4943 C C . THR B 1 49 ? 12.07 -37.656 -23.328 1 83.44 49 THR B C 1
ATOM 4945 O O . THR B 1 49 ? 11.305 -38.594 -23.609 1 83.44 49 THR B O 1
ATOM 4948 N N . PHE B 1 50 ? 13.359 -37.75 -23.562 1 82.19 50 PHE B N 1
ATOM 4949 C CA . PHE B 1 50 ? 13.945 -38.969 -24.125 1 82.19 50 PHE B CA 1
ATOM 4950 C C . PHE B 1 50 ? 13.945 -40.094 -23.109 1 82.19 50 PHE B C 1
ATOM 4952 O O . PHE B 1 50 ? 13.75 -41.25 -23.453 1 82.19 50 PHE B O 1
ATOM 4959 N N . TRP B 1 51 ? 14.172 -39.625 -21.922 1 82.31 51 TRP B N 1
ATOM 4960 C CA . TRP B 1 51 ? 14.094 -40.594 -20.844 1 82.31 51 TRP B CA 1
ATOM 4961 C C . TRP B 1 51 ? 12.695 -41.188 -20.75 1 82.31 51 TRP B C 1
ATOM 4963 O O . TRP B 1 51 ? 12.539 -42.406 -20.578 1 82.31 51 TRP B O 1
ATOM 4973 N N . ASN B 1 52 ? 11.742 -40.375 -20.844 1 84.06 52 ASN B N 1
ATOM 4974 C CA . ASN B 1 52 ? 10.359 -40.844 -20.781 1 84.06 52 ASN B CA 1
ATOM 4975 C C . ASN B 1 52 ? 10.047 -41.844 -21.906 1 84.06 52 ASN B C 1
ATOM 4977 O O . ASN B 1 52 ? 9.344 -42.812 -21.688 1 84.06 52 ASN B O 1
ATOM 4981 N N . ARG B 1 53 ? 10.516 -41.594 -23.031 1 81.44 53 ARG B N 1
ATOM 4982 C CA . ARG B 1 53 ? 10.328 -42.5 -24.156 1 81.44 53 ARG B CA 1
ATOM 4983 C C . ARG B 1 53 ? 10.93 -43.875 -23.859 1 81.44 53 ARG B C 1
ATOM 4985 O O . ARG B 1 53 ? 10.258 -44.906 -24.016 1 81.44 53 ARG B O 1
ATOM 4992 N N . ALA B 1 54 ? 12.172 -43.875 -23.438 1 80.38 54 ALA B N 1
ATOM 4993 C CA . ALA B 1 54 ? 12.852 -45.125 -23.141 1 80.38 54 ALA B CA 1
ATOM 4994 C C . ALA B 1 54 ? 12.172 -45.844 -21.984 1 80.38 54 ALA B C 1
ATOM 4996 O O . ALA B 1 54 ? 12.109 -47.094 -21.969 1 80.38 54 ALA B O 1
ATOM 4997 N N . PHE B 1 55 ? 11.727 -45.094 -21.109 1 83.69 55 PHE B N 1
ATOM 4998 C CA . PHE B 1 55 ? 11.055 -45.656 -19.938 1 83.69 55 PHE B CA 1
ATOM 4999 C C . PHE B 1 55 ? 9.781 -46.375 -20.344 1 83.69 55 PHE B C 1
ATOM 5001 O O . PHE B 1 55 ? 9.586 -47.531 -19.984 1 83.69 55 PHE B O 1
ATOM 5008 N N . TYR B 1 56 ? 8.969 -45.812 -21.172 1 82 56 TYR B N 1
ATOM 5009 C CA . TYR B 1 56 ? 7.707 -46.438 -21.562 1 82 56 TYR B CA 1
ATOM 5010 C C . TYR B 1 56 ? 7.941 -47.562 -22.547 1 82 56 TYR B C 1
ATOM 5012 O O . TYR B 1 56 ? 7.195 -48.531 -22.562 1 82 56 TYR B O 1
ATOM 5020 N N . ASN B 1 57 ? 8.977 -47.406 -23.375 1 80.81 57 ASN B N 1
ATOM 5021 C CA . ASN B 1 57 ? 9.336 -48.531 -24.234 1 80.81 57 ASN B CA 1
ATOM 5022 C C . ASN B 1 57 ? 9.734 -49.75 -23.422 1 80.81 57 ASN B C 1
ATOM 5024 O O . ASN B 1 57 ? 9.375 -50.875 -23.781 1 80.81 57 ASN B O 1
ATOM 5028 N N . SER B 1 58 ? 10.438 -49.469 -22.375 1 82.25 58 SER B N 1
ATOM 5029 C CA . SER B 1 58 ? 10.852 -50.594 -21.516 1 82.25 58 SER B CA 1
ATOM 5030 C C . SER B 1 58 ? 9.656 -51.219 -20.828 1 82.25 58 SER B C 1
ATOM 5032 O O . SER B 1 58 ? 9.641 -52.438 -20.594 1 82.25 58 SER B O 1
ATOM 5034 N N . LEU B 1 59 ? 8.703 -50.469 -20.516 1 80.62 59 LEU B N 1
ATOM 5035 C CA . LEU B 1 59 ? 7.492 -51 -19.906 1 80.62 59 LEU B CA 1
ATOM 5036 C C . LEU B 1 59 ? 6.684 -51.812 -20.906 1 80.62 59 LEU B C 1
ATOM 5038 O O . LEU B 1 59 ? 6.148 -52.875 -20.562 1 80.62 59 LEU B O 1
ATOM 5042 N N . GLN B 1 60 ? 6.637 -51.25 -22.078 1 77.62 60 GLN B N 1
ATOM 5043 C CA . GLN B 1 60 ? 5.91 -51.969 -23.125 1 77.62 60 GLN B CA 1
ATOM 5044 C C . GLN B 1 60 ? 6.539 -53.312 -23.406 1 77.62 60 GLN B C 1
ATOM 5046 O O . GLN B 1 60 ? 5.832 -54.312 -23.562 1 77.62 60 GLN B O 1
ATOM 5051 N N . ASP B 1 61 ? 7.848 -53.312 -23.422 1 80.75 61 ASP B N 1
ATOM 5052 C CA . ASP B 1 61 ? 8.562 -54.562 -23.75 1 80.75 61 ASP B CA 1
ATOM 5053 C C . ASP B 1 61 ? 8.742 -55.438 -22.516 1 80.75 61 ASP B C 1
ATOM 5055 O O . ASP B 1 61 ? 9.258 -56.531 -22.609 1 80.75 61 ASP B O 1
ATOM 5059 N N . LYS B 1 62 ? 8.281 -55 -21.281 1 83.81 62 LYS B N 1
ATOM 5060 C CA . LYS B 1 62 ? 8.422 -55.688 -20 1 83.81 62 LYS B CA 1
ATOM 5061 C C . LYS B 1 62 ? 9.891 -56.031 -19.734 1 83.81 62 LYS B C 1
ATOM 5063 O O . LYS B 1 62 ? 10.203 -57.156 -19.359 1 83.81 62 LYS B O 1
ATOM 5068 N N . ASN B 1 63 ? 10.75 -55.188 -20.078 1 84.5 63 ASN B N 1
ATOM 5069 C CA . ASN B 1 63 ? 12.188 -55.344 -19.859 1 84.5 63 ASN B CA 1
ATOM 5070 C C . ASN B 1 63 ? 12.594 -54.781 -18.5 1 84.5 63 ASN B C 1
ATOM 5072 O O . ASN B 1 63 ? 12.797 -53.562 -18.359 1 84.5 63 ASN B O 1
ATOM 5076 N N . TRP B 1 64 ? 12.805 -55.625 -17.531 1 83.69 64 TRP B N 1
ATOM 5077 C CA . TRP B 1 64 ? 13.117 -55.219 -16.156 1 83.69 64 TRP B CA 1
ATOM 5078 C C . TRP B 1 64 ? 14.492 -54.562 -16.094 1 83.69 64 TRP B C 1
ATOM 5080 O O . TRP B 1 64 ? 14.68 -53.594 -15.352 1 83.69 64 TRP B O 1
ATOM 5090 N N . GLU B 1 65 ? 15.445 -55.094 -16.75 1 83 65 GLU B N 1
ATOM 5091 C CA . GLU B 1 65 ? 16.797 -54.562 -16.719 1 83 65 GLU B CA 1
ATOM 5092 C C . GLU B 1 65 ? 16.844 -53.125 -17.219 1 83 65 GLU B C 1
ATOM 5094 O O . GLU B 1 65 ? 17.453 -52.281 -16.578 1 83 65 GLU B O 1
ATOM 5099 N N . ALA B 1 66 ? 16.172 -52.906 -18.297 1 82.94 66 ALA B N 1
ATOM 5100 C CA . ALA B 1 66 ? 16.141 -51.531 -18.844 1 82.94 66 ALA B CA 1
ATOM 5101 C C . ALA B 1 66 ? 15.398 -50.594 -17.891 1 82.94 66 ALA B C 1
ATOM 5103 O O . ALA B 1 66 ? 15.82 -49.438 -17.703 1 82.94 66 ALA B O 1
ATOM 5104 N N . PHE B 1 67 ? 14.414 -51.094 -17.297 1 85.69 67 PHE B N 1
ATOM 5105 C CA . PHE B 1 67 ? 13.617 -50.312 -16.359 1 85.69 67 PHE B CA 1
ATOM 5106 C C . PHE B 1 67 ? 14.445 -49.875 -15.156 1 85.69 67 PHE B C 1
ATOM 5108 O O . PHE B 1 67 ? 14.453 -48.719 -14.789 1 85.69 67 PHE B O 1
ATOM 5115 N N . SER B 1 68 ? 15.133 -50.812 -14.547 1 84.56 68 SER B N 1
ATOM 5116 C CA . SER B 1 68 ? 15.922 -50.531 -13.352 1 84.56 68 SER B CA 1
ATOM 5117 C C . SER B 1 68 ? 17.094 -49.625 -13.664 1 84.56 68 SER B C 1
ATOM 5119 O O . SER B 1 68 ? 17.438 -48.719 -12.867 1 84.56 68 SER B O 1
ATOM 5121 N N . GLN B 1 69 ? 17.688 -49.75 -14.805 1 84.38 69 GLN B N 1
ATOM 5122 C CA . GLN B 1 69 ? 18.812 -48.906 -15.188 1 84.38 69 GLN B CA 1
ATOM 5123 C C . GLN B 1 69 ? 18.359 -47.469 -15.469 1 84.38 69 GLN B C 1
ATOM 5125 O O . GLN B 1 69 ? 19.062 -46.5 -15.133 1 84.38 69 GLN B O 1
ATOM 5130 N N . LEU B 1 70 ? 17.234 -47.375 -16.031 1 85.25 70 LEU B N 1
ATOM 5131 C CA . LEU B 1 70 ? 16.719 -46.031 -16.359 1 85.25 70 LEU B CA 1
ATOM 5132 C C . LEU B 1 70 ? 16.266 -45.312 -15.094 1 85.25 70 LEU B C 1
ATOM 5134 O O . LEU B 1 70 ? 16.281 -44.062 -15.055 1 85.25 70 LEU B O 1
ATOM 5138 N N . LEU B 1 71 ? 15.977 -46.031 -14.125 1 84.31 71 LEU B N 1
ATOM 5139 C CA . LEU B 1 71 ? 15.531 -45.406 -12.883 1 84.31 71 LEU B CA 1
ATOM 5140 C C . LEU B 1 71 ? 16.719 -44.906 -12.07 1 84.31 71 LEU B C 1
ATOM 5142 O O . LEU B 1 71 ? 16.656 -43.812 -11.477 1 84.31 71 LEU B O 1
ATOM 5146 N N . PHE B 1 72 ? 17.797 -45.625 -12.031 1 81.69 72 PHE B N 1
ATOM 5147 C CA . PHE B 1 72 ? 18.891 -45.312 -11.117 1 81.69 72 PHE B CA 1
ATOM 5148 C C . PHE B 1 72 ? 20.062 -44.688 -11.875 1 81.69 72 PHE B C 1
ATOM 5150 O O . PHE B 1 72 ? 20.234 -43.469 -11.859 1 81.69 72 PHE B O 1
ATOM 5157 N N . LEU B 1 73 ? 20.875 -45.406 -12.641 1 76.25 73 LEU B N 1
ATOM 5158 C CA . LEU B 1 73 ? 22.156 -44.875 -13.125 1 76.25 73 LEU B CA 1
ATOM 5159 C C . LEU B 1 73 ? 22.109 -44.594 -14.617 1 76.25 73 LEU B C 1
ATOM 5161 O O . LEU B 1 73 ? 22.828 -43.75 -15.117 1 76.25 73 LEU B O 1
ATOM 5165 N N . GLY B 1 74 ? 21.375 -45.156 -15.391 1 79.19 74 GLY B N 1
ATOM 5166 C CA . GLY B 1 74 ? 21.312 -44.875 -16.812 1 79.19 74 GLY B CA 1
ATOM 5167 C C . GLY B 1 74 ? 21.562 -46.094 -17.672 1 79.19 74 GLY B C 1
ATOM 5168 O O . GLY B 1 74 ? 21.953 -47.156 -17.172 1 79.19 74 GLY B O 1
ATOM 5169 N N . ARG B 1 75 ? 21.031 -45.938 -18.875 1 77.69 75 ARG B N 1
ATOM 5170 C CA . ARG B 1 75 ? 21.203 -47.062 -19.812 1 77.69 75 ARG B CA 1
ATOM 5171 C C . ARG B 1 75 ? 21.703 -46.531 -21.172 1 77.69 75 ARG B C 1
ATOM 5173 O O . ARG B 1 75 ? 21.438 -45.375 -21.531 1 77.69 75 ARG B O 1
ATOM 5180 N N . HIS B 1 76 ? 22.562 -47.344 -21.734 1 75.12 76 HIS B N 1
ATOM 5181 C CA . HIS B 1 76 ? 22.984 -47.062 -23.109 1 75.12 76 HIS B CA 1
ATOM 5182 C C . HIS B 1 76 ? 21.953 -47.562 -24.109 1 75.12 76 HIS B C 1
ATOM 5184 O O . HIS B 1 76 ? 21.672 -48.781 -24.156 1 75.12 76 HIS B O 1
ATOM 5190 N N . ASP B 1 77 ? 21.156 -46.625 -24.516 1 65.88 77 ASP B N 1
ATOM 5191 C CA . ASP B 1 77 ? 20.172 -46.969 -25.531 1 65.88 77 ASP B CA 1
ATOM 5192 C C . ASP B 1 77 ? 20.812 -47.031 -26.922 1 65.88 77 ASP B C 1
ATOM 5194 O O . ASP B 1 77 ? 21.625 -46.188 -27.266 1 65.88 77 ASP B O 1
ATOM 5198 N N . PRO B 1 78 ? 20.656 -48.062 -27.578 1 60.91 78 PRO B N 1
ATOM 5199 C CA . PRO B 1 78 ? 21.266 -48.188 -28.906 1 60.91 78 PRO B CA 1
ATOM 5200 C C . PRO B 1 78 ? 20.875 -47.062 -29.844 1 60.91 78 PRO B C 1
ATOM 5202 O O . PRO B 1 78 ? 21.688 -46.594 -30.641 1 60.91 78 PRO B O 1
ATOM 5205 N N . ASP B 1 79 ? 19.672 -46.531 -29.781 1 57.88 79 ASP B N 1
ATOM 5206 C CA . ASP B 1 79 ? 19.188 -45.531 -30.719 1 57.88 79 ASP B CA 1
ATOM 5207 C C . ASP B 1 79 ? 19.484 -44.125 -30.219 1 57.88 79 ASP B C 1
ATOM 5209 O O . ASP B 1 79 ? 19.812 -43.219 -31.016 1 57.88 79 ASP B O 1
ATOM 5213 N N . GLU B 1 80 ? 19.453 -43.938 -28.953 1 64.06 80 GLU B N 1
ATOM 5214 C CA . GLU B 1 80 ? 19.516 -42.562 -28.469 1 64.06 80 GLU B CA 1
ATOM 5215 C C . GLU B 1 80 ? 20.781 -42.312 -27.672 1 64.06 80 GLU B C 1
ATOM 5217 O O . GLU B 1 80 ? 21.031 -41.188 -27.219 1 64.06 80 GLU B O 1
ATOM 5222 N N . GLY B 1 81 ? 21.703 -43.25 -27.703 1 68.38 81 GLY B N 1
ATOM 5223 C CA . GLY B 1 81 ? 22.938 -43.062 -26.953 1 68.38 81 GLY B CA 1
ATOM 5224 C C . GLY B 1 81 ? 22.766 -43.25 -25.469 1 68.38 81 GLY B C 1
ATOM 5225 O O . GLY B 1 81 ? 21.906 -44.031 -25.016 1 68.38 81 GLY B O 1
ATOM 5226 N N . TYR B 1 82 ? 23.547 -42.594 -24.578 1 77.88 82 TYR B N 1
ATOM 5227 C CA . TYR B 1 82 ? 23.516 -42.75 -23.141 1 77.88 82 TYR B CA 1
ATOM 5228 C C . TYR B 1 82 ? 22.422 -41.875 -22.531 1 77.88 82 TYR B C 1
ATOM 5230 O O . TYR B 1 82 ? 22.359 -40.688 -22.797 1 77.88 82 TYR B O 1
ATOM 5238 N N . LEU B 1 83 ? 21.531 -42.5 -21.984 1 83.62 83 LEU B N 1
ATOM 5239 C CA . LEU B 1 83 ? 20.484 -41.781 -21.25 1 83.62 83 LEU B CA 1
ATOM 5240 C C . LEU B 1 83 ? 20.703 -41.938 -19.734 1 83.62 83 LEU B C 1
ATOM 5242 O O . LEU B 1 83 ? 20.734 -43.031 -19.203 1 83.62 83 LEU B O 1
ATOM 5246 N N . PRO B 1 84 ? 21 -40.781 -19.078 1 85 84 PRO B N 1
ATOM 5247 C CA . PRO B 1 84 ? 21.188 -40.844 -17.625 1 85 84 PRO B CA 1
ATOM 5248 C C . PRO B 1 84 ? 19.938 -41.344 -16.891 1 85 84 PRO B C 1
ATOM 5250 O O . PRO B 1 84 ? 18.828 -41.188 -17.422 1 85 84 PRO B O 1
ATOM 5253 N N . GLY B 1 85 ? 20.172 -42.031 -15.773 1 85.56 85 GLY B N 1
ATOM 5254 C CA . GLY B 1 85 ? 19.062 -42.469 -14.945 1 85.56 85 GLY B CA 1
ATOM 5255 C C . GLY B 1 85 ? 18.25 -41.312 -14.383 1 85.56 85 GLY B C 1
ATOM 5256 O O . GLY B 1 85 ? 18.719 -40.188 -14.328 1 85.56 85 GLY B O 1
ATOM 5257 N N . PHE B 1 86 ? 17.047 -41.594 -14.094 1 86.31 86 PHE B N 1
ATOM 5258 C CA . PHE B 1 86 ? 16.141 -40.594 -13.562 1 86.31 86 PHE B CA 1
ATOM 5259 C C . PHE B 1 86 ? 16.703 -39.969 -12.281 1 86.31 86 PHE B C 1
ATOM 5261 O O . PHE B 1 86 ? 16.641 -38.75 -12.078 1 86.31 86 PHE B O 1
ATOM 5268 N N . CYS B 1 87 ? 17.281 -40.75 -11.352 1 85.88 87 CYS B N 1
ATOM 5269 C CA . CYS B 1 87 ? 17.828 -40.25 -10.086 1 85.88 87 CYS B CA 1
ATOM 5270 C C . CYS B 1 87 ? 18.969 -39.281 -10.32 1 85.88 87 CYS B C 1
ATOM 5272 O O . CYS B 1 87 ? 19.078 -38.25 -9.617 1 85.88 87 CYS B O 1
ATOM 5274 N N . VAL B 1 88 ? 19.734 -39.531 -11.305 1 87.25 88 VAL B N 1
ATOM 5275 C CA . VAL B 1 88 ? 20.859 -38.656 -11.625 1 87.25 88 VAL B CA 1
ATOM 5276 C C . VAL B 1 88 ? 20.344 -37.344 -12.211 1 87.25 88 VAL B C 1
ATOM 5278 O O . VAL B 1 88 ? 20.781 -36.281 -11.812 1 87.25 88 VAL B O 1
ATOM 5281 N N . VAL B 1 89 ? 19.406 -37.438 -13.117 1 87.12 89 VAL B N 1
ATOM 5282 C CA . VAL B 1 89 ? 18.859 -36.25 -13.758 1 87.12 89 VAL B CA 1
ATOM 5283 C C . VAL B 1 89 ? 18.094 -35.406 -12.727 1 87.12 89 VAL B C 1
ATOM 5285 O O . VAL B 1 89 ? 18.188 -34.188 -12.727 1 87.12 89 VAL B O 1
ATOM 5288 N N . ALA B 1 90 ? 17.391 -36.125 -11.867 1 87 90 ALA B N 1
ATOM 5289 C CA . ALA B 1 90 ? 16.641 -35.438 -10.82 1 87 90 ALA B CA 1
ATOM 5290 C C . ALA B 1 90 ? 17.562 -34.688 -9.859 1 87 90 ALA B C 1
ATOM 5292 O O . ALA B 1 90 ? 17.297 -33.562 -9.477 1 87 90 ALA B O 1
ATOM 5293 N N . ALA B 1 91 ? 18.656 -35.344 -9.453 1 88.62 91 ALA B N 1
ATOM 5294 C CA . ALA B 1 91 ? 19.625 -34.75 -8.547 1 88.62 91 ALA B CA 1
ATOM 5295 C C . ALA B 1 91 ? 20.25 -33.5 -9.172 1 88.62 91 ALA B C 1
ATOM 5297 O O . ALA B 1 91 ? 20.375 -32.469 -8.516 1 88.62 91 ALA B O 1
ATOM 5298 N N . LEU B 1 92 ? 20.609 -33.625 -10.383 1 89.88 92 LEU B N 1
ATOM 5299 C CA . LEU B 1 92 ? 21.203 -32.469 -11.078 1 89.88 92 LEU B CA 1
ATOM 5300 C C . LEU B 1 92 ? 20.172 -31.359 -11.25 1 89.88 92 LEU B C 1
ATOM 5302 O O . LEU B 1 92 ? 20.516 -30.188 -11.148 1 89.88 92 LEU B O 1
ATOM 5306 N N . PHE B 1 93 ? 18.953 -31.734 -11.523 1 89.06 93 PHE B N 1
ATOM 5307 C CA . PHE B 1 93 ? 17.891 -30.75 -11.688 1 89.06 93 PHE B CA 1
ATOM 5308 C C . PHE B 1 93 ? 17.688 -29.953 -10.398 1 89.06 93 PHE B C 1
ATOM 5310 O O . PHE B 1 93 ? 17.547 -28.734 -10.438 1 89.06 93 PHE B O 1
ATOM 5317 N N . ILE B 1 94 ? 17.703 -30.672 -9.312 1 89.88 94 ILE B N 1
ATOM 5318 C CA . ILE B 1 94 ? 17.5 -30.031 -8.016 1 89.88 94 ILE B CA 1
ATOM 5319 C C . ILE B 1 94 ? 18.625 -29.031 -7.742 1 89.88 94 ILE B C 1
ATOM 5321 O O . ILE B 1 94 ? 18.375 -27.891 -7.375 1 89.88 94 ILE B O 1
ATOM 5325 N N . LEU B 1 95 ? 19.812 -29.484 -7.969 1 93 95 LEU B N 1
ATOM 5326 C CA . LEU B 1 95 ? 20.984 -28.641 -7.723 1 93 95 LEU B CA 1
ATOM 5327 C C . LEU B 1 95 ? 20.953 -27.391 -8.609 1 93 95 LEU B C 1
ATOM 5329 O O . LEU B 1 95 ? 21.156 -26.281 -8.125 1 93 95 LEU B O 1
ATOM 5333 N N . VAL B 1 96 ? 20.641 -27.578 -9.852 1 92.56 96 VAL B N 1
ATOM 5334 C CA . VAL B 1 96 ? 20.641 -26.453 -10.797 1 92.56 96 VAL B CA 1
ATOM 5335 C C . VAL B 1 96 ? 19.469 -25.516 -10.477 1 92.56 96 VAL B C 1
ATOM 5337 O O . VAL B 1 96 ? 19.625 -24.297 -10.531 1 92.56 96 VAL B O 1
ATOM 5340 N N . ALA B 1 97 ? 18.375 -26.094 -10.125 1 89.94 97 ALA B N 1
ATOM 5341 C CA . ALA B 1 97 ? 17.203 -25.281 -9.82 1 89.94 97 ALA B CA 1
ATOM 5342 C C . ALA B 1 97 ? 17.438 -24.422 -8.586 1 89.94 97 ALA B C 1
ATOM 5344 O O . ALA B 1 97 ? 17.094 -23.234 -8.578 1 89.94 97 ALA B O 1
ATOM 5345 N N . VAL B 1 98 ? 18.047 -24.969 -7.578 1 91.5 98 VAL B N 1
ATOM 5346 C CA . VAL B 1 98 ? 18.297 -24.266 -6.32 1 91.5 98 VAL B CA 1
ATOM 5347 C C . VAL B 1 98 ? 19.312 -23.156 -6.535 1 91.5 98 VAL B C 1
ATOM 5349 O O . VAL B 1 98 ? 19.109 -22.016 -6.094 1 91.5 98 VAL B O 1
ATOM 5352 N N . PHE B 1 99 ? 20.281 -23.453 -7.246 1 93.44 99 PHE B N 1
ATOM 5353 C CA . PHE B 1 99 ? 21.328 -22.453 -7.441 1 93.44 99 PHE B CA 1
ATOM 5354 C C . PHE B 1 99 ? 20.875 -21.375 -8.414 1 93.44 99 PHE B C 1
ATOM 5356 O O . PHE B 1 99 ? 21.297 -20.219 -8.305 1 93.44 99 PHE B O 1
ATOM 5363 N N . GLN B 1 100 ? 20.094 -21.766 -9.312 1 92.69 100 GLN B N 1
ATOM 5364 C CA . GLN B 1 100 ? 19.547 -20.75 -10.219 1 92.69 100 GLN B CA 1
ATOM 5365 C C . GLN B 1 100 ? 18.688 -19.734 -9.469 1 92.69 100 GLN B C 1
ATOM 5367 O O . GLN B 1 100 ? 18.797 -18.531 -9.711 1 92.69 100 GLN B O 1
ATOM 5372 N N . LEU B 1 101 ? 17.906 -20.25 -8.594 1 90.31 101 LEU B N 1
ATOM 5373 C CA . LEU B 1 101 ? 17.062 -19.359 -7.797 1 90.31 101 LEU B CA 1
ATOM 5374 C C . LEU B 1 101 ? 17.906 -18.453 -6.902 1 90.31 101 LEU B C 1
ATOM 5376 O O . LEU B 1 101 ? 17.672 -17.25 -6.852 1 90.31 101 LEU B O 1
ATOM 5380 N N . TYR B 1 102 ? 18.859 -19.047 -6.301 1 93.56 102 TYR B N 1
ATOM 5381 C CA . TYR B 1 102 ? 19.719 -18.312 -5.371 1 93.56 102 TYR B CA 1
ATOM 5382 C C . TYR B 1 102 ? 20.484 -17.219 -6.09 1 93.56 102 TYR B C 1
ATOM 5384 O O . TYR B 1 102 ? 20.531 -16.062 -5.633 1 93.56 102 TYR B O 1
ATOM 5392 N N . LEU B 1 103 ? 21.094 -17.578 -7.148 1 94.75 103 LEU B N 1
ATOM 5393 C CA . LEU B 1 103 ? 21.922 -16.625 -7.871 1 94.75 103 LEU B CA 1
ATOM 5394 C C . LEU B 1 103 ? 21.078 -15.555 -8.547 1 94.75 103 LEU B C 1
ATOM 5396 O O . LEU B 1 103 ? 21.5 -14.398 -8.68 1 94.75 103 LEU B O 1
ATOM 5400 N N . ARG B 1 104 ? 19.891 -15.914 -8.977 1 93.5 104 ARG B N 1
ATOM 5401 C CA . ARG B 1 104 ? 18.953 -14.922 -9.523 1 93.5 104 ARG B CA 1
ATOM 5402 C C . ARG B 1 104 ? 18.578 -13.891 -8.469 1 93.5 104 ARG B C 1
ATOM 5404 O O . ARG B 1 104 ? 18.547 -12.695 -8.75 1 93.5 104 ARG B O 1
ATOM 5411 N N . GLN B 1 105 ? 18.359 -14.367 -7.25 1 93.81 105 GLN B N 1
ATOM 5412 C CA . GLN B 1 105 ? 18.016 -13.469 -6.152 1 93.81 105 GLN B CA 1
ATOM 5413 C C . GLN B 1 105 ? 19.203 -12.578 -5.789 1 93.81 105 GLN B C 1
ATOM 5415 O O . GLN B 1 105 ? 19.016 -11.406 -5.441 1 93.81 105 GLN B O 1
ATOM 5420 N N . LEU B 1 106 ? 20.391 -13.172 -5.871 1 94.38 106 LEU B N 1
ATOM 5421 C CA . LEU B 1 106 ? 21.594 -12.398 -5.598 1 94.38 106 LEU B CA 1
ATOM 5422 C C . LEU B 1 106 ? 21.766 -11.273 -6.613 1 94.38 106 LEU B C 1
ATOM 5424 O O . LEU B 1 106 ? 22.109 -10.148 -6.25 1 94.38 106 LEU B O 1
ATOM 5428 N N . LEU B 1 107 ? 21.516 -11.609 -7.832 1 94.44 107 LEU B N 1
ATOM 5429 C CA . LEU B 1 107 ? 21.594 -10.594 -8.875 1 94.44 107 LEU B CA 1
ATOM 5430 C C . LEU B 1 107 ? 20.547 -9.516 -8.664 1 94.44 107 LEU B C 1
ATOM 5432 O O . LEU B 1 107 ? 20.828 -8.328 -8.859 1 94.44 107 LEU B O 1
ATOM 5436 N N . GLN B 1 108 ? 19.391 -9.922 -8.289 1 95.19 108 GLN B N 1
ATOM 5437 C CA . GLN B 1 108 ? 18.281 -9 -8.062 1 95.19 108 GLN B CA 1
ATOM 5438 C C . GLN B 1 108 ? 18.609 -7.992 -6.969 1 95.19 108 GLN B C 1
ATOM 5440 O O . GLN B 1 108 ? 18.422 -6.785 -7.148 1 95.19 108 GLN B O 1
ATOM 5445 N N . ILE B 1 109 ? 19.156 -8.492 -5.875 1 94.75 109 ILE B N 1
ATOM 5446 C CA . ILE B 1 109 ? 19.406 -7.621 -4.734 1 94.75 109 ILE B CA 1
ATOM 5447 C C . ILE B 1 109 ? 20.609 -6.727 -5.02 1 94.75 109 ILE B C 1
ATOM 5449 O O . ILE B 1 109 ? 20.656 -5.574 -4.578 1 94.75 109 ILE B O 1
ATOM 5453 N N . ARG B 1 110 ? 21.609 -7.215 -5.715 1 94.38 110 ARG B N 1
ATOM 5454 C CA . ARG B 1 110 ? 22.75 -6.391 -6.074 1 94.38 110 ARG B CA 1
ATOM 5455 C C . ARG B 1 110 ? 22.344 -5.266 -7.02 1 94.38 110 ARG B C 1
ATOM 5457 O O . ARG B 1 110 ? 22.812 -4.129 -6.875 1 94.38 110 ARG B O 1
ATOM 5464 N N . TRP B 1 111 ? 21.5 -5.633 -7.957 1 95.12 111 TRP B N 1
ATOM 5465 C CA . TRP B 1 111 ? 21 -4.637 -8.891 1 95.12 111 TRP B CA 1
ATOM 5466 C C . TRP B 1 111 ? 20.141 -3.598 -8.172 1 95.12 111 TRP B C 1
ATOM 5468 O O . TRP B 1 111 ? 20.297 -2.395 -8.391 1 95.12 111 TRP B O 1
ATOM 5478 N N . ARG B 1 112 ? 19.297 -4.043 -7.289 1 95.62 112 ARG B N 1
ATOM 5479 C CA . ARG B 1 112 ? 18.422 -3.135 -6.539 1 95.62 112 ARG B CA 1
ATOM 5480 C C . ARG B 1 112 ? 19.25 -2.207 -5.652 1 95.62 112 ARG B C 1
ATOM 5482 O O . ARG B 1 112 ? 18.969 -1.013 -5.555 1 95.62 112 ARG B O 1
ATOM 5489 N N . ARG B 1 113 ? 20.25 -2.775 -5.016 1 94.81 113 ARG B N 1
ATOM 5490 C CA . ARG B 1 113 ? 21.109 -1.983 -4.141 1 94.81 113 ARG B CA 1
ATOM 5491 C C . ARG B 1 113 ? 21.812 -0.879 -4.922 1 94.81 113 ARG B C 1
ATOM 5493 O O . ARG B 1 113 ? 21.844 0.273 -4.484 1 94.81 113 ARG B O 1
ATOM 5500 N N . TRP B 1 114 ? 22.328 -1.252 -6.008 1 94.75 114 TRP B N 1
ATOM 5501 C CA . TRP B 1 114 ? 23.047 -0.29 -6.84 1 94.75 114 TRP B CA 1
ATOM 5502 C C . TRP B 1 114 ? 22.109 0.8 -7.344 1 94.75 114 TRP B C 1
ATOM 5504 O O . TRP B 1 114 ? 22.422 1.99 -7.242 1 94.75 114 TRP B O 1
ATOM 5514 N N . MET B 1 115 ? 21 0.416 -7.879 1 95.06 115 MET B N 1
ATOM 5515 C CA . MET B 1 115 ? 20.062 1.356 -8.477 1 95.06 115 MET B CA 1
ATOM 5516 C C . MET B 1 115 ? 19.438 2.264 -7.422 1 95.06 115 MET B C 1
ATOM 5518 O O . MET B 1 115 ? 19.281 3.465 -7.645 1 95.06 115 MET B O 1
ATOM 5522 N N . THR B 1 116 ? 19.062 1.692 -6.301 1 96 116 THR B N 1
ATOM 5523 C CA . THR B 1 116 ? 18.5 2.482 -5.215 1 96 116 THR B CA 1
ATOM 5524 C C . THR B 1 116 ? 19.5 3.508 -4.707 1 96 116 THR B C 1
ATOM 5526 O O . THR B 1 116 ? 19.156 4.668 -4.473 1 96 116 THR B O 1
ATOM 5529 N N . GLY B 1 117 ? 20.734 3.084 -4.555 1 94.56 117 GLY B N 1
ATOM 5530 C CA . GLY B 1 117 ? 21.781 4.008 -4.129 1 94.56 117 GLY B CA 1
ATOM 5531 C C . GLY B 1 117 ? 22 5.145 -5.109 1 94.56 117 GLY B C 1
ATOM 5532 O O . GLY B 1 117 ? 22.109 6.305 -4.707 1 94.56 117 GLY B O 1
ATOM 5533 N N . ARG B 1 118 ? 21.984 4.867 -6.301 1 93.62 118 ARG B N 1
ATOM 5534 C CA . ARG B 1 118 ? 22.234 5.867 -7.332 1 93.62 118 ARG B CA 1
ATOM 5535 C C . ARG B 1 118 ? 21.078 6.859 -7.426 1 93.62 118 ARG B C 1
ATOM 5537 O O . ARG B 1 118 ? 21.297 8.07 -7.465 1 93.62 118 ARG B O 1
ATOM 5544 N N . ILE B 1 119 ? 19.875 6.371 -7.461 1 94.44 119 ILE B N 1
ATOM 5545 C CA . ILE B 1 119 ? 18.703 7.227 -7.637 1 94.44 119 ILE B CA 1
ATOM 5546 C C . ILE B 1 119 ? 18.516 8.094 -6.398 1 94.44 119 ILE B C 1
ATOM 5548 O O . ILE B 1 119 ? 18.172 9.273 -6.504 1 94.44 119 ILE B O 1
ATOM 5552 N N . THR B 1 120 ? 18.719 7.469 -5.27 1 95.44 120 THR B N 1
ATOM 5553 C CA . THR B 1 120 ? 18.625 8.242 -4.039 1 95.44 120 THR B CA 1
ATOM 5554 C C . THR B 1 120 ? 19.688 9.336 -4.004 1 95.44 120 THR B C 1
ATOM 5556 O O . THR B 1 120 ? 19.406 10.469 -3.604 1 95.44 120 THR B O 1
ATOM 5559 N N . GLY B 1 121 ? 20.875 9.016 -4.395 1 94.25 121 GLY B N 1
ATOM 5560 C CA . GLY B 1 121 ? 21.938 10.008 -4.48 1 94.25 121 GLY B CA 1
ATOM 5561 C C . GLY B 1 121 ? 21.625 11.141 -5.438 1 94.25 121 GLY B C 1
ATOM 5562 O O . GLY B 1 121 ? 21.828 12.312 -5.109 1 94.25 121 GLY B O 1
ATOM 5563 N N . ASP B 1 122 ? 21.109 10.781 -6.586 1 93 122 ASP B N 1
ATOM 5564 C CA . ASP B 1 122 ? 20.734 11.781 -7.578 1 93 122 ASP B CA 1
ATOM 5565 C C . ASP B 1 122 ? 19.594 12.672 -7.062 1 93 122 ASP B C 1
ATOM 5567 O O . ASP B 1 122 ? 19.562 13.867 -7.352 1 93 122 ASP B O 1
ATOM 5571 N N . TRP B 1 123 ? 18.672 12.078 -6.344 1 93.44 123 TRP B N 1
ATOM 5572 C CA . TRP B 1 123 ? 17.5 12.773 -5.801 1 93.44 123 TRP B CA 1
ATOM 5573 C C . TRP B 1 123 ? 17.922 13.789 -4.746 1 93.44 123 TRP B C 1
ATOM 5575 O O . TRP B 1 123 ? 17.359 14.883 -4.676 1 93.44 123 TRP B O 1
ATOM 5585 N N . LEU B 1 124 ? 18.969 13.461 -3.988 1 93.25 124 LEU B N 1
ATOM 5586 C CA . LEU B 1 124 ? 19.406 14.336 -2.9 1 93.25 124 LEU B CA 1
ATOM 5587 C C . LEU B 1 124 ? 20.469 15.32 -3.381 1 93.25 124 LEU B C 1
ATOM 5589 O O . LEU B 1 124 ? 20.641 16.391 -2.793 1 93.25 124 LEU B O 1
ATOM 5593 N N . ARG B 1 125 ? 21.016 14.961 -4.461 1 89 125 ARG B N 1
ATOM 5594 C CA . ARG B 1 125 ? 22.078 15.805 -4.984 1 89 125 ARG B CA 1
ATOM 5595 C C . ARG B 1 125 ? 21.531 17.125 -5.523 1 89 125 ARG B C 1
ATOM 5597 O O . ARG B 1 125 ? 20.469 17.141 -6.152 1 89 125 ARG B O 1
ATOM 5604 N N . ASP B 1 126 ? 22.125 18.141 -5.227 1 85.94 126 ASP B N 1
ATOM 5605 C CA . ASP B 1 126 ? 21.828 19.484 -5.715 1 85.94 126 ASP B CA 1
ATOM 5606 C C . ASP B 1 126 ? 20.391 19.891 -5.367 1 85.94 126 ASP B C 1
ATOM 5608 O O . ASP B 1 126 ? 19.719 20.547 -6.16 1 85.94 126 ASP B O 1
ATOM 5612 N N . ARG B 1 127 ? 19.844 19.312 -4.398 1 88.38 127 ARG B N 1
ATOM 5613 C CA . ARG B 1 127 ? 18.531 19.656 -3.836 1 88.38 127 ARG B CA 1
ATOM 5614 C C . ARG B 1 127 ? 17.422 19.391 -4.84 1 88.38 127 ARG B C 1
ATOM 5616 O O . ARG B 1 127 ? 16.469 20.172 -4.941 1 88.38 127 ARG B O 1
ATOM 5623 N N . ALA B 1 128 ? 17.656 18.422 -5.605 1 89.81 128 ALA B N 1
ATOM 5624 C CA . ALA B 1 128 ? 16.625 18.047 -6.562 1 89.81 128 ALA B CA 1
ATOM 5625 C C . ALA B 1 128 ? 15.328 17.672 -5.844 1 89.81 128 ALA B C 1
ATOM 5627 O O . ALA B 1 128 ? 14.234 17.938 -6.344 1 89.81 128 ALA B O 1
ATOM 5628 N N . TYR B 1 129 ? 15.477 17.047 -4.645 1 91.12 129 TYR B N 1
ATOM 5629 C CA . TYR B 1 129 ? 14.312 16.641 -3.863 1 91.12 129 TYR B CA 1
ATOM 5630 C C . TYR B 1 129 ? 13.445 17.844 -3.521 1 91.12 129 TYR B C 1
ATOM 5632 O O . TYR B 1 129 ? 12.211 17.75 -3.551 1 91.12 129 TYR B O 1
ATOM 5640 N N . TYR B 1 130 ? 14.039 18.953 -3.295 1 90 130 TYR B N 1
ATOM 5641 C CA . TYR B 1 130 ? 13.312 20.172 -2.957 1 90 130 TYR B CA 1
ATOM 5642 C C . TYR B 1 130 ? 12.68 20.797 -4.195 1 90 130 TYR B C 1
ATOM 5644 O O . TYR B 1 130 ? 11.516 21.188 -4.176 1 90 130 TYR B O 1
ATOM 5652 N N . ARG B 1 131 ? 13.383 20.906 -5.234 1 87.75 131 ARG B N 1
ATOM 5653 C CA . ARG B 1 131 ? 12.898 21.531 -6.461 1 87.75 131 ARG B CA 1
ATOM 5654 C C . ARG B 1 131 ? 11.742 20.734 -7.062 1 87.75 131 ARG B C 1
ATOM 5656 O O . ARG B 1 131 ? 10.797 21.312 -7.594 1 87.75 131 ARG B O 1
ATOM 5663 N N . ILE B 1 132 ? 11.938 19.453 -6.992 1 86.25 132 ILE B N 1
ATOM 5664 C CA . ILE B 1 132 ? 10.859 18.609 -7.5 1 86.25 132 ILE B CA 1
ATOM 5665 C C . ILE B 1 132 ? 9.602 18.812 -6.664 1 86.25 132 ILE B C 1
ATOM 5667 O O . ILE B 1 132 ? 8.492 18.844 -7.199 1 86.25 132 ILE B O 1
ATOM 5671 N N . ALA B 1 133 ? 9.742 18.906 -5.387 1 80.75 133 ALA B N 1
ATOM 5672 C CA . ALA B 1 133 ? 8.609 19.109 -4.484 1 80.75 133 ALA B CA 1
ATOM 5673 C C . ALA B 1 133 ? 7.895 20.422 -4.785 1 80.75 133 ALA B C 1
ATOM 5675 O O . ALA B 1 133 ? 6.676 20.531 -4.613 1 80.75 133 ALA B O 1
ATOM 5676 N N . LEU B 1 134 ? 8.633 21.438 -5.184 1 77.31 134 LEU B N 1
ATOM 5677 C CA . LEU B 1 134 ? 8.07 22.75 -5.477 1 77.31 134 LEU B CA 1
ATOM 5678 C C . LEU B 1 134 ? 7.285 22.734 -6.785 1 77.31 134 LEU B C 1
ATOM 5680 O O . LEU B 1 134 ? 6.273 23.422 -6.918 1 77.31 134 LEU B O 1
ATOM 5684 N N . SER B 1 135 ? 7.875 22.031 -7.715 1 67.94 135 SER B N 1
ATOM 5685 C CA . SER B 1 135 ? 7.281 22.031 -9.047 1 67.94 135 SER B CA 1
ATOM 5686 C C . SER B 1 135 ? 6.078 21.109 -9.117 1 67.94 135 SER B C 1
ATOM 5688 O O . SER B 1 135 ? 5.211 21.266 -9.977 1 67.94 135 SER B O 1
ATOM 5690 N N . ASP B 1 136 ? 6.215 19.984 -8.359 1 57.59 136 ASP B N 1
ATOM 5691 C CA . ASP B 1 136 ? 5.355 18.828 -8.609 1 57.59 136 ASP B CA 1
ATOM 5692 C C . ASP B 1 136 ? 3.932 19.094 -8.125 1 57.59 136 ASP B C 1
ATOM 5694 O O . ASP B 1 136 ? 3.717 19.453 -6.969 1 57.59 136 ASP B O 1
ATOM 5698 N N . THR B 1 137 ? 3.141 19.516 -9.07 1 48.91 137 THR B N 1
ATOM 5699 C CA . THR B 1 137 ? 1.683 19.562 -9.062 1 48.91 137 THR B CA 1
ATOM 5700 C C . THR B 1 137 ? 1.093 18.281 -8.492 1 48.91 137 THR B C 1
ATOM 5702 O O . THR B 1 137 ? -0.003 17.875 -8.875 1 48.91 137 THR B O 1
ATOM 5705 N N . GLY B 1 138 ? 1.636 17.703 -7.41 1 49.22 138 GLY B N 1
ATOM 5706 C CA . GLY B 1 138 ? 0.86 16.688 -6.715 1 49.22 138 GLY B CA 1
ATOM 5707 C C . GLY B 1 138 ? 1.229 15.281 -7.121 1 49.22 138 GLY B C 1
ATOM 5708 O O . GLY B 1 138 ? 0.73 14.312 -6.543 1 49.22 138 GLY B O 1
ATOM 5709 N N . THR B 1 139 ? 1.738 15.016 -8.344 1 48.31 139 THR B N 1
ATOM 5710 C CA . THR B 1 139 ? 1.514 13.703 -8.938 1 48.31 139 THR B CA 1
ATOM 5711 C C . THR B 1 139 ? 2.66 12.758 -8.594 1 48.31 139 THR B C 1
ATOM 5713 O O . THR B 1 139 ? 2.488 11.531 -8.609 1 48.31 139 THR B O 1
ATOM 5716 N N . ASP B 1 140 ? 3.969 13.18 -8.203 1 63.16 140 ASP B N 1
ATOM 5717 C CA . ASP B 1 140 ? 4.973 12.125 -8.195 1 63.16 140 ASP B CA 1
ATOM 5718 C C . ASP B 1 140 ? 5.457 11.836 -6.773 1 63.16 140 ASP B C 1
ATOM 5720 O O . ASP B 1 140 ? 5.59 12.75 -5.961 1 63.16 140 ASP B O 1
ATOM 5724 N N . ASN B 1 141 ? 5.312 10.602 -6.301 1 79.5 141 ASN B N 1
ATOM 5725 C CA . ASN B 1 141 ? 5.738 10.078 -5.004 1 79.5 141 ASN B CA 1
ATOM 5726 C C . ASN B 1 141 ? 7.133 9.461 -5.082 1 79.5 141 ASN B C 1
ATOM 5728 O O . ASN B 1 141 ? 7.27 8.25 -5.246 1 79.5 141 ASN B O 1
ATOM 5732 N N . PRO B 1 142 ? 8.188 10.398 -4.902 1 88.38 142 PRO B N 1
ATOM 5733 C CA . PRO B 1 142 ? 9.555 9.883 -4.996 1 88.38 142 PRO B CA 1
ATOM 5734 C C . PRO B 1 142 ? 9.805 8.695 -4.07 1 88.38 142 PRO B C 1
ATOM 5736 O O . PRO B 1 142 ? 10.594 7.809 -4.402 1 88.38 142 PRO B O 1
ATOM 5739 N N . ASP B 1 143 ? 9.141 8.703 -2.941 1 89.69 143 ASP B N 1
ATOM 5740 C CA . ASP B 1 143 ? 9.32 7.602 -1.996 1 89.69 143 ASP B CA 1
ATOM 5741 C C . ASP B 1 143 ? 8.875 6.277 -2.604 1 89.69 143 ASP B C 1
ATOM 5743 O O . ASP B 1 143 ? 9.523 5.246 -2.41 1 89.69 143 ASP B O 1
ATOM 5747 N N . GLN B 1 144 ? 7.848 6.355 -3.385 1 86.88 144 GLN B N 1
ATOM 5748 C CA . GLN B 1 144 ? 7.355 5.148 -4.043 1 86.88 144 GLN B CA 1
ATOM 5749 C C . GLN B 1 144 ? 8.258 4.75 -5.207 1 86.88 144 GLN B C 1
ATOM 5751 O O . GLN B 1 144 ? 8.477 3.561 -5.449 1 86.88 144 GLN B O 1
ATOM 5756 N N . ARG B 1 145 ? 8.734 5.719 -5.926 1 91.75 145 ARG B N 1
ATOM 5757 C CA . ARG B 1 145 ? 9.633 5.434 -7.047 1 91.75 145 ARG B CA 1
ATOM 5758 C C . ARG B 1 145 ? 10.891 4.719 -6.57 1 91.75 145 ARG B C 1
ATOM 5760 O O . ARG B 1 145 ? 11.266 3.682 -7.121 1 91.75 145 ARG B O 1
ATOM 5767 N N . ILE B 1 146 ? 11.398 5.16 -5.469 1 93.69 146 ILE B N 1
ATOM 5768 C CA . ILE B 1 146 ? 12.688 4.668 -4.996 1 93.69 146 ILE B CA 1
ATOM 5769 C C . ILE B 1 146 ? 12.492 3.338 -4.27 1 93.69 146 ILE B C 1
ATOM 5771 O O . ILE B 1 146 ? 13.281 2.408 -4.449 1 93.69 146 ILE B O 1
ATOM 5775 N N . SER B 1 147 ? 11.477 3.246 -3.514 1 91.88 147 SER B N 1
ATOM 5776 C CA . SER B 1 147 ? 11.32 2.07 -2.662 1 91.88 147 SER B CA 1
ATOM 5777 C C . SER B 1 147 ? 10.617 0.939 -3.408 1 91.88 147 SER B C 1
ATOM 5779 O O . SER B 1 147 ? 11.062 -0.21 -3.359 1 91.88 147 SER B O 1
ATOM 5781 N N . GLU B 1 148 ? 9.586 1.224 -4.176 1 89.5 148 GLU B N 1
ATOM 5782 C CA . GLU B 1 148 ? 8.75 0.173 -4.75 1 89.5 148 GLU B CA 1
ATOM 5783 C C . GLU B 1 148 ? 9.055 -0.024 -6.23 1 89.5 148 GLU B C 1
ATOM 5785 O O . GLU B 1 148 ? 9.273 -1.15 -6.68 1 89.5 148 GLU B O 1
ATOM 5790 N N . ASP B 1 149 ? 9.102 1.004 -6.945 1 91.38 149 ASP B N 1
ATOM 5791 C CA . ASP B 1 149 ? 9.227 0.886 -8.398 1 91.38 149 ASP B CA 1
ATOM 5792 C C . ASP B 1 149 ? 10.594 0.336 -8.781 1 91.38 149 ASP B C 1
ATOM 5794 O O . ASP B 1 149 ? 10.719 -0.421 -9.75 1 91.38 149 ASP B O 1
ATOM 5798 N N . VAL B 1 150 ? 11.594 0.768 -8.086 1 95.5 150 VAL B N 1
ATOM 5799 C CA . VAL B 1 150 ? 12.922 0.232 -8.367 1 95.5 150 VAL B CA 1
ATOM 5800 C C . VAL B 1 150 ? 12.938 -1.276 -8.133 1 95.5 150 VAL B C 1
ATOM 5802 O O . VAL B 1 150 ? 13.469 -2.035 -8.945 1 95.5 150 VAL B O 1
ATOM 5805 N N . ASN B 1 151 ? 12.359 -1.68 -7.031 1 94.69 151 ASN B N 1
ATOM 5806 C CA . ASN B 1 151 ? 12.258 -3.104 -6.734 1 94.69 151 ASN B CA 1
ATOM 5807 C C . ASN B 1 151 ? 11.484 -3.85 -7.816 1 94.69 151 ASN B C 1
ATOM 5809 O O . ASN B 1 151 ? 11.914 -4.91 -8.273 1 94.69 151 ASN B O 1
ATOM 5813 N N . SER B 1 152 ? 10.406 -3.293 -8.203 1 93.25 152 SER B N 1
ATOM 5814 C CA . SER B 1 152 ? 9.57 -3.91 -9.227 1 93.25 152 SER B CA 1
ATOM 5815 C C . SER B 1 152 ? 10.297 -3.963 -10.57 1 93.25 152 SER B C 1
ATOM 5817 O O . SER B 1 152 ? 10.219 -4.965 -11.281 1 93.25 152 SER B O 1
ATOM 5819 N N . PHE B 1 153 ? 10.992 -2.904 -10.891 1 94.75 153 PHE B N 1
ATOM 5820 C CA . PHE B 1 153 ? 11.719 -2.836 -12.148 1 94.75 153 PHE B CA 1
ATOM 5821 C C . PHE B 1 153 ? 12.75 -3.951 -12.242 1 94.75 153 PHE B C 1
ATOM 5823 O O . PHE B 1 153 ? 12.812 -4.672 -13.242 1 94.75 153 PHE B O 1
ATOM 5830 N N . VAL B 1 154 ? 13.477 -4.094 -11.227 1 95.62 154 VAL B N 1
ATOM 5831 C CA . VAL B 1 154 ? 14.555 -5.078 -11.219 1 95.62 154 VAL B CA 1
ATOM 5832 C C . VAL B 1 154 ? 13.969 -6.488 -11.266 1 95.62 154 VAL B C 1
ATOM 5834 O O . VAL B 1 154 ? 14.383 -7.312 -12.086 1 95.62 154 VAL B O 1
ATOM 5837 N N . SER B 1 155 ? 12.977 -6.742 -10.438 1 94.75 155 SER B N 1
ATOM 5838 C CA . SER B 1 155 ? 12.375 -8.07 -10.359 1 94.75 155 SER B CA 1
ATOM 5839 C C . SER B 1 155 ? 11.648 -8.43 -11.656 1 94.75 155 SER B C 1
ATOM 5841 O O . SER B 1 155 ? 11.789 -9.539 -12.164 1 94.75 155 SER B O 1
ATOM 5843 N N . GLN B 1 156 ? 10.969 -7.473 -12.156 1 93.19 156 GLN B N 1
ATOM 5844 C CA . GLN B 1 156 ? 10.195 -7.727 -13.367 1 93.19 156 GLN B CA 1
ATOM 5845 C C . GLN B 1 156 ? 11.109 -7.875 -14.586 1 93.19 156 GLN B C 1
ATOM 5847 O O . GLN B 1 156 ? 10.852 -8.703 -15.461 1 93.19 156 GLN B O 1
ATOM 5852 N N . ASN B 1 157 ? 12.133 -7.07 -14.633 1 94.19 157 ASN B N 1
ATOM 5853 C CA . ASN B 1 157 ? 13.094 -7.191 -15.727 1 94.19 157 ASN B CA 1
ATOM 5854 C C . ASN B 1 157 ? 13.734 -8.57 -15.758 1 94.19 157 ASN B C 1
ATOM 5856 O O . ASN B 1 157 ? 13.867 -9.18 -16.828 1 94.19 157 ASN B O 1
ATOM 5860 N N . LEU B 1 158 ? 14.117 -8.984 -14.641 1 92.88 158 LEU B N 1
ATOM 5861 C CA . LEU B 1 158 ? 14.766 -10.297 -14.57 1 92.88 158 LEU B CA 1
ATOM 5862 C C . LEU B 1 158 ? 13.766 -11.406 -14.859 1 92.88 158 LEU B C 1
ATOM 5864 O O . LEU B 1 158 ? 14.062 -12.336 -15.617 1 92.88 158 LEU B O 1
ATOM 5868 N N . SER B 1 159 ? 12.578 -11.312 -14.281 1 92.88 159 SER B N 1
ATOM 5869 C CA . SER B 1 159 ? 11.562 -12.336 -14.484 1 92.88 159 SER B CA 1
ATOM 5870 C C . SER B 1 159 ? 11.133 -12.406 -15.945 1 92.88 159 SER B C 1
ATOM 5872 O O . SER B 1 159 ? 11.062 -13.484 -16.531 1 92.88 159 SER B O 1
ATOM 5874 N N . LEU B 1 160 ? 10.867 -11.273 -16.531 1 91.31 160 LEU B N 1
ATOM 5875 C CA . LEU B 1 160 ? 10.438 -11.227 -17.922 1 91.31 160 LEU B CA 1
ATOM 5876 C C . LEU B 1 160 ? 11.578 -11.625 -18.859 1 91.31 160 LEU B C 1
ATOM 5878 O O . LEU B 1 160 ? 11.367 -12.367 -19.828 1 91.31 160 LEU B O 1
ATOM 5882 N N . GLY B 1 161 ? 12.773 -11.102 -18.594 1 92.5 161 GLY B N 1
ATOM 5883 C CA . GLY B 1 161 ? 13.914 -11.445 -19.422 1 92.5 161 GLY B CA 1
ATOM 5884 C C . GLY B 1 161 ? 14.25 -12.922 -19.406 1 92.5 161 GLY B C 1
ATOM 5885 O O . GLY B 1 161 ? 14.375 -13.547 -20.453 1 92.5 161 GLY B O 1
ATOM 5886 N N . LEU B 1 162 ? 14.359 -13.445 -18.25 1 91.75 162 LEU B N 1
ATOM 5887 C CA . LEU B 1 162 ? 14.68 -14.867 -18.109 1 91.75 162 LEU B CA 1
ATOM 5888 C C . LEU B 1 162 ? 13.508 -15.727 -18.578 1 91.75 162 LEU B C 1
ATOM 5890 O O . LEU B 1 162 ? 13.711 -16.797 -19.156 1 91.75 162 LEU B O 1
ATOM 5894 N N . GLY B 1 163 ? 12.336 -15.258 -18.25 1 90.38 163 GLY B N 1
ATOM 5895 C CA . GLY B 1 163 ? 11.164 -15.992 -18.703 1 90.38 163 GLY B CA 1
ATOM 5896 C C . GLY B 1 163 ? 11.062 -16.062 -20.219 1 90.38 163 GLY B C 1
ATOM 5897 O O . GLY B 1 163 ? 10.766 -17.125 -20.781 1 90.38 163 GLY B O 1
ATOM 5898 N N . LEU B 1 164 ? 11.297 -14.984 -20.844 1 90 164 LEU B N 1
ATOM 5899 C CA . LEU B 1 164 ? 11.289 -14.945 -22.312 1 90 164 LEU B CA 1
ATOM 5900 C C . LEU B 1 164 ? 12.375 -15.852 -22.875 1 90 164 LEU B C 1
ATOM 5902 O O . LEU B 1 164 ? 12.125 -16.609 -23.812 1 90 164 LEU B O 1
ATOM 5906 N N . MET B 1 165 ? 13.492 -15.719 -22.344 1 91.62 165 MET B N 1
ATOM 5907 C CA . MET B 1 165 ? 14.602 -16.562 -22.797 1 91.62 165 MET B CA 1
ATOM 5908 C C . MET B 1 165 ? 14.266 -18.031 -22.625 1 91.62 165 MET B C 1
ATOM 5910 O O . MET B 1 165 ? 14.469 -18.828 -23.547 1 91.62 165 MET B O 1
ATOM 5914 N N . ASN B 1 166 ? 13.742 -18.375 -21.469 1 91.69 166 ASN B N 1
ATOM 5915 C CA . ASN B 1 166 ? 13.344 -19.75 -21.219 1 91.69 166 ASN B CA 1
ATOM 5916 C C . ASN B 1 166 ? 12.297 -20.234 -22.219 1 91.69 166 ASN B C 1
ATOM 5918 O O . ASN B 1 166 ? 12.391 -21.344 -22.734 1 91.69 166 ASN B O 1
ATOM 5922 N N . SER B 1 167 ? 11.391 -19.438 -22.484 1 89.94 167 SER B N 1
ATOM 5923 C CA . SER B 1 167 ? 10.312 -19.797 -23.406 1 89.94 167 SER B CA 1
ATOM 5924 C C . SER B 1 167 ? 10.844 -19.969 -24.828 1 89.94 167 SER B C 1
ATOM 5926 O O . SER B 1 167 ? 10.5 -20.953 -25.5 1 89.94 167 SER B O 1
ATOM 5928 N N . VAL B 1 168 ? 11.711 -19.125 -25.297 1 90.06 168 VAL B N 1
ATOM 5929 C CA . VAL B 1 168 ? 12.266 -19.188 -26.641 1 90.06 168 VAL B CA 1
ATOM 5930 C C . VAL B 1 168 ? 13.156 -20.422 -26.781 1 90.06 168 VAL B C 1
ATOM 5932 O O . VAL B 1 168 ? 13.039 -21.172 -27.75 1 90.06 168 VAL B O 1
ATOM 5935 N N . VAL B 1 169 ? 13.961 -20.609 -25.828 1 90.88 169 VAL B N 1
ATOM 5936 C CA . VAL B 1 169 ? 14.875 -21.75 -25.891 1 90.88 169 VAL B CA 1
ATOM 5937 C C . VAL B 1 169 ? 14.078 -23.047 -25.812 1 90.88 169 VAL B C 1
ATOM 5939 O O . VAL B 1 169 ? 14.398 -24.016 -26.516 1 90.88 169 VAL B O 1
ATOM 5942 N N . THR B 1 170 ? 13.102 -23.062 -24.953 1 90.19 170 THR B N 1
ATOM 5943 C CA . THR B 1 170 ? 12.242 -24.234 -24.875 1 90.19 170 THR B CA 1
ATOM 5944 C C . THR B 1 170 ? 11.531 -24.469 -26.203 1 90.19 170 THR B C 1
ATOM 5946 O O . THR B 1 170 ? 11.492 -25.609 -26.688 1 90.19 170 THR B O 1
ATOM 5949 N N . LEU B 1 171 ? 11.062 -23.469 -26.734 1 87.69 171 LEU B N 1
ATOM 5950 C CA . LEU B 1 171 ? 10.352 -23.578 -28.016 1 87.69 171 LEU B CA 1
ATOM 5951 C C . LEU B 1 171 ? 11.273 -24.125 -29.094 1 87.69 171 LEU B C 1
ATOM 5953 O O . LEU B 1 171 ? 10.922 -25.078 -29.797 1 87.69 171 LEU B O 1
ATOM 5957 N N . VAL B 1 172 ? 12.43 -23.594 -29.234 1 87.88 172 VAL B N 1
ATOM 5958 C CA . VAL B 1 172 ? 13.367 -24 -30.266 1 87.88 172 VAL B CA 1
ATOM 5959 C C . VAL B 1 172 ? 13.812 -25.453 -30.031 1 87.88 172 VAL B C 1
ATOM 5961 O O . VAL B 1 172 ? 13.844 -26.25 -30.969 1 87.88 172 VAL B O 1
ATOM 5964 N N . SER B 1 173 ? 14.117 -25.75 -28.828 1 88.5 173 SER B N 1
ATOM 5965 C CA . SER B 1 173 ? 14.594 -27.094 -28.484 1 88.5 173 SER B CA 1
ATOM 5966 C C . SER B 1 173 ? 13.531 -28.141 -28.766 1 88.5 173 SER B C 1
ATOM 5968 O O . SER B 1 173 ? 13.82 -29.188 -29.344 1 88.5 173 SER B O 1
ATOM 5970 N N . PHE B 1 174 ? 12.383 -27.875 -28.406 1 87.38 174 PHE B N 1
ATOM 5971 C CA . PHE B 1 174 ? 11.344 -28.906 -28.5 1 87.38 174 PHE B CA 1
ATOM 5972 C C . PHE B 1 174 ? 10.758 -28.938 -29.906 1 87.38 174 PHE B C 1
ATOM 5974 O O . PHE B 1 174 ? 10.227 -29.969 -30.328 1 87.38 174 PHE B O 1
ATOM 5981 N N . ILE B 1 175 ? 10.852 -27.859 -30.578 1 85.06 175 ILE B N 1
ATOM 5982 C CA . ILE B 1 175 ? 10.516 -27.906 -31.984 1 85.06 175 ILE B CA 1
ATOM 5983 C C . ILE B 1 175 ? 11.477 -28.844 -32.719 1 85.06 175 ILE B C 1
ATOM 5985 O O . ILE B 1 175 ? 11.062 -29.625 -33.594 1 85.06 175 ILE B O 1
ATOM 5989 N N . ALA B 1 176 ? 12.656 -28.797 -32.344 1 83.31 176 ALA B N 1
ATOM 5990 C CA . ALA B 1 176 ? 13.664 -29.688 -32.938 1 83.31 176 ALA B CA 1
ATOM 5991 C C . ALA B 1 176 ? 13.367 -31.141 -32.594 1 83.31 176 ALA B C 1
ATOM 5993 O O . ALA B 1 176 ? 13.492 -32.031 -33.469 1 83.31 176 ALA B O 1
ATOM 5994 N N . VAL B 1 177 ? 12.945 -31.375 -31.422 1 82.81 177 VAL B N 1
ATOM 5995 C CA . VAL B 1 177 ? 12.633 -32.75 -31.016 1 82.81 177 VAL B CA 1
ATOM 5996 C C . VAL B 1 177 ? 11.391 -33.25 -31.75 1 82.81 177 VAL B C 1
ATOM 5998 O O . VAL B 1 177 ? 11.367 -34.375 -32.219 1 82.81 177 VAL B O 1
ATOM 6001 N N . LEU B 1 178 ? 10.414 -32.375 -31.781 1 81.12 178 LEU B N 1
ATOM 6002 C CA . LEU B 1 178 ? 9.172 -32.75 -32.469 1 81.12 178 LEU B CA 1
ATOM 6003 C C . LEU B 1 178 ? 9.43 -33.031 -33.938 1 81.12 178 LEU B C 1
ATOM 6005 O O . LEU B 1 178 ? 8.805 -33.906 -34.531 1 81.12 178 LEU B O 1
ATOM 6009 N N . TRP B 1 179 ? 10.312 -32.281 -34.5 1 78.88 179 TRP B N 1
ATOM 6010 C CA . TRP B 1 179 ? 10.68 -32.469 -35.906 1 78.88 179 TRP B CA 1
ATOM 6011 C C . TRP B 1 179 ? 11.289 -33.844 -36.125 1 78.88 179 TRP B C 1
ATOM 6013 O O . TRP B 1 179 ? 11.016 -34.5 -37.156 1 78.88 179 TRP B O 1
ATOM 6023 N N . ASN B 1 180 ? 11.992 -34.312 -35.188 1 76.88 180 ASN B N 1
ATOM 6024 C CA . ASN B 1 180 ? 12.648 -35.625 -35.312 1 76.88 180 ASN B CA 1
ATOM 6025 C C . ASN B 1 180 ? 11.664 -36.781 -35.062 1 76.88 180 ASN B C 1
ATOM 6027 O O . ASN B 1 180 ? 11.859 -37.875 -35.594 1 76.88 180 ASN B O 1
ATOM 6031 N N . LEU B 1 181 ? 10.688 -36.531 -34.312 1 72.75 181 LEU B N 1
ATOM 6032 C CA . LEU B 1 181 ? 9.703 -37.562 -34 1 72.75 181 LEU B CA 1
ATOM 6033 C C . LEU B 1 181 ? 8.695 -37.719 -35.125 1 72.75 181 LEU B C 1
ATOM 6035 O O . LEU B 1 181 ? 8.039 -38.75 -35.25 1 72.75 181 LEU B O 1
ATOM 6039 N N . SER B 1 182 ? 8.484 -36.688 -35.875 1 68.94 182 SER B N 1
ATOM 6040 C CA . SER B 1 182 ? 7.441 -36.688 -36.906 1 68.94 182 SER B CA 1
ATOM 6041 C C . SER B 1 182 ? 7.859 -37.5 -38.125 1 68.94 182 SER B C 1
ATOM 6043 O O . SER B 1 182 ? 8.914 -37.25 -38.719 1 68.94 182 SER B O 1
ATOM 6045 N N . ASP B 1 183 ? 7.352 -38.719 -38 1 61 183 ASP B N 1
ATOM 6046 C CA . ASP B 1 183 ? 7.484 -39.469 -39.25 1 61 183 ASP B CA 1
ATOM 6047 C C . ASP B 1 183 ? 6.695 -38.812 -40.375 1 61 183 ASP B C 1
ATOM 6049 O O . ASP B 1 183 ? 5.664 -38.188 -40.125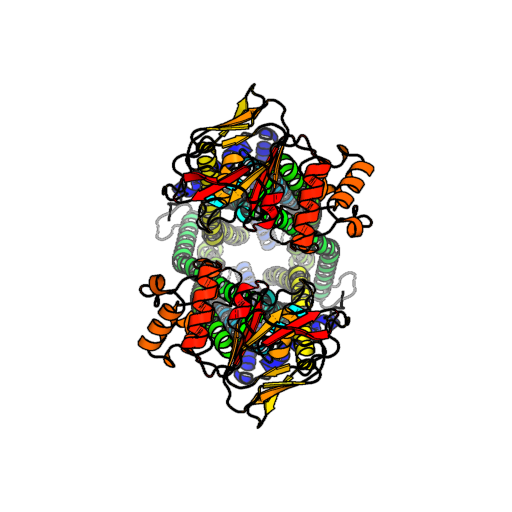 1 61 183 ASP B O 1
ATOM 6053 N N . PRO B 1 184 ? 7.375 -38.688 -41.531 1 52.78 184 PRO B N 1
ATOM 6054 C CA . PRO B 1 184 ? 6.648 -38.062 -42.656 1 52.78 184 PRO B CA 1
ATOM 6055 C C . PRO B 1 184 ? 5.262 -38.656 -42.875 1 52.78 184 PRO B C 1
ATOM 6057 O O . PRO B 1 184 ? 5.125 -39.875 -42.938 1 52.78 184 PRO B O 1
ATOM 6060 N N . VAL B 1 185 ? 4.371 -38.344 -42 1 52.28 185 VAL B N 1
ATOM 6061 C CA . VAL B 1 185 ? 3.031 -38.875 -42.219 1 52.28 185 VAL B CA 1
ATOM 6062 C C . VAL B 1 185 ? 2.416 -38.25 -43.469 1 52.28 185 VAL B C 1
ATOM 6064 O O . VAL B 1 185 ? 2.678 -37.062 -43.75 1 52.28 185 VAL B O 1
ATOM 6067 N N . ASN B 1 186 ? 2.078 -39.031 -44.438 1 46.72 186 ASN B N 1
ATOM 6068 C CA . ASN B 1 186 ? 1.354 -38.594 -45.625 1 46.72 186 ASN B CA 1
ATOM 6069 C C . ASN B 1 186 ? -0.027 -38.062 -45.25 1 46.72 186 ASN B C 1
ATOM 6071 O O . ASN B 1 186 ? -0.915 -38.812 -44.875 1 46.72 186 ASN B O 1
ATOM 6075 N N . VAL B 1 187 ? -0.047 -36.938 -44.594 1 45.88 187 VAL B N 1
ATOM 6076 C CA . VAL B 1 187 ? -1.394 -36.406 -44.438 1 45.88 187 VAL B CA 1
ATOM 6077 C C . VAL B 1 187 ? -1.894 -35.844 -45.781 1 45.88 187 VAL B C 1
ATOM 6079 O O . VAL B 1 187 ? -1.281 -34.969 -46.344 1 45.88 187 VAL B O 1
ATOM 6082 N N . LEU B 1 188 ? -3.061 -36.344 -46.25 1 45 188 LEU B N 1
ATOM 6083 C CA . LEU B 1 188 ? -3.709 -36.094 -47.531 1 45 188 LEU B CA 1
ATOM 6084 C C . LEU B 1 188 ? -2.717 -36.219 -48.688 1 45 188 LEU B C 1
ATOM 6086 O O . LEU B 1 188 ? -2.744 -35.438 -49.625 1 45 188 LEU B O 1
ATOM 6090 N N . GLU B 1 189 ? -1.809 -37.094 -48.625 1 48.88 189 GLU B N 1
ATOM 6091 C CA . GLU B 1 189 ? -0.897 -37.5 -49.688 1 48.88 189 GLU B CA 1
ATOM 6092 C C . GLU B 1 189 ? 0.308 -36.562 -49.781 1 48.88 189 GLU B C 1
ATOM 6094 O O . GLU B 1 189 ? 1.165 -36.719 -50.656 1 48.88 189 GLU B O 1
ATOM 6099 N N . LEU B 1 190 ? 0.234 -35.438 -49.062 1 47.38 190 LEU B N 1
ATOM 6100 C CA . LEU B 1 190 ? 1.399 -34.562 -49.156 1 47.38 190 LEU B CA 1
ATOM 6101 C C . LEU B 1 190 ? 2.344 -34.812 -47.969 1 47.38 190 LEU B C 1
ATOM 6103 O O . LEU B 1 190 ? 1.926 -34.781 -46.812 1 47.38 190 LEU B O 1
ATOM 6107 N N . PRO B 1 191 ? 3.43 -35.344 -48.094 1 54.47 191 PRO B N 1
ATOM 6108 C CA . PRO B 1 191 ? 4.426 -35.594 -47.062 1 54.47 191 PRO B CA 1
ATOM 6109 C C . PRO B 1 191 ? 4.836 -34.312 -46.312 1 54.47 191 PRO B C 1
ATOM 6111 O O . PRO B 1 191 ? 5.406 -33.406 -46.938 1 54.47 191 PRO B O 1
ATOM 6114 N N . ILE B 1 192 ? 4.078 -33.844 -45.562 1 56.41 192 ILE B N 1
ATOM 6115 C CA . ILE B 1 192 ? 4.523 -32.656 -44.844 1 56.41 192 ILE B CA 1
ATOM 6116 C C . ILE B 1 192 ? 5.484 -33.062 -43.719 1 56.41 192 ILE B C 1
ATOM 6118 O O . ILE B 1 192 ? 5.074 -33.656 -42.75 1 56.41 192 ILE B O 1
ATOM 6122 N N . PRO B 1 193 ? 6.852 -32.844 -44 1 61.62 193 PRO B N 1
ATOM 6123 C CA . PRO B 1 193 ? 7.824 -33.094 -42.938 1 61.62 193 PRO B CA 1
ATOM 6124 C C . PRO B 1 193 ? 7.562 -32.25 -41.688 1 61.62 193 PRO B C 1
ATOM 6126 O O . PRO B 1 193 ? 7.156 -31.094 -41.781 1 61.62 193 PRO B O 1
ATOM 6129 N N . GLY B 1 194 ? 7.492 -33 -40.625 1 70.69 194 GLY B N 1
ATOM 6130 C CA . GLY B 1 194 ? 7.363 -32.312 -39.344 1 70.69 194 GLY B CA 1
ATOM 6131 C C . GLY B 1 194 ? 5.949 -31.844 -39.062 1 70.69 194 GLY B C 1
ATOM 6132 O O . GLY B 1 194 ? 5.746 -30.734 -38.531 1 70.69 194 GLY B O 1
ATOM 6133 N N . TYR B 1 195 ? 5.012 -32.594 -39.594 1 75.25 195 TYR B N 1
ATOM 6134 C CA . TYR B 1 195 ? 3.615 -32.156 -39.5 1 75.25 195 TYR B CA 1
ATOM 6135 C C . TYR B 1 195 ? 3.242 -31.844 -38.062 1 75.25 195 TYR B C 1
ATOM 6137 O O . TYR B 1 195 ? 2.488 -30.906 -37.781 1 75.25 195 TYR B O 1
ATOM 6145 N N . LEU B 1 196 ? 3.889 -32.562 -37.156 1 77.75 196 LEU B N 1
ATOM 6146 C CA . LEU B 1 196 ? 3.553 -32.344 -35.75 1 77.75 196 LEU B CA 1
ATOM 6147 C C . LEU B 1 196 ? 4.016 -30.953 -35.312 1 77.75 196 LEU B C 1
ATOM 6149 O O . LEU B 1 196 ? 3.373 -30.328 -34.469 1 77.75 196 LEU B O 1
ATOM 6153 N N . VAL B 1 197 ? 5.059 -30.531 -35.875 1 79.38 197 VAL B N 1
ATOM 6154 C CA . VAL B 1 197 ? 5.598 -29.234 -35.5 1 79.38 197 VAL B CA 1
ATOM 6155 C C . VAL B 1 197 ? 4.629 -28.125 -35.938 1 79.38 197 VAL B C 1
ATOM 6157 O O . VAL B 1 197 ? 4.332 -27.219 -35.156 1 79.38 197 VAL B O 1
ATOM 6160 N N . TRP B 1 198 ? 4.145 -28.234 -37.062 1 79.5 198 TRP B N 1
ATOM 6161 C CA . TRP B 1 198 ? 3.252 -27.203 -37.625 1 79.5 198 TRP B CA 1
ATOM 6162 C C . TRP B 1 198 ? 1.922 -27.188 -36.875 1 79.5 198 TRP B C 1
ATOM 6164 O O . TRP B 1 198 ? 1.359 -26.125 -36.594 1 79.5 198 TRP B O 1
ATOM 6174 N N . VAL B 1 199 ? 1.528 -28.312 -36.562 1 78.88 199 VAL B N 1
ATOM 6175 C CA . VAL B 1 199 ? 0.267 -28.406 -35.844 1 78.88 199 VAL B CA 1
ATOM 6176 C C . VAL B 1 199 ? 0.434 -27.797 -34.438 1 78.88 199 VAL B C 1
ATOM 6178 O O . VAL B 1 199 ? -0.447 -27.078 -33.969 1 78.88 199 VAL B O 1
ATOM 6181 N N . ALA B 1 200 ? 1.552 -28.141 -33.844 1 79.75 200 ALA B N 1
ATOM 6182 C CA . ALA B 1 200 ? 1.818 -27.594 -32.5 1 79.75 200 ALA B CA 1
ATOM 6183 C C . ALA B 1 200 ? 1.932 -26.062 -32.562 1 79.75 200 ALA B C 1
ATOM 6185 O O . ALA B 1 200 ? 1.401 -25.375 -31.672 1 79.75 200 ALA B O 1
ATOM 6186 N N . LEU B 1 201 ? 2.559 -25.562 -33.531 1 81.56 201 LEU B N 1
ATOM 6187 C CA . LEU B 1 201 ? 2.748 -24.109 -33.656 1 81.56 201 LEU B CA 1
ATOM 6188 C C . LEU B 1 201 ? 1.423 -23.422 -33.938 1 81.56 201 LEU B C 1
ATOM 6190 O O . LEU B 1 201 ? 1.144 -22.359 -33.406 1 81.56 201 LEU B O 1
ATOM 6194 N N . LEU B 1 202 ? 0.657 -24.016 -34.812 1 82.44 202 LEU B N 1
ATOM 6195 C CA . LEU B 1 202 ? -0.638 -23.422 -35.125 1 82.44 202 LEU B CA 1
ATOM 6196 C C . LEU B 1 202 ? -1.567 -23.438 -33.938 1 82.44 202 LEU B C 1
ATOM 6198 O O . LEU B 1 202 ? -2.25 -22.438 -33.656 1 82.44 202 LEU B O 1
ATOM 6202 N N . TYR B 1 203 ? -1.593 -24.531 -33.25 1 80.62 203 TYR B N 1
ATOM 6203 C CA . TYR B 1 203 ? -2.404 -24.641 -32.062 1 80.62 203 TYR B CA 1
ATOM 6204 C C . TYR B 1 203 ? -1.984 -23.609 -31.016 1 80.62 203 TYR B C 1
ATOM 6206 O O . TYR B 1 203 ? -2.83 -22.922 -30.438 1 80.62 203 TYR B O 1
ATOM 6214 N N . SER B 1 204 ? -0.737 -23.531 -30.828 1 80.56 204 SER B N 1
ATOM 6215 C CA . SER B 1 204 ? -0.221 -22.609 -29.828 1 80.56 204 SER B CA 1
ATOM 6216 C C . SER B 1 204 ? -0.457 -21.156 -30.234 1 80.56 204 SER B C 1
ATOM 6218 O O . SER B 1 204 ? -0.802 -20.328 -29.391 1 80.56 204 SER B O 1
ATOM 6220 N N . ALA B 1 205 ? -0.253 -20.844 -31.422 1 81.5 205 ALA B N 1
ATOM 6221 C CA . ALA B 1 205 ? -0.479 -19.484 -31.906 1 81.5 205 ALA B CA 1
ATOM 6222 C C . ALA B 1 205 ? -1.947 -19.094 -31.781 1 81.5 205 ALA B C 1
ATOM 6224 O O . ALA B 1 205 ? -2.262 -17.969 -31.375 1 81.5 205 ALA B O 1
ATOM 6225 N N . LEU B 1 206 ? -2.77 -20.031 -32.125 1 82.62 206 LEU B N 1
ATOM 6226 C CA . LEU B 1 206 ? -4.203 -19.781 -32.031 1 82.62 206 LEU B CA 1
ATOM 6227 C C . LEU B 1 206 ? -4.613 -19.578 -30.578 1 82.62 206 LEU B C 1
ATOM 6229 O O . LEU B 1 206 ? -5.395 -18.688 -30.266 1 82.62 206 LEU B O 1
ATOM 6233 N N . GLY B 1 207 ? -4.113 -20.438 -29.734 1 78.69 207 GLY B N 1
ATOM 6234 C CA . GLY B 1 207 ? -4.414 -20.312 -28.328 1 78.69 207 GLY B CA 1
ATOM 6235 C C . GLY B 1 207 ? -3.928 -19 -27.734 1 78.69 207 GLY B C 1
ATOM 6236 O O . GLY B 1 207 ? -4.648 -18.344 -26.969 1 78.69 207 GLY B O 1
ATOM 6237 N N . THR B 1 208 ? -2.762 -18.625 -28.125 1 76.69 208 THR B N 1
ATOM 6238 C CA . THR B 1 208 ? -2.18 -17.375 -27.641 1 76.69 208 THR B CA 1
ATOM 6239 C C . THR B 1 208 ? -2.979 -16.188 -28.141 1 76.69 208 THR B C 1
ATOM 6241 O O . THR B 1 208 ? -3.24 -15.242 -27.391 1 76.69 208 THR B O 1
ATOM 6244 N N . TRP B 1 209 ? -3.338 -16.25 -29.328 1 80.75 209 TRP B N 1
ATOM 6245 C CA . TRP B 1 209 ? -4.098 -15.172 -29.938 1 80.75 209 TRP B CA 1
ATOM 6246 C C . TRP B 1 209 ? -5.473 -15.039 -29.297 1 80.75 209 TRP B C 1
ATOM 6248 O O . TRP B 1 209 ? -5.926 -13.938 -28.984 1 80.75 209 TRP B O 1
ATOM 6258 N N . LEU B 1 210 ? -6.094 -16.125 -29.062 1 78.81 210 LEU B N 1
ATOM 6259 C CA . LEU B 1 210 ? -7.41 -16.125 -28.438 1 78.81 210 LEU B CA 1
ATOM 6260 C C . LEU B 1 210 ? -7.332 -15.641 -26.984 1 78.81 210 LEU B C 1
ATOM 6262 O O . LEU B 1 210 ? -8.203 -14.898 -26.531 1 78.81 210 LEU B O 1
ATOM 6266 N N . THR B 1 211 ? -6.367 -16.031 -26.328 1 76.25 211 THR B N 1
ATOM 6267 C CA . THR B 1 211 ? -6.168 -15.586 -24.953 1 76.25 211 THR B CA 1
ATOM 6268 C C . THR B 1 211 ? -5.906 -14.086 -24.906 1 76.25 211 THR B C 1
ATOM 6270 O O . THR B 1 211 ? -6.379 -13.406 -23.984 1 76.25 211 THR B O 1
ATOM 6273 N N . HIS B 1 212 ? -5.234 -13.625 -25.906 1 75.75 212 HIS B N 1
ATOM 6274 C CA . HIS B 1 212 ? -4.965 -12.195 -25.969 1 75.75 212 HIS B CA 1
ATOM 6275 C C . HIS B 1 212 ? -6.242 -11.398 -26.219 1 75.75 212 HIS B C 1
ATOM 6277 O O . HIS B 1 212 ? -6.445 -10.344 -25.609 1 75.75 212 HIS B O 1
ATOM 6283 N N . LEU B 1 213 ? -7.059 -11.891 -27 1 78.94 213 LEU B N 1
ATOM 6284 C CA . LEU B 1 213 ? -8.297 -11.195 -27.344 1 78.94 213 LEU B CA 1
ATOM 6285 C C . LEU B 1 213 ? -9.211 -11.086 -26.125 1 78.94 213 LEU B C 1
ATOM 6287 O O . LEU B 1 213 ? -9.844 -10.047 -25.922 1 78.94 213 LEU B O 1
ATOM 6291 N N . VAL B 1 214 ? -9.266 -12.055 -25.344 1 76.62 214 VAL B N 1
ATOM 6292 C CA . VAL B 1 214 ? -10.133 -12.062 -24.172 1 76.62 214 VAL B CA 1
ATOM 6293 C C . VAL B 1 214 ? -9.43 -11.375 -23 1 76.62 214 VAL B C 1
ATOM 6295 O O . VAL B 1 214 ? -10.062 -10.633 -22.234 1 76.62 214 VAL B O 1
ATOM 6298 N N . GLY B 1 215 ? -8.18 -11.586 -22.906 1 75.06 215 GLY B N 1
ATOM 6299 C CA . GLY B 1 215 ? -7.391 -11.07 -21.797 1 75.06 215 GLY B CA 1
ATOM 6300 C C . GLY B 1 215 ? -7.137 -9.578 -21.875 1 75.06 215 GLY B C 1
ATOM 6301 O O . GLY B 1 215 ? -6.973 -8.914 -20.859 1 75.06 215 GLY B O 1
ATOM 6302 N N . ARG B 1 216 ? -7.246 -9.008 -23.016 1 77.62 216 ARG B N 1
ATOM 6303 C CA . ARG B 1 216 ? -6.945 -7.594 -23.188 1 77.62 216 ARG B CA 1
ATOM 6304 C C . ARG B 1 216 ? -7.941 -6.727 -22.422 1 77.62 216 ARG B C 1
ATOM 6306 O O . ARG B 1 216 ? -7.605 -5.621 -22 1 77.62 216 ARG B O 1
ATOM 6313 N N . ARG B 1 217 ? -9.141 -7.203 -22.203 1 82.56 217 ARG B N 1
ATOM 6314 C CA . ARG B 1 217 ? -10.164 -6.441 -21.516 1 82.56 217 ARG B CA 1
ATOM 6315 C C . ARG B 1 217 ? -9.984 -6.535 -20 1 82.56 217 ARG B C 1
ATOM 6317 O O . ARG B 1 217 ? -10.516 -5.711 -19.25 1 82.56 217 ARG B O 1
ATOM 6324 N N . LEU B 1 218 ? -9.258 -7.465 -19.594 1 80 218 LEU B N 1
ATOM 6325 C CA . LEU B 1 218 ? -9.07 -7.691 -18.156 1 80 218 LEU B CA 1
ATOM 6326 C C . LEU B 1 218 ? -8.219 -6.586 -17.547 1 80 218 LEU B C 1
ATOM 6328 O O . LEU B 1 218 ? -8.484 -6.148 -16.422 1 80 218 LEU B O 1
ATOM 6332 N N . ILE B 1 219 ? -7.352 -6.047 -18.328 1 76.12 219 ILE B N 1
ATOM 6333 C CA . ILE B 1 219 ? -6.367 -5.105 -17.797 1 76.12 219 ILE B CA 1
ATOM 6334 C C . ILE B 1 219 ? -7.051 -3.785 -17.453 1 76.12 219 ILE B C 1
ATOM 6336 O O . ILE B 1 219 ? -6.969 -3.312 -16.312 1 76.12 219 ILE B O 1
ATOM 6340 N N . PRO B 1 220 ? -7.809 -3.234 -18.391 1 81.38 220 PRO B N 1
ATOM 6341 C CA . PRO B 1 220 ? -8.453 -1.968 -18.031 1 81.38 220 PRO B CA 1
ATOM 6342 C C . PRO B 1 220 ? -9.492 -2.127 -16.922 1 81.38 220 PRO B C 1
ATOM 6344 O O . PRO B 1 220 ? -9.656 -1.23 -16.094 1 81.38 220 PRO B O 1
ATOM 6347 N N . VAL B 1 221 ? -10.18 -3.236 -16.859 1 86.38 221 VAL B N 1
ATOM 6348 C CA . VAL B 1 221 ? -11.188 -3.457 -15.836 1 86.38 221 VAL B CA 1
ATOM 6349 C C . VAL B 1 221 ? -10.508 -3.59 -14.469 1 86.38 221 VAL B C 1
ATOM 6351 O O . VAL B 1 221 ? -11.023 -3.092 -13.469 1 86.38 221 VAL B O 1
ATOM 6354 N N . ASN B 1 222 ? -9.375 -4.203 -14.469 1 83.88 222 ASN B N 1
ATOM 6355 C CA . ASN B 1 222 ? -8.617 -4.336 -13.227 1 83.88 222 ASN B CA 1
ATOM 6356 C C . ASN B 1 222 ? -8.062 -2.994 -12.766 1 83.88 222 ASN B C 1
ATOM 6358 O O . ASN B 1 222 ? -8.078 -2.695 -11.562 1 83.88 222 ASN B O 1
ATOM 6362 N N . PHE B 1 223 ? -7.656 -2.234 -13.75 1 79.12 223 PHE B N 1
ATOM 6363 C CA . PHE B 1 223 ? -7.164 -0.905 -13.414 1 79.12 223 PHE B CA 1
ATOM 6364 C C . PHE B 1 223 ? -8.273 -0.05 -12.82 1 79.12 223 PHE B C 1
ATOM 6366 O O . PHE B 1 223 ? -8.047 0.677 -11.844 1 79.12 223 PHE B O 1
ATOM 6373 N N . GLN B 1 224 ? -9.375 -0.14 -13.438 1 87 224 GLN B N 1
ATOM 6374 C CA . GLN B 1 224 ? -10.516 0.6 -12.922 1 87 224 GLN B CA 1
ATOM 6375 C C . GLN B 1 224 ? -10.898 0.121 -11.523 1 87 224 GLN B C 1
ATOM 6377 O O . GLN B 1 224 ? -11.266 0.926 -10.664 1 87 224 GLN B O 1
ATOM 6382 N N . GLN B 1 225 ? -10.781 -1.127 -11.297 1 89.44 225 GLN B N 1
ATOM 6383 C CA . GLN B 1 225 ? -11.086 -1.677 -9.977 1 89.44 225 GLN B CA 1
ATOM 6384 C C . GLN B 1 225 ? -10.133 -1.114 -8.922 1 89.44 225 GLN B C 1
ATOM 6386 O O . GLN B 1 225 ? -10.57 -0.741 -7.828 1 89.44 225 GLN B O 1
ATOM 6391 N N . GLN B 1 226 ? -8.93 -1.012 -9.25 1 83.12 226 GLN B N 1
ATOM 6392 C CA . GLN B 1 226 ? -7.926 -0.489 -8.32 1 83.12 226 GLN B CA 1
ATOM 6393 C C . GLN B 1 226 ? -8.172 0.989 -8.031 1 83.12 226 GLN B C 1
ATOM 6395 O O . GLN B 1 226 ? -8.047 1.428 -6.883 1 83.12 226 GLN B O 1
ATOM 6400 N N . ARG B 1 227 ? -8.531 1.644 -9.078 1 84.94 227 ARG B N 1
ATOM 6401 C CA . ARG B 1 227 ? -8.82 3.064 -8.914 1 84.94 227 ARG B CA 1
ATOM 6402 C C . ARG B 1 227 ? -10.016 3.277 -7.992 1 84.94 227 ARG B C 1
ATOM 6404 O O . ARG B 1 227 ? -9.969 4.129 -7.102 1 84.94 227 ARG B O 1
ATOM 6411 N N . LEU B 1 228 ? -11.039 2.559 -8.219 1 91.88 228 LEU B N 1
ATOM 6412 C CA . LEU B 1 228 ? -12.242 2.689 -7.402 1 91.88 228 LEU B CA 1
ATOM 6413 C C . LEU B 1 228 ? -11.977 2.281 -5.961 1 91.88 228 LEU B C 1
ATOM 6415 O O . LEU B 1 228 ? -12.5 2.895 -5.027 1 91.88 228 LEU B O 1
ATOM 6419 N N . GLU B 1 229 ? -11.172 1.275 -5.797 1 91.5 229 GLU B N 1
ATOM 6420 C CA . GLU B 1 229 ? -10.781 0.864 -4.449 1 91.5 229 GLU B CA 1
ATOM 6421 C C . GLU B 1 229 ? -9.969 1.952 -3.756 1 91.5 229 GLU B C 1
ATOM 6423 O O . GLU B 1 229 ? -10.156 2.211 -2.564 1 91.5 229 GLU B O 1
ATOM 6428 N N . ALA B 1 230 ? -9.141 2.561 -4.484 1 83 230 ALA B N 1
ATOM 6429 C CA . ALA B 1 230 ? -8.328 3.65 -3.951 1 83 230 ALA B CA 1
ATOM 6430 C C . ALA B 1 230 ? -9.195 4.84 -3.549 1 83 230 ALA B C 1
ATOM 6432 O O . ALA B 1 230 ? -8.961 5.461 -2.512 1 83 230 ALA B O 1
ATOM 6433 N N . ASP B 1 231 ? -10.109 5.109 -4.402 1 87.62 231 ASP B N 1
ATOM 6434 C CA . ASP B 1 231 ? -11.039 6.188 -4.102 1 87.62 231 ASP B CA 1
ATOM 6435 C C . ASP B 1 231 ? -11.82 5.895 -2.82 1 87.62 231 ASP B C 1
ATOM 6437 O O . ASP B 1 231 ? -12.047 6.793 -2.004 1 87.62 231 ASP B O 1
ATOM 6441 N N . PHE B 1 232 ? -12.242 4.707 -2.686 1 93.5 232 PHE B N 1
ATOM 6442 C CA . PHE B 1 232 ? -12.953 4.293 -1.48 1 93.5 232 PHE B CA 1
ATOM 6443 C C . PHE B 1 232 ? -12.062 4.438 -0.252 1 93.5 232 PHE B C 1
ATOM 6445 O O . PHE B 1 232 ? -12.484 4.98 0.77 1 93.5 232 PHE B O 1
ATOM 6452 N N . ARG B 1 233 ? -10.875 4.02 -0.403 1 88.19 233 ARG B N 1
ATOM 6453 C CA . ARG B 1 233 ? -9.93 4.121 0.705 1 88.19 233 ARG B CA 1
ATOM 6454 C C . ARG B 1 233 ? -9.641 5.578 1.044 1 88.19 233 ARG B C 1
ATOM 6456 O O . ARG B 1 233 ? -9.531 5.938 2.217 1 88.19 233 ARG B O 1
ATOM 6463 N N . TYR B 1 234 ? -9.523 6.324 0.09 1 84.69 234 TYR B N 1
ATOM 6464 C CA . TYR B 1 234 ? -9.273 7.746 0.29 1 84.69 234 TYR B CA 1
ATOM 6465 C C . TYR B 1 234 ? -10.414 8.398 1.067 1 84.69 234 TYR B C 1
ATOM 6467 O O . TYR B 1 234 ? -10.172 9.227 1.948 1 84.69 234 TYR B O 1
ATOM 6475 N N . SER B 1 235 ? -11.586 8.031 0.695 1 90.5 235 SER B N 1
ATOM 6476 C CA . SER B 1 235 ? -12.75 8.578 1.38 1 90.5 235 SER B CA 1
ATOM 6477 C C . SER B 1 235 ? -12.773 8.172 2.848 1 90.5 235 SER B C 1
ATOM 6479 O O . SER B 1 235 ? -13.148 8.961 3.713 1 90.5 235 SER B O 1
ATOM 6481 N N . LEU B 1 236 ? -12.398 6.977 3.1 1 92.81 236 LEU B N 1
ATOM 6482 C CA . LEU B 1 236 ? -12.336 6.508 4.48 1 92.81 236 LEU B CA 1
ATOM 6483 C C . LEU B 1 236 ? -11.266 7.273 5.262 1 92.81 236 LEU B C 1
ATOM 6485 O O . LEU B 1 236 ? -11.484 7.637 6.422 1 92.81 236 LEU B O 1
ATOM 6489 N N . ILE B 1 237 ? -10.148 7.496 4.672 1 87.19 237 ILE B N 1
ATOM 6490 C CA . ILE B 1 237 ? -9.062 8.242 5.301 1 87.19 237 ILE B CA 1
ATOM 6491 C C . ILE B 1 237 ? -9.531 9.656 5.629 1 87.19 237 ILE B C 1
ATOM 6493 O O . ILE B 1 237 ? -9.242 10.18 6.703 1 87.19 237 ILE B O 1
ATOM 6497 N N . ARG B 1 238 ? -10.266 10.203 4.73 1 86.62 238 ARG B N 1
ATOM 6498 C CA . ARG B 1 238 ? -10.789 11.555 4.934 1 86.62 238 ARG B CA 1
ATOM 6499 C C . ARG B 1 238 ? -11.711 11.609 6.148 1 86.62 238 ARG B C 1
ATOM 6501 O O . ARG B 1 238 ? -11.648 12.555 6.934 1 86.62 238 ARG B O 1
ATOM 6508 N N . VAL B 1 239 ? -12.523 10.625 6.25 1 90.75 239 VAL B N 1
ATOM 6509 C CA . VAL B 1 239 ? -13.43 10.578 7.391 1 90.75 239 VAL B CA 1
ATOM 6510 C C . VAL B 1 239 ? -12.625 10.438 8.68 1 90.75 239 VAL B C 1
ATOM 6512 O O . VAL B 1 239 ? -12.914 11.109 9.68 1 90.75 239 VAL B O 1
ATOM 6515 N N . ARG B 1 240 ? -11.625 9.617 8.641 1 88.69 240 ARG B N 1
ATOM 6516 C CA . ARG B 1 240 ? -10.789 9.406 9.82 1 88.69 240 ARG B CA 1
ATOM 6517 C C . ARG B 1 240 ? -10.031 10.68 10.18 1 88.69 240 ARG B C 1
ATOM 6519 O O . ARG B 1 240 ? -9.953 11.055 11.359 1 88.69 240 ARG B O 1
ATOM 6526 N N . GLU B 1 241 ? -9.523 11.367 9.18 1 83.19 241 GLU B N 1
ATOM 6527 C CA . GLU B 1 241 ? -8.703 12.555 9.406 1 83.19 241 GLU B CA 1
ATOM 6528 C C . GLU B 1 241 ? -9.555 13.742 9.828 1 83.19 241 GLU B C 1
ATOM 6530 O O . GLU B 1 241 ? -9.055 14.672 10.469 1 83.19 241 GLU B O 1
ATOM 6535 N N . ASN B 1 242 ? -10.812 13.688 9.445 1 89.62 242 ASN B N 1
ATOM 6536 C CA . ASN B 1 242 ? -11.711 14.797 9.766 1 89.62 242 ASN B CA 1
ATOM 6537 C C . ASN B 1 242 ? -12.82 14.367 10.719 1 89.62 242 ASN B C 1
ATOM 6539 O O . ASN B 1 242 ? -13.961 14.82 10.594 1 89.62 242 ASN B O 1
ATOM 6543 N N . ALA B 1 243 ? -12.453 13.5 11.602 1 89.94 243 ALA B N 1
ATOM 6544 C CA . ALA B 1 243 ? -13.445 12.922 12.5 1 89.94 243 ALA B CA 1
ATOM 6545 C C . ALA B 1 243 ? -14.109 14 13.352 1 89.94 243 ALA B C 1
ATOM 6547 O O . ALA B 1 243 ? -15.336 14 13.523 1 89.94 243 ALA B O 1
ATOM 6548 N N . GLU B 1 244 ? -13.328 14.945 13.836 1 89.69 244 GLU B N 1
ATOM 6549 C CA . GLU B 1 244 ? -13.867 15.992 14.695 1 89.69 244 GLU B CA 1
ATOM 6550 C C . GLU B 1 244 ? -14.859 16.875 13.945 1 89.69 244 GLU B C 1
ATOM 6552 O O . GLU B 1 244 ? -15.969 17.125 14.43 1 89.69 244 GLU B O 1
ATOM 6557 N N . GLY B 1 245 ? -14.445 17.281 12.781 1 90.56 245 GLY B N 1
ATOM 6558 C CA . GLY B 1 245 ? -15.328 18.125 11.977 1 90.56 245 GLY B CA 1
ATOM 6559 C C . GLY B 1 245 ? -16.641 17.453 11.641 1 90.56 245 GLY B C 1
ATOM 6560 O O . GLY B 1 245 ? -17.703 18.094 11.68 1 90.56 245 GLY B O 1
ATOM 6561 N N . ILE B 1 246 ? -16.609 16.25 11.383 1 92.69 246 ILE B N 1
ATOM 6562 C CA . ILE B 1 246 ? -17.812 15.5 11.023 1 92.69 246 ILE B CA 1
ATOM 6563 C C . ILE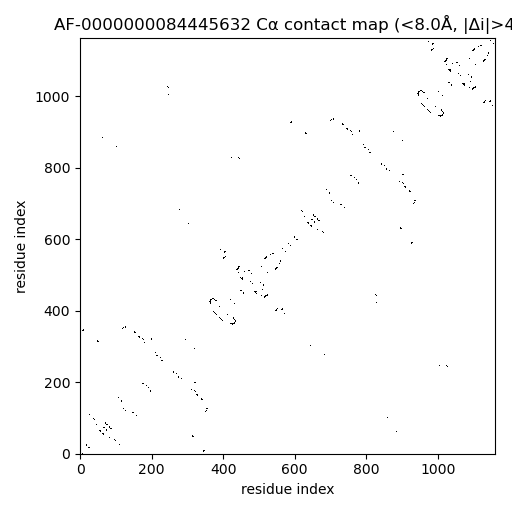 B 1 246 ? -18.703 15.328 12.258 1 92.69 246 ILE B C 1
ATOM 6565 O O . ILE B 1 246 ? -19.922 15.5 12.18 1 92.69 246 ILE B O 1
ATOM 6569 N N . ALA B 1 247 ? -18.078 15.07 13.352 1 91.31 247 ALA B N 1
ATOM 6570 C CA . ALA B 1 247 ? -18.828 14.859 14.594 1 91.31 247 ALA B CA 1
ATOM 6571 C C . ALA B 1 247 ? -19.5 16.156 15.047 1 91.31 247 ALA B C 1
ATOM 6573 O O . ALA B 1 247 ? -20.641 16.141 15.492 1 91.31 247 ALA B O 1
ATOM 6574 N N . LEU B 1 248 ? -18.797 17.219 14.922 1 91.62 248 LEU B N 1
ATOM 6575 C CA . LEU B 1 248 ? -19.312 18.516 15.344 1 91.62 248 LEU B CA 1
ATOM 6576 C C . LEU B 1 248 ? -20.547 18.891 14.531 1 91.62 248 LEU B C 1
ATOM 6578 O O . LEU B 1 248 ? -21.484 19.5 15.047 1 91.62 248 LEU B O 1
ATOM 6582 N N . HIS B 1 249 ? -20.516 18.438 13.273 1 90.94 249 HIS B N 1
ATOM 6583 C CA . HIS B 1 249 ? -21.609 18.781 12.375 1 90.94 249 HIS B CA 1
ATOM 6584 C C . HIS B 1 249 ? -22.656 17.688 12.336 1 90.94 249 HIS B C 1
ATOM 6586 O O . HIS B 1 249 ? -23.672 17.828 11.641 1 90.94 249 HIS B O 1
ATOM 6592 N N . ARG B 1 250 ? -22.484 16.594 13.039 1 88 250 ARG B N 1
ATOM 6593 C CA . ARG B 1 250 ? -23.391 15.445 13 1 88 250 ARG B CA 1
ATOM 6594 C C . ARG B 1 250 ? -23.656 15.016 11.562 1 88 250 ARG B C 1
ATOM 6596 O O . ARG B 1 250 ? -24.812 14.82 11.172 1 88 250 ARG B O 1
ATOM 6603 N N . GLY B 1 251 ? -22.594 15 10.805 1 88.31 251 GLY B N 1
ATOM 6604 C CA . GLY B 1 251 ? -22.703 14.695 9.391 1 88.31 251 GLY B CA 1
ATOM 6605 C C . GLY B 1 251 ? -22.5 13.227 9.078 1 88.31 251 GLY B C 1
ATOM 6606 O O . GLY B 1 251 ? -22.141 12.875 7.949 1 88.31 251 GLY B O 1
ATOM 6607 N N . GLU B 1 252 ? -22.797 12.258 10 1 91.88 252 GLU B N 1
ATOM 6608 C CA . GLU B 1 252 ? -22.516 10.836 9.836 1 91.88 252 GLU B CA 1
ATOM 6609 C C . GLU B 1 252 ? -23.375 10.227 8.727 1 91.88 252 GLU B C 1
ATOM 6611 O O . GLU B 1 252 ? -22.891 9.422 7.93 1 91.88 252 GLU B O 1
ATOM 6616 N N . ALA B 1 253 ? -24.625 10.648 8.609 1 89.31 253 ALA B N 1
ATOM 6617 C CA . ALA B 1 253 ? -25.516 10.086 7.609 1 89.31 253 ALA B CA 1
ATOM 6618 C C . ALA B 1 253 ? -25.047 10.414 6.195 1 89.31 253 ALA B C 1
ATOM 6620 O O . ALA B 1 253 ? -25.078 9.555 5.309 1 89.31 253 ALA B O 1
ATOM 6621 N N . GLY B 1 254 ? -24.641 11.641 6.031 1 87.56 254 GLY B N 1
ATOM 6622 C CA . GLY B 1 254 ? -24.125 12.039 4.727 1 87.56 254 GLY B CA 1
ATOM 6623 C C . GLY B 1 254 ? -22.859 11.312 4.344 1 87.56 254 GLY B C 1
ATOM 6624 O O . GLY B 1 254 ? -22.688 10.898 3.193 1 87.56 254 GLY B O 1
ATOM 6625 N N . GLU B 1 255 ? -22 11.195 5.32 1 91.75 255 GLU B N 1
ATOM 6626 C CA . GLU B 1 255 ? -20.734 10.492 5.066 1 91.75 255 GLU B CA 1
ATOM 6627 C C . GLU B 1 255 ? -20.969 9.016 4.762 1 91.75 255 GLU B C 1
ATOM 6629 O O . GLU B 1 255 ? -20.312 8.445 3.898 1 91.75 255 GLU B O 1
ATOM 6634 N N . GLU B 1 256 ? -21.922 8.406 5.465 1 93.12 256 GLU B N 1
ATOM 6635 C CA . GLU B 1 256 ? -22.25 7.004 5.234 1 93.12 256 GLU B CA 1
ATOM 6636 C C . GLU B 1 256 ? -22.797 6.785 3.824 1 93.12 256 GLU B C 1
ATOM 6638 O O . GLU B 1 256 ? -22.438 5.809 3.164 1 93.12 256 GLU B O 1
ATOM 6643 N N . ARG B 1 257 ? -23.609 7.652 3.359 1 90.19 257 ARG B N 1
ATOM 6644 C CA . ARG B 1 257 ? -24.172 7.547 2.016 1 90.19 257 ARG B CA 1
ATOM 6645 C C . ARG B 1 257 ? -23.078 7.688 0.957 1 90.19 257 ARG B C 1
ATOM 6647 O O . ARG B 1 257 ? -23.078 6.953 -0.033 1 90.19 257 ARG B O 1
ATOM 6654 N N . SER B 1 258 ? -22.25 8.656 1.245 1 90.06 258 SER B N 1
ATOM 6655 C CA . SER B 1 258 ? -21.156 8.867 0.309 1 90.06 258 SER B CA 1
ATOM 6656 C C . SER B 1 258 ? -20.25 7.645 0.235 1 90.06 258 SER B C 1
ATOM 6658 O O . SER B 1 258 ? -19.875 7.211 -0.855 1 90.06 258 SER B O 1
ATOM 6660 N N . LEU B 1 259 ? -19.938 7.082 1.373 1 94.19 259 LEU B N 1
ATOM 6661 C CA . LEU B 1 259 ? -19.094 5.898 1.426 1 94.19 259 LEU B CA 1
ATOM 6662 C C . LEU B 1 259 ? -19.781 4.707 0.772 1 94.19 259 LEU B C 1
ATOM 6664 O O . LEU B 1 259 ? -19.141 3.936 0.048 1 94.19 259 LEU B O 1
ATOM 6668 N N . ALA B 1 260 ? -21.062 4.566 0.995 1 94.62 260 ALA B N 1
ATOM 6669 C CA . ALA B 1 260 ? -21.828 3.477 0.395 1 94.62 260 ALA B CA 1
ATOM 6670 C C . ALA B 1 260 ? -21.844 3.594 -1.127 1 94.62 260 ALA B C 1
ATOM 6672 O O . ALA B 1 260 ? -21.766 2.588 -1.834 1 94.62 260 ALA B O 1
ATOM 6673 N N . GLY B 1 261 ? -21.969 4.82 -1.551 1 93.81 261 GLY B N 1
ATOM 6674 C CA . GLY B 1 261 ? -21.953 5.047 -2.986 1 93.81 261 GLY B CA 1
ATOM 6675 C C . GLY B 1 261 ? -20.609 4.707 -3.627 1 93.81 261 GLY B C 1
ATOM 6676 O O . GLY B 1 261 ? -20.578 4.086 -4.691 1 93.81 261 GLY B O 1
ATOM 6677 N N . ARG B 1 262 ? -19.625 5.07 -2.998 1 93.31 262 ARG B N 1
ATOM 6678 C CA . ARG B 1 262 ? -18.297 4.773 -3.506 1 93.31 262 ARG B CA 1
ATOM 6679 C C . ARG B 1 262 ? -18.031 3.271 -3.516 1 93.31 262 ARG B C 1
ATOM 6681 O O . ARG B 1 262 ? -17.422 2.748 -4.449 1 93.31 262 ARG B O 1
ATOM 6688 N N . PHE B 1 263 ? -18.469 2.594 -2.533 1 95.81 263 PHE B N 1
ATOM 6689 C CA . PHE B 1 263 ? -18.266 1.151 -2.486 1 95.81 263 PHE B CA 1
ATOM 6690 C C . PHE B 1 263 ? -19.156 0.44 -3.5 1 95.81 263 PHE B C 1
ATOM 6692 O O . PHE B 1 263 ? -18.766 -0.59 -4.055 1 95.81 263 PHE B O 1
ATOM 6699 N N . ALA B 1 264 ? -20.297 0.969 -3.744 1 96.06 264 ALA B N 1
ATOM 6700 C CA . ALA B 1 264 ? -21.172 0.39 -4.762 1 96.06 264 ALA B CA 1
ATOM 6701 C C . ALA B 1 264 ? -20.5 0.399 -6.133 1 96.06 264 ALA B C 1
ATOM 6703 O O . ALA B 1 264 ? -20.688 -0.521 -6.93 1 96.06 264 ALA B O 1
ATOM 6704 N N . ALA B 1 265 ? -19.797 1.435 -6.363 1 95.5 265 ALA B N 1
ATOM 6705 C CA . ALA B 1 265 ? -19.047 1.5 -7.617 1 95.5 265 ALA B CA 1
ATOM 6706 C C . ALA B 1 265 ? -17.984 0.404 -7.684 1 95.5 265 ALA B C 1
ATOM 6708 O O . ALA B 1 265 ? -17.734 -0.158 -8.75 1 95.5 265 ALA B O 1
ATOM 6709 N N . VAL B 1 266 ? -17.375 0.081 -6.559 1 95 266 VAL B N 1
ATOM 6710 C CA . VAL B 1 266 ? -16.406 -0.998 -6.469 1 95 266 VAL B CA 1
ATOM 6711 C C . VAL B 1 266 ? -17.078 -2.33 -6.797 1 95 266 VAL B C 1
ATOM 6713 O O . VAL B 1 266 ? -16.531 -3.125 -7.574 1 95 266 VAL B O 1
ATOM 6716 N N . VAL B 1 267 ? -18.266 -2.545 -6.324 1 96.19 267 VAL B N 1
ATOM 6717 C CA . VAL B 1 267 ? -18.984 -3.795 -6.516 1 96.19 267 VAL B CA 1
ATOM 6718 C C . VAL B 1 267 ? -19.438 -3.918 -7.973 1 96.19 267 VAL B C 1
ATOM 6720 O O . VAL B 1 267 ? -19.359 -4.996 -8.562 1 96.19 267 VAL B O 1
ATOM 6723 N N . ALA B 1 268 ? -19.812 -2.811 -8.508 1 95.75 268 ALA B N 1
ATOM 6724 C CA . ALA B 1 268 ? -20.297 -2.824 -9.891 1 95.75 268 ALA B CA 1
ATOM 6725 C C . ALA B 1 268 ? -19.172 -3.199 -10.852 1 95.75 268 ALA B C 1
ATOM 6727 O O . ALA B 1 268 ? -19.359 -4.004 -11.766 1 95.75 268 ALA B O 1
ATOM 6728 N N . ASN B 1 269 ? -18.047 -2.643 -10.625 1 94.88 269 ASN B N 1
ATOM 6729 C CA . ASN B 1 269 ? -16.922 -2.982 -11.477 1 94.88 269 ASN B CA 1
ATOM 6730 C C . ASN B 1 269 ? -16.453 -4.414 -11.242 1 94.88 269 ASN B C 1
ATOM 6732 O O . ASN B 1 269 ? -15.945 -5.066 -12.156 1 94.88 269 ASN B O 1
ATOM 6736 N N . TRP B 1 270 ? -16.578 -4.902 -10.055 1 94 270 TRP B N 1
ATOM 6737 C CA . TRP B 1 270 ? -16.219 -6.285 -9.742 1 94 270 TRP B CA 1
ATOM 6738 C C . TRP B 1 270 ? -17.062 -7.262 -10.555 1 94 270 TRP B C 1
ATOM 6740 O O . TRP B 1 270 ? -16.578 -8.312 -10.977 1 94 270 TRP B O 1
ATOM 6750 N N . ARG B 1 271 ? -18.266 -6.941 -10.836 1 93.81 271 ARG B N 1
ATOM 6751 C CA . ARG B 1 271 ? -19.125 -7.793 -11.641 1 93.81 271 ARG B CA 1
ATOM 6752 C C . ARG B 1 271 ? -18.609 -7.895 -13.078 1 93.81 271 ARG B C 1
ATOM 6754 O O . ARG B 1 271 ? -18.688 -8.961 -13.695 1 93.81 271 ARG B O 1
ATOM 6761 N N . MET B 1 272 ? -18.125 -6.812 -13.523 1 92.75 272 MET B N 1
ATOM 6762 C CA . MET B 1 272 ? -17.531 -6.84 -14.852 1 92.75 272 MET B CA 1
ATOM 6763 C C . MET B 1 272 ? -16.266 -7.688 -14.852 1 92.75 272 MET B C 1
ATOM 6765 O O . MET B 1 272 ? -16.016 -8.445 -15.797 1 92.75 272 MET B O 1
ATOM 6769 N N . LEU B 1 273 ? -15.57 -7.547 -13.805 1 89.5 273 LEU B N 1
ATOM 6770 C CA . LEU B 1 273 ? -14.359 -8.344 -13.664 1 89.5 273 LEU B CA 1
ATOM 6771 C C . LEU B 1 273 ? -14.688 -9.828 -13.625 1 89.5 273 LEU B C 1
ATOM 6773 O O . LEU B 1 273 ? -13.961 -10.641 -14.195 1 89.5 273 LEU B O 1
ATOM 6777 N N . MET B 1 274 ? -15.789 -10.172 -13.008 1 92.38 274 MET B N 1
ATOM 6778 C CA . MET B 1 274 ? -16.219 -11.562 -12.922 1 92.38 274 MET B CA 1
ATOM 6779 C C . MET B 1 274 ? -16.562 -12.109 -14.305 1 92.38 274 MET B C 1
ATOM 6781 O O . MET B 1 274 ? -16.188 -13.234 -14.641 1 92.38 274 MET B O 1
ATOM 6785 N N . THR B 1 275 ? -17.141 -11.297 -15.07 1 91.19 275 THR B N 1
ATOM 6786 C CA . THR B 1 275 ? -17.562 -11.734 -16.391 1 91.19 275 THR B CA 1
ATOM 6787 C C . THR B 1 275 ? -16.375 -11.93 -17.312 1 91.19 275 THR B C 1
ATOM 6789 O O . THR B 1 275 ? -16.297 -12.922 -18.047 1 91.19 275 THR B O 1
ATOM 6792 N N . VAL B 1 276 ? -15.484 -11.078 -17.25 1 88.12 276 VAL B N 1
ATOM 6793 C CA . VAL B 1 276 ? -14.305 -11.188 -18.094 1 88.12 276 VAL B CA 1
ATOM 6794 C C . VAL B 1 276 ? -13.453 -12.375 -17.641 1 88.12 276 VAL B C 1
ATOM 6796 O O . VAL B 1 276 ? -12.906 -13.109 -18.469 1 88.12 276 VAL B O 1
ATOM 6799 N N . THR B 1 277 ? -13.344 -12.562 -16.359 1 86.81 277 THR B N 1
ATOM 6800 C CA . THR B 1 277 ? -12.578 -13.68 -15.82 1 86.81 277 THR B CA 1
ATOM 6801 C C . THR B 1 277 ? -13.227 -15.016 -16.188 1 86.81 277 THR B C 1
ATOM 6803 O O . THR B 1 277 ? -12.531 -15.984 -16.484 1 86.81 277 THR B O 1
ATOM 6806 N N . LYS B 1 278 ? -14.523 -15.023 -16.141 1 89.69 278 LYS B N 1
ATOM 6807 C CA . LYS B 1 278 ? -15.258 -16.219 -16.547 1 89.69 278 LYS B CA 1
ATOM 6808 C C . LYS B 1 278 ? -14.953 -16.594 -17.984 1 89.69 278 LYS B C 1
ATOM 6810 O O . LYS B 1 278 ? -14.672 -17.766 -18.297 1 89.69 278 LYS B O 1
ATOM 6815 N N . ARG B 1 279 ? -14.977 -15.625 -18.828 1 87.81 279 ARG B N 1
ATOM 6816 C CA . ARG B 1 279 ? -14.719 -15.859 -20.25 1 87.81 279 ARG B CA 1
ATOM 6817 C C . ARG B 1 279 ? -13.273 -16.312 -20.469 1 87.81 279 ARG B C 1
ATOM 6819 O O . ARG B 1 279 ? -13.016 -17.219 -21.25 1 87.81 279 ARG B O 1
ATOM 6826 N N . LEU B 1 280 ? -12.453 -15.688 -19.797 1 82.88 280 LEU B N 1
ATOM 6827 C CA . LEU B 1 280 ? -11.039 -16.047 -19.922 1 82.88 280 LEU B CA 1
ATOM 6828 C C . LEU B 1 280 ? -10.789 -17.469 -19.422 1 82.88 280 LEU B C 1
ATOM 6830 O O . LEU B 1 280 ? -10.078 -18.234 -20.062 1 82.88 280 LEU B O 1
ATOM 6834 N N . THR B 1 281 ? -11.367 -17.781 -18.297 1 83.12 281 THR B N 1
ATOM 6835 C CA . THR B 1 281 ? -11.188 -19.109 -17.719 1 83.12 281 THR B CA 1
ATOM 6836 C C . THR B 1 281 ? -11.805 -20.188 -18.625 1 83.12 281 THR B C 1
ATOM 6838 O O . THR B 1 281 ? -11.25 -21.266 -18.766 1 83.12 281 THR B O 1
ATOM 6841 N N . PHE B 1 282 ? -12.875 -19.844 -19.203 1 87 282 PHE B N 1
ATOM 6842 C CA . PHE B 1 282 ? -13.508 -20.766 -20.156 1 87 282 PHE B CA 1
ATOM 6843 C C . PHE B 1 282 ? -12.57 -21.062 -21.312 1 87 282 PHE B C 1
ATOM 6845 O O . PHE B 1 282 ? -12.352 -22.234 -21.656 1 87 282 PHE B O 1
ATOM 6852 N N . PHE B 1 283 ? -12.031 -20.141 -21.781 1 83.56 283 PHE B N 1
ATOM 6853 C CA . PHE B 1 283 ? -11.164 -20.297 -22.938 1 83.56 283 PHE B CA 1
ATOM 6854 C C . PHE B 1 283 ? -9.859 -21 -22.547 1 83.56 283 PHE B C 1
ATOM 6856 O O . PHE B 1 283 ? -9.422 -21.922 -23.234 1 83.56 283 PHE B O 1
ATOM 6863 N N . THR B 1 284 ? -9.289 -20.547 -21.484 1 80.38 284 THR B N 1
ATOM 6864 C CA . THR B 1 284 ? -8 -21.109 -21.094 1 80.38 284 THR B CA 1
ATOM 6865 C C . THR B 1 284 ? -8.156 -22.562 -20.656 1 80.38 284 THR B C 1
ATOM 6867 O O . THR B 1 284 ? -7.297 -23.406 -20.969 1 80.38 284 THR B O 1
ATOM 6870 N N . SER B 1 285 ? -9.227 -22.859 -19.984 1 82.88 285 SER B N 1
ATOM 6871 C CA . SER B 1 285 ? -9.469 -24.25 -19.594 1 82.88 285 SER B CA 1
ATOM 6872 C C . SER B 1 285 ? -9.758 -25.125 -20.812 1 82.88 285 SER B C 1
ATOM 6874 O O . SER B 1 285 ? -9.266 -26.25 -20.906 1 82.88 285 SER B O 1
ATOM 6876 N N . ALA B 1 286 ? -10.484 -24.625 -21.734 1 82.62 286 ALA B N 1
ATOM 6877 C CA . ALA B 1 286 ? -10.789 -25.359 -22.953 1 82.62 286 ALA B CA 1
ATOM 6878 C C . ALA B 1 286 ? -9.523 -25.609 -23.781 1 82.62 286 ALA B C 1
ATOM 6880 O O . ALA B 1 286 ? -9.273 -26.719 -24.219 1 82.62 286 ALA B O 1
ATOM 6881 N N . PHE B 1 287 ? -8.797 -24.641 -23.875 1 78.88 287 PHE B N 1
ATOM 6882 C CA . PHE B 1 287 ? -7.559 -24.734 -24.641 1 78.88 287 PHE B CA 1
ATOM 6883 C C . PHE B 1 287 ? -6.578 -25.688 -23.953 1 78.88 287 PHE B C 1
ATOM 6885 O O . PHE B 1 287 ? -5.887 -26.453 -24.625 1 78.88 287 PHE B O 1
ATOM 6892 N N . GLY B 1 288 ? -6.484 -25.625 -22.656 1 77.5 288 GLY B N 1
ATOM 6893 C CA . GLY B 1 288 ? -5.609 -26.5 -21.906 1 77.5 288 GLY B CA 1
ATOM 6894 C C . GLY B 1 288 ? -6.012 -27.953 -21.984 1 77.5 288 GLY B C 1
ATOM 6895 O O . GLY B 1 288 ? -5.156 -28.828 -22.156 1 77.5 288 GLY B O 1
ATOM 6896 N N . GLN B 1 289 ? -7.301 -28.203 -21.938 1 78.12 289 GLN B N 1
ATOM 6897 C CA . GLN B 1 289 ? -7.781 -29.578 -22 1 78.12 289 GLN B CA 1
ATOM 6898 C C . GLN B 1 289 ? -7.617 -30.156 -23.391 1 78.12 289 GLN B C 1
ATOM 6900 O O . GLN B 1 289 ? -7.305 -31.344 -23.531 1 78.12 289 GLN B O 1
ATOM 6905 N N . LEU B 1 290 ? -7.773 -29.359 -24.391 1 79 290 LEU B N 1
ATOM 6906 C CA . LEU B 1 290 ? -7.617 -29.828 -25.75 1 79 290 LEU B CA 1
ATOM 6907 C C . LEU B 1 290 ? -6.16 -30.172 -26.062 1 79 290 LEU B C 1
ATOM 6909 O O . LEU B 1 290 ? -5.871 -31.062 -26.859 1 79 290 LEU B O 1
ATOM 6913 N N . ALA B 1 291 ? -5.352 -29.469 -25.406 1 77.75 291 ALA B N 1
ATOM 6914 C CA . ALA B 1 291 ? -3.924 -29.672 -25.641 1 77.75 291 ALA B CA 1
ATOM 6915 C C . ALA B 1 291 ? -3.463 -31.031 -25.109 1 77.75 291 ALA B C 1
ATOM 6917 O O . ALA B 1 291 ? -2.445 -31.562 -25.547 1 77.75 291 ALA B O 1
ATOM 6918 N N . VAL B 1 292 ? -4.16 -31.578 -24.156 1 77.62 292 VAL B N 1
ATOM 6919 C CA . VAL B 1 292 ? -3.783 -32.844 -23.531 1 77.62 292 VAL B CA 1
ATOM 6920 C C . VAL B 1 292 ? -4.074 -34 -24.5 1 77.62 292 VAL B C 1
ATOM 6922 O O . VAL B 1 292 ? -3.266 -34.906 -24.641 1 77.62 292 VAL B O 1
ATOM 6925 N N . ILE B 1 293 ? -5.109 -33.938 -25.25 1 80.12 293 ILE B N 1
ATOM 6926 C CA . ILE B 1 293 ? -5.574 -35.062 -26.031 1 80.12 293 ILE B CA 1
ATOM 6927 C C . ILE B 1 293 ? -5.152 -34.906 -27.484 1 80.12 293 ILE B C 1
ATOM 6929 O O . ILE B 1 293 ? -5.031 -35.875 -28.219 1 80.12 293 ILE B O 1
ATOM 6933 N N . PHE B 1 294 ? -4.93 -33.75 -27.859 1 81.38 294 PHE B N 1
ATOM 6934 C CA . PHE B 1 294 ? -4.699 -33.438 -29.266 1 81.38 294 PHE B CA 1
ATOM 6935 C C . PHE B 1 294 ? -3.502 -34.219 -29.797 1 81.38 294 PHE B C 1
ATOM 6937 O O . PHE B 1 294 ? -3.576 -34.812 -30.859 1 81.38 294 PHE B O 1
ATOM 6944 N N . PRO B 1 295 ? -2.395 -34.312 -29.062 1 80.81 295 PRO B N 1
ATOM 6945 C CA . PRO B 1 295 ? -1.245 -35.031 -29.578 1 80.81 295 PRO B CA 1
ATOM 6946 C C . PRO B 1 295 ? -1.521 -36.531 -29.719 1 80.81 295 PRO B C 1
ATOM 6948 O O . PRO B 1 295 ? -0.998 -37.188 -30.625 1 80.81 295 PRO B O 1
ATOM 6951 N N . PHE B 1 296 ? -2.287 -37.094 -28.812 1 82 296 PHE B N 1
ATOM 6952 C CA . PHE B 1 296 ? -2.623 -38.5 -28.906 1 82 296 PHE B CA 1
ATOM 6953 C C . PHE B 1 296 ? -3.467 -38.781 -30.141 1 82 296 PHE B C 1
ATOM 6955 O O . PHE B 1 296 ? -3.289 -39.812 -30.797 1 82 296 PHE B O 1
ATOM 6962 N N . ILE B 1 297 ? -4.371 -37.875 -30.438 1 80.56 297 ILE B N 1
ATOM 6963 C CA . ILE B 1 297 ? -5.234 -38.031 -31.609 1 80.56 297 ILE B CA 1
ATOM 6964 C C . ILE B 1 297 ? -4.395 -38.031 -32.875 1 80.56 297 ILE B C 1
ATOM 6966 O O . ILE B 1 297 ? -4.594 -38.844 -33.781 1 80.56 297 ILE B O 1
ATOM 6970 N N . VAL B 1 298 ? -3.465 -37.219 -32.938 1 78.81 298 VAL B N 1
ATOM 6971 C CA . VAL B 1 298 ? -2.676 -37 -34.156 1 78.81 298 VAL B CA 1
ATOM 6972 C C . VAL B 1 298 ? -1.665 -38.125 -34.312 1 78.81 298 VAL B C 1
ATOM 6974 O O . VAL B 1 298 ? -1.38 -38.562 -35.406 1 78.81 298 VAL B O 1
ATOM 6977 N N . ALA B 1 299 ? -1.116 -38.688 -33.188 1 80.88 299 ALA B N 1
ATOM 6978 C CA . ALA B 1 299 ? -0.057 -39.688 -33.281 1 80.88 299 ALA B CA 1
ATOM 6979 C C . ALA B 1 299 ? -0.634 -41.094 -33.25 1 80.88 299 ALA B C 1
ATOM 6981 O O . ALA B 1 299 ? 0.065 -42.062 -33.531 1 80.88 299 ALA B O 1
ATOM 6982 N N . ALA B 1 300 ? -1.903 -41.25 -32.906 1 82.88 300 ALA B N 1
ATOM 6983 C CA . ALA B 1 300 ? -2.527 -42.531 -32.688 1 82.88 300 ALA B CA 1
ATOM 6984 C C . ALA B 1 300 ? -2.467 -43.375 -33.969 1 82.88 300 ALA B C 1
ATOM 6986 O O . ALA B 1 300 ? -2.137 -44.562 -33.906 1 82.88 300 ALA B O 1
ATOM 6987 N N . PRO B 1 301 ? -2.77 -42.75 -35.125 1 79.38 301 PRO B N 1
ATOM 6988 C CA . PRO B 1 301 ? -2.74 -43.594 -36.344 1 79.38 301 PRO B CA 1
ATOM 6989 C C . PRO B 1 301 ? -1.367 -44.219 -36.594 1 79.38 301 PRO B C 1
ATOM 6991 O O . PRO B 1 301 ? -1.274 -45.375 -37 1 79.38 301 PRO B O 1
ATOM 6994 N N . ALA B 1 302 ? -0.34 -43.531 -36.344 1 79.62 302 ALA B N 1
ATOM 6995 C CA . ALA B 1 302 ? 1.011 -44.062 -36.531 1 79.62 302 ALA B CA 1
ATOM 6996 C C . ALA B 1 302 ? 1.318 -45.156 -35.5 1 79.62 302 ALA B C 1
ATOM 6998 O O . ALA B 1 302 ? 2.006 -46.125 -35.812 1 79.62 302 ALA B O 1
ATOM 6999 N N . PHE B 1 303 ? 0.836 -45.062 -34.375 1 83.31 303 PHE B N 1
ATOM 7000 C CA . PHE B 1 303 ? 1.05 -46.062 -33.312 1 83.31 303 PHE B CA 1
ATOM 7001 C C . PHE B 1 303 ? 0.307 -47.344 -33.625 1 83.31 303 PHE B C 1
ATOM 7003 O O . PHE B 1 303 ? 0.881 -48.438 -33.531 1 83.31 303 PHE B O 1
ATOM 7010 N N . PHE B 1 304 ? -0.982 -47.25 -34 1 84.12 304 PHE B N 1
ATOM 7011 C CA . PHE B 1 304 ? -1.787 -48.438 -34.219 1 84.12 304 PHE B CA 1
ATOM 7012 C C . PHE B 1 304 ? -1.366 -49.125 -35.531 1 84.12 304 PHE B C 1
ATOM 7014 O O . PHE B 1 304 ? -1.58 -50.312 -35.688 1 84.12 304 PHE B O 1
ATOM 7021 N N . ALA B 1 305 ? -0.725 -48.344 -36.406 1 81.06 305 ALA B N 1
ATOM 7022 C CA . ALA B 1 305 ? -0.171 -48.938 -37.625 1 81.06 305 ALA B CA 1
ATOM 7023 C C . ALA B 1 305 ? 1.164 -49.594 -37.344 1 81.06 305 ALA B C 1
ATOM 7025 O O . ALA B 1 305 ? 1.726 -50.281 -38.219 1 81.06 305 ALA B O 1
ATOM 7026 N N . GLY B 1 306 ? 1.688 -49.438 -36.031 1 80.25 306 GLY B N 1
ATOM 7027 C CA . GLY B 1 306 ? 2.92 -50.094 -35.625 1 80.25 306 GLY B CA 1
ATOM 7028 C C . GLY B 1 306 ? 4.164 -49.344 -36.031 1 80.25 306 GLY B C 1
ATOM 7029 O O . GLY B 1 306 ? 5.273 -49.875 -36 1 80.25 306 GLY B O 1
ATOM 7030 N N . ARG B 1 307 ? 4.043 -48.188 -36.531 1 80.31 307 ARG B N 1
ATOM 7031 C CA . ARG B 1 307 ? 5.18 -47.406 -37.031 1 80.31 307 ARG B CA 1
ATOM 7032 C C . ARG B 1 307 ? 5.957 -46.781 -35.875 1 80.31 307 ARG B C 1
ATOM 7034 O O . ARG B 1 307 ? 7.164 -46.562 -35.969 1 80.31 307 ARG B O 1
ATOM 7041 N N . ILE B 1 308 ? 5.27 -46.469 -34.719 1 79.81 308 ILE B N 1
ATOM 7042 C CA . ILE B 1 308 ? 5.934 -45.844 -33.594 1 79.81 308 ILE B CA 1
ATOM 7043 C C . ILE B 1 308 ? 5.586 -46.625 -32.312 1 79.81 308 ILE B C 1
ATOM 7045 O O . ILE B 1 308 ? 4.461 -47.125 -32.156 1 79.81 308 ILE B O 1
ATOM 7049 N N . PRO B 1 309 ? 6.605 -46.75 -31.469 1 84.88 309 PRO B N 1
ATOM 7050 C CA . PRO B 1 309 ? 6.336 -47.406 -30.188 1 84.88 309 PRO B CA 1
ATOM 7051 C C . PRO B 1 309 ? 5.59 -46.531 -29.203 1 84.88 309 PRO B C 1
ATOM 7053 O O . PRO B 1 309 ? 5.328 -45.344 -29.484 1 84.88 309 PRO B O 1
ATOM 7056 N N . LEU B 1 310 ? 5.176 -47.188 -28.094 1 82.62 310 LEU B N 1
ATOM 7057 C CA . LEU B 1 310 ? 4.414 -46.5 -27.062 1 82.62 310 LEU B CA 1
ATOM 7058 C C . LEU B 1 310 ? 5.199 -45.312 -26.5 1 82.62 310 LEU B C 1
ATOM 7060 O O . LEU B 1 310 ? 4.629 -44.25 -26.234 1 82.62 310 LEU B O 1
ATOM 7064 N N . GLY B 1 311 ? 6.402 -45.406 -26.344 1 79.88 311 GLY B N 1
ATOM 7065 C CA . GLY B 1 311 ? 7.246 -44.344 -25.828 1 79.88 311 GLY B CA 1
ATOM 7066 C C . GLY B 1 311 ? 7.234 -43.094 -26.719 1 79.88 311 GLY B C 1
ATOM 7067 O O . GLY B 1 311 ? 7.219 -41.969 -26.203 1 79.88 311 GLY B O 1
ATOM 7068 N N . ALA B 1 312 ? 7.227 -43.344 -27.984 1 80.62 312 ALA B N 1
ATOM 7069 C CA . ALA B 1 312 ? 7.191 -42.219 -28.906 1 80.62 312 ALA B CA 1
ATOM 7070 C C . ALA B 1 312 ? 5.855 -41.469 -28.844 1 80.62 312 ALA B C 1
ATOM 7072 O O . ALA B 1 312 ? 5.801 -40.25 -29 1 80.62 312 ALA B O 1
ATOM 7073 N N . LEU B 1 313 ? 4.863 -42.219 -28.609 1 82.44 313 LEU B N 1
ATOM 7074 C CA . LEU B 1 313 ? 3.539 -41.625 -28.469 1 82.44 313 LEU B CA 1
ATOM 7075 C C . LEU B 1 313 ? 3.471 -40.719 -27.234 1 82.44 313 LEU B C 1
ATOM 7077 O O . LEU B 1 313 ? 3.01 -39.594 -27.312 1 82.44 313 LEU B O 1
ATOM 7081 N N . THR B 1 314 ? 3.92 -41.219 -26.125 1 84.56 314 THR B N 1
ATOM 7082 C CA . THR B 1 314 ? 3.879 -40.438 -24.891 1 84.56 314 THR B CA 1
ATOM 7083 C C . THR B 1 314 ? 4.855 -39.25 -24.953 1 84.56 314 THR B C 1
ATOM 7085 O O . THR B 1 314 ? 4.598 -38.188 -24.391 1 84.56 314 THR B O 1
ATOM 7088 N N . GLN B 1 315 ? 5.953 -39.5 -25.609 1 82.25 315 GLN B N 1
ATOM 7089 C CA . GLN B 1 315 ? 6.922 -38.438 -25.781 1 82.25 315 GLN B CA 1
ATOM 7090 C C . GLN B 1 315 ? 6.324 -37.281 -26.609 1 82.25 315 GLN B C 1
ATOM 7092 O O . GLN B 1 315 ? 6.539 -36.094 -26.281 1 82.25 315 GLN B O 1
ATOM 7097 N N . THR B 1 316 ? 5.613 -37.656 -27.656 1 83.19 316 THR B N 1
ATOM 7098 C CA . THR B 1 316 ? 4.973 -36.625 -28.5 1 83.19 316 THR B CA 1
ATOM 7099 C C . THR B 1 316 ? 4.016 -35.781 -27.672 1 83.19 316 THR B C 1
ATOM 7101 O O . THR B 1 316 ? 3.982 -34.562 -27.812 1 83.19 316 THR B O 1
ATOM 7104 N N . SER B 1 317 ? 3.324 -36.375 -26.797 1 84.25 317 SER B N 1
ATOM 7105 C CA . SER B 1 317 ? 2.398 -35.656 -25.938 1 84.25 317 SER B CA 1
ATOM 7106 C C . SER B 1 317 ? 3.145 -34.688 -25 1 84.25 317 SER B C 1
ATOM 7108 O O . SER B 1 317 ? 2.744 -33.531 -24.828 1 84.25 317 SER B O 1
ATOM 7110 N N . SER B 1 318 ? 4.176 -35.156 -24.391 1 86.56 318 SER B N 1
ATOM 7111 C CA . SER B 1 318 ? 4.973 -34.344 -23.469 1 86.56 318 SER B CA 1
ATOM 7112 C C . SER B 1 318 ? 5.602 -33.156 -24.188 1 86.56 318 SER B C 1
ATOM 7114 O O . SER B 1 318 ? 5.562 -32.031 -23.688 1 86.56 318 SER B O 1
ATOM 7116 N N . VAL B 1 319 ? 6.152 -33.406 -25.375 1 84.81 319 VAL B N 1
ATOM 7117 C CA . VAL B 1 319 ? 6.797 -32.375 -26.172 1 84.81 319 VAL B CA 1
ATOM 7118 C C . VAL B 1 319 ? 5.766 -31.328 -26.578 1 84.81 319 VAL B C 1
ATOM 7120 O O . VAL B 1 319 ? 6.035 -30.125 -26.531 1 84.81 319 VAL B O 1
ATOM 7123 N N . PHE B 1 320 ? 4.664 -31.812 -26.984 1 83 320 PHE B N 1
ATOM 7124 C CA . PHE B 1 320 ? 3.596 -30.891 -27.344 1 83 320 PHE B CA 1
ATOM 7125 C C . PHE B 1 320 ? 3.225 -30 -26.172 1 83 320 PHE B C 1
ATOM 7127 O O . PHE B 1 320 ? 2.992 -28.797 -26.344 1 83 320 PHE B O 1
ATOM 7134 N N . GLY B 1 321 ? 3.16 -30.578 -25.031 1 83.69 321 GLY B N 1
ATOM 7135 C CA . GLY B 1 321 ? 2.871 -29.797 -23.844 1 83.69 321 GLY B CA 1
ATOM 7136 C C . GLY B 1 321 ? 3.902 -28.719 -23.562 1 83.69 321 GLY B C 1
ATOM 7137 O O . GLY B 1 321 ? 3.551 -27.609 -23.156 1 83.69 321 GLY B O 1
ATOM 7138 N N . GLN B 1 322 ? 5.105 -29.047 -23.734 1 86 322 GLN B N 1
ATOM 7139 C CA . GLN B 1 322 ? 6.184 -28.078 -23.531 1 86 322 GLN B CA 1
ATOM 7140 C C . GLN B 1 322 ? 6.098 -26.922 -24.531 1 86 322 GLN B C 1
ATOM 7142 O O . GLN B 1 322 ? 6.301 -25.766 -24.156 1 86 322 GLN B O 1
ATOM 7147 N N . VAL B 1 323 ? 5.82 -27.281 -25.781 1 81.81 323 VAL B N 1
ATOM 7148 C CA . VAL B 1 323 ? 5.695 -26.266 -26.812 1 81.81 323 VAL B CA 1
ATOM 7149 C C . VAL B 1 323 ? 4.52 -25.344 -26.484 1 81.81 323 VAL B C 1
ATOM 7151 O O . VAL B 1 323 ? 4.641 -24.109 -26.578 1 81.81 323 VAL B O 1
ATOM 7154 N N . GLN B 1 324 ? 3.496 -25.953 -26.125 1 78.62 324 GLN B N 1
ATOM 7155 C CA . GLN B 1 324 ? 2.322 -25.172 -25.766 1 78.62 324 GLN B CA 1
ATOM 7156 C C . GLN B 1 324 ? 2.617 -24.266 -24.562 1 78.62 324 GLN B C 1
ATOM 7158 O O . GLN B 1 324 ? 2.193 -23.109 -24.547 1 78.62 324 GLN B O 1
ATOM 7163 N N . GLY B 1 325 ? 3.213 -24.812 -23.547 1 81.81 325 GLY B N 1
ATOM 7164 C CA . GLY B 1 325 ? 3.582 -24.031 -22.375 1 81.81 325 GLY B CA 1
ATOM 7165 C C . GLY B 1 325 ? 4.469 -22.844 -22.719 1 81.81 325 GLY B C 1
ATOM 7166 O O . GLY B 1 325 ? 4.262 -21.75 -22.203 1 81.81 325 GLY B O 1
ATOM 7167 N N . ALA B 1 326 ? 5.43 -23.078 -23.5 1 85 326 ALA B N 1
ATOM 7168 C CA . ALA B 1 326 ? 6.352 -22.016 -23.922 1 85 326 ALA B CA 1
ATOM 7169 C C . ALA B 1 326 ? 5.617 -20.906 -24.656 1 85 326 ALA B C 1
ATOM 7171 O O . ALA B 1 326 ? 5.895 -19.719 -24.438 1 85 326 ALA B O 1
ATOM 7172 N N . MET B 1 327 ? 4.684 -21.266 -25.375 1 79.31 327 MET B N 1
ATOM 7173 C CA . MET B 1 327 ? 3.939 -20.266 -26.141 1 79.31 327 MET B CA 1
ATOM 7174 C C . MET B 1 327 ? 2.951 -19.516 -25.25 1 79.31 327 MET B C 1
ATOM 7176 O O . MET B 1 327 ? 2.635 -18.359 -25.516 1 79.31 327 MET B O 1
ATOM 7180 N N . SER B 1 328 ? 2.48 -20.203 -24.281 1 77.69 328 SER B N 1
ATOM 7181 C CA . SER B 1 328 ? 1.505 -19.594 -23.391 1 77.69 328 SER B CA 1
ATOM 7182 C C . SER B 1 328 ? 2.162 -18.578 -22.469 1 77.69 328 SER B C 1
ATOM 7184 O O . SER B 1 328 ? 1.475 -17.812 -21.781 1 77.69 328 SER B O 1
ATOM 7186 N N . TRP B 1 329 ? 3.506 -18.609 -22.375 1 81.62 329 TRP B N 1
ATOM 7187 C CA . TRP B 1 329 ? 4.238 -17.656 -21.531 1 81.62 329 TRP B CA 1
ATOM 7188 C C . TRP B 1 329 ? 3.852 -16.219 -21.859 1 81.62 329 TRP B C 1
ATOM 7190 O O . TRP B 1 329 ? 3.705 -15.391 -20.953 1 81.62 329 TRP B O 1
ATOM 7200 N N . PHE B 1 330 ? 3.627 -15.93 -23.078 1 73.81 330 PHE B N 1
ATOM 7201 C CA . PHE B 1 330 ? 3.309 -14.578 -23.5 1 73.81 330 PHE B CA 1
ATOM 7202 C C . PHE B 1 330 ? 1.952 -14.141 -22.969 1 73.81 330 PHE B C 1
ATOM 7204 O O . PHE B 1 330 ? 1.78 -12.984 -22.562 1 73.81 330 PHE B O 1
ATOM 7211 N N . VAL B 1 331 ? 1.139 -15.102 -22.953 1 70.25 331 VAL B N 1
ATOM 7212 C CA . VAL B 1 331 ? -0.202 -14.805 -22.469 1 70.25 331 VAL B CA 1
ATOM 7213 C C . VAL B 1 331 ? -0.174 -14.68 -20.938 1 70.25 331 VAL B C 1
ATOM 7215 O O . VAL B 1 331 ? -0.804 -13.781 -20.375 1 70.25 331 VAL B O 1
ATOM 7218 N N . ASP B 1 332 ? 0.593 -15.539 -20.359 1 73.06 332 ASP B N 1
ATOM 7219 C CA . ASP B 1 332 ? 0.659 -15.578 -18.891 1 73.06 332 ASP B CA 1
ATOM 7220 C C . ASP B 1 332 ? 1.39 -14.359 -18.344 1 73.06 332 ASP B C 1
ATOM 7222 O O . ASP B 1 332 ? 1.136 -13.938 -17.219 1 73.06 332 ASP B O 1
ATOM 7226 N N . SER B 1 333 ? 2.242 -13.812 -19.156 1 80.31 333 SER B N 1
ATOM 7227 C CA . SER B 1 333 ? 3.098 -12.727 -18.703 1 80.31 333 SER B CA 1
ATOM 7228 C C . SER B 1 333 ? 2.512 -11.367 -19.062 1 80.31 333 SER B C 1
ATOM 7230 O O . SER B 1 333 ? 3.115 -10.328 -18.797 1 80.31 333 SER B O 1
ATOM 7232 N N . TYR B 1 334 ? 1.35 -11.367 -19.609 1 74.31 334 TYR B N 1
ATOM 7233 C CA . TYR B 1 334 ? 0.777 -10.125 -20.109 1 74.31 334 TYR B CA 1
ATOM 7234 C C . TYR B 1 334 ? 0.589 -9.117 -18.984 1 74.31 334 TYR B C 1
ATOM 7236 O O . TYR B 1 334 ? 0.929 -7.941 -19.125 1 74.31 334 TYR B O 1
ATOM 7244 N N . GLY B 1 335 ? 0.018 -9.531 -17.938 1 72.81 335 GLY B N 1
ATOM 7245 C CA . GLY B 1 335 ? -0.15 -8.648 -16.797 1 72.81 335 GLY B CA 1
ATOM 7246 C C . GLY B 1 335 ? 1.162 -8.094 -16.266 1 72.81 335 GLY B C 1
ATOM 7247 O O . GLY B 1 335 ? 1.264 -6.906 -15.961 1 72.81 335 GLY B O 1
ATOM 7248 N N . LEU B 1 336 ? 2.09 -8.945 -16.188 1 81.75 336 LEU B N 1
ATOM 7249 C CA . LEU B 1 336 ? 3.408 -8.547 -15.719 1 81.75 336 LEU B CA 1
ATOM 7250 C C . LEU B 1 336 ? 4.047 -7.547 -16.688 1 81.75 336 LEU B C 1
ATOM 7252 O O . LEU B 1 336 ? 4.723 -6.609 -16.25 1 81.75 336 LEU B O 1
ATOM 7256 N N . LEU B 1 337 ? 3.826 -7.738 -17.953 1 83.19 337 LEU B N 1
ATOM 7257 C CA . LEU B 1 337 ? 4.383 -6.84 -18.969 1 83.19 337 LEU B CA 1
ATOM 7258 C C . LEU B 1 337 ? 3.762 -5.449 -18.844 1 83.19 337 LEU B C 1
ATOM 7260 O O . LEU B 1 337 ? 4.461 -4.441 -18.984 1 83.19 337 LEU B O 1
ATOM 7264 N N . ALA B 1 338 ? 2.539 -5.426 -18.656 1 76.75 338 ALA B N 1
ATOM 7265 C CA . ALA B 1 338 ? 1.86 -4.141 -18.484 1 76.75 338 ALA B CA 1
ATOM 7266 C C . ALA B 1 338 ? 2.369 -3.406 -17.25 1 76.75 338 ALA B C 1
ATOM 7268 O O . ALA B 1 338 ? 2.611 -2.197 -17.297 1 76.75 338 ALA B O 1
ATOM 7269 N N . ASP B 1 339 ? 2.469 -4.137 -16.203 1 83.44 339 ASP B N 1
ATOM 7270 C CA . ASP B 1 339 ? 2.992 -3.551 -14.969 1 83.44 339 ASP B CA 1
ATOM 7271 C C . ASP B 1 339 ? 4.426 -3.062 -15.156 1 83.44 339 ASP B C 1
ATOM 7273 O O . ASP B 1 339 ? 4.812 -2.023 -14.617 1 83.44 339 ASP B O 1
ATOM 7277 N N . TRP B 1 340 ? 5.168 -3.867 -15.836 1 89.38 340 TRP B N 1
ATOM 7278 C CA . TRP B 1 340 ? 6.551 -3.51 -16.141 1 89.38 340 TRP B CA 1
ATOM 7279 C C . TRP B 1 340 ? 6.605 -2.213 -16.953 1 89.38 340 TRP B C 1
ATOM 7281 O O . TRP B 1 340 ? 7.41 -1.326 -16.641 1 89.38 340 TRP B O 1
ATOM 7291 N N . ARG B 1 341 ? 5.797 -2.102 -17.953 1 86.25 341 ARG B N 1
ATOM 7292 C CA . ARG B 1 341 ? 5.766 -0.892 -18.766 1 86.25 341 ARG B CA 1
ATOM 7293 C C . ARG B 1 341 ? 5.41 0.328 -17.922 1 86.25 341 ARG B C 1
ATOM 7295 O O . ARG B 1 341 ? 6.008 1.395 -18.078 1 86.25 341 ARG B O 1
ATOM 7302 N N . ALA B 1 342 ? 4.492 0.195 -17.062 1 83.25 342 ALA B N 1
ATOM 7303 C CA . ALA B 1 342 ? 4.086 1.288 -16.188 1 83.25 342 ALA B CA 1
ATOM 7304 C C . ALA B 1 342 ? 5.227 1.696 -15.258 1 83.25 342 ALA B C 1
ATOM 7306 O O . ALA B 1 342 ? 5.469 2.887 -15.047 1 83.25 342 ALA B O 1
ATOM 7307 N N . THR B 1 343 ? 5.887 0.728 -14.734 1 91.19 343 THR B N 1
ATOM 7308 C CA . THR B 1 343 ? 7.004 0.987 -13.836 1 91.19 343 THR B CA 1
ATOM 7309 C C . THR B 1 343 ? 8.125 1.727 -14.555 1 91.19 343 THR B C 1
ATOM 7311 O O . THR B 1 343 ? 8.695 2.678 -14.023 1 91.19 343 THR B O 1
ATOM 7314 N N . VAL B 1 344 ? 8.367 1.296 -15.75 1 93 344 VAL B N 1
ATOM 7315 C CA . VAL B 1 344 ? 9.422 1.919 -16.547 1 93 344 VAL B CA 1
ATOM 7316 C C . VAL B 1 344 ? 9.055 3.375 -16.828 1 93 344 VAL B C 1
ATOM 7318 O O . VAL B 1 344 ? 9.906 4.266 -16.719 1 93 344 VAL B O 1
ATOM 7321 N N . GLN B 1 345 ? 7.859 3.574 -17.109 1 88.25 345 GLN B N 1
ATOM 7322 C CA . GLN B 1 345 ? 7.41 4.93 -17.406 1 88.25 345 GLN B CA 1
ATOM 7323 C C . GLN B 1 345 ? 7.527 5.828 -16.188 1 88.25 345 GLN B C 1
ATOM 7325 O O . GLN B 1 345 ? 7.98 6.973 -16.281 1 88.25 345 GLN B O 1
ATOM 7330 N N . ARG B 1 346 ? 7.125 5.285 -15.094 1 87.56 346 ARG B N 1
ATOM 7331 C CA . ARG B 1 346 ? 7.184 6.066 -13.859 1 87.56 346 ARG B CA 1
ATOM 7332 C C . ARG B 1 346 ? 8.625 6.387 -13.484 1 87.56 346 ARG B C 1
ATOM 7334 O O . ARG B 1 346 ? 8.945 7.523 -13.133 1 87.56 346 ARG B O 1
ATOM 7341 N N . LEU B 1 347 ? 9.438 5.43 -13.602 1 92.5 347 LEU B N 1
ATOM 7342 C CA . LEU B 1 347 ? 10.836 5.629 -13.227 1 92.5 347 LEU B CA 1
ATOM 7343 C C . LEU B 1 347 ? 11.531 6.551 -14.219 1 92.5 347 LEU B C 1
ATOM 7345 O O . LEU B 1 347 ? 12.367 7.371 -13.828 1 92.5 347 LEU B O 1
ATOM 7349 N N . ALA B 1 348 ? 11.234 6.359 -15.461 1 92.31 348 ALA B N 1
ATOM 7350 C CA . ALA B 1 348 ? 11.805 7.238 -16.484 1 92.31 348 ALA B CA 1
ATOM 7351 C C . ALA B 1 348 ? 11.359 8.68 -16.281 1 92.31 348 ALA B C 1
ATOM 7353 O O . ALA B 1 348 ? 12.148 9.617 -16.438 1 92.31 348 ALA B O 1
ATOM 7354 N N . GLY B 1 349 ? 10.125 8.828 -15.93 1 88.81 349 GLY B N 1
ATOM 7355 C CA . GLY B 1 349 ? 9.625 10.156 -15.617 1 88.81 349 GLY B CA 1
ATOM 7356 C C . GLY B 1 349 ? 10.289 10.781 -14.406 1 88.81 349 GLY B C 1
ATOM 7357 O O . GLY B 1 349 ? 10.602 11.977 -14.414 1 88.81 349 GLY B O 1
ATOM 7358 N N . PHE B 1 350 ? 10.508 9.992 -13.461 1 91.19 350 PHE B N 1
ATOM 7359 C CA . PHE B 1 350 ? 11.172 10.461 -12.258 1 91.19 350 PHE B CA 1
ATOM 7360 C C . PHE B 1 350 ? 12.602 10.891 -12.562 1 91.19 350 PHE B C 1
ATOM 7362 O O . PHE B 1 350 ? 13.062 11.93 -12.078 1 91.19 350 PHE B O 1
ATOM 7369 N N . ARG B 1 351 ? 13.273 10.117 -13.305 1 91.31 351 ARG B N 1
ATOM 7370 C CA . ARG B 1 351 ? 14.641 10.445 -13.703 1 91.31 351 ARG B CA 1
ATOM 7371 C C . ARG B 1 351 ? 14.672 11.719 -14.531 1 91.31 351 ARG B C 1
ATOM 7373 O O . ARG B 1 351 ? 15.594 12.531 -14.391 1 91.31 351 ARG B O 1
ATOM 7380 N N . GLN B 1 352 ? 13.734 11.852 -15.32 1 90 352 GLN B N 1
ATOM 7381 C CA . GLN B 1 352 ? 13.656 13.07 -16.125 1 90 352 GLN B CA 1
ATOM 7382 C C . GLN B 1 352 ? 13.391 14.289 -15.242 1 90 352 GLN B C 1
ATOM 7384 O O . GLN B 1 352 ? 13.945 15.367 -15.492 1 90 352 GLN B O 1
ATOM 7389 N N . ALA B 1 353 ? 12.562 14.094 -14.289 1 89 353 ALA B N 1
ATOM 7390 C CA . ALA B 1 353 ? 12.289 15.188 -13.367 1 89 353 ALA B CA 1
ATOM 7391 C C . ALA B 1 353 ? 13.547 15.602 -12.609 1 89 353 ALA B C 1
ATOM 7393 O O . ALA B 1 353 ? 13.805 16.797 -12.414 1 89 353 ALA B O 1
ATOM 7394 N N . ILE B 1 354 ? 14.305 14.664 -12.242 1 90.94 354 ILE B N 1
ATOM 7395 C CA . ILE B 1 354 ? 15.562 14.938 -11.547 1 90.94 354 ILE B CA 1
ATOM 7396 C C . ILE B 1 354 ? 16.516 15.664 -12.484 1 90.94 354 ILE B C 1
ATOM 7398 O O . ILE B 1 354 ? 17.141 16.656 -12.102 1 90.94 354 ILE B O 1
ATOM 7402 N N . ALA B 1 355 ? 16.562 15.188 -13.68 1 89.38 355 ALA B N 1
ATOM 7403 C CA . ALA B 1 355 ? 17.453 15.789 -14.664 1 89.38 355 ALA B CA 1
ATOM 7404 C C . ALA B 1 355 ? 17.047 17.234 -14.961 1 89.38 355 ALA B C 1
ATOM 7406 O O . ALA B 1 355 ? 17.906 18.109 -15.078 1 89.38 355 ALA B O 1
ATOM 7407 N N . MET B 1 356 ? 15.844 17.438 -15.047 1 86.94 356 MET B N 1
ATOM 7408 C CA . MET B 1 356 ? 15.344 18.781 -15.312 1 86.94 356 MET B CA 1
ATOM 7409 C C . MET B 1 356 ? 15.633 19.703 -14.133 1 86.94 356 MET B C 1
ATOM 7411 O O . MET B 1 356 ? 15.953 20.875 -14.328 1 86.94 356 MET B O 1
ATOM 7415 N N . SER B 1 357 ? 15.469 19.141 -13.008 1 86.56 357 SER B N 1
ATOM 7416 C CA . SER B 1 357 ? 15.75 19.922 -11.812 1 86.56 357 SER B CA 1
ATOM 7417 C C . SER B 1 357 ? 17.234 20.266 -11.711 1 86.56 357 SER B C 1
ATOM 7419 O O . SER B 1 357 ? 17.594 21.359 -11.281 1 86.56 357 SER B O 1
ATOM 7421 N N . GLU B 1 358 ? 18.047 19.359 -12.094 1 85.56 358 GLU B N 1
ATOM 7422 C CA . GLU B 1 358 ? 19.484 19.578 -12.086 1 85.56 358 GLU B CA 1
ATOM 7423 C C . GLU B 1 358 ? 19.875 20.656 -13.109 1 85.56 358 GLU B C 1
ATOM 7425 O O . GLU B 1 358 ? 20.781 21.453 -12.859 1 85.56 358 GLU B O 1
ATOM 7430 N N . ALA B 1 359 ? 19.188 20.672 -14.125 1 84.38 359 ALA B N 1
ATOM 7431 C CA . ALA B 1 359 ? 19.469 21.641 -15.18 1 84.38 359 ALA B CA 1
ATOM 7432 C C . ALA B 1 359 ? 19.094 23.047 -14.727 1 84.38 359 ALA B C 1
ATOM 7434 O O . ALA B 1 359 ? 19.703 24.031 -15.156 1 84.38 359 ALA B O 1
ATOM 7435 N N . ARG B 1 360 ? 18.234 23.125 -13.797 1 80.75 360 ARG B N 1
ATOM 7436 C CA . ARG B 1 360 ? 17.75 24.422 -13.32 1 80.75 360 ARG B CA 1
ATOM 7437 C C . ARG B 1 360 ? 18.375 24.766 -11.969 1 80.75 360 ARG B C 1
ATOM 7439 O O . ARG B 1 360 ? 17.875 25.656 -11.258 1 80.75 360 ARG B O 1
ATOM 7446 N N . ALA B 1 361 ? 19.359 24.031 -11.641 1 80.69 361 ALA B N 1
ATOM 7447 C CA . ALA B 1 361 ? 19.969 24.188 -10.32 1 80.69 361 ALA B CA 1
ATOM 7448 C C . ALA B 1 361 ? 20.594 25.578 -10.172 1 80.69 361 ALA B C 1
ATOM 7450 O O . ALA B 1 361 ? 20.672 26.125 -9.07 1 80.69 361 ALA B O 1
ATOM 7451 N N . ASP B 1 362 ? 20.891 26.172 -11.312 1 79.94 362 ASP B N 1
ATOM 7452 C CA . ASP B 1 362 ? 21.609 27.438 -11.25 1 79.94 362 ASP B CA 1
ATOM 7453 C C . ASP B 1 362 ? 20.656 28.609 -11.375 1 79.94 362 ASP B C 1
ATOM 7455 O O . ASP B 1 362 ? 21.078 29.766 -11.305 1 79.94 362 ASP B O 1
ATOM 7459 N N . GLU B 1 363 ? 19.422 28.281 -11.367 1 82.88 363 GLU B N 1
ATOM 7460 C CA . GLU B 1 363 ? 18.422 29.359 -11.453 1 82.88 363 GLU B CA 1
ATOM 7461 C C . GLU B 1 363 ? 18.016 29.859 -10.062 1 82.88 363 GLU B C 1
ATOM 7463 O O . GLU B 1 363 ? 18.156 29.125 -9.078 1 82.88 363 GLU B O 1
ATOM 7468 N N . GLY B 1 364 ? 17.75 31.125 -9.984 1 85.81 364 GLY B N 1
ATOM 7469 C CA . GLY B 1 364 ? 17.312 31.734 -8.734 1 85.81 364 GLY B CA 1
ATOM 7470 C C . GLY B 1 364 ? 18.422 32.531 -8.047 1 85.81 364 GLY B C 1
ATOM 7471 O O . GLY B 1 364 ? 19.562 32.562 -8.523 1 85.81 364 GLY B O 1
ATOM 7472 N N . PRO B 1 365 ? 18.016 33.125 -6.949 1 90 365 PRO B N 1
ATOM 7473 C CA . PRO B 1 365 ? 19.031 33.844 -6.176 1 90 365 PRO B CA 1
ATOM 7474 C C . PRO B 1 365 ? 20.094 32.906 -5.59 1 90 365 PRO B C 1
ATOM 7476 O O . PRO B 1 365 ? 19.781 31.812 -5.148 1 90 365 PRO B O 1
ATOM 7479 N N . LYS B 1 366 ? 21.359 33.312 -5.676 1 88.5 366 LYS B N 1
ATOM 7480 C CA . LYS B 1 366 ? 22.453 32.469 -5.207 1 88.5 366 LYS B CA 1
ATOM 7481 C C . LYS B 1 366 ? 23.141 33.094 -3.986 1 88.5 366 LYS B C 1
ATOM 7483 O O . LYS B 1 366 ? 23.25 34.312 -3.875 1 88.5 366 LYS B O 1
ATOM 7488 N N . LEU B 1 367 ? 23.422 32.156 -3.146 1 86.69 367 LEU B N 1
ATOM 7489 C CA . LEU B 1 367 ? 24.25 32.531 -2.006 1 86.69 367 LEU B CA 1
ATOM 7490 C C . LEU B 1 367 ? 25.734 32.438 -2.357 1 86.69 367 LEU B C 1
ATOM 7492 O O . LEU B 1 367 ? 26.234 31.375 -2.715 1 86.69 367 LEU B O 1
ATOM 7496 N N . VAL B 1 368 ? 26.391 33.562 -2.334 1 89.81 368 VAL B N 1
ATOM 7497 C CA . VAL B 1 368 ? 27.797 33.625 -2.734 1 89.81 368 VAL B CA 1
ATOM 7498 C C . VAL B 1 368 ? 28.656 34.156 -1.59 1 89.81 368 VAL B C 1
ATOM 7500 O O . VAL B 1 368 ? 28.172 34.938 -0.765 1 89.81 368 VAL B O 1
ATOM 7503 N N . THR B 1 369 ? 29.844 33.656 -1.55 1 91.19 369 THR B N 1
ATOM 7504 C CA . THR B 1 369 ? 30.797 34.125 -0.557 1 91.19 369 THR B CA 1
ATOM 7505 C C . THR B 1 369 ? 31.484 35.406 -1.047 1 91.19 369 THR B C 1
ATOM 7507 O O . THR B 1 369 ? 31.844 35.5 -2.223 1 91.19 369 THR B O 1
ATOM 7510 N N . ALA B 1 370 ? 31.5 36.312 -0.129 1 90.81 370 ALA B N 1
ATOM 7511 C CA . ALA B 1 370 ? 32.156 37.594 -0.47 1 90.81 370 ALA B CA 1
ATOM 7512 C C . ALA B 1 370 ? 33.156 38 0.606 1 90.81 370 ALA B C 1
ATOM 7514 O O . ALA B 1 370 ? 33.188 37.406 1.688 1 90.81 370 ALA B O 1
ATOM 7515 N N . THR B 1 371 ? 33.969 38.969 0.329 1 88.31 371 THR B N 1
ATOM 7516 C CA . THR B 1 371 ? 35.062 39.406 1.214 1 88.31 371 THR B CA 1
ATOM 7517 C C . THR B 1 371 ? 34.531 40.469 2.184 1 88.31 371 THR B C 1
ATOM 7519 O O . THR B 1 371 ? 35.188 40.75 3.203 1 88.31 371 THR B O 1
ATOM 7522 N N . GLY B 1 372 ? 33.438 40.844 2.08 1 88.12 372 GLY B N 1
ATOM 7523 C CA . GLY B 1 372 ? 32.938 41.906 2.947 1 88.12 372 GLY B CA 1
ATOM 7524 C C . GLY B 1 372 ? 32.469 41.406 4.301 1 88.12 372 GLY B C 1
ATOM 7525 O O . GLY B 1 372 ? 32.531 40.188 4.566 1 88.12 372 GLY B O 1
ATOM 7526 N N . SER B 1 373 ? 32.219 42.375 5.27 1 90.31 373 SER B N 1
ATOM 7527 C CA . SER B 1 373 ? 31.797 42.031 6.625 1 90.31 373 SER B CA 1
ATOM 7528 C C . SER B 1 373 ? 30.281 42.031 6.766 1 90.31 373 SER B C 1
ATOM 7530 O O . SER B 1 373 ? 29.75 41.5 7.734 1 90.31 373 SER B O 1
ATOM 7532 N N . HIS B 1 374 ? 29.656 42.562 5.691 1 93.06 374 HIS B N 1
ATOM 7533 C CA . HIS B 1 374 ? 28.203 42.656 5.758 1 93.06 374 HIS B CA 1
ATOM 7534 C C . HIS B 1 374 ? 27.531 41.562 4.945 1 93.06 374 HIS B C 1
ATOM 7536 O O . HIS B 1 374 ? 28.156 41 4.047 1 93.06 374 HIS B O 1
ATOM 7542 N N . LEU B 1 375 ? 26.391 41.156 5.383 1 93.62 375 LEU B N 1
ATOM 7543 C CA . LEU B 1 375 ? 25.5 40.375 4.52 1 93.62 375 LEU B CA 1
ATOM 7544 C C . LEU B 1 375 ? 24.703 41.312 3.598 1 93.62 375 LEU B C 1
ATOM 7546 O O . LEU B 1 375 ? 24.047 42.219 4.062 1 93.62 375 LEU B O 1
ATOM 7550 N N . VAL B 1 376 ? 24.859 41.094 2.305 1 94.19 376 VAL B N 1
ATOM 7551 C CA . VAL B 1 376 ? 24.219 42 1.353 1 94.19 376 VAL B CA 1
ATOM 7552 C C . VAL B 1 376 ? 23.422 41.188 0.337 1 94.19 376 VAL B C 1
ATOM 7554 O O . VAL B 1 376 ? 23.938 40.25 -0.275 1 94.19 376 VAL B O 1
ATOM 7557 N N . ALA B 1 377 ? 22.188 41.469 0.248 1 93.5 377 ALA B N 1
ATOM 7558 C CA . ALA B 1 377 ? 21.328 40.969 -0.823 1 93.5 377 ALA B CA 1
ATOM 7559 C C . ALA B 1 377 ? 21.094 42.031 -1.88 1 93.5 377 ALA B C 1
ATOM 7561 O O . ALA B 1 377 ? 20.609 43.125 -1.564 1 93.5 377 ALA B O 1
ATOM 7562 N N . HIS B 1 378 ? 21.469 41.688 -3.09 1 90.94 378 HIS B N 1
ATOM 7563 C CA . HIS B 1 378 ? 21.406 42.656 -4.164 1 90.94 378 HIS B CA 1
ATOM 7564 C C . HIS B 1 378 ? 20.453 42.219 -5.262 1 90.94 378 HIS B C 1
ATOM 7566 O O . HIS B 1 378 ? 20.531 41.094 -5.758 1 90.94 378 HIS B O 1
ATOM 7572 N N . ASP B 1 379 ? 19.547 43.156 -5.613 1 89.94 379 ASP B N 1
ATOM 7573 C CA . ASP B 1 379 ? 18.703 43 -6.789 1 89.94 379 ASP B CA 1
ATOM 7574 C C . ASP B 1 379 ? 17.922 41.688 -6.727 1 89.94 379 ASP B C 1
ATOM 7576 O O . ASP B 1 379 ? 17.969 40.875 -7.668 1 89.94 379 ASP B O 1
ATOM 7580 N N . ILE B 1 380 ? 17.391 41.406 -5.586 1 92.19 380 ILE B N 1
ATOM 7581 C CA . ILE B 1 380 ? 16.641 40.188 -5.418 1 92.19 380 ILE B CA 1
ATOM 7582 C C . ILE B 1 380 ? 15.281 40.312 -6.113 1 92.19 380 ILE B C 1
ATOM 7584 O O . ILE B 1 380 ? 14.477 41.156 -5.762 1 92.19 380 ILE B O 1
ATOM 7588 N N . GLU B 1 381 ? 15.078 39.531 -7.109 1 93.31 381 GLU B N 1
ATOM 7589 C CA . GLU B 1 381 ? 13.789 39.375 -7.777 1 93.31 381 GLU B CA 1
ATOM 7590 C C . GLU B 1 381 ? 13.195 38 -7.508 1 93.31 381 GLU B C 1
ATOM 7592 O O . GLU B 1 381 ? 13.867 36.969 -7.703 1 93.31 381 GLU B O 1
ATOM 7597 N N . LEU B 1 382 ? 12.031 38 -7.031 1 91.94 382 LEU B N 1
ATOM 7598 C CA . LEU B 1 382 ? 11.367 36.719 -6.719 1 91.94 382 LEU B CA 1
ATOM 7599 C C . LEU B 1 382 ? 10.188 36.5 -7.656 1 91.94 382 LEU B C 1
ATOM 7601 O O . LEU B 1 382 ? 9.367 37.375 -7.871 1 91.94 382 LEU B O 1
ATOM 7605 N N . LYS B 1 383 ? 10.156 35.312 -8.219 1 89.25 383 LYS B N 1
ATOM 7606 C CA . LYS B 1 383 ? 9.039 34.875 -9.055 1 89.25 383 LYS B CA 1
ATOM 7607 C C . LYS B 1 383 ? 8.398 33.594 -8.5 1 89.25 383 LYS B C 1
ATOM 7609 O O . LYS B 1 383 ? 9.031 32.844 -7.758 1 89.25 383 LYS B O 1
ATOM 7614 N N . LEU B 1 384 ? 7.168 33.469 -8.719 1 84.12 384 LEU B N 1
ATOM 7615 C CA . LEU B 1 384 ? 6.469 32.25 -8.406 1 84.12 384 LEU B CA 1
ATOM 7616 C C . LEU B 1 384 ? 6.703 31.203 -9.492 1 84.12 384 LEU B C 1
ATOM 7618 O O . LEU B 1 384 ? 7.188 31.516 -10.578 1 84.12 384 LEU B O 1
ATOM 7622 N N . PRO B 1 385 ? 6.43 29.922 -9.219 1 75.56 385 PRO B N 1
ATOM 7623 C CA . PRO B 1 385 ? 6.641 28.859 -10.219 1 75.56 385 PRO B CA 1
ATOM 7624 C C . PRO B 1 385 ? 5.887 29.125 -11.523 1 75.56 385 PRO B C 1
ATOM 7626 O O . PRO B 1 385 ? 6.328 28.703 -12.594 1 75.56 385 PRO B O 1
ATOM 7629 N N . ASP B 1 386 ? 4.805 29.922 -11.391 1 76.81 386 ASP B N 1
ATOM 7630 C CA . ASP B 1 386 ? 4 30.188 -12.578 1 76.81 386 ASP B CA 1
ATOM 7631 C C . ASP B 1 386 ? 4.543 31.406 -13.336 1 76.81 386 ASP B C 1
ATOM 7633 O O . ASP B 1 386 ? 4.004 31.781 -14.375 1 76.81 386 ASP B O 1
ATOM 7637 N N . GLY B 1 387 ? 5.504 32.031 -12.891 1 81.25 387 GLY B N 1
ATOM 7638 C CA . GLY B 1 387 ? 6.164 33.125 -13.602 1 81.25 387 GLY B CA 1
ATOM 7639 C C . GLY B 1 387 ? 5.793 34.5 -13.07 1 81.25 387 GLY B C 1
ATOM 7640 O O . GLY B 1 387 ? 6.445 35.5 -13.391 1 81.25 387 GLY B O 1
ATOM 7641 N N . ARG B 1 388 ? 4.801 34.625 -12.281 1 83.44 388 ARG B N 1
ATOM 7642 C CA . ARG B 1 388 ? 4.383 35.906 -11.742 1 83.44 388 ARG B CA 1
ATOM 7643 C C . ARG B 1 388 ? 5.434 36.469 -10.789 1 83.44 388 ARG B C 1
ATOM 7645 O O . ARG B 1 388 ? 5.988 35.75 -9.969 1 83.44 388 ARG B O 1
ATOM 7652 N N . VAL B 1 389 ? 5.66 37.719 -10.805 1 87.31 389 VAL B N 1
ATOM 7653 C CA . VAL B 1 389 ? 6.664 38.375 -9.969 1 87.31 389 VAL B CA 1
ATOM 7654 C C . VAL B 1 389 ? 6.062 38.719 -8.609 1 87.31 389 VAL B C 1
ATOM 7656 O O . VAL B 1 389 ? 5.035 39.406 -8.523 1 87.31 389 VAL B O 1
ATOM 7659 N N . LEU B 1 390 ? 6.641 38.219 -7.613 1 86.31 390 LEU B N 1
ATOM 7660 C CA . LEU B 1 390 ? 6.195 38.469 -6.246 1 86.31 390 LEU B CA 1
ATOM 7661 C C . LEU B 1 390 ? 6.902 39.688 -5.66 1 86.31 390 LEU B C 1
ATOM 7663 O O . LEU B 1 390 ? 6.277 40.5 -4.992 1 86.31 390 LEU B O 1
ATOM 7667 N N . VAL B 1 391 ? 8.211 39.719 -5.855 1 88.56 391 VAL B N 1
ATOM 7668 C CA . VAL B 1 391 ? 9.047 40.844 -5.434 1 88.56 391 VAL B CA 1
ATOM 7669 C C . VAL B 1 391 ? 9.938 41.281 -6.594 1 88.56 391 VAL B C 1
ATOM 7671 O O . VAL B 1 391 ? 10.656 40.469 -7.184 1 88.56 391 VAL B O 1
ATOM 7674 N N . GLY B 1 392 ? 9.828 42.531 -6.934 1 86.81 392 GLY B N 1
ATOM 7675 C CA . GLY B 1 392 ? 10.539 43.031 -8.094 1 86.81 392 GLY B CA 1
ATOM 7676 C C . GLY B 1 392 ? 12 43.344 -7.828 1 86.81 392 GLY B C 1
ATOM 7677 O O . GLY B 1 392 ? 12.859 43.031 -8.664 1 86.81 392 GLY B O 1
ATOM 7678 N N . ASP B 1 393 ? 12.211 44.062 -6.859 1 85.81 393 ASP B N 1
ATOM 7679 C CA . ASP B 1 393 ? 13.57 44.438 -6.488 1 85.81 393 ASP B CA 1
ATOM 7680 C C . ASP B 1 393 ? 13.68 44.688 -4.98 1 85.81 393 ASP B C 1
ATOM 7682 O O . ASP B 1 393 ? 13.016 45.562 -4.438 1 85.81 393 ASP B O 1
ATOM 7686 N N . ALA B 1 394 ? 14.461 43.781 -4.414 1 89.31 394 ALA B N 1
ATOM 7687 C CA . ALA B 1 394 ? 14.68 43.938 -2.977 1 89.31 394 ALA B CA 1
ATOM 7688 C C . ALA B 1 394 ? 16.172 43.969 -2.645 1 89.31 394 ALA B C 1
ATOM 7690 O O . ALA B 1 394 ? 16.938 43.156 -3.186 1 89.31 394 ALA B O 1
ATOM 7691 N N . ASP B 1 395 ? 16.531 45 -1.902 1 91.5 395 ASP B N 1
ATOM 7692 C CA . ASP B 1 395 ? 17.891 45.062 -1.391 1 91.5 395 ASP B CA 1
ATOM 7693 C C . ASP B 1 395 ? 17.906 45.031 0.136 1 91.5 395 ASP B C 1
ATOM 7695 O O . ASP B 1 395 ? 17.016 45.594 0.783 1 91.5 395 ASP B O 1
ATOM 7699 N N . LEU B 1 396 ? 18.875 44.312 0.594 1 91.69 396 LEU B N 1
ATOM 7700 C CA . LEU B 1 396 ? 19.016 44.188 2.043 1 91.69 396 LEU B CA 1
ATOM 7701 C C . LEU B 1 396 ? 20.484 44.188 2.439 1 91.69 396 LEU B C 1
ATOM 7703 O O . LEU B 1 396 ? 21.297 43.5 1.788 1 91.69 396 LEU B O 1
ATOM 7707 N N . SER B 1 397 ? 20.797 45.031 3.355 1 92.56 397 SER B N 1
ATOM 7708 C CA . SER B 1 397 ? 22.141 45.031 3.938 1 92.56 397 SER B CA 1
ATOM 7709 C C . SER B 1 397 ? 22.078 44.938 5.457 1 92.56 397 SER B C 1
ATOM 7711 O O . SER B 1 397 ? 21.297 45.625 6.105 1 92.56 397 SER B O 1
ATOM 7713 N N . LEU B 1 398 ? 22.844 44.031 5.965 1 94 398 LEU B N 1
ATOM 7714 C CA . LEU B 1 398 ? 22.875 43.781 7.402 1 94 398 LEU B CA 1
ATOM 7715 C C . LEU B 1 398 ? 24.312 43.812 7.93 1 94 398 LEU B C 1
ATOM 7717 O O . LEU B 1 398 ? 25.188 43.125 7.402 1 94 398 LEU B O 1
ATOM 7721 N N . ALA B 1 399 ? 24.5 44.625 9 1 94.88 399 ALA B N 1
ATOM 7722 C CA . ALA B 1 399 ? 25.797 44.656 9.672 1 94.88 399 ALA B CA 1
ATOM 7723 C C . ALA B 1 399 ? 25.891 43.562 10.734 1 94.88 399 ALA B C 1
ATOM 7725 O O . ALA B 1 399 ? 24.875 43.062 11.211 1 94.88 399 ALA B O 1
ATOM 7726 N N . PRO B 1 400 ? 27.172 43.188 11.039 1 95 400 PRO B N 1
ATOM 7727 C CA . PRO B 1 400 ? 27.328 42.25 12.148 1 95 400 PRO B CA 1
ATOM 7728 C C . PRO B 1 400 ? 26.656 42.719 13.43 1 95 400 PRO B C 1
ATOM 7730 O O . PRO B 1 400 ? 26.797 43.906 13.797 1 95 400 PRO B O 1
ATOM 7733 N N . GLY B 1 401 ? 25.844 41.844 14.008 1 94.88 401 GLY B N 1
ATOM 7734 C CA . GLY B 1 401 ? 25.219 42.188 15.281 1 94.88 401 GLY B CA 1
ATOM 7735 C C . GLY B 1 401 ? 23.922 42.969 15.117 1 94.88 401 GLY B C 1
ATOM 7736 O O . GLY B 1 401 ? 23.188 43.156 16.094 1 94.88 401 GLY B O 1
ATOM 7737 N N . GLU B 1 402 ? 23.672 43.375 13.906 1 95.44 402 GLU B N 1
ATOM 7738 C CA . GLU B 1 402 ? 22.453 44.125 13.656 1 95.44 402 GLU B CA 1
ATOM 7739 C C . GLU B 1 402 ? 21.234 43.219 13.609 1 95.44 402 GLU B C 1
ATOM 7741 O O . GLU B 1 402 ? 21.312 42.094 13.086 1 95.44 402 GLU B O 1
ATOM 7746 N N . ALA B 1 403 ? 20.172 43.688 14.195 1 95.75 403 ALA B N 1
ATOM 7747 C CA . ALA B 1 403 ? 18.906 42.938 14.141 1 95.75 403 ALA B CA 1
ATOM 7748 C C . ALA B 1 403 ? 17.859 43.719 13.328 1 95.75 403 ALA B C 1
ATOM 7750 O O . ALA B 1 403 ? 17.594 44.875 13.594 1 95.75 403 ALA B O 1
ATOM 7751 N N . VAL B 1 404 ? 17.375 43.062 12.305 1 94.62 404 VAL B N 1
ATOM 7752 C CA . VAL B 1 404 ? 16.391 43.688 11.422 1 94.62 404 VAL B CA 1
ATOM 7753 C C . VAL B 1 404 ? 15.102 42.844 11.438 1 94.62 404 VAL B C 1
ATOM 7755 O O . VAL B 1 404 ? 15.141 41.625 11.414 1 94.62 404 VAL B O 1
ATOM 7758 N N . VAL B 1 405 ? 13.984 43.5 11.562 1 93.88 405 VAL B N 1
ATOM 7759 C CA . VAL B 1 405 ? 12.688 42.844 11.516 1 93.88 405 VAL B CA 1
ATOM 7760 C C . VAL B 1 405 ? 11.977 43.156 10.211 1 93.88 405 VAL B C 1
ATOM 7762 O O . VAL B 1 405 ? 11.984 44.312 9.773 1 93.88 405 VAL B O 1
ATOM 7765 N N . VAL B 1 406 ? 11.508 42.188 9.539 1 90.62 406 VAL B N 1
ATOM 7766 C CA . VAL B 1 406 ? 10.758 42.344 8.297 1 90.62 406 VAL B CA 1
ATOM 7767 C C . VAL B 1 406 ? 9.281 42.062 8.555 1 90.62 406 VAL B C 1
ATOM 7769 O O . VAL B 1 406 ? 8.93 41 9.039 1 90.62 406 VAL B O 1
ATOM 7772 N N . THR B 1 407 ? 8.414 42.938 8.25 1 86.56 407 THR B N 1
ATOM 7773 C CA . THR B 1 407 ? 6.977 42.812 8.422 1 86.56 407 THR B CA 1
ATOM 7774 C C . THR B 1 407 ? 6.254 42.969 7.086 1 86.56 407 THR B C 1
ATOM 7776 O O . THR B 1 407 ? 6.852 43.406 6.102 1 86.56 407 THR B O 1
ATOM 7779 N N . GLY B 1 408 ? 5.059 42.5 7.004 1 80.25 408 GLY B N 1
ATOM 7780 C CA . GLY B 1 408 ? 4.238 42.594 5.805 1 80.25 408 GLY B CA 1
ATOM 7781 C C . GLY B 1 408 ? 2.939 41.812 5.91 1 80.25 408 GLY B C 1
ATOM 7782 O O . GLY B 1 408 ? 2.77 41 6.816 1 80.25 408 GLY B O 1
ATOM 7783 N N . ALA B 1 409 ? 2.129 42.094 4.969 1 72 409 ALA B N 1
ATOM 7784 C CA . ALA B 1 409 ? 0.828 41.438 4.953 1 72 409 ALA B CA 1
ATOM 7785 C C . ALA B 1 409 ? 0.971 39.938 4.605 1 72 409 ALA B C 1
ATOM 7787 O O . ALA B 1 409 ? 2.002 39.531 4.078 1 72 409 ALA B O 1
ATOM 7788 N N . SER B 1 410 ? -0.043 39.156 5.035 1 68.19 410 SER B N 1
ATOM 7789 C CA . SER B 1 410 ? -0.048 37.75 4.656 1 68.19 410 SER B CA 1
ATOM 7790 C C . SER B 1 410 ? -0.049 37.594 3.141 1 68.19 410 SER B C 1
ATOM 7792 O O . SER B 1 410 ? -0.761 38.312 2.434 1 68.19 410 SER B O 1
ATOM 7794 N N . GLY B 1 411 ? 0.8 36.75 2.621 1 71 411 GLY B N 1
ATOM 7795 C CA . GLY B 1 411 ? 0.86 36.5 1.189 1 71 411 GLY B CA 1
ATOM 7796 C C . GLY B 1 411 ? 1.755 37.469 0.449 1 71 411 GLY B C 1
ATOM 7797 O O . GLY B 1 411 ? 1.881 37.406 -0.775 1 71 411 GLY B O 1
ATOM 7798 N N . SER B 1 412 ? 2.346 38.344 1.231 1 75.31 412 SER B N 1
ATOM 7799 C CA . SER B 1 412 ? 3.158 39.375 0.593 1 75.31 412 SER B CA 1
ATOM 7800 C C . SER B 1 412 ? 4.453 38.781 0.038 1 75.31 412 SER B C 1
ATOM 7802 O O . SER B 1 412 ? 5.133 39.406 -0.766 1 75.31 412 SER B O 1
ATOM 7804 N N . GLY B 1 413 ? 4.812 37.531 0.429 1 82 413 GLY B N 1
ATOM 7805 C CA . GLY B 1 413 ? 6.02 36.906 -0.082 1 82 413 GLY B CA 1
ATOM 7806 C C . GLY B 1 413 ? 7.133 36.844 0.944 1 82 413 GLY B C 1
ATOM 7807 O O . GLY B 1 413 ? 8.281 36.531 0.603 1 82 413 GLY B O 1
ATOM 7808 N N . LYS B 1 414 ? 6.93 37.094 2.176 1 85.31 414 LYS B N 1
ATOM 7809 C CA . LYS B 1 414 ? 7.934 37.094 3.236 1 85.31 414 LYS B CA 1
ATOM 7810 C C . LYS B 1 414 ? 8.656 35.75 3.312 1 85.31 414 LYS B C 1
ATOM 7812 O O . LYS B 1 414 ? 9.891 35.719 3.357 1 85.31 414 LYS B O 1
ATOM 7817 N N . SER B 1 415 ? 7.902 34.656 3.244 1 85.25 415 SER B N 1
ATOM 7818 C CA . SER B 1 415 ? 8.5 33.344 3.34 1 85.25 415 SER B CA 1
ATOM 7819 C C . SER B 1 415 ? 9.312 33 2.092 1 85.25 415 SER B C 1
ATOM 7821 O O . SER B 1 415 ? 10.344 32.344 2.174 1 85.25 415 SER B O 1
ATOM 7823 N N . THR B 1 416 ? 8.844 33.5 0.951 1 87.44 416 THR B N 1
ATOM 7824 C CA . THR B 1 416 ? 9.594 33.312 -0.285 1 87.44 416 THR B CA 1
ATOM 7825 C C . THR B 1 416 ? 10.906 34.062 -0.247 1 87.44 416 THR B C 1
ATOM 7827 O O . THR B 1 416 ? 11.938 33.594 -0.721 1 87.44 416 THR B O 1
ATOM 7830 N N . LEU B 1 417 ? 10.797 35.281 0.309 1 89.31 417 LEU B N 1
ATOM 7831 C CA . LEU B 1 417 ? 12.008 36.062 0.494 1 89.31 417 LEU B CA 1
ATOM 7832 C C . LEU B 1 417 ? 12.992 35.344 1.405 1 89.31 417 LEU B C 1
ATOM 7834 O O . LEU B 1 417 ? 14.188 35.281 1.116 1 89.31 417 LEU B O 1
ATOM 7838 N N . PHE B 1 418 ? 12.484 34.781 2.434 1 91.19 418 PHE B N 1
ATOM 7839 C CA . PHE B 1 418 ? 13.273 34 3.361 1 91.19 418 PHE B CA 1
ATOM 7840 C C . PHE B 1 418 ? 13.977 32.844 2.631 1 91.19 418 PHE B C 1
ATOM 7842 O O . PHE B 1 418 ? 15.172 32.656 2.805 1 91.19 418 PHE B O 1
ATOM 7849 N N . ARG B 1 419 ? 13.312 32.188 1.735 1 91.19 419 ARG B N 1
ATOM 7850 C CA . ARG B 1 419 ? 13.859 31.094 0.957 1 91.19 419 ARG B CA 1
ATOM 7851 C C . ARG B 1 419 ? 14.898 31.594 -0.045 1 91.19 419 ARG B C 1
ATOM 7853 O O . ARG B 1 419 ? 15.906 30.922 -0.274 1 91.19 419 ARG B O 1
ATOM 7860 N N . ALA B 1 420 ? 14.633 32.688 -0.581 1 90.38 420 ALA B N 1
ATOM 7861 C CA . ALA B 1 420 ? 15.555 33.281 -1.547 1 90.38 420 ALA B CA 1
ATOM 7862 C C . ALA B 1 420 ? 16.875 33.656 -0.879 1 90.38 420 ALA B C 1
ATOM 7864 O O . ALA B 1 420 ? 17.953 33.438 -1.442 1 90.38 420 ALA B O 1
ATOM 7865 N N . LEU B 1 421 ? 16.734 34.219 0.276 1 91.38 421 LEU B N 1
ATOM 7866 C CA . LEU B 1 421 ? 17.922 34.625 1.008 1 91.38 421 LEU B CA 1
ATOM 7867 C C . LEU B 1 421 ? 18.781 33.406 1.359 1 91.38 421 LEU B C 1
ATOM 7869 O O . LEU B 1 421 ? 20.016 33.531 1.468 1 91.38 421 LEU B O 1
ATOM 7873 N N . SER B 1 422 ? 18.125 32.281 1.517 1 91.56 422 SER B N 1
ATOM 7874 C CA . SER B 1 422 ? 18.844 31.062 1.858 1 91.56 422 SER B CA 1
ATOM 7875 C C . SER B 1 422 ? 19.453 30.422 0.618 1 91.56 422 SER B C 1
ATOM 7877 O O . SER B 1 422 ? 20.297 29.516 0.727 1 91.56 422 SER B O 1
ATOM 7879 N N . GLY B 1 423 ? 18.969 30.781 -0.528 1 89.56 423 GLY B N 1
ATOM 7880 C CA . GLY B 1 423 ? 19.5 30.266 -1.777 1 89.56 423 GLY B CA 1
ATOM 7881 C C . GLY B 1 423 ? 18.75 29.047 -2.281 1 89.56 423 GLY B C 1
ATOM 7882 O O . GLY B 1 423 ? 19.172 28.422 -3.266 1 89.56 423 GLY B O 1
ATOM 7883 N N . ILE B 1 424 ? 17.656 28.703 -1.655 1 89.56 424 ILE B N 1
ATOM 7884 C CA . ILE B 1 424 ? 17.031 27.438 -2.047 1 89.56 424 ILE B CA 1
ATOM 7885 C C . ILE B 1 424 ? 15.859 27.734 -2.988 1 89.56 424 ILE B C 1
ATOM 7887 O O . ILE B 1 424 ? 15.32 26.812 -3.609 1 89.56 424 ILE B O 1
ATOM 7891 N N . TRP B 1 425 ? 15.453 29.031 -3.125 1 90.31 425 TRP B N 1
ATOM 7892 C CA . TRP B 1 425 ? 14.352 29.359 -4.02 1 90.31 425 TRP B CA 1
ATOM 7893 C C . TRP B 1 425 ? 14.82 29.422 -5.469 1 90.31 425 TRP B C 1
ATOM 7895 O O . TRP B 1 425 ? 15.664 30.25 -5.812 1 90.31 425 TRP B O 1
ATOM 7905 N N . PRO B 1 426 ? 14.219 28.625 -6.344 1 88.69 426 PRO B N 1
ATOM 7906 C CA . PRO B 1 426 ? 14.797 28.5 -7.684 1 88.69 426 PRO B CA 1
ATOM 7907 C C . PRO B 1 426 ? 14.195 29.5 -8.68 1 88.69 426 PRO B C 1
ATOM 7909 O O . PRO B 1 426 ? 14.641 29.562 -9.828 1 88.69 426 PRO B O 1
ATOM 7912 N N . PHE B 1 427 ? 13.281 30.344 -8.328 1 88.69 427 PHE B N 1
ATOM 7913 C CA . PHE B 1 427 ? 12.602 31.219 -9.281 1 88.69 427 PHE B CA 1
ATOM 7914 C C . PHE B 1 427 ? 12.938 32.688 -9.031 1 88.69 427 PHE B C 1
ATOM 7916 O O . PHE B 1 427 ? 12.445 33.281 -8.07 1 88.69 427 PHE B O 1
ATOM 7923 N N . GLY B 1 428 ? 13.688 33.188 -9.898 1 89.94 428 GLY B N 1
ATOM 7924 C CA . GLY B 1 428 ? 14.078 34.562 -9.75 1 89.94 428 GLY B CA 1
ATOM 7925 C C . GLY B 1 428 ? 15.539 34.812 -10.062 1 89.94 428 GLY B C 1
ATOM 7926 O O . GLY B 1 428 ? 16.156 34.062 -10.812 1 89.94 428 GLY B O 1
ATOM 7927 N N . ARG B 1 429 ? 15.984 36 -9.664 1 91.38 429 ARG B N 1
ATOM 7928 C CA . ARG B 1 429 ? 17.375 36.375 -9.844 1 91.38 429 ARG B CA 1
ATOM 7929 C C . ARG B 1 429 ? 17.875 37.25 -8.688 1 91.38 429 ARG B C 1
ATOM 7931 O O . ARG B 1 429 ? 17.078 37.75 -7.895 1 91.38 429 ARG B O 1
ATOM 7938 N N . GLY B 1 430 ? 19.188 37.281 -8.609 1 92.44 430 GLY B N 1
ATOM 7939 C CA . GLY B 1 430 ? 19.828 38.062 -7.566 1 92.44 430 GLY B CA 1
ATOM 7940 C C . GLY B 1 430 ? 20.969 37.344 -6.883 1 92.44 430 GLY B C 1
ATOM 7941 O O . GLY B 1 430 ? 21.328 36.219 -7.281 1 92.44 430 GLY B O 1
ATOM 7942 N N . ARG B 1 431 ? 21.547 38.125 -5.984 1 92.69 431 ARG B N 1
ATOM 7943 C CA . ARG B 1 431 ? 22.672 37.531 -5.277 1 92.69 431 ARG B CA 1
ATOM 7944 C C . ARG B 1 431 ? 22.656 37.906 -3.801 1 92.69 431 ARG B C 1
ATOM 7946 O O . ARG B 1 431 ? 22.328 39.031 -3.457 1 92.69 431 ARG B O 1
ATOM 7953 N N . VAL B 1 432 ? 22.922 36.969 -3.029 1 92.81 432 VAL B N 1
ATOM 7954 C CA . VAL B 1 432 ? 23.109 37.188 -1.598 1 92.81 432 VAL B CA 1
ATOM 7955 C C . VAL B 1 432 ? 24.578 36.938 -1.226 1 92.81 432 VAL B C 1
ATOM 7957 O O . VAL B 1 432 ? 25.062 35.812 -1.344 1 92.81 432 VAL B O 1
ATOM 7960 N N . GLU B 1 433 ? 25.188 37.969 -0.789 1 94.69 433 GLU B N 1
ATOM 7961 C CA . GLU B 1 433 ? 26.594 37.875 -0.443 1 94.69 433 GLU B CA 1
ATOM 7962 C C . GLU B 1 433 ? 26.797 37.719 1.063 1 94.69 433 GLU B C 1
ATOM 7964 O O . GLU B 1 433 ? 26.297 38.531 1.844 1 94.69 433 GLU B O 1
ATOM 7969 N N . VAL B 1 434 ? 27.469 36.625 1.38 1 93.62 434 VAL B N 1
ATOM 7970 C CA . VAL B 1 434 ? 27.797 36.375 2.775 1 93.62 434 VAL B CA 1
ATOM 7971 C C . VAL B 1 434 ? 29.312 36.406 2.953 1 93.62 434 VAL B C 1
ATOM 7973 O O . VAL B 1 434 ? 30.047 35.906 2.084 1 93.62 434 VAL B O 1
ATOM 7976 N N . PRO B 1 435 ? 29.734 36.906 4.094 1 93 435 PRO B N 1
ATOM 7977 C CA . PRO B 1 435 ? 31.172 36.906 4.336 1 93 435 PRO B CA 1
ATOM 7978 C C . PRO B 1 435 ? 31.766 35.5 4.332 1 93 435 PRO B C 1
ATOM 7980 O O . PRO B 1 435 ? 31.141 34.562 4.801 1 93 435 PRO B O 1
ATOM 7983 N N . ALA B 1 436 ? 33 35.406 3.906 1 91.31 436 ALA B N 1
ATOM 7984 C CA . ALA B 1 436 ? 33.688 34.125 3.797 1 91.31 436 ALA B CA 1
ATOM 7985 C C . ALA B 1 436 ? 33.844 33.469 5.168 1 91.31 436 ALA B C 1
ATOM 7987 O O . ALA B 1 436 ? 34.25 34.125 6.129 1 91.31 436 ALA B O 1
ATOM 7988 N N . GLY B 1 437 ? 33.5 32.25 5.258 1 88.75 437 GLY B N 1
ATOM 7989 C CA . GLY B 1 437 ? 33.656 31.469 6.48 1 88.75 437 GLY B CA 1
ATOM 7990 C C . GLY B 1 437 ? 32.562 31.703 7.496 1 88.75 437 GLY B C 1
ATOM 7991 O O . GLY B 1 437 ? 32.562 31.125 8.586 1 88.75 437 GLY B O 1
ATOM 7992 N N . ALA B 1 438 ? 31.672 32.594 7.145 1 91.88 438 ALA B N 1
ATOM 7993 C CA . ALA B 1 438 ? 30.594 32.906 8.086 1 91.88 438 ALA B CA 1
ATOM 7994 C C . ALA B 1 438 ? 29.609 31.734 8.188 1 91.88 438 ALA B C 1
ATOM 7996 O O . ALA B 1 438 ? 29.359 31.031 7.203 1 91.88 438 ALA B O 1
ATOM 7997 N N . ARG B 1 439 ? 29.125 31.469 9.367 1 90.94 439 ARG B N 1
ATOM 7998 C CA . ARG B 1 439 ? 28.078 30.469 9.609 1 90.94 439 ARG B CA 1
ATOM 7999 C C . ARG B 1 439 ? 26.688 31.094 9.539 1 90.94 439 ARG B C 1
ATOM 8001 O O . ARG B 1 439 ? 26.391 32.031 10.273 1 90.94 439 ARG B O 1
ATOM 8008 N N . VAL B 1 440 ? 25.969 30.609 8.648 1 93.56 440 VAL B N 1
ATOM 8009 C CA . VAL B 1 440 ? 24.609 31.125 8.469 1 93.56 440 VAL B CA 1
ATOM 8010 C C . VAL B 1 440 ? 23.594 30.062 8.883 1 93.56 440 VAL B C 1
ATOM 8012 O O . VAL B 1 440 ? 23.75 28.875 8.555 1 93.56 440 VAL B O 1
ATOM 8015 N N . LEU B 1 441 ? 22.625 30.453 9.688 1 95.19 441 LEU B N 1
ATOM 8016 C CA . LEU B 1 441 ? 21.578 29.531 10.133 1 95.19 441 LEU B CA 1
ATOM 8017 C C . LEU B 1 441 ? 20.203 30.078 9.781 1 95.19 441 LEU B C 1
ATOM 8019 O O . LEU B 1 441 ? 19.922 31.25 9.992 1 95.19 441 LEU B O 1
ATOM 8023 N N . PHE B 1 442 ? 19.438 29.25 9.125 1 95.31 442 PHE B N 1
ATOM 8024 C CA . PHE B 1 442 ? 18.062 29.594 8.766 1 95.31 442 PHE B CA 1
ATOM 8025 C C . PHE B 1 442 ? 17.062 28.781 9.578 1 95.31 442 PHE B C 1
ATOM 8027 O O . PHE B 1 442 ? 17.125 27.547 9.602 1 95.31 442 PHE B O 1
ATOM 8034 N N . LEU B 1 443 ? 16.156 29.406 10.258 1 95.25 443 LEU B N 1
ATOM 8035 C CA . LEU B 1 443 ? 15.125 28.75 11.039 1 95.25 443 LEU B CA 1
ATOM 8036 C C . LEU B 1 443 ? 13.742 29.047 10.469 1 95.25 443 LEU B C 1
ATOM 8038 O O . LEU B 1 443 ? 13.211 30.141 10.656 1 95.25 443 LEU B O 1
ATOM 8042 N N . PRO B 1 444 ? 13.117 28.031 9.859 1 92.12 444 PRO B N 1
ATOM 8043 C CA . PRO B 1 444 ? 11.797 28.234 9.25 1 92.12 444 PRO B CA 1
ATOM 8044 C C . PRO B 1 444 ? 10.664 28.188 10.273 1 92.12 444 PRO B C 1
ATOM 8046 O O . PRO B 1 444 ? 10.906 27.938 11.461 1 92.12 444 PRO B O 1
ATOM 8049 N N . GLN B 1 445 ? 9.523 28.5 9.734 1 82.62 445 GLN B N 1
ATOM 8050 C CA . GLN B 1 445 ? 8.32 28.5 10.562 1 82.62 445 GLN B CA 1
ATOM 8051 C C . GLN B 1 445 ? 8.055 27.109 11.133 1 82.62 445 GLN B C 1
ATOM 8053 O O . GLN B 1 445 ? 7.715 26.969 12.305 1 82.62 445 GLN B O 1
ATOM 8058 N N . ARG B 1 446 ? 8.234 26.125 10.25 1 83.75 446 ARG B N 1
ATOM 8059 C CA . ARG B 1 446 ? 8.125 24.734 10.672 1 83.75 446 ARG B CA 1
ATOM 8060 C C . ARG B 1 446 ? 9.5 24.062 10.695 1 83.75 446 ARG B C 1
ATOM 8062 O O . ARG B 1 446 ? 9.992 23.609 9.656 1 83.75 446 ARG B O 1
ATOM 8069 N N . PRO B 1 447 ? 9.992 23.906 11.922 1 90.94 447 PRO B N 1
ATOM 8070 C CA . PRO B 1 447 ? 11.344 23.328 12 1 90.94 447 PRO B CA 1
ATOM 8071 C C . PRO B 1 447 ? 11.383 21.859 11.617 1 90.94 447 PRO B C 1
ATOM 8073 O O . PRO B 1 447 ? 10.43 21.125 11.875 1 90.94 447 PRO B O 1
ATOM 8076 N N . TYR B 1 448 ? 12.484 21.531 11 1 92.19 448 TYR B N 1
ATOM 8077 C CA . TYR B 1 448 ? 12.719 20.125 10.703 1 92.19 448 TYR B CA 1
ATOM 8078 C C . TYR B 1 448 ? 13.336 19.406 11.898 1 92.19 448 TYR B C 1
ATOM 8080 O O . TYR B 1 448 ? 14.359 19.844 12.43 1 92.19 448 TYR B O 1
ATOM 8088 N N . ILE B 1 449 ? 12.727 18.344 12.328 1 92.12 449 ILE B N 1
ATOM 8089 C CA . ILE B 1 449 ? 13.25 17.516 13.414 1 92.12 449 ILE B CA 1
ATOM 8090 C C . ILE B 1 449 ? 13.562 16.109 12.906 1 92.12 449 ILE B C 1
ATOM 8092 O O . ILE B 1 449 ? 12.648 15.328 12.633 1 92.12 449 ILE B O 1
ATOM 8096 N N . PRO B 1 450 ? 14.828 15.766 12.812 1 89.12 450 PRO B N 1
ATOM 8097 C CA . PRO B 1 450 ? 15.195 14.445 12.297 1 89.12 450 PRO B CA 1
ATOM 8098 C C . PRO B 1 450 ? 14.836 13.32 13.258 1 89.12 450 PRO B C 1
ATOM 8100 O O . PRO B 1 450 ? 14.594 13.562 14.445 1 89.12 450 PRO B O 1
ATOM 8103 N N . LEU B 1 451 ? 14.836 12.156 12.758 1 83.94 451 LEU B N 1
ATOM 8104 C CA . LEU B 1 451 ? 14.633 10.984 13.602 1 83.94 451 LEU B CA 1
ATOM 8105 C C . LEU B 1 451 ? 15.867 10.711 14.453 1 83.94 451 LEU B C 1
ATOM 8107 O O . LEU B 1 451 ? 16.984 11.008 14.047 1 83.94 451 LEU B O 1
ATOM 8111 N N . GLY B 1 452 ? 15.523 10.164 15.625 1 87.12 452 GLY B N 1
ATOM 8112 C CA . GLY B 1 452 ? 16.625 9.844 16.516 1 87.12 452 GLY B CA 1
ATOM 8113 C C . GLY B 1 452 ? 16.469 10.422 17.906 1 87.12 452 GLY B C 1
ATOM 8114 O O . GLY B 1 452 ? 15.344 10.492 18.422 1 87.12 452 GLY B O 1
ATOM 8115 N N . THR B 1 453 ? 17.672 10.797 18.484 1 93.06 453 THR B N 1
ATOM 8116 C CA . THR B 1 453 ? 17.656 11.328 19.844 1 93.06 453 THR B CA 1
ATOM 8117 C C . THR B 1 453 ? 17.406 12.828 19.828 1 93.06 453 THR B C 1
ATOM 8119 O O . THR B 1 453 ? 17.516 13.477 18.781 1 93.06 453 THR B O 1
ATOM 8122 N N . LEU B 1 454 ? 17.047 13.289 20.953 1 94.44 454 LEU B N 1
ATOM 8123 C CA . LEU B 1 454 ? 16.891 14.734 21.094 1 94.44 454 LEU B CA 1
ATOM 8124 C C . LEU B 1 454 ? 18.219 15.453 20.875 1 94.44 454 LEU B C 1
ATOM 8126 O O . LEU B 1 454 ? 18.25 16.547 20.297 1 94.44 454 LEU B O 1
ATOM 8130 N N . ARG B 1 455 ? 19.25 14.789 21.359 1 94.88 455 ARG B N 1
ATOM 8131 C CA . ARG B 1 455 ? 20.594 15.336 21.156 1 94.88 455 ARG B CA 1
ATOM 8132 C C . ARG B 1 455 ? 20.906 15.484 19.672 1 94.88 455 ARG B C 1
ATOM 8134 O O . ARG B 1 455 ? 21.422 16.516 19.25 1 94.88 455 ARG B O 1
ATOM 8141 N N . HIS B 1 456 ? 20.562 14.5 18.953 1 92.38 456 HIS B N 1
ATOM 8142 C CA . HIS B 1 456 ? 20.766 14.547 17.516 1 92.38 456 HIS B CA 1
ATOM 8143 C C . HIS B 1 456 ? 19.953 15.664 16.875 1 92.38 456 HIS B C 1
ATOM 8145 O O . HIS B 1 456 ? 20.422 16.344 15.969 1 92.38 456 HIS B O 1
ATOM 8151 N N . ALA B 1 457 ? 18.766 15.852 17.375 1 93.88 457 ALA B N 1
ATOM 8152 C CA . ALA B 1 457 ? 17.875 16.875 16.828 1 93.88 457 ALA B CA 1
ATOM 8153 C C . ALA B 1 457 ? 18.422 18.266 17.078 1 93.88 457 ALA B C 1
ATOM 8155 O O . ALA B 1 457 ? 18.297 19.156 16.219 1 93.88 457 ALA B O 1
ATOM 8156 N N . VAL B 1 458 ? 19.047 18.484 18.188 1 95 458 VAL B N 1
ATOM 8157 C CA . VAL B 1 458 ? 19.578 19.781 18.547 1 95 458 VAL B CA 1
ATOM 8158 C C . VAL B 1 458 ? 20.875 20.062 17.781 1 95 458 VAL B C 1
ATOM 8160 O O . VAL B 1 458 ? 21.156 21.203 17.406 1 95 458 VAL B O 1
ATOM 8163 N N . CYS B 1 459 ? 21.594 19.031 17.516 1 93.69 459 CYS B N 1
ATOM 8164 C CA . CYS B 1 459 ? 22.891 19.172 16.859 1 93.69 459 CYS B CA 1
ATOM 8165 C C . CYS B 1 459 ? 22.734 19.25 15.352 1 93.69 459 CYS B C 1
ATOM 8167 O O . CYS B 1 459 ? 23.656 19.641 14.641 1 93.69 459 CYS B O 1
ATOM 8169 N N . TYR B 1 460 ? 21.594 18.938 14.922 1 91.62 460 TYR B N 1
ATOM 8170 C CA . TYR B 1 460 ? 21.359 18.891 13.484 1 91.62 460 TYR B CA 1
ATOM 8171 C C . TYR B 1 460 ? 21.656 20.234 12.836 1 91.62 460 TYR B C 1
ATOM 8173 O O . TYR B 1 460 ? 21.297 21.281 13.375 1 91.62 460 TYR B O 1
ATOM 8181 N N . PRO B 1 461 ? 22.328 20.219 11.656 1 88.12 461 PRO B N 1
ATOM 8182 C CA . PRO B 1 461 ? 22.719 19.141 10.75 1 88.12 461 PRO B CA 1
ATOM 8183 C C . PRO B 1 461 ? 24.125 18.594 11.039 1 88.12 461 PRO B C 1
ATOM 8185 O O . PRO B 1 461 ? 24.609 17.734 10.32 1 88.12 461 PRO B O 1
ATOM 8188 N N . MET B 1 462 ? 24.672 19.172 12.078 1 86.94 462 MET B N 1
ATOM 8189 C CA . MET B 1 462 ? 26.016 18.734 12.445 1 86.94 462 MET B CA 1
ATOM 8190 C C . MET B 1 462 ? 25.969 17.422 13.211 1 86.94 462 MET B C 1
ATOM 8192 O O . MET B 1 462 ? 24.906 17.016 13.703 1 86.94 462 MET B O 1
ATOM 8196 N N . ALA B 1 463 ? 27.109 16.797 13.289 1 87.38 463 ALA B N 1
ATOM 8197 C CA . ALA B 1 463 ? 27.188 15.539 14.016 1 87.38 463 ALA B CA 1
ATOM 8198 C C . ALA B 1 463 ? 27.156 15.766 15.523 1 87.38 463 ALA B C 1
ATOM 8200 O O . ALA B 1 463 ? 27.641 16.781 16.016 1 87.38 463 ALA B O 1
ATOM 8201 N N . GLU B 1 464 ? 26.672 14.828 16.219 1 86.94 464 GLU B N 1
ATOM 8202 C CA . GLU B 1 464 ? 26.562 14.914 17.672 1 86.94 464 GLU B CA 1
ATOM 8203 C C . GLU B 1 464 ? 27.938 15.07 18.297 1 86.94 464 GLU B C 1
ATOM 8205 O O . GLU B 1 464 ? 28.094 15.766 19.312 1 86.94 464 GLU B O 1
ATOM 8210 N N . GLY B 1 465 ? 28.891 14.469 17.672 1 86.75 465 GLY B N 1
ATOM 8211 C CA . GLY B 1 465 ? 30.234 14.453 18.234 1 86.75 465 GLY B CA 1
ATOM 8212 C C . GLY B 1 465 ? 30.938 15.797 18.156 1 86.75 465 GLY B C 1
ATOM 8213 O O . GLY B 1 465 ? 31.953 16.016 18.828 1 86.75 465 GLY B O 1
ATOM 8214 N N . GLU B 1 466 ? 30.391 16.703 17.469 1 91.06 466 GLU B N 1
ATOM 8215 C CA . GLU B 1 466 ? 31.016 18 17.297 1 91.06 466 GLU B CA 1
ATOM 8216 C C . GLU B 1 466 ? 30.797 18.891 18.516 1 91.06 466 GLU B C 1
ATOM 8218 O O . GLU B 1 466 ? 31.469 19.906 18.688 1 91.06 466 GLU B O 1
ATOM 8223 N N . PHE B 1 467 ? 29.859 18.547 19.359 1 94.5 467 PHE B N 1
ATOM 8224 C CA . PHE B 1 467 ? 29.516 19.359 20.516 1 94.5 467 PHE B CA 1
ATOM 8225 C C . PHE B 1 467 ? 29.656 18.562 21.812 1 94.5 467 PHE B C 1
ATOM 8227 O O . PHE B 1 467 ? 29.438 17.344 21.812 1 94.5 467 PHE B O 1
ATOM 8234 N N . SER B 1 468 ? 30.062 19.219 22.859 1 94.69 468 SER B N 1
ATOM 8235 C CA . SER B 1 468 ? 30.125 18.578 24.172 1 94.69 468 SER B CA 1
ATOM 8236 C C . SER B 1 468 ? 28.734 18.469 24.797 1 94.69 468 SER B C 1
ATOM 8238 O O . SER B 1 468 ? 27.812 19.172 24.375 1 94.69 468 SER B O 1
ATOM 8240 N N . LYS B 1 469 ? 28.641 17.578 25.703 1 94.31 469 LYS B N 1
ATOM 8241 C CA . LYS B 1 469 ? 27.375 17.406 26.406 1 94.31 469 LYS B CA 1
ATOM 8242 C C . LYS B 1 469 ? 26.953 18.688 27.109 1 94.31 469 LYS B C 1
ATOM 8244 O O . LYS B 1 469 ? 25.766 19.031 27.141 1 94.31 469 LYS B O 1
ATOM 8249 N N . GLU B 1 470 ? 27.875 19.375 27.594 1 94.94 470 GLU B N 1
ATOM 8250 C CA . GLU B 1 470 ? 27.625 20.609 28.312 1 94.94 470 GLU B CA 1
ATOM 8251 C C . GLU B 1 470 ? 27.062 21.688 27.391 1 94.94 470 GLU B C 1
ATOM 8253 O O . GLU B 1 470 ? 26.188 22.453 27.766 1 94.94 470 GLU B O 1
ATOM 8258 N N . GLN B 1 471 ? 27.578 21.734 26.25 1 95.94 471 GLN B N 1
ATOM 8259 C CA . GLN B 1 471 ? 27.125 22.719 25.281 1 95.94 471 GLN B CA 1
ATOM 8260 C C . GLN B 1 471 ? 25.656 22.469 24.891 1 95.94 471 GLN B C 1
ATOM 8262 O O . GLN B 1 471 ? 24.875 23.406 24.766 1 95.94 471 GLN B O 1
ATOM 8267 N N . VAL B 1 472 ? 25.391 21.203 24.734 1 96.62 472 VAL B N 1
ATOM 8268 C CA . VAL B 1 472 ? 24.031 20.828 24.359 1 96.62 472 VAL B CA 1
ATOM 8269 C C . VAL B 1 472 ? 23.078 21.156 25.5 1 96.62 472 VAL B C 1
ATOM 8271 O O . VAL B 1 472 ? 21.969 21.656 25.266 1 96.62 472 VAL B O 1
ATOM 8274 N N . LEU B 1 473 ? 23.5 20.922 26.734 1 96.56 473 LEU B N 1
ATOM 8275 C CA . LEU B 1 473 ? 22.672 21.219 27.906 1 96.56 473 LEU B CA 1
ATOM 8276 C C . LEU B 1 473 ? 22.391 22.703 28.016 1 96.56 473 LEU B C 1
ATOM 8278 O O . LEU B 1 473 ? 21.266 23.109 28.281 1 96.56 473 LEU B O 1
ATOM 8282 N N . ASP B 1 474 ? 23.391 23.438 27.766 1 96.19 474 ASP B N 1
ATOM 8283 C CA . ASP B 1 474 ? 23.25 24.891 27.844 1 96.19 474 ASP B CA 1
ATOM 8284 C C . ASP B 1 474 ? 22.297 25.406 26.766 1 96.19 474 ASP B C 1
ATOM 8286 O O . ASP B 1 474 ? 21.5 26.312 27.031 1 96.19 474 ASP B O 1
ATOM 8290 N N . ALA B 1 475 ? 22.422 24.906 25.609 1 96.88 475 ALA B N 1
ATOM 8291 C CA . ALA B 1 475 ? 21.547 25.328 24.516 1 96.88 475 ALA B CA 1
ATOM 8292 C C . ALA B 1 475 ? 20.078 25 24.828 1 96.88 475 ALA B C 1
ATOM 8294 O O . ALA B 1 475 ? 19.203 25.844 24.594 1 96.88 475 ALA B O 1
ATOM 8295 N N . LEU B 1 476 ? 19.844 23.812 25.391 1 96.94 476 LEU B N 1
ATOM 8296 C CA . LEU B 1 476 ? 18.484 23.406 25.734 1 96.94 476 LEU B CA 1
ATOM 8297 C C . LEU B 1 476 ? 17.922 24.281 26.844 1 96.94 476 LEU B C 1
ATOM 8299 O O . LEU B 1 476 ? 16.75 24.672 26.797 1 96.94 476 LEU B O 1
ATOM 8303 N N . ASN B 1 477 ? 18.719 24.594 27.734 1 96.12 477 ASN B N 1
ATOM 8304 C CA . ASN B 1 477 ? 18.312 25.469 28.812 1 96.12 477 ASN B CA 1
ATOM 8305 C C . ASN B 1 477 ? 18 26.875 28.312 1 96.12 477 ASN B C 1
ATOM 8307 O O . ASN B 1 477 ? 17 27.484 28.734 1 96.12 477 ASN B O 1
ATOM 8311 N N . SER B 1 478 ? 18.828 27.344 27.484 1 96 478 SER B N 1
ATOM 8312 C CA . SER B 1 478 ? 18.656 28.688 26.953 1 96 478 SER B CA 1
ATOM 8313 C C . SER B 1 478 ? 17.359 28.797 26.141 1 96 478 SER B C 1
ATOM 8315 O O . SER B 1 478 ? 16.734 29.859 26.094 1 96 478 SER B O 1
ATOM 8317 N N . ALA B 1 479 ? 17 27.703 25.516 1 95.88 479 ALA B N 1
ATOM 8318 C CA . ALA B 1 479 ? 15.805 27.703 24.688 1 95.88 479 ALA B CA 1
ATOM 8319 C C . ALA B 1 479 ? 14.562 27.375 25.5 1 95.88 479 ALA B C 1
ATOM 8321 O O . ALA B 1 479 ? 13.445 27.359 24.984 1 95.88 479 ALA B O 1
ATOM 8322 N N . GLY B 1 480 ? 14.734 27.078 26.75 1 93.38 480 GLY B N 1
ATOM 8323 C CA . GLY B 1 480 ? 13.617 26.766 27.625 1 93.38 480 GLY B CA 1
ATOM 8324 C C . GLY B 1 480 ? 13.133 25.328 27.484 1 93.38 480 GLY B C 1
ATOM 8325 O O . GLY B 1 480 ? 11.93 25.062 27.594 1 93.38 480 GLY B O 1
ATOM 8326 N N . LEU B 1 481 ? 14.023 24.422 27.156 1 94.81 481 LEU B N 1
ATOM 8327 C CA . LEU B 1 481 ? 13.664 23.016 26.984 1 94.81 481 LEU B CA 1
ATOM 8328 C C . LEU B 1 481 ? 14.32 22.156 28.062 1 94.81 481 LEU B C 1
ATOM 8330 O O . LEU B 1 481 ? 14.703 21.016 27.797 1 94.81 481 LEU B O 1
ATOM 8334 N N . ASP B 1 482 ? 14.469 22.734 29.188 1 92.94 482 ASP B N 1
ATOM 8335 C CA . ASP B 1 482 ? 15.148 22.062 30.297 1 92.94 482 ASP B CA 1
ATOM 8336 C C . ASP B 1 482 ? 14.391 20.812 30.719 1 92.94 482 ASP B C 1
ATOM 8338 O O . ASP B 1 482 ? 15.008 19.828 31.156 1 92.94 482 ASP B O 1
ATOM 8342 N N . GLY B 1 483 ? 13.18 20.703 30.578 1 91.44 483 GLY B N 1
ATOM 8343 C CA . GLY B 1 483 ? 12.359 19.562 30.969 1 91.44 483 GLY B CA 1
ATOM 8344 C C . GLY B 1 483 ? 12.648 18.328 30.156 1 91.44 483 GLY B C 1
ATOM 8345 O O . GLY B 1 483 ? 12.344 17.203 30.594 1 91.44 483 GLY B O 1
ATOM 8346 N N . PHE B 1 484 ? 13.258 18.484 29.016 1 93.62 484 PHE B N 1
ATOM 8347 C CA . PHE B 1 484 ? 13.477 17.359 28.125 1 93.62 484 PHE B CA 1
ATOM 8348 C C . PHE B 1 484 ? 14.906 16.844 28.234 1 93.62 484 PHE B C 1
ATOM 8350 O O . PHE B 1 484 ? 15.266 15.852 27.594 1 93.62 484 PHE B O 1
ATOM 8357 N N . ILE B 1 485 ? 15.672 17.469 29.078 1 94.12 485 ILE B N 1
ATOM 8358 C CA . ILE B 1 485 ? 17.094 17.156 29.203 1 94.12 485 ILE B CA 1
ATOM 8359 C C . ILE B 1 485 ? 17.266 15.711 29.641 1 94.12 485 ILE B C 1
ATOM 8361 O O . ILE B 1 485 ? 18.125 14.992 29.109 1 94.12 485 ILE B O 1
ATOM 8365 N N . PRO B 1 486 ? 16.469 15.164 30.562 1 92.94 486 PRO B N 1
ATOM 8366 C CA . PRO B 1 486 ? 16.641 13.766 30.969 1 92.94 486 PRO B CA 1
ATOM 8367 C C . PRO B 1 486 ? 16.406 12.781 29.828 1 92.94 486 PRO B C 1
ATOM 8369 O O . PRO B 1 486 ? 16.906 11.656 29.875 1 92.94 486 PRO B O 1
ATOM 8372 N N . GLN B 1 487 ? 15.734 13.211 28.875 1 93.44 487 GLN B N 1
ATOM 8373 C CA . GLN B 1 487 ? 15.398 12.336 27.766 1 93.44 487 GLN B CA 1
ATOM 8374 C C . GLN B 1 487 ? 16.234 12.664 26.531 1 93.44 487 GLN B C 1
ATOM 8376 O O . GLN B 1 487 ? 15.891 12.258 25.422 1 93.44 487 GLN B O 1
ATOM 8381 N N . MET B 1 488 ? 17.266 13.375 26.734 1 93.06 488 MET B N 1
ATOM 8382 C CA . MET B 1 488 ? 18 13.914 25.594 1 93.06 488 MET B CA 1
ATOM 8383 C C . MET B 1 488 ? 18.641 12.797 24.781 1 93.06 488 MET B C 1
ATOM 8385 O O . MET B 1 488 ? 18.781 12.922 23.562 1 93.06 488 MET B O 1
ATOM 8389 N N . ASP B 1 489 ? 18.844 11.625 25.391 1 93 489 ASP B N 1
ATOM 8390 C CA . ASP B 1 489 ? 19.531 10.539 24.703 1 93 489 ASP B CA 1
ATOM 8391 C C . ASP B 1 489 ? 18.562 9.445 24.281 1 93 489 ASP B C 1
ATOM 8393 O O . ASP B 1 489 ? 18.969 8.391 23.797 1 93 489 ASP B O 1
ATOM 8397 N N . GLU B 1 490 ? 17.391 9.742 24.406 1 91.94 490 GLU B N 1
ATOM 8398 C CA . GLU B 1 490 ? 16.359 8.789 24 1 91.94 490 GLU B CA 1
ATOM 8399 C C . GLU B 1 490 ? 15.961 8.992 22.547 1 91.94 490 GLU B C 1
ATOM 8401 O O . GLU B 1 490 ? 15.828 10.133 22.094 1 91.94 490 GLU B O 1
ATOM 8406 N N . SER B 1 491 ? 15.891 7.887 21.859 1 89.44 491 SER B N 1
ATOM 8407 C CA . SER B 1 491 ? 15.367 7.938 20.5 1 89.44 491 SER B CA 1
ATOM 8408 C C . SER B 1 491 ? 13.844 7.891 20.484 1 89.44 491 SER B C 1
ATOM 8410 O O . SER B 1 491 ? 13.242 6.984 21.062 1 89.44 491 SER B O 1
ATOM 8412 N N . ASP B 1 492 ? 13.203 8.938 19.891 1 82.5 492 ASP B N 1
ATOM 8413 C CA . ASP B 1 492 ? 11.75 9.047 19.828 1 82.5 492 ASP B CA 1
ATOM 8414 C C . ASP B 1 492 ? 11.312 9.859 18.609 1 82.5 492 ASP B C 1
ATOM 8416 O O . ASP B 1 492 ? 12.148 10.414 17.891 1 82.5 492 ASP B O 1
ATOM 8420 N N . ALA B 1 493 ? 10.016 9.852 18.406 1 80.31 493 ALA B N 1
ATOM 8421 C CA . ALA B 1 493 ? 9.438 10.734 17.391 1 80.31 493 ALA B CA 1
ATOM 8422 C C . ALA B 1 493 ? 9.211 12.141 17.953 1 80.31 493 ALA B C 1
ATOM 8424 O O . ALA B 1 493 ? 8.07 12.555 18.156 1 80.31 493 ALA B O 1
ATOM 8425 N N . TRP B 1 494 ? 10.242 12.828 18.047 1 86.44 494 TRP B N 1
ATOM 8426 C CA . TRP B 1 494 ? 10.234 14.109 18.734 1 86.44 494 TRP B CA 1
ATOM 8427 C C . TRP B 1 494 ? 9.32 15.102 18.031 1 86.44 494 TRP B C 1
ATOM 8429 O O . TRP B 1 494 ? 8.75 16 18.656 1 86.44 494 TRP B O 1
ATOM 8439 N N . GLU B 1 495 ? 9.164 14.984 16.656 1 84.81 495 GLU B N 1
ATOM 8440 C CA . GLU B 1 495 ? 8.266 15.859 15.914 1 84.81 495 GLU B CA 1
ATOM 8441 C C . GLU B 1 495 ? 6.828 15.719 16.406 1 84.81 495 GLU B C 1
ATOM 8443 O O . GLU B 1 495 ? 6.074 16.703 16.438 1 84.81 495 GLU B O 1
ATOM 8448 N N . ARG B 1 496 ? 6.516 14.578 16.859 1 72.31 496 ARG B N 1
ATOM 8449 C CA . ARG B 1 496 ? 5.168 14.312 17.344 1 72.31 496 ARG B CA 1
ATOM 8450 C C . ARG B 1 496 ? 5.059 14.586 18.844 1 72.31 496 ARG B C 1
ATOM 8452 O O . ARG B 1 496 ? 4 14.984 19.328 1 72.31 496 ARG B O 1
ATOM 8459 N N . ARG B 1 497 ? 6.129 14.391 19.516 1 76.88 497 ARG B N 1
ATOM 8460 C CA . ARG B 1 497 ? 6.148 14.516 20.969 1 76.88 497 ARG B CA 1
ATOM 8461 C C . ARG B 1 497 ? 6.152 15.977 21.406 1 76.88 497 ARG B C 1
ATOM 8463 O O . ARG B 1 497 ? 5.543 16.344 22.406 1 76.88 497 ARG B O 1
ATOM 8470 N N . LEU B 1 498 ? 6.836 16.781 20.609 1 82.25 498 LEU B N 1
ATOM 8471 C CA . LEU B 1 498 ? 6.973 18.188 20.953 1 82.25 498 LEU B CA 1
ATOM 8472 C C . LEU B 1 498 ? 5.805 19 20.406 1 82.25 498 LEU B C 1
ATOM 8474 O O . LEU B 1 498 ? 5.34 18.75 19.297 1 82.25 498 LEU B O 1
ATOM 8478 N N . SER B 1 499 ? 5.367 19.922 21.219 1 73.88 499 SER B N 1
ATOM 8479 C CA . SER B 1 499 ? 4.371 20.859 20.734 1 73.88 499 SER B CA 1
ATOM 8480 C C . SER B 1 499 ? 4.973 21.828 19.703 1 73.88 499 SER B C 1
ATOM 8482 O O . SER B 1 499 ? 6.188 21.844 19.516 1 73.88 499 SER B O 1
ATOM 8484 N N . GLY B 1 500 ? 4.133 22.516 19 1 77.88 500 GLY B N 1
ATOM 8485 C CA . GLY B 1 500 ? 4.605 23.484 18.031 1 77.88 500 GLY B CA 1
ATOM 8486 C C . GLY B 1 500 ? 5.59 24.484 18.625 1 77.88 500 GLY B C 1
ATOM 8487 O O . GLY B 1 500 ? 6.625 24.766 18.016 1 77.88 500 GLY B O 1
ATOM 8488 N N . GLY B 1 501 ? 5.223 25 19.781 1 82.31 501 GLY B N 1
ATOM 8489 C CA . GLY B 1 501 ? 6.121 25.922 20.453 1 82.31 501 GLY B CA 1
ATOM 8490 C C . GLY B 1 501 ? 7.43 25.281 20.875 1 82.31 501 GLY B C 1
ATOM 8491 O O . GLY B 1 501 ? 8.492 25.891 20.75 1 82.31 501 GLY B O 1
ATOM 8492 N N . GLU B 1 502 ? 7.328 24.062 21.312 1 86.12 502 GLU B N 1
ATOM 8493 C CA . GLU B 1 502 ? 8.523 23.328 21.719 1 86.12 502 GLU B CA 1
ATOM 8494 C C . GLU B 1 502 ? 9.43 23.031 20.531 1 86.12 502 GLU B C 1
ATOM 8496 O O . GLU B 1 502 ? 10.656 23.031 20.656 1 86.12 502 GLU B O 1
ATOM 8501 N N . GLN B 1 503 ? 8.844 22.766 19.438 1 91.31 503 GLN B N 1
ATOM 8502 C CA . GLN B 1 503 ? 9.617 22.562 18.219 1 91.31 503 GLN B CA 1
ATOM 8503 C C . GLN B 1 503 ? 10.375 23.812 17.812 1 91.31 503 GLN B C 1
ATOM 8505 O O . GLN B 1 503 ? 11.531 23.75 17.391 1 91.31 503 GLN B O 1
ATOM 8510 N N . GLN B 1 504 ? 9.703 24.938 17.953 1 90.75 504 GLN B N 1
ATOM 8511 C CA . GLN B 1 504 ? 10.352 26.203 17.656 1 90.75 504 GLN B CA 1
ATOM 8512 C C . GLN B 1 504 ? 11.477 26.5 18.641 1 90.75 504 GLN B C 1
ATOM 8514 O O . GLN B 1 504 ? 12.523 27.016 18.25 1 90.75 504 GLN B O 1
ATOM 8519 N N . ARG B 1 505 ? 11.25 26.156 19.891 1 94.5 505 ARG B N 1
ATOM 8520 C CA . ARG B 1 505 ? 12.297 26.297 20.891 1 94.5 505 ARG B CA 1
ATOM 8521 C C . ARG B 1 505 ? 13.508 25.438 20.547 1 94.5 505 ARG B C 1
ATOM 8523 O O . ARG B 1 505 ? 14.648 25.844 20.734 1 94.5 505 ARG B O 1
ATOM 8530 N N . LEU B 1 506 ? 13.203 24.281 20.094 1 95.19 506 LEU B N 1
ATOM 8531 C CA . LEU B 1 506 ? 14.289 23.391 19.703 1 95.19 506 LEU B CA 1
ATOM 8532 C C . LEU B 1 506 ? 15.102 23.984 18.562 1 95.19 506 LEU B C 1
ATOM 8534 O O . LEU B 1 506 ? 16.328 23.875 18.547 1 95.19 506 LEU B O 1
ATOM 8538 N N . ALA B 1 507 ? 14.438 24.516 17.609 1 95.44 507 ALA B N 1
ATOM 8539 C CA . ALA B 1 507 ? 15.125 25.188 16.516 1 95.44 507 ALA B CA 1
ATOM 8540 C C . ALA B 1 507 ? 16.016 26.312 17.031 1 95.44 507 ALA B C 1
ATOM 8542 O O . ALA B 1 507 ? 17.141 26.5 16.562 1 95.44 507 ALA B O 1
ATOM 8543 N N . LEU B 1 508 ? 15.508 27.031 17.969 1 96.44 508 LEU B N 1
ATOM 8544 C CA . LEU B 1 508 ? 16.281 28.125 18.547 1 96.44 508 LEU B CA 1
ATOM 8545 C C . LEU B 1 508 ? 17.469 27.594 19.344 1 96.44 508 LEU B C 1
ATOM 8547 O O . LEU B 1 508 ? 18.516 28.234 19.422 1 96.44 508 LEU B O 1
ATOM 8551 N N . ALA B 1 509 ? 17.281 26.438 19.953 1 96.94 509 ALA B N 1
ATOM 8552 C CA . ALA B 1 509 ? 18.406 25.797 20.641 1 96.94 509 ALA B CA 1
ATOM 8553 C C . ALA B 1 509 ? 19.578 25.562 19.688 1 96.94 509 ALA B C 1
ATOM 8555 O O . ALA B 1 509 ? 20.734 25.641 20.094 1 96.94 509 ALA B O 1
ATOM 8556 N N . ARG B 1 510 ? 19.281 25.328 18.484 1 96.44 510 ARG B N 1
ATOM 8557 C CA . ARG B 1 510 ? 20.328 25.156 17.484 1 96.44 510 ARG B CA 1
ATOM 8558 C C . ARG B 1 510 ? 21.125 26.438 17.312 1 96.44 510 ARG B C 1
ATOM 8560 O O . ARG B 1 510 ? 22.344 26.391 17.125 1 96.44 510 ARG B O 1
ATOM 8567 N N . ALA B 1 511 ? 20.406 27.516 17.328 1 96.69 511 ALA B N 1
ATOM 8568 C CA . ALA B 1 511 ? 21.094 28.797 17.219 1 96.69 511 ALA B CA 1
ATOM 8569 C C . ALA B 1 511 ? 22.031 29.031 18.406 1 96.69 511 ALA B C 1
ATOM 8571 O O . ALA B 1 511 ? 23.156 29.469 18.219 1 96.69 511 ALA B O 1
ATOM 8572 N N . PHE B 1 512 ? 21.531 28.719 19.594 1 97.31 512 PHE B N 1
ATOM 8573 C CA . PHE B 1 512 ? 22.344 28.891 20.797 1 97.31 512 PHE B CA 1
ATOM 8574 C C . PHE B 1 512 ? 23.562 27.969 20.75 1 97.31 512 PHE B C 1
ATOM 8576 O O . PHE B 1 512 ? 24.625 28.312 21.281 1 97.31 512 PHE B O 1
ATOM 8583 N N . LEU B 1 513 ? 23.375 26.828 20.156 1 96.56 513 LEU B N 1
ATOM 8584 C CA . LEU B 1 513 ? 24.438 25.828 20.109 1 96.56 513 LEU B CA 1
ATOM 8585 C C . LEU B 1 513 ? 25.469 26.188 19.047 1 96.56 513 LEU B C 1
ATOM 8587 O O . LEU B 1 513 ? 26.672 26.156 19.297 1 96.56 513 LEU B O 1
ATOM 8591 N N . GLN B 1 514 ? 25.078 26.547 17.859 1 94.94 514 GLN B N 1
ATOM 8592 C CA . GLN B 1 514 ? 25.938 26.734 16.703 1 94.94 514 GLN B CA 1
ATOM 8593 C C . GLN B 1 514 ? 26.562 28.141 16.719 1 94.94 514 GLN B C 1
ATOM 8595 O O . GLN B 1 514 ? 27.609 28.359 16.094 1 94.94 514 GLN B O 1
ATOM 8600 N N . LYS B 1 515 ? 25.906 29.094 17.344 1 95.38 515 LYS B N 1
ATOM 8601 C CA . LYS B 1 515 ? 26.359 30.469 17.438 1 95.38 515 LYS B CA 1
ATOM 8602 C C . LYS B 1 515 ? 26.703 31.031 16.062 1 95.38 515 LYS B C 1
ATOM 8604 O O . LYS B 1 515 ? 27.844 31.453 15.82 1 95.38 515 LYS B O 1
ATOM 8609 N N . PRO B 1 516 ? 25.703 31.109 15.195 1 96.12 516 PRO B N 1
ATOM 8610 C CA . PRO B 1 516 ? 25.938 31.578 13.828 1 96.12 516 PRO B CA 1
ATOM 8611 C C . PRO B 1 516 ? 26.312 33.062 13.766 1 96.12 516 PRO B C 1
ATOM 8613 O O . PRO B 1 516 ? 26.031 33.812 14.703 1 96.12 516 PRO B O 1
ATOM 8616 N N . ASP B 1 517 ? 26.938 33.438 12.648 1 96.19 517 ASP B N 1
ATOM 8617 C CA . ASP B 1 517 ? 27.219 34.844 12.391 1 96.19 517 ASP B CA 1
ATOM 8618 C C . ASP B 1 517 ? 25.969 35.594 11.898 1 96.19 517 ASP B C 1
ATOM 8620 O O . ASP B 1 517 ? 25.797 36.781 12.164 1 96.19 517 ASP B O 1
ATOM 8624 N N . TRP B 1 518 ? 25.203 34.844 11.227 1 96.12 518 TRP B N 1
ATOM 8625 C CA . TRP B 1 518 ? 23.969 35.406 10.688 1 96.12 518 TRP B CA 1
ATOM 8626 C C . TRP B 1 518 ? 22.797 34.438 10.953 1 96.12 518 TRP B C 1
ATOM 8628 O O . TRP B 1 518 ? 22.891 33.25 10.664 1 96.12 518 TRP B O 1
ATOM 8638 N N . LEU B 1 519 ? 21.734 34.938 11.523 1 96.94 519 LEU B N 1
ATOM 8639 C CA . LEU B 1 519 ? 20.562 34.156 11.898 1 96.94 519 LEU B CA 1
ATOM 8640 C C . LEU B 1 519 ? 19.297 34.688 11.242 1 96.94 519 LEU B C 1
ATOM 8642 O O . LEU B 1 519 ? 18.969 35.875 11.406 1 96.94 519 LEU B O 1
ATOM 8646 N N . PHE B 1 520 ? 18.688 33.875 10.445 1 96.06 520 PHE B N 1
ATOM 8647 C CA . PHE B 1 520 ? 17.422 34.219 9.797 1 96.06 520 PHE B CA 1
ATOM 8648 C C . PHE B 1 520 ? 16.25 33.5 10.438 1 96.06 520 PHE B C 1
ATOM 8650 O O . PHE B 1 520 ? 16.297 32.281 10.578 1 96.06 520 PHE B O 1
ATOM 8657 N N . LEU B 1 521 ? 15.227 34.219 10.805 1 95.38 521 LEU B N 1
ATOM 8658 C CA . LEU B 1 521 ? 14.055 33.656 11.469 1 95.38 521 LEU B CA 1
ATOM 8659 C C . LEU B 1 521 ? 12.789 33.938 10.68 1 95.38 521 LEU B C 1
ATOM 8661 O O . LEU B 1 521 ? 12.406 35.094 10.492 1 95.38 521 LEU B O 1
ATOM 8665 N N . ASP B 1 522 ? 12.164 32.906 10.188 1 92.75 522 ASP B N 1
ATOM 8666 C CA . ASP B 1 522 ? 10.867 33.031 9.523 1 92.75 522 ASP B CA 1
ATOM 8667 C C . ASP B 1 522 ? 9.734 32.594 10.445 1 92.75 522 ASP B C 1
ATOM 8669 O O . ASP B 1 522 ? 9.336 31.438 10.445 1 92.75 522 ASP B O 1
ATOM 8673 N N . GLU B 1 523 ? 9.172 33.5 11.133 1 86 523 GLU B N 1
ATOM 8674 C CA . GLU B 1 523 ? 8.109 33.219 12.094 1 86 523 GLU B CA 1
ATOM 8675 C C . GLU B 1 523 ? 8.477 32.094 13.031 1 86 523 GLU B C 1
ATOM 8677 O O . GLU B 1 523 ? 7.672 31.172 13.266 1 86 523 GLU B O 1
ATOM 8682 N N . ALA B 1 524 ? 9.688 32.156 13.453 1 89.19 524 ALA B N 1
ATOM 8683 C CA . ALA B 1 524 ? 10.281 31.047 14.203 1 89.19 524 ALA B CA 1
ATOM 8684 C C . ALA B 1 524 ? 9.758 31 15.641 1 89.19 524 ALA B C 1
ATOM 8686 O O . ALA B 1 524 ? 10.078 30.094 16.406 1 89.19 524 ALA B O 1
ATOM 8687 N N . THR B 1 525 ? 8.961 32 16.047 1 86.88 525 THR B N 1
ATOM 8688 C CA . THR B 1 525 ? 8.398 32.062 17.391 1 86.88 525 THR B CA 1
ATOM 8689 C C . THR B 1 525 ? 6.887 32.281 17.328 1 86.88 525 THR B C 1
ATOM 8691 O O . THR B 1 525 ? 6.289 32.75 18.297 1 86.88 525 THR B O 1
ATOM 8694 N N . ALA B 1 526 ? 6.355 31.984 16.219 1 75.31 526 ALA B N 1
ATOM 8695 C CA . ALA B 1 526 ? 4.949 32.281 15.969 1 75.31 526 ALA B CA 1
ATOM 8696 C C . ALA B 1 526 ? 4.047 31.438 16.859 1 75.31 526 ALA B C 1
ATOM 8698 O O . ALA B 1 526 ? 2.918 31.828 17.172 1 75.31 526 ALA B O 1
ATOM 8699 N N . ASN B 1 527 ? 4.52 30.266 17.281 1 73.69 527 ASN B N 1
ATOM 8700 C CA . ASN B 1 527 ? 3.697 29.359 18.062 1 73.69 527 ASN B CA 1
ATOM 8701 C C . ASN B 1 527 ? 3.918 29.562 19.562 1 73.69 527 ASN B C 1
ATOM 8703 O O . ASN B 1 527 ? 3.328 28.844 20.375 1 73.69 527 ASN B O 1
ATOM 8707 N N . LEU B 1 528 ? 4.691 30.562 19.891 1 77.19 528 LEU B N 1
ATOM 8708 C CA . LEU B 1 528 ? 4.949 30.844 21.297 1 77.19 528 LEU B CA 1
ATOM 8709 C C . LEU B 1 528 ? 4.008 31.938 21.812 1 77.19 528 LEU B C 1
ATOM 8711 O O . LEU B 1 528 ? 3.516 32.75 21.047 1 77.19 528 LEU B O 1
ATOM 8715 N N . ASP B 1 529 ? 3.748 31.875 23.109 1 72.44 529 ASP B N 1
ATOM 8716 C CA . ASP B 1 529 ? 3.029 32.969 23.719 1 72.44 529 ASP B CA 1
ATOM 8717 C C . ASP B 1 529 ? 3.891 34.25 23.766 1 72.44 529 ASP B C 1
ATOM 8719 O O . ASP B 1 529 ? 5.121 34.156 23.719 1 72.44 529 ASP B O 1
ATOM 8723 N N . PRO B 1 530 ? 3.266 35.375 23.828 1 76.81 530 PRO B N 1
ATOM 8724 C CA . PRO B 1 530 ? 3.99 36.656 23.766 1 76.81 530 PRO B CA 1
ATOM 8725 C C . PRO B 1 530 ? 5.094 36.781 24.812 1 76.81 530 PRO B C 1
ATOM 8727 O O . PRO B 1 530 ? 6.184 37.25 24.516 1 76.81 530 PRO B O 1
ATOM 8730 N N . GLU B 1 531 ? 4.785 36.312 25.984 1 80 531 GLU B N 1
ATOM 8731 C CA . GLU B 1 531 ? 5.781 36.406 27.047 1 80 531 GLU B CA 1
ATOM 8732 C C . GLU B 1 531 ? 7.008 35.562 26.719 1 80 531 GLU B C 1
ATOM 8734 O O . GLU B 1 531 ? 8.141 36 26.875 1 80 531 GLU B O 1
ATOM 8739 N N . SER B 1 532 ? 6.801 34.406 26.312 1 84.69 532 SER B N 1
ATOM 8740 C CA . SER B 1 532 ? 7.887 33.5 25.969 1 84.69 532 SER B CA 1
ATOM 8741 C C . SER B 1 532 ? 8.688 34 24.781 1 84.69 532 SER B C 1
ATOM 8743 O O . SER B 1 532 ? 9.914 33.844 24.734 1 84.69 532 SER B O 1
ATOM 8745 N N . GLU B 1 533 ? 7.973 34.531 23.875 1 88.12 533 GLU B N 1
ATOM 8746 C CA . GLU B 1 533 ? 8.625 35.094 22.703 1 88.12 533 GLU B CA 1
ATOM 8747 C C . GLU B 1 533 ? 9.594 36.219 23.094 1 88.12 533 GLU B C 1
ATOM 8749 O O . GLU B 1 533 ? 10.719 36.25 22.594 1 88.12 533 GLU B O 1
ATOM 8754 N N . GLU B 1 534 ? 9.141 37.031 24 1 88.5 534 GLU B N 1
ATOM 8755 C CA . GLU B 1 534 ? 9.977 38.125 24.453 1 88.5 534 GLU B CA 1
ATOM 8756 C C . GLU B 1 534 ? 11.219 37.625 25.172 1 88.5 534 GLU B C 1
ATOM 8758 O O . GLU B 1 534 ? 12.32 38.156 24.953 1 88.5 534 GLU B O 1
ATOM 8763 N N . VAL B 1 535 ? 11.016 36.688 25.953 1 91 535 VAL B N 1
ATOM 8764 C CA . VAL B 1 535 ? 12.117 36.125 26.719 1 91 535 VAL B CA 1
ATOM 8765 C C . VAL B 1 535 ? 13.156 35.531 25.766 1 91 535 VAL B C 1
ATOM 8767 O O . VAL B 1 535 ? 14.359 35.719 25.953 1 91 535 VAL B O 1
ATOM 8770 N N . LEU B 1 536 ? 12.773 34.875 24.828 1 93.69 536 LEU B N 1
ATOM 8771 C CA . LEU B 1 536 ? 13.68 34.188 23.906 1 93.69 536 LEU B CA 1
ATOM 8772 C C . LEU B 1 536 ? 14.438 35.188 23.047 1 93.69 536 LEU B C 1
ATOM 8774 O O . LEU B 1 536 ? 15.633 35.031 22.781 1 93.69 536 LEU B O 1
ATOM 8778 N N . TYR B 1 537 ? 13.773 36.188 22.578 1 94.06 537 TYR B N 1
ATOM 8779 C CA . TYR B 1 537 ? 14.461 37.219 21.797 1 94.06 537 TYR B CA 1
ATOM 8780 C C . TYR B 1 537 ? 15.477 37.969 22.656 1 94.06 537 TYR B C 1
ATOM 8782 O O . TYR B 1 537 ? 16.578 38.281 22.172 1 94.06 537 TYR B O 1
ATOM 8790 N N . ALA B 1 538 ? 15.031 38.25 23.875 1 94.38 538 ALA B N 1
ATOM 8791 C CA . ALA B 1 538 ? 15.977 38.875 24.781 1 94.38 538 ALA B CA 1
ATOM 8792 C C . ALA B 1 538 ? 17.219 38.031 24.984 1 94.38 538 ALA B C 1
ATOM 8794 O O . ALA B 1 538 ? 18.344 38.531 24.984 1 94.38 538 ALA B O 1
ATOM 8795 N N . ARG B 1 539 ? 16.984 36.812 25.141 1 95.31 539 ARG B N 1
ATOM 8796 C CA . ARG B 1 539 ? 18.094 35.875 25.344 1 95.31 539 ARG B CA 1
ATOM 8797 C C . ARG B 1 539 ? 18.969 35.781 24.094 1 95.31 539 ARG B C 1
ATOM 8799 O O . ARG B 1 539 ? 20.188 35.656 24.188 1 95.31 539 ARG B O 1
ATOM 8806 N N . LEU B 1 540 ? 18.422 35.75 22.984 1 95.56 540 LEU B N 1
ATOM 8807 C CA . LEU B 1 540 ? 19.156 35.688 21.719 1 95.56 540 LEU B CA 1
ATOM 8808 C C . LEU B 1 540 ? 20.109 36.875 21.609 1 95.56 540 LEU B C 1
ATOM 8810 O O . LEU B 1 540 ? 21.281 36.719 21.25 1 95.56 540 LEU B O 1
ATOM 8814 N N . ARG B 1 541 ? 19.578 38.031 21.969 1 95.31 541 ARG B N 1
ATOM 8815 C CA . ARG B 1 541 ? 20.391 39.25 21.875 1 95.31 541 ARG B CA 1
ATOM 8816 C C . ARG B 1 541 ? 21.5 39.25 22.922 1 95.31 541 ARG B C 1
ATOM 8818 O O . ARG B 1 541 ? 22.594 39.75 22.672 1 95.31 541 ARG B O 1
ATOM 8825 N N . GLU B 1 542 ? 21.188 38.656 24.047 1 95.56 542 GLU B N 1
ATOM 8826 C CA . GLU B 1 542 ? 22.141 38.594 25.141 1 95.56 542 GLU B CA 1
ATOM 8827 C C . GLU B 1 542 ? 23.234 37.562 24.875 1 95.56 542 GLU B C 1
ATOM 8829 O O . GLU B 1 542 ? 24.422 37.875 25.047 1 95.56 542 GLU B O 1
ATOM 8834 N N . LYS B 1 543 ? 22.859 36.469 24.406 1 95.94 543 LYS B N 1
ATOM 8835 C CA . LYS B 1 543 ? 23.812 35.344 24.297 1 95.94 543 LYS B CA 1
ATOM 8836 C C . LYS B 1 543 ? 24.531 35.406 22.953 1 95.94 543 LYS B C 1
ATOM 8838 O O . LYS B 1 543 ? 25.625 34.844 22.812 1 95.94 543 LYS B O 1
ATOM 8843 N N . LEU B 1 544 ? 23.938 36.031 21.984 1 96.38 544 LEU B N 1
ATOM 8844 C CA . LEU B 1 544 ? 24.531 36.094 20.656 1 96.38 544 LEU B CA 1
ATOM 8845 C C . LEU B 1 544 ? 24.641 37.562 20.203 1 96.38 544 LEU B C 1
ATOM 8847 O O . LEU B 1 544 ? 24.109 37.938 19.156 1 96.38 544 LEU B O 1
ATOM 8851 N N . PRO B 1 545 ? 25.375 38.312 20.875 1 94.5 545 PRO B N 1
ATOM 8852 C CA . PRO B 1 545 ? 25.438 39.75 20.562 1 94.5 545 PRO B CA 1
ATOM 8853 C C . PRO B 1 545 ? 26.094 40.031 19.219 1 94.5 545 PRO B C 1
ATOM 8855 O O . PRO B 1 545 ? 25.797 41.031 18.594 1 94.5 545 PRO B O 1
ATOM 8858 N N . GLY B 1 546 ? 26.906 39.188 18.766 1 94.94 546 GLY B N 1
ATOM 8859 C CA . GLY B 1 546 ? 27.609 39.406 17.5 1 94.94 546 GLY B CA 1
ATOM 8860 C C . GLY B 1 546 ? 26.844 38.875 16.297 1 94.94 546 GLY B C 1
ATOM 8861 O O . GLY B 1 546 ? 27.266 39.062 15.156 1 94.94 546 GLY B O 1
ATOM 8862 N N . THR B 1 547 ? 25.812 38.219 16.484 1 96.56 547 THR B N 1
ATOM 8863 C CA . THR B 1 547 ? 25.031 37.594 15.414 1 96.56 547 THR B CA 1
ATOM 8864 C C . THR B 1 547 ? 24.109 38.594 14.742 1 96.56 547 THR B C 1
ATOM 8866 O O . THR B 1 547 ? 23.359 39.312 15.414 1 96.56 547 THR B O 1
ATOM 8869 N N . GLY B 1 548 ? 24.25 38.781 13.391 1 96.5 548 GLY B N 1
ATOM 8870 C CA . GLY B 1 548 ? 23.219 39.5 12.648 1 96.5 548 GLY B CA 1
ATOM 8871 C C . GLY B 1 548 ? 21.922 38.719 12.555 1 96.5 548 GLY B C 1
ATOM 8872 O O . GLY B 1 548 ? 21.906 37.531 12.266 1 96.5 548 GLY B O 1
ATOM 8873 N N . ILE B 1 549 ? 20.812 39.406 12.906 1 96.62 549 ILE B N 1
ATOM 8874 C CA . ILE B 1 549 ? 19.531 38.719 12.977 1 96.62 549 ILE B CA 1
ATOM 8875 C C . ILE B 1 549 ? 18.547 39.375 12.008 1 96.62 549 ILE B C 1
ATOM 8877 O O . ILE B 1 549 ? 18.391 40.594 11.984 1 96.62 549 ILE B O 1
ATOM 8881 N N . VAL B 1 550 ? 17.984 38.594 11.156 1 95.06 550 VAL B N 1
ATOM 8882 C CA . VAL B 1 550 ? 16.844 39 10.344 1 95.06 550 VAL B CA 1
ATOM 8883 C C . VAL B 1 550 ? 15.602 38.188 10.758 1 95.06 550 VAL B C 1
ATOM 8885 O O . VAL B 1 550 ? 15.562 36.969 10.602 1 95.06 550 VAL B O 1
ATOM 8888 N N . SER B 1 551 ? 14.617 38.844 11.242 1 94.38 551 SER B N 1
ATOM 8889 C CA . SER B 1 551 ? 13.398 38.188 11.703 1 94.38 551 SER B CA 1
ATOM 8890 C C . SER B 1 551 ? 12.188 38.625 10.875 1 94.38 551 SER B C 1
ATOM 8892 O O . SER B 1 551 ? 11.977 39.812 10.648 1 94.38 551 SER B O 1
ATOM 8894 N N . ILE B 1 552 ? 11.508 37.625 10.375 1 89.19 552 ILE B N 1
ATOM 8895 C CA . ILE B 1 552 ? 10.18 37.844 9.812 1 89.19 552 ILE B CA 1
ATOM 8896 C C . ILE B 1 552 ? 9.117 37.594 10.883 1 89.19 552 ILE B C 1
ATOM 8898 O O . ILE B 1 552 ? 9.016 36.5 11.414 1 89.19 552 ILE B O 1
ATOM 8902 N N . ALA B 1 553 ? 8.352 38.562 11.312 1 81.69 553 ALA B N 1
ATOM 8903 C CA . ALA B 1 553 ? 7.375 38.406 12.391 1 81.69 553 ALA B CA 1
ATOM 8904 C C . ALA B 1 553 ? 6.125 39.25 12.125 1 81.69 553 ALA B C 1
ATOM 8906 O O . ALA B 1 553 ? 6.168 40.219 11.359 1 81.69 553 ALA B O 1
ATOM 8907 N N . HIS B 1 554 ? 5.055 38.844 12.688 1 69.5 554 HIS B N 1
ATOM 8908 C CA . HIS B 1 554 ? 3.789 39.562 12.586 1 69.5 554 HIS B CA 1
ATOM 8909 C C . HIS B 1 554 ? 3.523 40.406 13.836 1 69.5 554 HIS B C 1
ATOM 8911 O O . HIS B 1 554 ? 2.82 41.406 13.773 1 69.5 554 HIS B O 1
ATOM 8917 N N . ARG B 1 555 ? 4.082 39.969 14.914 1 68.5 555 ARG B N 1
ATOM 8918 C CA . ARG B 1 555 ? 3.746 40.594 16.188 1 68.5 555 ARG B CA 1
ATOM 8919 C C . ARG B 1 555 ? 4.598 41.844 16.422 1 68.5 555 ARG B C 1
ATOM 8921 O O . ARG B 1 555 ? 5.828 41.781 16.375 1 68.5 555 ARG B O 1
ATOM 8928 N N . PRO B 1 556 ? 4.004 42.844 16.781 1 69.5 556 PRO B N 1
ATOM 8929 C CA . PRO B 1 556 ? 4.73 44.094 17.031 1 69.5 556 PRO B CA 1
ATOM 8930 C C . PRO B 1 556 ? 5.699 44 18.203 1 69.5 556 PRO B C 1
ATOM 8932 O O . PRO B 1 556 ? 6.75 44.656 18.203 1 69.5 556 PRO B O 1
ATOM 8935 N N . ALA B 1 557 ? 5.375 43.156 19.125 1 70.5 557 ALA B N 1
ATOM 8936 C CA . ALA B 1 557 ? 6.203 43.094 20.328 1 70.5 557 ALA B CA 1
ATOM 8937 C C . ALA B 1 557 ? 7.609 42.594 19.984 1 70.5 557 ALA B C 1
ATOM 8939 O O . ALA B 1 557 ? 8.57 42.906 20.703 1 70.5 557 ALA B O 1
ATOM 8940 N N . VAL B 1 558 ? 7.785 41.969 18.938 1 81.44 558 VAL B N 1
ATOM 8941 C CA . VAL B 1 558 ? 9.07 41.438 18.5 1 81.44 558 VAL B CA 1
ATOM 8942 C C . VAL B 1 558 ? 9.953 42.562 17.984 1 81.44 558 VAL B C 1
ATOM 8944 O O . VAL B 1 558 ? 11.18 42.469 18.031 1 81.44 558 VAL B O 1
ATOM 8947 N N . ALA B 1 559 ? 9.336 43.594 17.594 1 84.94 559 ALA B N 1
ATOM 8948 C CA . ALA B 1 559 ? 10.039 44.688 16.953 1 84.94 559 ALA B CA 1
ATOM 8949 C C . ALA B 1 559 ? 10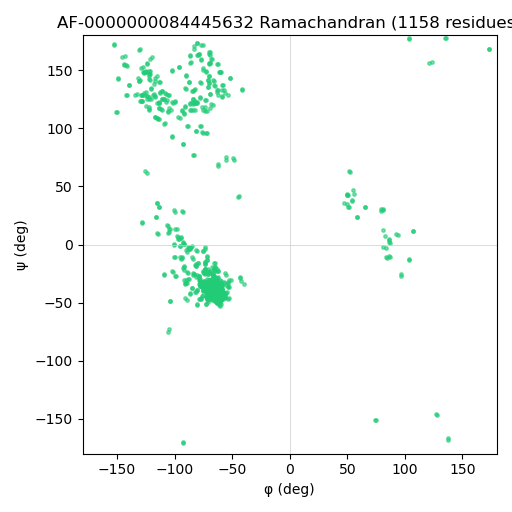.977 45.406 17.938 1 84.94 559 ALA B C 1
ATOM 8951 O O . ALA B 1 559 ? 12.023 45.906 17.547 1 84.94 559 ALA B O 1
ATOM 8952 N N . ARG B 1 560 ? 10.656 45.406 19.203 1 87.38 560 ARG B N 1
ATOM 8953 C CA . ARG B 1 560 ? 11.445 46.125 20.203 1 87.38 560 ARG B CA 1
ATOM 8954 C C . ARG B 1 560 ? 12.844 45.5 20.344 1 87.38 560 ARG B C 1
ATOM 8956 O O . ARG B 1 560 ? 13.766 46.156 20.828 1 87.38 560 ARG B O 1
ATOM 8963 N N . PHE B 1 561 ? 13.039 44.312 19.859 1 92 561 PHE B N 1
ATOM 8964 C CA . PHE B 1 561 ? 14.32 43.656 19.984 1 92 561 PHE B CA 1
ATOM 8965 C C . PHE B 1 561 ? 15.141 43.812 18.703 1 92 561 PHE B C 1
ATOM 8967 O O . PHE B 1 561 ? 16.125 43.094 18.5 1 92 561 PHE B O 1
ATOM 8974 N N . HIS B 1 562 ? 14.75 44.656 17.859 1 94.19 562 HIS B N 1
ATOM 8975 C CA . HIS B 1 562 ? 15.422 44.875 16.578 1 94.19 562 HIS B CA 1
ATOM 8976 C C . HIS B 1 562 ? 15.828 46.344 16.406 1 94.19 562 HIS B C 1
ATOM 8978 O O . HIS B 1 562 ? 15.203 47.219 16.984 1 94.19 562 HIS B O 1
ATOM 8984 N N . ASP B 1 563 ? 16.812 46.562 15.617 1 92.88 563 ASP B N 1
ATOM 8985 C CA . ASP B 1 563 ? 17.391 47.906 15.43 1 92.88 563 ASP B CA 1
ATOM 8986 C C . ASP B 1 563 ? 16.688 48.656 14.305 1 92.88 563 ASP B C 1
ATOM 8988 O O . ASP B 1 563 ? 16.594 49.875 14.32 1 92.88 563 ASP B O 1
ATOM 8992 N N . ARG B 1 564 ? 16.297 47.875 13.391 1 91.94 564 ARG B N 1
ATOM 8993 C CA . ARG B 1 564 ? 15.656 48.469 12.219 1 91.94 564 ARG B CA 1
ATOM 8994 C C . ARG B 1 564 ? 14.508 47.594 11.734 1 91.94 564 ARG B C 1
ATOM 8996 O O . ARG B 1 564 ? 14.484 46.375 11.984 1 91.94 564 ARG B O 1
ATOM 9003 N N . GLY B 1 565 ? 13.57 48.312 11.055 1 92.12 565 GLY B N 1
ATOM 9004 C CA . GLY B 1 565 ? 12.422 47.594 10.5 1 92.12 565 GLY B CA 1
ATOM 9005 C C . GLY B 1 565 ? 12.281 47.781 9 1 92.12 565 GLY B C 1
ATOM 9006 O O . GLY B 1 565 ? 12.609 48.844 8.461 1 92.12 565 GLY B O 1
ATOM 9007 N N . LEU B 1 566 ? 11.891 46.688 8.422 1 91.81 566 LEU B N 1
ATOM 9008 C CA . LEU B 1 566 ? 11.562 46.719 7.004 1 91.81 566 LEU B CA 1
ATOM 9009 C C . LEU B 1 566 ? 10.156 46.156 6.766 1 91.81 566 LEU B C 1
ATOM 9011 O O . LEU B 1 566 ? 9.664 45.344 7.527 1 91.81 566 LEU B O 1
ATOM 9015 N N . ARG B 1 567 ? 9.523 46.719 5.762 1 90.38 567 ARG B N 1
ATOM 9016 C CA . ARG B 1 567 ? 8.188 46.25 5.406 1 90.38 567 ARG B CA 1
ATOM 9017 C C . ARG B 1 567 ? 8.133 45.781 3.949 1 90.38 567 ARG B C 1
ATOM 9019 O O . ARG B 1 567 ? 8.578 46.531 3.055 1 90.38 567 ARG B O 1
ATOM 9026 N N . LEU B 1 568 ? 7.684 44.562 3.799 1 88.38 568 LEU B N 1
ATOM 9027 C CA . LEU B 1 568 ? 7.457 44.031 2.457 1 88.38 568 LEU B CA 1
ATOM 9028 C C . LEU B 1 568 ? 6.016 44.281 2.016 1 88.38 568 LEU B C 1
ATOM 9030 O O . LEU B 1 568 ? 5.078 43.75 2.615 1 88.38 568 LEU B O 1
ATOM 9034 N N . GLY B 1 569 ? 5.852 45.094 1.058 1 83.56 569 GLY B N 1
ATOM 9035 C CA . GLY B 1 569 ? 4.543 45.438 0.521 1 83.56 569 GLY B CA 1
ATOM 9036 C C . GLY B 1 569 ? 4.574 45.781 -0.954 1 83.56 569 GLY B C 1
ATOM 9037 O O . GLY B 1 569 ? 5.523 46.438 -1.425 1 83.56 569 GLY B O 1
ATOM 9038 N N . ASN B 1 570 ? 3.535 45.344 -1.604 1 81.81 570 ASN B N 1
ATOM 9039 C CA . ASN B 1 570 ? 3.352 45.656 -3.018 1 81.81 570 ASN B CA 1
ATOM 9040 C C . ASN B 1 570 ? 4.594 45.312 -3.834 1 81.81 570 ASN B C 1
ATOM 9042 O O . ASN B 1 570 ? 5.027 46.094 -4.68 1 81.81 570 ASN B O 1
ATOM 9046 N N . GLY B 1 571 ? 5.312 44.312 -3.457 1 84.56 571 GLY B N 1
ATOM 9047 C CA . GLY B 1 571 ? 6.438 43.812 -4.23 1 84.56 571 GLY B CA 1
ATOM 9048 C C . GLY B 1 571 ? 7.734 44.531 -3.926 1 84.56 571 GLY B C 1
ATOM 9049 O O . GLY B 1 571 ? 8.734 44.344 -4.617 1 84.56 571 GLY B O 1
ATOM 9050 N N . HIS B 1 572 ? 7.66 45.469 -2.918 1 89.25 572 HIS B N 1
ATOM 9051 C CA . HIS B 1 572 ? 8.852 46.219 -2.572 1 89.25 572 HIS B CA 1
ATOM 9052 C C . HIS B 1 572 ? 9.172 46.125 -1.084 1 89.25 572 HIS B C 1
ATOM 9054 O O . HIS B 1 572 ? 8.266 45.938 -0.267 1 89.25 572 HIS B O 1
ATOM 9060 N N . LEU B 1 573 ? 10.438 46.188 -0.851 1 90.06 573 LEU B N 1
ATOM 9061 C CA . LEU B 1 573 ? 10.922 46.219 0.525 1 90.06 573 LEU B CA 1
ATOM 9062 C C . LEU B 1 573 ? 11.344 47.625 0.92 1 90.06 573 LEU B C 1
ATOM 9064 O O . LEU B 1 573 ? 12.266 48.188 0.33 1 90.06 573 LEU B O 1
ATOM 9068 N N . ALA B 1 574 ? 10.617 48.188 1.906 1 89.75 574 ALA B N 1
ATOM 9069 C CA . ALA B 1 574 ? 10.891 49.562 2.293 1 89.75 574 ALA B CA 1
ATOM 9070 C C . ALA B 1 574 ? 11.156 49.688 3.791 1 89.75 574 ALA B C 1
ATOM 9072 O O . ALA B 1 574 ? 10.633 48.906 4.582 1 89.75 574 ALA B O 1
ATOM 9073 N N . PRO B 1 575 ? 11.984 50.625 4.18 1 89.56 575 PRO B N 1
ATOM 9074 C CA . PRO B 1 575 ? 12.242 50.844 5.605 1 89.56 575 PRO B CA 1
ATOM 9075 C C . PRO B 1 575 ? 11.047 51.438 6.344 1 89.56 575 PRO B C 1
ATOM 9077 O O . PRO B 1 575 ? 10.297 52.219 5.777 1 89.56 575 PRO B O 1
ATOM 9080 N N . VAL B 1 576 ? 10.867 50.875 7.551 1 82.94 576 VAL B N 1
ATOM 9081 C CA . VAL B 1 576 ? 9.812 51.406 8.398 1 82.94 576 VAL B CA 1
ATOM 9082 C C . VAL B 1 576 ? 10.383 51.75 9.781 1 82.94 576 VAL B C 1
ATOM 9084 O O . VAL B 1 576 ? 11.391 51.156 10.195 1 82.94 576 VAL B O 1
ATOM 9087 N N . ALA B 1 577 ? 9.719 52.781 10.484 1 73.38 577 ALA B N 1
ATOM 9088 C CA . ALA B 1 577 ? 10.141 53.188 11.828 1 73.38 577 ALA B CA 1
ATOM 9089 C C . ALA B 1 577 ? 9.781 52.125 12.852 1 73.38 577 ALA B C 1
ATOM 9091 O O . ALA B 1 577 ? 8.711 51.5 12.781 1 73.38 577 ALA B O 1
ATOM 9092 N N . THR B 1 578 ? 10.703 51.5 13.484 1 64.94 578 THR B N 1
ATOM 9093 C CA . THR B 1 578 ? 10.422 50.531 14.547 1 64.94 578 THR B CA 1
ATOM 9094 C C . THR B 1 578 ? 9.969 51.25 15.82 1 64.94 578 THR B C 1
ATOM 9096 O O . THR B 1 578 ? 10.359 52.406 16.062 1 64.94 578 THR B O 1
ATOM 9099 N N . ALA B 1 579 ? 8.734 51.094 16.422 1 54.03 579 ALA B N 1
ATOM 9100 C CA . ALA B 1 579 ? 8.32 51.812 17.641 1 54.03 579 ALA B CA 1
ATOM 9101 C C . ALA B 1 579 ? 9.453 51.844 18.656 1 54.03 579 ALA B C 1
ATOM 9103 O O . ALA B 1 579 ? 9.391 52.625 19.625 1 54.03 579 ALA B O 1
ATOM 9104 N N . GLY B 1 580 ? 10.391 51.062 18.922 1 43.12 580 GLY B N 1
ATOM 9105 C CA . GLY B 1 580 ? 11.305 51.406 20 1 43.12 580 GLY B CA 1
ATOM 9106 C C . GLY B 1 580 ? 12.266 52.531 19.609 1 43.12 580 GLY B C 1
ATOM 9107 O O . GLY B 1 580 ? 13.141 52.906 20.406 1 43.12 580 GLY B O 1
ATOM 9108 N N . ALA B 1 581 ? 12.383 53.094 18.531 1 37.41 581 ALA B N 1
ATOM 9109 C CA . ALA B 1 581 ? 13.305 54.219 18.531 1 37.41 581 ALA B CA 1
ATOM 9110 C C . ALA B 1 581 ? 12.594 55.5 18.953 1 37.41 581 ALA B C 1
ATOM 9112 O O . ALA B 1 581 ? 11.414 55.688 18.672 1 37.41 581 ALA B O 1
#

pLDDT: mean 86.01, std 9.81, range [36.94, 97.31]